Protein AF-0000000074742803 (afdb_homodimer)

Foldseek 3Di:
DADQFAKEFEQCLFFPFGDIQTGPVSVVVSCVVGCVPFVKADKDFDPPWDWDDDPQKIKTKIWIGTPFFTKIWMFIDHPNHTRFIYIYGQATVPQGFQDDVRPDPQDDPDDDPPDDHPVRVLVVLLVCELHVHFFQEEEEAQALLVLLLQLLLLRSVGRYAYFEQAAAQLVLQVLAEDFDKALAFQLLFAGPPDGDDPPAGGIHHSVRSSVVRRVSCVVSSGNYQYNKDWQAKDADPVVQWMWTWMCRNNDTGIHIHNFYEYAQAQQHAFDDDDAAAPVQAQFAEAASSNDHFQQVAQPFEEEEEADAASSLSRLVRNLVRNYQYAYEHADAAAEAESVLCCVLPPVCAGDPVVVVVPHHSQNSLNVVVRDFLVCLLVVQQVSLVVRCVVCVVLVVLLVVLVHRYDCFPVNSRDPNCCQAAVTRYYHDPPSSVCSSVCSHHYDYFAWRHAHHAFTAGPVGDTDGGNYYYYHPTHDGSLVVVCSHYNQVVSQQQAGFGHQCPCTVNRHDDGRRHTRQALGDGSDRSYGYIYDHSNRSRNSSSSSSNSSSCVVVVHDSNRPCHDDHDHGD/DADQFAKEFEQCLFFPFGDIQTGPVSVVVSCVVGCVPFVKDDKDFDPPWDWDDDPQKIKTKIWIGTPFFTKIWMFIDHPNHTRFIYIYGQATVPQGFQDDVRPDPQDDPDDDPPDDHPVRVLVVLLVCELHVHFFQEEEEAQALLVLLLQLLLLRSVGRYAYFEQAAAQLVLQVLAEDFDWALAFQLLFAGPPDGDDPPAGGIHHSVRSSVVRRVSCVVSSGNYQYNKDWQAKDADPVVQWMWTWMCRNNDTGIHIHNFYEYAQAQQHAFDDDDAAAPVQAQFAEAASSNDHFQQVAAPFEEEEEADAASSLSRLVRNLVRNYQYEYEHADAAAEAESVLCCVLPVVCAGHPVVVVVPHHSQNSLNVVVRDFLVCLLVVQQVSLVVRCVVCVVLVVLLVVLVHRYDCFPSNSRDPQCCQAAVTRYYHDPPSSVCSSVCSHHYDYFAFRHAHHAFTAGPVGDTDGGNYYYYHPTHDGSLVVVCSHYNQVVSQQQAGFGHQCPCTVNRHDDGRRHTRQALGDGSDRSYGYIYDHSNRSRNSSSSSSNSSSCVVVVHDSNRPCHDDHDHGD

Nearest PDB structures (foldseek):
  8acs-assembly2_D  TM=9.929E-01  e=8.036E-101  Janthinobacterium svalbardensis
  8acs-assembly1_C  TM=9.811E-01  e=7.970E-100  Janthinobacterium svalbardensis
  8acs-assembly2_B  TM=9.827E-01  e=9.429E-99  Janthinobacterium svalbardensis
  8odw-assembly1_A  TM=7.491E-01  e=5.273E-22  Gynuella sunshinyii
  5nmw-assembly1_A-2  TM=7.220E-01  e=1.560E-17  Zonocerus variegatus

Organism: NCBI:txid2562239

pLDDT: mean 95.58, std 4.93, range [58.88, 98.94]

Sequence (1136 aa):
MFQDDCYWRDLVAFTWNIKTVEGKDQIRDMLTRQLATIAPGNWTIAEGEVPTEEGGVVTAWIQFETKQARCFGLIRLKDNKIWTLLTTMVEIKGHEEPKGFQRPLGAKHGAGKNRSTWKEERERENAELGYTEQPYCVIIGGGQGGIALGARLRQLGVPTIIVEKNERPGDSWRNRYKSLCLHDPVWYDHLPYIKFPENWPVFSPKDKIGDWLEMYTRVMELNYWTRSIAKSASYDEATGEWTIVVDRDGEEVTLRPKQLVMATGMSGKANVPAFPGMEKFRGDQHHSSKHPGPDAYRGKKAVVVGSNNSAHDICAALWENDVDVTMVQRSSTHIVRSDTLMDVGLGALYSEEAVRSGMTTEKADLIFASLPYRILHEFQIPAYAEMKKRDADFYDGLEKAGFWLDWGDDESGLFMKYLRRGSGYYIDIGASQLIIDGEIKLKRGQVTEIVEDGVILDDGTRLEADVIVYATGYGSMNGWVADLMDQDTADKVGKVWGLGSDTTKDPGPWEGEQRNMWKPTQQDALWFHGGNLHQSRHYSQFLSLQLKARMEGLETPVYGLQDVHHLSMFQDDCYWRDLVAFTWNIKTVEGKDQIRDMLTRQLATIAPGNWTIAEGEVPTEEGGVVTAWIQFETKQARCFGLIRLKDNKIWTLLTTMVEIKGHEEPKGFQRPLGAKHGAGKNRSTWKEERERENAELGYTEQPYCVIIGGGQGGIALGARLRQLGVPTIIVEKNERPGDSWRNRYKSLCLHDPVWYDHLPYIKFPENWPVFSPKDKIGDWLEMYTRVMELNYWTRSIAKSASYDEATGEWTIVVDRDGEEVTLRPKQLVMATGMSGKANVPAFPGMEKFRGDQHHSSKHPGPDAYRGKKAVVVGSNNSAHDICAALWENDVDVTMVQRSSTHIVRSDTLMDVGLGALYSEEAVRSGMTTEKADLIFASLPYRILHEFQIPAYAEMKKRDADFYDGLEKAGFWLDWGDDESGLFMKYLRRGSGYYIDIGASQLIIDGEIKLKRGQVTEIVEDGVILDDGTRLEADVIVYATGYGSMNGWVADLMDQDTADKVGKVWGLGSDTTKDPGPWEGEQRNMWKPTQQDALWFHGGNLHQSRHYSQFLSLQLKARMEGLETPVYGLQDVHHLS

Radius of gyration: 32.79 Å; Cα contacts (8 Å, |Δi|>4): 2611; chains: 2; bounding box: 72×95×86 Å

Structure (mmCIF, N/CA/C/O backbone):
data_AF-0000000074742803-model_v1
#
loop_
_entity.id
_entity.type
_entity.pdbx_description
1 polymer 'Flavin-containing monooxygenase'
#
loop_
_atom_site.group_PDB
_atom_site.id
_atom_site.type_symbol
_atom_site.label_atom_id
_atom_site.label_alt_id
_atom_site.label_comp_id
_atom_site.label_asym_id
_atom_site.label_entity_id
_atom_site.label_seq_id
_atom_site.pdbx_PDB_ins_code
_atom_site.Cartn_x
_atom_site.Cartn_y
_atom_site.Cartn_z
_atom_site.occupancy
_atom_site.B_iso_or_equiv
_atom_site.auth_seq_id
_atom_site.auth_comp_id
_atom_site.auth_asym_id
_atom_site.auth_atom_id
_atom_site.pdbx_PDB_model_num
ATOM 1 N N . MET A 1 1 ? 24.281 -35.375 13.609 1 91.94 1 MET A N 1
ATOM 2 C CA . MET A 1 1 ? 23.203 -34.562 14.195 1 91.94 1 MET A CA 1
ATOM 3 C C . MET A 1 1 ? 21.906 -34.75 13.422 1 91.94 1 MET A C 1
ATOM 5 O O . MET A 1 1 ? 20.859 -34.281 13.844 1 91.94 1 MET A O 1
ATOM 9 N N . PHE A 1 2 ? 21.922 -35.562 12.328 1 97.5 2 PHE A N 1
ATOM 10 C CA . PHE A 1 2 ? 20.781 -35.688 11.422 1 97.5 2 PHE A CA 1
ATOM 11 C C . PHE A 1 2 ? 20.172 -37.062 11.523 1 97.5 2 PHE A C 1
ATOM 13 O O . PHE A 1 2 ? 20.875 -38.031 11.82 1 97.5 2 PHE A O 1
ATOM 20 N N . GLN A 1 3 ? 18.938 -37.156 11.273 1 97.12 3 GLN A N 1
ATOM 21 C CA . GLN A 1 3 ? 18.266 -38.438 11.086 1 97.12 3 GLN A CA 1
ATOM 22 C C . GLN A 1 3 ? 18.781 -39.125 9.836 1 97.12 3 GLN A C 1
ATOM 24 O O . GLN A 1 3 ? 19.422 -38.531 8.984 1 97.12 3 GLN A O 1
ATOM 29 N N . ASP A 1 4 ? 18.5 -40.469 9.789 1 95.38 4 ASP A N 1
ATOM 30 C CA . ASP A 1 4 ? 18.828 -41.188 8.562 1 95.38 4 ASP A CA 1
ATOM 31 C C . ASP A 1 4 ? 17.984 -40.688 7.391 1 95.38 4 ASP A C 1
ATOM 33 O O . ASP A 1 4 ? 18.516 -40.438 6.297 1 95.38 4 ASP A O 1
ATOM 37 N N . ASP A 1 5 ? 16.734 -40.531 7.629 1 95.25 5 ASP A N 1
ATOM 38 C CA . ASP A 1 5 ? 15.836 -39.906 6.664 1 95.25 5 ASP A CA 1
ATOM 39 C C . ASP A 1 5 ? 15.695 -38.406 6.93 1 95.25 5 ASP A C 1
ATOM 41 O O . ASP A 1 5 ? 14.742 -38 7.586 1 95.25 5 ASP A O 1
ATOM 45 N N . CYS A 1 6 ? 16.672 -37.656 6.512 1 98.19 6 CYS A N 1
ATOM 46 C CA . CYS A 1 6 ? 16.734 -36.219 6.801 1 98.19 6 CYS A CA 1
ATOM 47 C C . CYS A 1 6 ? 16.797 -35.406 5.512 1 98.19 6 CYS A C 1
ATOM 49 O O . CYS A 1 6 ? 17.125 -35.938 4.453 1 98.19 6 CYS A O 1
ATOM 51 N N . TYR A 1 7 ? 16.375 -34.125 5.598 1 98.69 7 TYR A N 1
ATOM 52 C CA . TYR A 1 7 ? 16.328 -33.219 4.465 1 98.69 7 TYR A CA 1
ATOM 53 C C . TYR A 1 7 ? 16.828 -31.828 4.863 1 98.69 7 TYR A C 1
ATOM 55 O O . TYR A 1 7 ? 16.422 -31.281 5.891 1 98.69 7 TYR A O 1
ATOM 63 N N . TRP A 1 8 ? 17.75 -31.328 4.121 1 98.75 8 TRP A N 1
ATOM 64 C CA . TRP A 1 8 ? 18.203 -29.953 4.262 1 98.75 8 TRP A CA 1
ATOM 65 C C . TRP A 1 8 ? 17.891 -29.141 3.006 1 98.75 8 TRP A C 1
ATOM 67 O O . TRP A 1 8 ? 18.531 -29.328 1.967 1 98.75 8 TRP A O 1
ATOM 77 N N . ARG A 1 9 ? 16.844 -28.297 3.08 1 98.69 9 ARG A N 1
ATOM 78 C CA . ARG A 1 9 ? 16.484 -27.391 2.002 1 98.69 9 ARG A CA 1
ATOM 79 C C . ARG A 1 9 ? 17.141 -26.031 2.193 1 98.69 9 ARG A C 1
ATOM 81 O O . ARG A 1 9 ? 16.969 -25.375 3.229 1 98.69 9 ARG A O 1
ATOM 88 N N . ASP A 1 10 ? 17.906 -25.656 1.201 1 98.75 10 ASP A N 1
ATOM 89 C CA . ASP A 1 10 ? 18.641 -24.406 1.286 1 98.75 10 ASP A CA 1
ATOM 90 C C . ASP A 1 10 ? 18.188 -23.422 0.21 1 98.75 10 ASP A C 1
ATOM 92 O O . ASP A 1 10 ? 18.172 -23.766 -0.976 1 98.75 10 ASP A O 1
ATOM 96 N N . LEU A 1 11 ? 17.797 -22.297 0.669 1 98.69 11 LEU A N 1
ATOM 97 C CA . LEU A 1 11 ? 17.469 -21.203 -0.241 1 98.69 11 LEU A CA 1
ATOM 98 C C . LEU A 1 11 ? 18.578 -20.172 -0.27 1 98.69 11 LEU A C 1
ATOM 100 O O . LEU A 1 11 ? 18.469 -19.109 0.352 1 98.69 11 LEU A O 1
ATOM 104 N N . VAL A 1 12 ? 19.641 -20.484 -0.925 1 98.56 12 VAL A N 1
ATOM 105 C CA . VAL A 1 12 ? 20.734 -19.641 -1.41 1 98.56 12 VAL A CA 1
ATOM 106 C C . VAL A 1 12 ? 21.75 -19.422 -0.297 1 98.56 12 VAL A C 1
ATOM 108 O O . VAL A 1 12 ? 22.844 -18.906 -0.544 1 98.56 12 VAL A O 1
ATOM 111 N N . ALA A 1 13 ? 21.531 -19.828 0.942 1 98.62 13 ALA A N 1
ATOM 112 C CA . ALA A 1 13 ? 22.406 -19.484 2.07 1 98.62 13 ALA A CA 1
ATOM 113 C C . ALA A 1 13 ? 23.734 -20.234 1.989 1 98.62 13 ALA A C 1
ATOM 115 O O . ALA A 1 13 ? 24.797 -19.625 2.18 1 98.62 13 ALA A O 1
ATOM 116 N N . PHE A 1 14 ? 23.656 -21.531 1.709 1 98.56 14 PHE A N 1
ATOM 117 C CA . PHE A 1 14 ? 24.859 -22.359 1.662 1 98.56 14 PHE A CA 1
ATOM 118 C C . PHE A 1 14 ? 25.234 -22.672 0.221 1 98.56 14 PHE A C 1
ATOM 120 O O . PHE A 1 14 ? 26.422 -22.766 -0.105 1 98.56 14 PHE A O 1
ATOM 127 N N . THR A 1 15 ? 24.219 -22.797 -0.594 1 98.62 15 THR A N 1
ATOM 128 C CA . THR A 1 15 ? 24.453 -23.484 -1.86 1 98.62 15 THR A CA 1
ATOM 129 C C . THR A 1 15 ? 24.547 -22.484 -3.01 1 98.62 15 THR A C 1
ATOM 131 O O . THR A 1 15 ? 24.969 -22.844 -4.117 1 98.62 15 THR A O 1
ATOM 134 N N . TRP A 1 16 ? 24.062 -21.078 -2.758 1 98.5 16 TRP A N 1
ATOM 135 C CA . TRP A 1 16 ? 23.938 -20.109 -3.836 1 98.5 16 TRP A CA 1
ATOM 136 C C . TRP A 1 16 ? 23.125 -20.688 -4.992 1 98.5 16 TRP A C 1
ATOM 138 O O . TRP A 1 16 ? 23.422 -20.438 -6.16 1 98.5 16 TRP A O 1
ATOM 148 N N . ASN A 1 17 ? 22.234 -21.547 -4.695 1 98.31 17 ASN A N 1
ATOM 149 C CA . ASN A 1 17 ? 21.219 -22.281 -5.465 1 98.31 17 ASN A CA 1
ATOM 150 C C . ASN A 1 17 ? 19.938 -22.453 -4.676 1 98.31 17 ASN A C 1
ATOM 152 O O . ASN A 1 17 ? 19.781 -21.891 -3.588 1 98.31 17 ASN A O 1
ATOM 156 N N . ILE A 1 18 ? 18.922 -22.969 -5.207 1 98.56 18 ILE A N 1
ATOM 157 C CA . ILE A 1 18 ? 17.781 -23.531 -4.492 1 98.56 18 ILE A CA 1
ATOM 158 C C . ILE A 1 18 ? 17.828 -25.062 -4.578 1 98.56 18 ILE A C 1
ATOM 160 O O . ILE A 1 18 ? 17.516 -25.641 -5.613 1 98.56 18 ILE A O 1
ATOM 164 N N . LYS A 1 19 ? 18.266 -25.594 -3.428 1 98.12 19 LYS A N 1
ATOM 165 C CA . LYS A 1 19 ? 18.641 -27.016 -3.447 1 98.12 19 LYS A CA 1
ATOM 166 C C . LYS A 1 19 ? 18.203 -27.703 -2.158 1 98.12 19 LYS A C 1
ATOM 168 O O . LYS A 1 19 ? 18.328 -27.141 -1.07 1 98.12 19 LYS A O 1
ATOM 173 N N . THR A 1 20 ? 17.641 -28.844 -2.297 1 98.44 20 THR A N 1
ATOM 174 C CA . THR A 1 20 ? 17.391 -29.719 -1.164 1 98.44 20 THR A CA 1
ATOM 175 C C . THR A 1 20 ? 18.312 -30.938 -1.207 1 98.44 20 THR A C 1
ATOM 177 O O . THR A 1 20 ? 18.328 -31.688 -2.184 1 98.44 20 THR A O 1
ATOM 180 N N . VAL A 1 21 ? 19.141 -31.078 -0.232 1 98.25 21 VAL A N 1
ATOM 181 C CA . VAL A 1 21 ? 19.969 -32.281 -0.109 1 98.25 21 VAL A CA 1
ATOM 182 C C . VAL A 1 21 ? 19.281 -33.281 0.799 1 98.25 21 VAL A C 1
ATOM 184 O O . VAL A 1 21 ? 18.734 -32.906 1.842 1 98.25 21 VAL A O 1
ATOM 187 N N . GLU A 1 22 ? 19.25 -34.531 0.353 1 98.12 22 GLU A N 1
ATOM 188 C CA . GLU A 1 22 ? 18.484 -35.594 1.015 1 98.12 22 GLU A CA 1
ATOM 189 C C . GLU A 1 22 ? 19.406 -36.688 1.55 1 98.12 22 GLU A C 1
ATOM 191 O O . GLU A 1 22 ? 20.188 -37.25 0.798 1 98.12 22 GLU A O 1
ATOM 196 N N . GLY A 1 23 ? 19.312 -36.906 2.814 1 97.88 23 GLY A N 1
ATOM 197 C CA . GLY A 1 23 ? 20.109 -37.938 3.451 1 97.88 23 GLY A CA 1
ATOM 198 C C . GLY A 1 23 ? 21.484 -37.469 3.869 1 97.88 23 GLY A C 1
ATOM 199 O O . GLY A 1 23 ? 21.953 -36.406 3.414 1 97.88 23 GLY A O 1
ATOM 200 N N . LYS A 1 24 ? 22.109 -38.219 4.695 1 98.12 24 LYS A N 1
ATOM 201 C CA . LYS A 1 24 ? 23.375 -37.844 5.316 1 98.12 24 LYS A CA 1
ATOM 202 C C . LYS A 1 24 ? 24.484 -37.75 4.273 1 98.12 24 LYS A C 1
ATOM 204 O O . LYS A 1 24 ? 25.375 -36.906 4.383 1 98.12 24 LYS A O 1
ATOM 209 N N . ASP A 1 25 ? 24.438 -38.594 3.273 1 97.81 25 ASP A N 1
ATOM 210 C CA . ASP A 1 25 ? 25.484 -38.594 2.264 1 97.81 25 ASP A CA 1
ATOM 211 C C . ASP A 1 25 ? 25.484 -37.312 1.45 1 97.81 25 ASP A C 1
ATOM 213 O O . ASP A 1 25 ? 26.531 -36.719 1.225 1 97.81 25 ASP A O 1
ATOM 217 N N . GLN A 1 26 ? 24.312 -36.938 0.989 1 97.81 26 GLN A N 1
ATOM 218 C CA . GLN A 1 26 ? 24.219 -35.688 0.222 1 97.81 26 GLN A CA 1
ATOM 219 C C . GLN A 1 26 ? 24.562 -34.5 1.09 1 97.81 26 GLN A C 1
ATOM 221 O O . GLN A 1 26 ? 25.156 -33.531 0.616 1 97.81 26 GLN A O 1
ATOM 226 N N . ILE A 1 27 ? 24.141 -34.531 2.342 1 98.31 27 ILE A N 1
ATOM 227 C CA . ILE A 1 27 ? 24.469 -33.438 3.271 1 98.31 27 ILE A CA 1
ATOM 228 C C . ILE A 1 27 ? 25.984 -33.344 3.436 1 98.31 27 ILE A C 1
ATOM 230 O O . ILE A 1 27 ? 26.547 -32.25 3.371 1 98.31 27 ILE A O 1
ATOM 234 N N . ARG A 1 28 ? 26.578 -34.469 3.654 1 98 28 ARG A N 1
ATOM 235 C CA . ARG A 1 28 ? 28.031 -34.5 3.785 1 98 28 ARG A CA 1
ATOM 236 C C . ARG A 1 28 ? 28.703 -33.938 2.537 1 98 28 ARG A C 1
ATOM 238 O O . ARG A 1 28 ? 29.656 -33.188 2.635 1 98 28 ARG A O 1
ATOM 245 N N . ASP A 1 29 ? 28.234 -34.344 1.425 1 98.31 29 ASP A N 1
ATOM 246 C CA . ASP A 1 29 ? 28.812 -33.844 0.17 1 98.31 29 ASP A CA 1
ATOM 247 C C . ASP A 1 29 ? 28.703 -32.344 0.066 1 98.31 29 ASP A C 1
ATOM 249 O O . ASP A 1 29 ? 29.688 -31.672 -0.25 1 98.31 29 ASP A O 1
ATOM 253 N N . MET A 1 30 ? 27.531 -31.781 0.289 1 98.56 30 MET A N 1
ATOM 254 C CA . MET A 1 30 ? 27.312 -30.344 0.235 1 98.56 30 MET A CA 1
ATOM 255 C C . MET A 1 30 ? 28.219 -29.625 1.227 1 98.56 30 MET A C 1
ATOM 257 O O . MET A 1 30 ? 28.859 -28.625 0.878 1 98.56 30 MET A O 1
ATOM 261 N N . LEU A 1 31 ? 28.328 -30.125 2.457 1 98 31 LEU A N 1
ATOM 262 C CA . LEU A 1 31 ? 29.125 -29.484 3.498 1 98 31 LEU A CA 1
ATOM 263 C C . LEU A 1 31 ? 30.609 -29.547 3.156 1 98 31 LEU A C 1
ATOM 265 O O . LEU A 1 31 ? 31.344 -28.594 3.4 1 98 31 LEU A O 1
ATOM 269 N N . THR A 1 32 ? 30.984 -30.656 2.66 1 98.12 32 THR A N 1
ATOM 270 C CA . THR A 1 32 ? 32.406 -30.812 2.277 1 98.12 32 THR A CA 1
ATOM 271 C C . THR A 1 32 ? 32.781 -29.781 1.214 1 98.12 32 THR A C 1
ATOM 273 O O . THR A 1 32 ? 33.875 -29.219 1.252 1 98.12 32 THR A O 1
ATOM 276 N N . ARG A 1 33 ? 31.906 -29.516 0.356 1 98 33 ARG A N 1
ATOM 277 C CA . ARG A 1 33 ? 32.219 -28.641 -0.779 1 98 33 ARG A CA 1
ATOM 278 C C . ARG A 1 33 ? 32.031 -27.172 -0.41 1 98 33 ARG A C 1
ATOM 280 O O . ARG A 1 33 ? 32.688 -26.297 -0.953 1 98 33 ARG A O 1
ATOM 287 N N . GLN A 1 34 ? 31.125 -26.891 0.489 1 97.88 34 GLN A N 1
ATOM 288 C CA . GLN A 1 34 ? 30.656 -25.516 0.642 1 97.88 34 GLN A CA 1
ATOM 289 C C . GLN A 1 34 ? 31.188 -24.906 1.93 1 97.88 34 GLN A C 1
ATOM 291 O O . GLN A 1 34 ? 31.297 -23.672 2.039 1 97.88 34 GLN A O 1
ATOM 296 N N . LEU A 1 35 ? 31.531 -25.609 2.979 1 97.5 35 LEU A N 1
ATOM 297 C CA . LEU A 1 35 ? 31.703 -25.109 4.336 1 97.5 35 LEU A CA 1
ATOM 298 C C . LEU A 1 35 ? 32.875 -24.125 4.402 1 97.5 35 LEU A C 1
ATOM 300 O O . LEU A 1 35 ? 32.781 -23.109 5.09 1 97.5 35 LEU A O 1
ATOM 304 N N . ALA A 1 36 ? 33.906 -24.484 3.725 1 96.69 36 ALA A N 1
ATOM 305 C CA . ALA A 1 36 ? 35.125 -23.641 3.799 1 96.69 36 ALA A CA 1
ATOM 306 C C . ALA A 1 36 ? 34.844 -22.25 3.258 1 96.69 36 ALA A C 1
ATOM 308 O O . ALA A 1 36 ? 35.312 -21.25 3.797 1 96.69 36 ALA A O 1
ATOM 309 N N . THR A 1 37 ? 34.062 -22.172 2.256 1 96.5 37 THR A N 1
ATOM 310 C CA . THR A 1 37 ? 33.781 -20.906 1.602 1 96.5 37 THR A CA 1
ATOM 311 C C . THR A 1 37 ? 32.656 -20.156 2.303 1 96.5 37 THR A C 1
ATOM 313 O O . THR A 1 37 ? 32.719 -18.938 2.473 1 96.5 37 THR A O 1
ATOM 316 N N . ILE A 1 38 ? 31.641 -20.844 2.695 1 97.88 38 ILE A N 1
ATOM 317 C CA . ILE A 1 38 ? 30.438 -20.25 3.273 1 97.88 38 ILE A CA 1
ATOM 318 C C . ILE A 1 38 ? 30.719 -19.812 4.707 1 97.88 38 ILE A C 1
ATOM 320 O O . ILE A 1 38 ? 30.203 -18.781 5.16 1 97.88 38 ILE A O 1
ATOM 324 N N . ALA A 1 39 ? 31.438 -20.516 5.473 1 98.19 39 ALA A N 1
ATOM 325 C CA . ALA A 1 39 ? 31.891 -20.219 6.828 1 98.19 39 ALA A CA 1
ATOM 326 C C . ALA A 1 39 ? 30.719 -19.812 7.723 1 98.19 39 ALA A C 1
ATOM 328 O O . ALA A 1 39 ? 30.719 -18.719 8.281 1 98.19 39 ALA A O 1
ATOM 329 N N . PRO A 1 40 ? 29.766 -20.688 7.898 1 98.12 40 PRO A N 1
ATOM 330 C CA . PRO A 1 40 ? 28.609 -20.359 8.734 1 98.12 40 PRO A CA 1
ATOM 331 C C . PRO A 1 40 ? 28.969 -20.25 10.219 1 98.12 40 PRO A C 1
ATOM 333 O O . PRO A 1 40 ? 29.906 -20.906 10.68 1 98.12 40 PRO A O 1
ATOM 336 N N . GLY A 1 41 ? 28.297 -19.391 10.945 1 98.06 41 GLY A N 1
ATOM 337 C CA . GLY A 1 41 ? 28.5 -19.203 12.367 1 98.06 41 GLY A CA 1
ATOM 338 C C . GLY A 1 41 ? 27.391 -18.406 13.031 1 98.06 41 GLY A C 1
ATOM 339 O O . GLY A 1 41 ? 26.359 -18.141 12.414 1 98.06 41 GLY A O 1
ATOM 340 N N . ASN A 1 42 ? 27.469 -18.281 14.422 1 97.94 42 ASN A N 1
ATOM 341 C CA . ASN A 1 42 ? 26.562 -17.469 15.227 1 97.94 42 ASN A CA 1
ATOM 342 C C . ASN A 1 42 ? 25.141 -18.016 15.188 1 97.94 42 ASN A C 1
ATOM 344 O O . ASN A 1 42 ? 24.188 -17.266 14.984 1 97.94 42 ASN A O 1
ATOM 348 N N . TRP A 1 43 ? 25.078 -19.328 15.219 1 97.88 43 TRP A N 1
ATOM 349 C CA . TRP A 1 43 ? 23.781 -19.984 15.242 1 97.88 43 TRP A CA 1
ATOM 350 C C . TRP A 1 43 ? 23.062 -19.719 16.562 1 97.88 43 TRP A C 1
ATOM 352 O O . TRP A 1 43 ? 23.641 -19.891 17.641 1 97.88 43 TRP A O 1
ATOM 362 N N . THR A 1 44 ? 21.844 -19.25 16.531 1 98.19 44 THR A N 1
ATOM 363 C CA . THR A 1 44 ? 21.016 -19.016 17.719 1 98.19 44 THR A CA 1
ATOM 364 C C . THR A 1 44 ? 19.547 -19.281 17.391 1 98.19 44 THR A C 1
ATOM 366 O O . THR A 1 44 ? 19.156 -19.328 16.234 1 98.19 44 THR A O 1
ATOM 369 N N . ILE A 1 45 ? 18.812 -19.594 18.438 1 98 45 ILE A N 1
ATOM 370 C CA . ILE A 1 45 ? 17.359 -19.516 18.281 1 98 45 ILE A CA 1
ATOM 371 C C . ILE A 1 45 ? 16.953 -18.094 17.891 1 98 45 ILE A C 1
ATOM 373 O O . ILE A 1 45 ? 17.469 -17.125 18.453 1 98 45 ILE A O 1
ATOM 377 N N . ALA A 1 46 ? 16.109 -17.984 16.875 1 97.06 46 ALA A N 1
ATOM 378 C CA . ALA A 1 46 ? 15.742 -16.656 16.375 1 97.06 46 ALA A CA 1
ATOM 379 C C . ALA A 1 46 ? 15.164 -15.805 17.5 1 97.06 46 ALA A C 1
ATOM 381 O O . ALA A 1 46 ? 14.406 -16.297 18.344 1 97.06 46 ALA A O 1
ATOM 382 N N . GLU A 1 47 ? 15.492 -14.516 17.547 1 92.25 47 GLU A N 1
ATOM 383 C CA . GLU A 1 47 ? 15.047 -13.578 18.562 1 92.25 47 GLU A CA 1
ATOM 384 C C . GLU A 1 47 ? 13.523 -13.5 18.609 1 92.25 47 GLU A C 1
ATOM 386 O O . GLU A 1 47 ? 12.867 -13.375 17.578 1 92.25 47 GLU A O 1
ATOM 391 N N . GLY A 1 48 ? 12.992 -13.602 19.812 1 89.62 48 GLY A N 1
ATOM 392 C CA . GLY A 1 48 ? 11.562 -13.461 20 1 89.62 48 GLY A CA 1
ATOM 393 C C . GLY A 1 48 ? 10.789 -14.734 19.719 1 89.62 48 GLY A C 1
ATOM 394 O O . GLY A 1 48 ? 9.57 -14.773 19.859 1 89.62 48 GLY A O 1
ATOM 395 N N . GLU A 1 49 ? 11.508 -15.82 19.281 1 94.12 49 GLU A N 1
ATOM 396 C CA . GLU A 1 49 ? 10.852 -17.078 18.953 1 94.12 49 GLU A CA 1
ATOM 397 C C . GLU A 1 49 ? 11.078 -18.125 20.031 1 94.12 49 GLU A C 1
ATOM 399 O O . GLU A 1 49 ? 12.133 -18.156 20.656 1 94.12 49 GLU A O 1
ATOM 404 N N . VAL A 1 50 ? 10.062 -18.938 20.297 1 95 50 VAL A N 1
ATOM 405 C CA . VAL A 1 50 ? 10.125 -20.016 21.281 1 95 50 VAL A CA 1
ATOM 406 C C . VAL A 1 50 ? 9.883 -21.359 20.594 1 95 50 VAL A C 1
ATOM 408 O O . VAL A 1 50 ? 8.883 -21.531 19.891 1 95 50 VAL A O 1
ATOM 411 N N . PRO A 1 51 ? 10.844 -22.266 20.797 1 96.69 51 PRO A N 1
ATOM 412 C CA . PRO A 1 51 ? 10.617 -23.594 20.219 1 96.69 51 PRO A CA 1
ATOM 413 C C . PRO A 1 51 ? 9.312 -24.234 20.688 1 96.69 51 PRO A C 1
ATOM 415 O O . PRO A 1 51 ? 8.898 -24.016 21.828 1 96.69 51 PRO A O 1
ATOM 418 N N . THR A 1 52 ? 8.781 -24.938 19.812 1 96.12 52 THR A N 1
ATOM 419 C CA . THR A 1 52 ? 7.547 -25.641 20.141 1 96.12 52 THR A CA 1
ATOM 420 C C . THR A 1 52 ? 7.715 -27.141 19.938 1 96.12 52 THR A C 1
ATOM 422 O O . THR A 1 52 ? 8.617 -27.578 19.219 1 96.12 52 THR A O 1
ATOM 425 N N . GLU A 1 53 ? 6.887 -27.938 20.641 1 96.19 53 GLU A N 1
ATOM 426 C CA . GLU A 1 53 ? 6.883 -29.391 20.469 1 96.19 53 GLU A CA 1
ATOM 427 C C . GLU A 1 53 ? 5.473 -29.906 20.203 1 96.19 53 GLU A C 1
ATOM 429 O O . GLU A 1 53 ? 4.543 -29.609 20.953 1 96.19 53 GLU A O 1
ATOM 434 N N . GLU A 1 54 ? 5.383 -30.562 19.172 1 92.5 54 GLU A N 1
ATOM 435 C CA . GLU A 1 54 ? 4.117 -31.203 18.797 1 92.5 54 GLU A CA 1
ATOM 436 C C . GLU A 1 54 ? 4.348 -32.594 18.203 1 92.5 54 GLU A C 1
ATOM 438 O O . GLU A 1 54 ? 5.086 -32.719 17.219 1 92.5 54 GLU A O 1
ATOM 443 N N . GLY A 1 55 ? 3.752 -33.656 18.688 1 93.12 55 GLY A N 1
ATOM 444 C CA . GLY A 1 55 ? 3.828 -35 18.141 1 93.12 55 GLY A CA 1
ATOM 445 C C . GLY A 1 55 ? 5.238 -35.562 18.125 1 93.12 55 GLY A C 1
ATOM 446 O O . GLY A 1 55 ? 5.645 -36.219 17.172 1 93.12 55 GLY A O 1
ATOM 447 N N . GLY A 1 56 ? 5.996 -35.156 19.031 1 94.56 56 GLY A N 1
ATOM 448 C CA . GLY A 1 56 ? 7.355 -35.688 19.109 1 94.56 56 GLY A CA 1
ATOM 449 C C . GLY A 1 56 ? 8.328 -34.906 18.234 1 94.56 56 GLY A C 1
ATOM 450 O O . GLY A 1 56 ? 9.508 -35.281 18.141 1 94.56 56 GLY A O 1
ATOM 451 N N . VAL A 1 57 ? 7.859 -33.938 17.547 1 96.75 57 VAL A N 1
ATOM 452 C CA . VAL A 1 57 ? 8.711 -33.125 16.703 1 96.75 57 VAL A CA 1
ATOM 453 C C . VAL A 1 57 ? 8.93 -31.75 17.344 1 96.75 57 VAL A C 1
ATOM 455 O O . VAL A 1 57 ? 7.969 -31.047 17.672 1 96.75 57 VAL A O 1
ATOM 458 N N . VAL A 1 58 ? 10.133 -31.422 17.562 1 98 58 VAL A N 1
ATOM 459 C CA . VAL A 1 58 ? 10.477 -30.094 18.062 1 98 58 VAL A CA 1
ATOM 460 C C . VAL A 1 58 ? 10.789 -29.156 16.906 1 98 58 VAL A C 1
ATOM 462 O O . VAL A 1 58 ? 11.602 -29.484 16.031 1 98 58 VAL A O 1
ATOM 465 N N . THR A 1 59 ? 10.125 -28.047 16.828 1 98.12 59 THR A N 1
ATOM 466 C CA . THR A 1 59 ? 10.312 -27.062 15.773 1 98.12 59 THR A CA 1
ATOM 467 C C . THR A 1 59 ? 10.883 -25.766 16.344 1 98.12 59 THR A C 1
ATOM 469 O O . THR A 1 59 ? 10.398 -25.266 17.359 1 98.12 59 THR A O 1
ATOM 472 N N . ALA A 1 60 ? 11.906 -25.219 15.766 1 98.31 60 ALA A N 1
ATOM 473 C CA . ALA A 1 60 ? 12.508 -23.969 16.234 1 98.31 60 ALA A CA 1
ATOM 474 C C . ALA A 1 60 ? 12.945 -23.094 15.07 1 98.31 60 ALA A C 1
ATOM 476 O O . ALA A 1 60 ? 13.477 -23.594 14.078 1 98.31 60 ALA A O 1
ATOM 477 N N . TRP A 1 61 ? 12.633 -21.844 15.203 1 98.44 61 TRP A N 1
ATOM 478 C CA . TRP A 1 61 ? 13.195 -20.844 14.297 1 98.44 61 TRP A CA 1
ATOM 479 C C . TRP A 1 61 ? 14.641 -20.531 14.664 1 98.44 61 TRP A C 1
ATOM 481 O O . TRP A 1 61 ? 14.984 -20.438 15.852 1 98.44 61 TRP A O 1
ATOM 491 N N . ILE A 1 62 ? 15.492 -20.375 13.656 1 98.5 62 ILE A N 1
ATOM 492 C CA . ILE A 1 62 ? 16.906 -20.172 13.945 1 98.5 62 ILE A CA 1
ATOM 493 C C . ILE A 1 62 ? 17.422 -18.984 13.133 1 98.5 62 ILE A C 1
ATOM 495 O O . ILE A 1 62 ? 16.844 -18.641 12.102 1 98.5 62 ILE A O 1
ATOM 499 N N . GLN A 1 63 ? 18.375 -18.328 13.578 1 98.56 63 GLN A N 1
ATOM 500 C CA . GLN A 1 63 ? 19.156 -17.297 12.898 1 98.56 63 GLN A CA 1
ATOM 501 C C . GLN A 1 63 ? 20.641 -17.656 12.898 1 98.56 63 GLN A C 1
ATOM 503 O O . GLN A 1 63 ? 21.125 -18.312 13.82 1 98.56 63 GLN A O 1
ATOM 508 N N . PHE A 1 64 ? 21.344 -17.312 11.859 1 98.56 64 PHE A N 1
ATOM 509 C CA . PHE A 1 64 ? 22.781 -17.531 11.742 1 98.56 64 PHE A CA 1
ATOM 510 C C . PHE A 1 64 ? 23.391 -16.594 10.703 1 98.56 64 PHE A C 1
ATOM 512 O O . PHE A 1 64 ? 22.688 -15.758 10.133 1 98.56 64 PHE A O 1
ATOM 519 N N . GLU A 1 65 ? 24.672 -16.625 10.578 1 98.62 65 GLU A N 1
ATOM 520 C CA . GLU A 1 65 ? 25.375 -15.82 9.586 1 98.62 65 GLU A CA 1
ATOM 521 C C . GLU A 1 65 ? 26.312 -16.688 8.75 1 98.62 65 GLU A C 1
ATOM 523 O O . GLU A 1 65 ? 26.703 -17.781 9.156 1 98.62 65 GLU A O 1
ATOM 528 N N . THR A 1 66 ? 26.484 -16.312 7.609 1 98.44 66 THR A N 1
ATOM 529 C CA . THR A 1 66 ? 27.609 -16.797 6.801 1 98.44 66 THR A CA 1
ATOM 530 C C . THR A 1 66 ? 28.656 -15.695 6.629 1 98.44 66 THR A C 1
ATOM 532 O O . THR A 1 66 ? 28.516 -14.602 7.184 1 98.44 66 THR A O 1
ATOM 535 N N . LYS A 1 67 ? 29.641 -16.047 5.902 1 97.81 67 LYS A N 1
ATOM 536 C CA . LYS A 1 67 ? 30.672 -15.039 5.617 1 97.81 67 LYS A CA 1
ATOM 537 C C . LYS A 1 67 ? 30.062 -13.805 4.957 1 97.81 67 LYS A C 1
ATOM 539 O O . LYS A 1 67 ? 30.438 -12.68 5.273 1 97.81 67 LYS A O 1
ATOM 544 N N . GLN A 1 68 ? 29.062 -14.031 4.172 1 97.81 68 GLN A N 1
ATOM 545 C CA . GLN A 1 68 ? 28.609 -12.945 3.307 1 97.81 68 GLN A CA 1
ATOM 546 C C . GLN A 1 68 ? 27.203 -12.5 3.67 1 97.81 68 GLN A C 1
ATOM 548 O O . GLN A 1 68 ? 26.734 -11.461 3.207 1 97.81 68 GLN A O 1
ATOM 553 N N . ALA A 1 69 ? 26.531 -13.25 4.555 1 98.5 69 ALA A N 1
ATOM 554 C CA . ALA A 1 69 ? 25.094 -12.984 4.633 1 98.5 69 ALA A CA 1
ATOM 555 C C . ALA A 1 69 ? 24.578 -13.188 6.055 1 98.5 69 ALA A C 1
ATOM 557 O O . ALA A 1 69 ? 25.234 -13.828 6.879 1 98.5 69 ALA A O 1
ATOM 558 N N . ARG A 1 70 ? 23.484 -12.523 6.402 1 98.5 70 ARG A N 1
ATOM 559 C CA . ARG A 1 70 ? 22.625 -12.875 7.527 1 98.5 70 ARG A CA 1
ATOM 560 C C . ARG A 1 70 ? 21.5 -13.812 7.094 1 98.5 70 ARG A C 1
ATOM 562 O O . ARG A 1 70 ? 20.969 -13.672 5.996 1 98.5 70 ARG A O 1
ATOM 569 N N . CYS A 1 71 ? 21.234 -14.758 7.938 1 98.75 71 CYS A N 1
ATOM 570 C CA . CYS A 1 71 ? 20.375 -15.852 7.484 1 98.75 71 CYS A CA 1
ATOM 571 C C . CYS A 1 71 ? 19.344 -16.203 8.539 1 98.75 71 CYS A C 1
ATOM 573 O O . CYS A 1 71 ? 19.438 -15.758 9.688 1 98.75 71 CYS A O 1
ATOM 575 N N . PHE A 1 72 ? 18.328 -16.812 8.094 1 98.44 72 PHE A N 1
ATOM 576 C CA . PHE A 1 72 ? 17.203 -17.281 8.891 1 98.44 72 PHE A CA 1
ATOM 577 C C . PHE A 1 72 ? 16.812 -18.703 8.492 1 98.44 72 PHE A C 1
ATOM 579 O O . PHE A 1 72 ? 17.297 -19.219 7.488 1 98.44 72 PHE A O 1
ATOM 586 N N . GLY A 1 73 ? 16.094 -19.391 9.383 1 98.25 73 GLY A N 1
ATOM 587 C CA . GLY A 1 73 ? 15.734 -20.75 9.031 1 98.25 73 GLY A CA 1
ATOM 588 C C . GLY A 1 73 ? 14.789 -21.391 10.031 1 98.25 73 GLY A C 1
ATOM 589 O O . GLY A 1 73 ? 14.273 -20.719 10.922 1 98.25 73 GLY A O 1
ATOM 590 N N . LEU A 1 74 ? 14.461 -22.594 9.75 1 98.69 74 LEU A N 1
ATOM 591 C CA . LEU A 1 74 ? 13.57 -23.422 10.555 1 98.69 74 LEU A CA 1
ATOM 592 C C . LEU A 1 74 ? 14.117 -24.828 10.68 1 98.69 74 LEU A C 1
ATOM 594 O O . LEU A 1 74 ? 14.531 -25.438 9.688 1 98.69 74 LEU A O 1
ATOM 598 N N . ILE A 1 75 ? 14.195 -25.359 11.914 1 98.38 75 ILE A N 1
ATOM 599 C CA . ILE A 1 75 ? 14.734 -26.688 12.164 1 98.38 75 ILE A CA 1
ATOM 600 C C . ILE A 1 75 ? 13.672 -27.547 12.852 1 98.38 75 ILE A C 1
ATOM 602 O O . ILE A 1 75 ? 12.938 -27.062 13.711 1 98.38 75 ILE A O 1
ATOM 606 N N . ARG A 1 76 ? 13.469 -28.734 12.367 1 98.38 76 ARG A N 1
ATOM 607 C CA . ARG A 1 76 ? 12.617 -29.719 13.023 1 98.38 76 ARG A CA 1
ATOM 608 C C . ARG A 1 76 ? 13.438 -30.922 13.492 1 98.38 76 ARG A C 1
ATOM 610 O O . ARG A 1 76 ? 14.188 -31.516 12.711 1 98.38 76 ARG A O 1
ATOM 617 N N . LEU A 1 77 ? 13.266 -31.297 14.734 1 98.19 77 LEU A N 1
ATOM 618 C CA . LEU A 1 77 ? 13.992 -32.406 15.352 1 98.19 77 LEU A CA 1
ATOM 619 C C . LEU A 1 77 ? 13.055 -33.531 15.695 1 98.19 77 LEU A C 1
ATOM 621 O O . LEU A 1 77 ? 11.945 -33.312 16.188 1 98.19 77 LEU A O 1
ATOM 625 N N . LYS A 1 78 ? 13.438 -34.656 15.312 1 97.19 78 LYS A N 1
ATOM 626 C CA . LYS A 1 78 ? 12.844 -35.906 15.789 1 97.19 78 LYS A CA 1
ATOM 627 C C . LYS A 1 78 ? 13.867 -36.75 16.562 1 97.19 78 LYS A C 1
ATOM 629 O O . LYS A 1 78 ? 14.953 -37.031 16.062 1 97.19 78 LYS A O 1
ATOM 634 N N . ASP A 1 79 ? 13.555 -37.156 17.844 1 96 79 ASP A N 1
ATOM 635 C CA . ASP A 1 79 ? 14.453 -37.906 18.703 1 96 79 ASP A CA 1
ATOM 636 C C . ASP A 1 79 ? 15.797 -37.219 18.859 1 96 79 ASP A C 1
ATOM 638 O O . ASP A 1 79 ? 16.844 -37.844 18.75 1 96 79 ASP A O 1
ATOM 642 N N . ASN A 1 80 ? 15.719 -35.938 18.891 1 95.19 80 ASN A N 1
ATOM 643 C CA . ASN A 1 80 ? 16.844 -35.062 19.156 1 95.19 80 ASN A CA 1
ATOM 644 C C . ASN A 1 80 ? 17.828 -35 17.984 1 95.19 80 ASN A C 1
ATOM 646 O O . ASN A 1 80 ? 18.984 -34.656 18.156 1 95.19 80 ASN A O 1
ATOM 650 N N . LYS A 1 81 ? 17.359 -35.438 16.844 1 98.12 81 LYS A N 1
ATOM 651 C CA . LYS A 1 81 ? 18.125 -35.344 15.602 1 98.12 81 LYS A CA 1
ATOM 652 C C . LYS A 1 81 ? 17.375 -34.531 14.547 1 98.12 81 LYS A C 1
ATOM 654 O O . LYS A 1 81 ? 16.141 -34.562 14.516 1 98.12 81 LYS A O 1
ATOM 659 N N . ILE A 1 82 ? 18.141 -33.875 13.688 1 98.56 82 ILE A N 1
ATOM 660 C CA . ILE A 1 82 ? 17.531 -33 12.688 1 98.56 82 ILE A CA 1
ATOM 661 C C . ILE A 1 82 ? 16.828 -33.844 11.633 1 98.56 82 ILE A C 1
ATOM 663 O O . ILE A 1 82 ? 17.453 -34.688 10.961 1 98.56 82 ILE A O 1
ATOM 667 N N . TRP A 1 83 ? 15.547 -33.625 11.523 1 98.5 83 TRP A N 1
ATOM 668 C CA . TRP A 1 83 ? 14.742 -34.25 10.477 1 98.5 83 TRP A CA 1
ATOM 669 C C . TRP A 1 83 ? 14.688 -33.375 9.234 1 98.5 83 TRP A C 1
ATOM 671 O O . TRP A 1 83 ? 15.078 -33.781 8.141 1 98.5 83 TRP A O 1
ATOM 681 N N . THR A 1 84 ? 14.25 -32.156 9.375 1 98.56 84 THR A N 1
ATOM 682 C CA . THR A 1 84 ? 14.289 -31.172 8.289 1 98.56 84 THR A CA 1
ATOM 683 C C . THR A 1 84 ? 14.977 -29.891 8.742 1 98.56 84 THR A C 1
ATOM 685 O O . THR A 1 84 ? 14.859 -29.484 9.898 1 98.56 84 THR A O 1
ATOM 688 N N . LEU A 1 85 ? 15.719 -29.297 7.879 1 98.75 85 LEU A N 1
ATOM 689 C CA . LEU A 1 85 ? 16.406 -28.016 8.086 1 98.75 85 LEU A CA 1
ATOM 690 C C . LEU A 1 85 ? 16.203 -27.094 6.891 1 98.75 85 LEU A C 1
ATOM 692 O O . LEU A 1 85 ? 16.469 -27.484 5.75 1 98.75 85 LEU A O 1
ATOM 696 N N . LEU A 1 86 ? 15.641 -25.953 7.141 1 98.81 86 LEU A N 1
ATOM 697 C CA . LEU A 1 86 ? 15.547 -24.906 6.141 1 98.81 86 LEU A CA 1
ATOM 698 C C . LEU A 1 86 ? 16.531 -23.781 6.441 1 98.81 86 LEU A C 1
ATOM 700 O O . LEU A 1 86 ? 16.531 -23.219 7.543 1 98.81 86 LEU A O 1
ATOM 704 N N . THR A 1 87 ? 17.422 -23.469 5.578 1 98.81 87 THR A N 1
ATOM 705 C CA . THR A 1 87 ? 18.281 -22.297 5.664 1 98.81 87 THR A CA 1
ATOM 706 C C . THR A 1 87 ? 17.984 -21.312 4.539 1 98.81 87 THR A C 1
ATOM 708 O O . THR A 1 87 ? 17.828 -21.719 3.383 1 98.81 87 THR A O 1
ATOM 711 N N . THR A 1 88 ? 17.812 -20.125 4.855 1 98.81 88 THR A N 1
ATOM 712 C CA . THR A 1 88 ? 17.516 -19.094 3.861 1 98.81 88 THR A CA 1
ATOM 713 C C . THR A 1 88 ? 18.391 -17.859 4.07 1 98.81 88 THR A C 1
ATOM 715 O O . THR A 1 88 ? 18.703 -17.5 5.207 1 98.81 88 THR A O 1
ATOM 718 N N . MET A 1 89 ? 18.844 -17.281 2.994 1 98.75 89 MET A N 1
ATOM 719 C CA . MET A 1 89 ? 19.531 -16 3.049 1 98.75 89 MET A CA 1
ATOM 720 C C . MET A 1 89 ? 18.547 -14.852 3.189 1 98.75 89 MET A C 1
ATOM 722 O O . MET A 1 89 ? 17.516 -14.828 2.5 1 98.75 89 MET A O 1
ATOM 726 N N . VAL A 1 90 ? 18.812 -13.969 4.094 1 98.06 90 VAL A N 1
ATOM 727 C CA . VAL A 1 90 ? 17.922 -12.844 4.324 1 98.06 90 VAL A CA 1
ATOM 728 C C . VAL A 1 90 ? 18.484 -11.578 3.686 1 98.06 90 VAL A C 1
ATOM 730 O O . VAL A 1 90 ? 17.766 -10.812 3.045 1 98.06 90 VAL A O 1
ATOM 733 N N . GLU A 1 91 ? 19.734 -11.312 3.836 1 97.88 91 GLU A N 1
ATOM 734 C CA . GLU A 1 91 ? 20.391 -10.133 3.266 1 97.88 91 GLU A CA 1
ATOM 735 C C . GLU A 1 91 ? 21.891 -10.344 3.129 1 97.88 91 GLU A C 1
ATOM 737 O O . GLU A 1 91 ? 22.469 -11.188 3.814 1 97.88 91 GLU A O 1
ATOM 742 N N . ILE A 1 92 ? 22.5 -9.641 2.277 1 98.56 92 ILE A N 1
ATOM 743 C CA . ILE A 1 92 ? 23.938 -9.648 2.061 1 98.56 92 ILE A CA 1
ATOM 744 C C . ILE A 1 92 ? 24.594 -8.555 2.9 1 98.56 92 ILE A C 1
ATOM 746 O O . ILE A 1 92 ? 24.219 -7.383 2.811 1 98.56 92 ILE A O 1
ATOM 750 N N . LYS A 1 93 ? 25.594 -9.016 3.742 1 98 93 LYS A N 1
ATOM 751 C CA . LYS A 1 93 ? 26.266 -8.07 4.621 1 98 93 LYS A CA 1
ATOM 752 C C . LYS A 1 93 ? 26.922 -6.945 3.82 1 98 93 LYS A C 1
ATOM 754 O O . LYS A 1 93 ? 27.656 -7.199 2.861 1 98 93 LYS A O 1
ATOM 759 N N . GLY A 1 94 ? 26.609 -5.699 4.156 1 97.56 94 GLY A N 1
ATOM 760 C CA . GLY A 1 94 ? 27.188 -4.547 3.482 1 97.56 94 GLY A CA 1
ATOM 761 C C . GLY A 1 94 ? 26.375 -4.086 2.287 1 97.56 94 GLY A C 1
ATOM 762 O O . GLY A 1 94 ? 26.641 -3.031 1.713 1 97.56 94 GLY A O 1
ATOM 763 N N . HIS A 1 95 ? 25.375 -4.848 1.878 1 98 95 HIS A N 1
ATOM 764 C CA . HIS A 1 95 ? 24.516 -4.531 0.751 1 98 95 HIS A CA 1
ATOM 765 C C . HIS A 1 95 ? 23.047 -4.707 1.121 1 98 95 HIS A C 1
ATOM 767 O O . HIS A 1 95 ? 22.281 -5.297 0.359 1 98 95 HIS A O 1
ATOM 773 N N . GLU A 1 96 ? 22.734 -4.305 2.346 1 96.81 96 GLU A N 1
ATOM 774 C CA . GLU A 1 96 ? 21.359 -4.43 2.852 1 96.81 96 GLU A CA 1
ATOM 775 C C . GLU A 1 96 ? 20.422 -3.488 2.113 1 96.81 96 GLU A C 1
ATOM 777 O O . GLU A 1 96 ? 20.828 -2.416 1.661 1 96.81 96 GLU A O 1
ATOM 782 N N . GLU A 1 97 ? 19.141 -3.941 1.935 1 96.25 97 GLU A N 1
ATOM 783 C CA . GLU A 1 97 ? 18.141 -3.004 1.447 1 96.25 97 GLU A CA 1
ATOM 784 C C . GLU A 1 97 ? 18 -1.804 2.381 1 96.25 97 GLU A C 1
ATOM 786 O O . GLU A 1 97 ? 18.109 -1.943 3.6 1 96.25 97 GLU A O 1
ATOM 791 N N . PRO A 1 98 ? 17.812 -0.596 1.809 1 95.38 98 PRO A N 1
ATOM 792 C CA . PRO A 1 98 ? 17.578 0.573 2.656 1 95.38 98 PRO A CA 1
ATOM 793 C C . PRO A 1 98 ? 16.156 0.605 3.227 1 95.38 98 PRO A C 1
ATOM 795 O O . PRO A 1 98 ? 15.242 1.138 2.59 1 95.38 98 PRO A O 1
ATOM 798 N N . LYS A 1 99 ? 15.93 0.05 4.328 1 94.19 99 LYS A N 1
ATOM 799 C CA . LYS A 1 99 ? 14.617 0 4.957 1 94.19 99 LYS A CA 1
ATOM 800 C C . LYS A 1 99 ? 14.727 0.086 6.477 1 94.19 99 LYS A C 1
ATOM 802 O O . LYS A 1 99 ? 15.812 -0.079 7.031 1 94.19 99 LYS A O 1
ATOM 807 N N . GLY A 1 100 ? 13.617 0.356 7.164 1 93.25 100 GLY A N 1
ATOM 808 C CA . GLY A 1 100 ? 13.633 0.489 8.609 1 93.25 100 GLY A CA 1
ATOM 809 C C . GLY A 1 100 ? 14.562 1.585 9.102 1 93.25 100 GLY A C 1
ATOM 810 O O . GLY A 1 100 ? 14.453 2.736 8.672 1 93.25 100 GLY A O 1
ATOM 811 N N . PHE A 1 101 ? 15.625 1.203 9.82 1 92.88 101 PHE A N 1
ATOM 812 C CA . PHE A 1 101 ? 16.578 2.174 10.359 1 92.88 101 PHE A CA 1
ATOM 813 C C . PHE A 1 101 ? 17.438 2.754 9.25 1 92.88 101 PHE A C 1
ATOM 815 O O . PHE A 1 101 ? 18.047 3.814 9.422 1 92.88 101 PHE A O 1
ATOM 822 N N . GLN A 1 102 ? 17.453 2.023 8.117 1 92.19 102 GLN A N 1
ATOM 823 C CA . GLN A 1 102 ? 18.344 2.432 7.035 1 92.19 102 GLN A CA 1
ATOM 824 C C . GLN A 1 102 ? 17.562 3.105 5.906 1 92.19 102 GLN A C 1
ATOM 826 O O . GLN A 1 102 ? 18.094 3.295 4.809 1 92.19 102 GLN A O 1
ATOM 831 N N . ARG A 1 103 ? 16.359 3.438 6.16 1 93.06 103 ARG A N 1
ATOM 832 C CA . ARG A 1 103 ? 15.562 4.113 5.141 1 93.06 103 ARG A CA 1
ATOM 833 C C . ARG A 1 103 ? 16.281 5.352 4.617 1 93.06 103 ARG A C 1
ATOM 835 O O . ARG A 1 103 ? 17.016 6.012 5.355 1 93.06 103 ARG A O 1
ATOM 842 N N . PRO A 1 104 ? 15.93 5.672 3.346 1 91.75 104 PRO A N 1
ATOM 843 C CA . PRO A 1 104 ? 16.438 6.965 2.875 1 91.75 104 PRO A CA 1
ATOM 844 C C . PRO A 1 104 ? 15.82 8.148 3.623 1 91.75 104 PRO A C 1
ATOM 846 O O . PRO A 1 104 ? 14.664 8.078 4.051 1 91.75 104 PRO A O 1
ATOM 849 N N . LEU A 1 105 ? 16.516 9.156 3.762 1 89.38 105 LEU A N 1
ATOM 850 C CA . LEU A 1 105 ? 16.016 10.328 4.473 1 89.38 105 LEU A CA 1
ATOM 851 C C . LEU A 1 105 ? 14.969 11.062 3.641 1 89.38 105 LEU A C 1
ATOM 853 O O . LEU A 1 105 ? 13.969 11.539 4.176 1 89.38 105 LEU A O 1
ATOM 857 N N . GLY A 1 106 ? 15.18 11.07 2.244 1 86.44 106 GLY A N 1
ATOM 858 C CA . GLY A 1 106 ? 14.312 11.812 1.351 1 86.44 106 GLY A CA 1
ATOM 859 C C . GLY A 1 106 ? 14.727 13.258 1.178 1 86.44 106 GLY A C 1
ATOM 860 O O . GLY A 1 106 ? 15.086 13.68 0.077 1 86.44 106 GLY A O 1
ATOM 861 N N . ALA A 1 107 ? 14.68 14.016 2.314 1 75.12 107 ALA A N 1
ATOM 862 C CA . ALA A 1 107 ? 15.203 15.375 2.301 1 75.12 107 ALA A CA 1
ATOM 863 C C . ALA A 1 107 ? 16.719 15.391 2.518 1 75.12 107 ALA A C 1
ATOM 865 O O . ALA A 1 107 ? 17.25 14.586 3.285 1 75.12 107 ALA A O 1
ATOM 866 N N . LYS A 1 108 ? 17.484 16.172 1.69 1 72.5 108 LYS A N 1
ATOM 867 C CA . LYS A 1 108 ? 18.922 16.328 1.899 1 72.5 108 LYS A CA 1
ATOM 868 C C . LYS A 1 108 ? 19.203 17.438 2.906 1 72.5 108 LYS A C 1
ATOM 870 O O . LYS A 1 108 ? 18.844 18.594 2.686 1 72.5 108 LYS A O 1
ATOM 875 N N . HIS A 1 109 ? 19.594 16.922 4.031 1 75 109 HIS A N 1
ATOM 876 C CA . HIS A 1 109 ? 19.938 17.906 5.051 1 75 109 HIS A CA 1
ATOM 877 C C . HIS A 1 109 ? 21.156 18.734 4.637 1 75 109 HIS A C 1
ATOM 879 O O . HIS A 1 109 ? 22.062 18.203 4 1 75 109 HIS A O 1
ATOM 885 N N . GLY A 1 110 ? 21.031 19.875 5.02 1 73.88 110 GLY A N 1
ATOM 886 C CA . GLY A 1 110 ? 22.094 20.781 4.617 1 73.88 110 GLY A CA 1
ATOM 887 C C . GLY A 1 110 ? 21.812 21.484 3.305 1 73.88 110 GLY A C 1
ATOM 888 O O . GLY A 1 110 ? 20.812 21.219 2.654 1 73.88 110 GLY A O 1
ATOM 889 N N . ALA A 1 111 ? 22.484 22.516 3.043 1 74.69 111 ALA A N 1
ATOM 890 C CA . ALA A 1 111 ? 22.359 23.25 1.784 1 74.69 111 ALA A CA 1
ATOM 891 C C . ALA A 1 111 ? 23.547 22.953 0.861 1 74.69 111 ALA A C 1
ATOM 893 O O . ALA A 1 111 ? 24.656 22.703 1.328 1 74.69 111 ALA A O 1
ATOM 894 N N . GLY A 1 112 ? 23.219 22.672 -0.304 1 78.56 112 GLY A N 1
ATOM 895 C CA . GLY A 1 112 ? 24.266 22.469 -1.303 1 78.56 112 GLY A CA 1
ATOM 896 C C . GLY A 1 112 ? 23.875 22.969 -2.684 1 78.56 112 GLY A C 1
ATOM 897 O O . GLY A 1 112 ? 22.688 23.031 -3.008 1 78.56 112 GLY A O 1
ATOM 898 N N . LYS A 1 113 ? 24.891 23.344 -3.32 1 83.38 113 LYS A N 1
ATOM 899 C CA . LYS A 1 113 ? 24.656 23.859 -4.664 1 83.38 113 LYS A CA 1
ATOM 900 C C . LYS A 1 113 ? 24.328 22.734 -5.637 1 83.38 113 LYS A C 1
ATOM 902 O O . LYS A 1 113 ? 24.828 21.625 -5.508 1 83.38 113 LYS A O 1
ATOM 907 N N . ASN A 1 114 ? 23.484 22.984 -6.52 1 77.06 114 ASN A N 1
ATOM 908 C CA . ASN A 1 114 ? 23.094 22.141 -7.645 1 77.06 114 ASN A CA 1
ATOM 909 C C . ASN A 1 114 ? 22.516 20.812 -7.172 1 77.06 114 ASN A C 1
ATOM 911 O O . ASN A 1 114 ? 22.844 19.766 -7.715 1 77.06 114 ASN A O 1
ATOM 915 N N . ARG A 1 115 ? 21.734 20.828 -6.254 1 83.12 115 ARG A N 1
ATOM 916 C CA . ARG A 1 115 ? 21.062 19.625 -5.758 1 83.12 115 ARG A CA 1
ATOM 917 C C . ARG A 1 115 ? 19.891 19.25 -6.641 1 83.12 115 ARG A C 1
ATOM 919 O O . ARG A 1 115 ? 19.141 20.109 -7.105 1 83.12 115 ARG A O 1
ATOM 926 N N . SER A 1 116 ? 19.844 17.906 -6.906 1 87 116 SER A N 1
ATOM 927 C CA . SER A 1 116 ? 18.719 17.422 -7.691 1 87 116 SER A CA 1
ATOM 928 C C . SER A 1 116 ? 17.578 16.953 -6.785 1 87 116 SER A C 1
ATOM 930 O O . SER A 1 116 ? 17.812 16.438 -5.691 1 87 116 SER A O 1
ATOM 932 N N . THR A 1 117 ? 16.359 17.25 -7.203 1 89.25 117 THR A N 1
ATOM 933 C CA . THR A 1 117 ? 15.188 16.703 -6.523 1 89.25 117 THR A CA 1
ATOM 934 C C . THR A 1 117 ? 14.984 15.234 -6.875 1 89.25 117 THR A C 1
ATOM 936 O O . THR A 1 117 ? 15.594 14.727 -7.816 1 89.25 117 THR A O 1
ATOM 939 N N . TRP A 1 118 ? 14.188 14.562 -6.094 1 92.5 118 TRP A N 1
ATOM 940 C CA . TRP A 1 118 ? 13.812 13.18 -6.375 1 92.5 118 TRP A CA 1
ATOM 941 C C . TRP A 1 118 ? 13.273 13.039 -7.797 1 92.5 118 TRP A C 1
ATOM 943 O O . TRP A 1 118 ? 13.648 12.117 -8.523 1 92.5 118 TRP A O 1
ATOM 953 N N . LYS A 1 119 ? 12.391 13.93 -8.227 1 93.88 119 LYS A N 1
ATOM 954 C CA . LYS A 1 119 ? 11.789 13.891 -9.555 1 93.88 119 LYS A CA 1
ATOM 955 C C . LYS A 1 119 ? 12.859 14 -10.641 1 93.88 119 LYS A C 1
ATOM 957 O O . LYS A 1 119 ? 12.828 13.258 -11.625 1 93.88 119 LYS A O 1
ATOM 962 N N . GLU A 1 120 ? 13.758 14.953 -10.438 1 93.12 120 GLU A N 1
ATOM 963 C CA . GLU A 1 120 ? 14.828 15.156 -11.414 1 93.12 120 GLU A CA 1
ATOM 964 C C . GLU A 1 120 ? 15.719 13.922 -11.523 1 93.12 120 GLU A C 1
ATOM 966 O O . GLU A 1 120 ? 16.141 13.547 -12.617 1 93.12 120 GLU A O 1
ATOM 971 N N . GLU A 1 121 ? 16 13.328 -10.398 1 94.5 121 GLU A N 1
ATOM 972 C CA . GLU A 1 121 ? 16.812 12.109 -10.398 1 94.5 121 GLU A CA 1
ATOM 973 C C . GLU A 1 121 ? 16.078 10.977 -11.117 1 94.5 121 GLU A C 1
ATOM 975 O O . GLU A 1 121 ? 16.703 10.219 -11.883 1 94.5 121 GLU A O 1
ATOM 980 N N . ARG A 1 122 ? 14.797 10.797 -10.898 1 95.75 122 ARG A N 1
ATOM 981 C CA . ARG A 1 122 ? 13.984 9.781 -11.555 1 95.75 122 ARG A CA 1
ATOM 982 C C . ARG A 1 122 ? 13.945 10.008 -13.062 1 95.75 122 ARG A C 1
ATOM 984 O O . ARG A 1 122 ? 14.062 9.062 -13.844 1 95.75 122 ARG A O 1
ATOM 991 N N . GLU A 1 123 ? 13.742 11.273 -13.438 1 96.5 123 GLU A N 1
ATOM 992 C CA . GLU A 1 123 ? 13.68 11.609 -14.852 1 96.5 123 GLU A CA 1
ATOM 993 C C . GLU A 1 123 ? 15.016 11.344 -15.547 1 96.5 123 GLU A C 1
ATOM 995 O O . GLU A 1 123 ? 15.039 10.836 -16.672 1 96.5 123 GLU A O 1
ATOM 1000 N N . ARG A 1 124 ? 16.078 11.656 -14.883 1 97.12 124 ARG A N 1
ATOM 1001 C CA . ARG A 1 124 ? 17.406 11.383 -15.422 1 97.12 124 ARG A CA 1
ATOM 1002 C C . ARG A 1 124 ? 17.609 9.883 -15.602 1 97.12 124 ARG A C 1
ATOM 1004 O O . ARG A 1 124 ? 18.094 9.438 -16.641 1 97.12 124 ARG A O 1
ATOM 1011 N N . GLU A 1 125 ? 17.281 9.109 -14.594 1 97.69 125 GLU A N 1
ATOM 1012 C CA . GLU A 1 125 ? 17.422 7.656 -14.672 1 97.69 125 GLU A CA 1
ATOM 1013 C C . GLU A 1 125 ? 16.625 7.09 -15.836 1 97.69 125 GLU A C 1
ATOM 1015 O O . GLU A 1 125 ? 17.109 6.25 -16.594 1 97.69 125 GLU A O 1
ATOM 1020 N N . ASN A 1 126 ? 15.398 7.527 -15.992 1 96.62 126 ASN A N 1
ATOM 1021 C CA . ASN A 1 126 ? 14.523 7.059 -17.062 1 96.62 126 ASN A CA 1
ATOM 1022 C C . ASN A 1 126 ? 15.094 7.398 -18.438 1 96.62 126 ASN A C 1
ATOM 1024 O O . ASN A 1 126 ? 14.922 6.641 -19.391 1 96.62 126 ASN A O 1
ATOM 1028 N N . ALA A 1 127 ? 15.758 8.531 -18.5 1 97.19 127 ALA A N 1
ATOM 1029 C CA . ALA A 1 127 ? 16.297 8.992 -19.766 1 97.19 127 ALA A CA 1
ATOM 1030 C C . ALA A 1 127 ? 17.609 8.281 -20.109 1 97.19 127 ALA A C 1
ATOM 1032 O O . ALA A 1 127 ? 17.906 8.047 -21.281 1 97.19 127 ALA A O 1
ATOM 1033 N N . GLU A 1 128 ? 18.344 7.91 -19.062 1 98.5 128 GLU A N 1
ATOM 1034 C CA . GLU A 1 128 ? 19.703 7.438 -19.297 1 98.5 128 GLU A CA 1
ATOM 1035 C C . GLU A 1 128 ? 19.766 5.914 -19.297 1 98.5 128 GLU A C 1
ATOM 1037 O O . GLU A 1 128 ? 20.5 5.324 -20.094 1 98.5 128 GLU A O 1
ATOM 1042 N N . LEU A 1 129 ? 19.062 5.219 -18.438 1 98.69 129 LEU A N 1
ATOM 1043 C CA . LEU A 1 129 ? 19.172 3.77 -18.312 1 98.69 129 LEU A CA 1
ATOM 1044 C C . LEU A 1 129 ? 18.625 3.074 -19.562 1 98.69 129 LEU A C 1
ATOM 1046 O O . LEU A 1 129 ? 17.469 3.279 -19.938 1 98.69 129 LEU A O 1
ATOM 1050 N N . GLY A 1 130 ? 19.328 2.209 -20.172 1 98.38 130 GLY A N 1
ATOM 1051 C CA . GLY A 1 130 ? 18.984 1.537 -21.422 1 98.38 130 GLY A CA 1
ATOM 1052 C C . GLY A 1 130 ? 19.516 2.25 -22.641 1 98.38 130 GLY A C 1
ATOM 1053 O O . GLY A 1 130 ? 19.469 1.71 -23.75 1 98.38 130 GLY A O 1
ATOM 1054 N N . TYR A 1 131 ? 20.078 3.453 -22.469 1 97.88 131 TYR A N 1
ATOM 1055 C CA . TYR A 1 131 ? 20.641 4.262 -23.547 1 97.88 131 TYR A CA 1
ATOM 1056 C C . TYR A 1 131 ? 22.094 4.629 -23.266 1 97.88 131 TYR A C 1
ATOM 1058 O O . TYR A 1 131 ? 22.984 3.811 -23.453 1 97.88 131 TYR A O 1
ATOM 1066 N N . THR A 1 132 ? 22.297 5.785 -22.484 1 98.31 132 THR A N 1
ATOM 1067 C CA . THR A 1 132 ? 23.672 6.184 -22.188 1 98.31 132 THR A CA 1
ATOM 1068 C C . THR A 1 132 ? 24.25 5.32 -21.078 1 98.31 132 THR A C 1
ATOM 1070 O O . THR A 1 132 ? 25.469 5.219 -20.938 1 98.31 132 THR A O 1
ATOM 1073 N N . GLU A 1 133 ? 23.391 4.715 -20.281 1 98.31 133 GLU A N 1
ATOM 1074 C CA . GLU A 1 133 ? 23.781 3.762 -19.25 1 98.31 133 GLU A CA 1
ATOM 1075 C C . GLU A 1 133 ? 23.109 2.408 -19.469 1 98.31 133 GLU A C 1
ATOM 1077 O O . GLU A 1 133 ? 21.938 2.342 -19.828 1 98.31 133 GLU A O 1
ATOM 1082 N N . GLN A 1 134 ? 23.875 1.396 -19.266 1 98.44 134 GLN A N 1
ATOM 1083 C CA . GLN A 1 134 ? 23.312 0.062 -19.469 1 98.44 134 GLN A CA 1
ATOM 1084 C C . GLN A 1 134 ? 22.828 -0.54 -18.156 1 98.44 134 GLN A C 1
ATOM 1086 O O . GLN A 1 134 ? 23.438 -0.318 -17.094 1 98.44 134 GLN A O 1
ATOM 1091 N N . PRO A 1 135 ? 21.766 -1.252 -18.234 1 98.81 135 PRO A N 1
ATOM 1092 C CA . PRO A 1 135 ? 21.328 -1.973 -17.031 1 98.81 135 PRO A CA 1
ATOM 1093 C C . PRO A 1 135 ? 22.234 -3.164 -16.719 1 98.81 135 PRO A C 1
ATOM 1095 O O . PRO A 1 135 ? 22.891 -3.703 -17.609 1 98.81 135 PRO A O 1
ATOM 1098 N N . TYR A 1 136 ? 22.234 -3.473 -15.445 1 98.88 136 TYR A N 1
ATOM 1099 C CA . TYR A 1 136 ? 22.906 -4.703 -15.055 1 98.88 136 TYR A CA 1
ATOM 1100 C C . TYR A 1 136 ? 22.047 -5.922 -15.352 1 98.88 136 TYR A C 1
ATOM 1102 O O . TYR A 1 136 ? 22.562 -6.988 -15.703 1 98.88 136 TYR A O 1
ATOM 1110 N N . CYS A 1 137 ? 20.734 -5.801 -15.211 1 98.94 137 CYS A N 1
ATOM 1111 C CA . CYS A 1 137 ? 19.766 -6.879 -15.383 1 98.94 137 CYS A CA 1
ATOM 1112 C C . CYS A 1 137 ? 18.609 -6.441 -16.266 1 98.94 137 CYS A C 1
ATOM 1114 O O . CYS A 1 137 ? 18.156 -5.297 -16.188 1 98.94 137 CYS A O 1
ATOM 1116 N N . VAL A 1 138 ? 18.141 -7.301 -17.109 1 98.94 138 VAL A N 1
ATOM 1117 C CA . VAL A 1 138 ? 16.906 -7.113 -17.875 1 98.94 138 VAL A CA 1
ATOM 1118 C C . VAL A 1 138 ? 15.93 -8.242 -17.562 1 98.94 138 VAL A C 1
ATOM 1120 O O . VAL A 1 138 ? 16.328 -9.414 -17.484 1 98.94 138 VAL A O 1
ATOM 1123 N N . ILE A 1 139 ? 14.727 -7.91 -17.281 1 98.88 139 ILE A N 1
ATOM 1124 C CA . ILE A 1 139 ? 13.633 -8.852 -17.078 1 98.88 139 ILE A CA 1
ATOM 1125 C C . ILE A 1 139 ? 12.688 -8.805 -18.281 1 98.88 139 ILE A C 1
ATOM 1127 O O . ILE A 1 139 ? 12.164 -7.742 -18.625 1 98.88 139 ILE A O 1
ATOM 1131 N N . ILE A 1 140 ? 12.508 -9.898 -18.938 1 97.81 140 ILE A N 1
ATOM 1132 C CA . ILE A 1 140 ? 11.523 -9.984 -20.016 1 97.81 140 ILE A CA 1
ATOM 1133 C C . ILE A 1 140 ? 10.203 -10.523 -19.469 1 97.81 140 ILE A C 1
ATOM 1135 O O . ILE A 1 140 ? 10.125 -11.68 -19.062 1 97.81 140 ILE A O 1
ATOM 1139 N N . GLY A 1 141 ? 9.18 -9.719 -19.516 1 96.69 141 GLY A N 1
ATOM 1140 C CA . GLY A 1 141 ? 7.895 -10 -18.891 1 96.69 141 GLY A CA 1
ATOM 1141 C C . GLY A 1 141 ? 7.586 -9.094 -17.719 1 96.69 141 GLY A C 1
ATOM 1142 O O . GLY A 1 141 ? 8.305 -9.102 -16.703 1 96.69 141 GLY A O 1
ATOM 1143 N N . GLY A 1 142 ? 6.551 -8.312 -17.875 1 97.25 142 GLY A N 1
ATOM 1144 C CA . GLY A 1 142 ? 6.199 -7.352 -16.844 1 97.25 142 GLY A CA 1
ATOM 1145 C C . GLY A 1 142 ? 4.922 -7.703 -16.109 1 97.25 142 GLY A C 1
ATOM 1146 O O . GLY A 1 142 ? 4.18 -6.816 -15.68 1 97.25 142 GLY A O 1
ATOM 1147 N N . GLY A 1 143 ? 4.57 -9.047 -16.016 1 96.38 143 GLY A N 1
ATOM 1148 C CA . GLY A 1 143 ? 3.498 -9.477 -15.125 1 96.38 143 GLY A CA 1
ATOM 1149 C C . GLY A 1 143 ? 3.887 -9.461 -13.664 1 96.38 143 GLY A C 1
ATOM 1150 O O . GLY A 1 143 ? 4.848 -8.789 -13.281 1 96.38 143 GLY A O 1
ATOM 1151 N N . GLN A 1 144 ? 3.154 -10.188 -12.797 1 96.69 144 GLN A N 1
ATOM 1152 C CA . GLN A 1 144 ? 3.381 -10.156 -11.352 1 96.69 144 GLN A CA 1
ATOM 1153 C C . GLN A 1 144 ? 4.797 -10.609 -11.008 1 96.69 144 GLN A C 1
ATOM 1155 O O . GLN A 1 144 ? 5.41 -10.086 -10.078 1 96.69 144 GLN A O 1
ATOM 1160 N N . GLY A 1 145 ? 5.309 -11.617 -11.773 1 97.25 145 GLY A N 1
ATOM 1161 C CA . GLY A 1 145 ? 6.656 -12.094 -11.5 1 97.25 145 GLY A CA 1
ATOM 1162 C C . GLY A 1 145 ? 7.719 -11.031 -11.742 1 97.25 145 GLY A C 1
ATOM 1163 O O . GLY A 1 145 ? 8.531 -10.758 -10.859 1 97.25 145 GLY A O 1
ATOM 1164 N N . GLY A 1 146 ? 7.688 -10.445 -12.961 1 98.38 146 GLY A N 1
ATOM 1165 C CA . GLY A 1 146 ? 8.648 -9.398 -13.289 1 98.38 146 GLY A CA 1
ATOM 1166 C C . GLY A 1 146 ? 8.562 -8.203 -12.359 1 98.38 146 GLY A C 1
ATOM 1167 O O . GLY A 1 146 ? 9.586 -7.656 -11.945 1 98.38 146 GLY A O 1
ATOM 1168 N N . ILE A 1 147 ? 7.391 -7.82 -12.031 1 98.56 147 ILE A N 1
ATOM 1169 C CA . ILE A 1 147 ? 7.152 -6.656 -11.188 1 98.56 147 ILE A CA 1
ATOM 1170 C C . ILE A 1 147 ? 7.695 -6.914 -9.781 1 98.56 147 ILE A C 1
ATOM 1172 O O . ILE A 1 147 ? 8.383 -6.062 -9.211 1 98.56 147 ILE A O 1
ATOM 1176 N N . ALA A 1 148 ? 7.422 -8.102 -9.219 1 98.56 148 ALA A N 1
ATOM 1177 C CA . ALA A 1 148 ? 7.895 -8.438 -7.879 1 98.56 148 ALA A CA 1
ATOM 1178 C C . ALA A 1 148 ? 9.422 -8.469 -7.824 1 98.56 148 ALA A C 1
ATOM 1180 O O . ALA A 1 148 ? 10.023 -7.895 -6.914 1 98.56 148 ALA A O 1
ATOM 1181 N N . LEU A 1 149 ? 10.008 -9.117 -8.805 1 98.81 149 LEU A N 1
ATOM 1182 C CA . LEU A 1 149 ? 11.469 -9.172 -8.844 1 98.81 149 LEU A CA 1
ATOM 1183 C C . LEU A 1 149 ? 12.062 -7.789 -9.07 1 98.81 149 LEU A C 1
ATOM 1185 O O . LEU A 1 149 ? 13.062 -7.43 -8.453 1 98.81 149 LEU A O 1
ATOM 1189 N N . GLY A 1 150 ? 11.438 -7.055 -9.992 1 98.81 150 GLY A N 1
ATOM 1190 C CA . GLY A 1 150 ? 11.883 -5.691 -10.227 1 98.81 150 GLY A CA 1
ATOM 1191 C C . GLY A 1 150 ? 11.898 -4.844 -8.969 1 98.81 150 GLY A C 1
ATOM 1192 O O . GLY A 1 150 ? 12.828 -4.066 -8.75 1 98.81 150 GLY A O 1
ATOM 1193 N N . ALA A 1 151 ? 10.906 -4.977 -8.172 1 98.62 151 ALA A N 1
ATOM 1194 C CA . ALA A 1 151 ? 10.82 -4.219 -6.926 1 98.62 151 ALA A CA 1
ATOM 1195 C C . ALA A 1 151 ? 11.969 -4.566 -5.984 1 98.62 151 ALA A C 1
ATOM 1197 O O . ALA A 1 151 ? 12.562 -3.678 -5.371 1 98.62 151 ALA A O 1
ATOM 1198 N N . ARG A 1 152 ? 12.266 -5.859 -5.887 1 98.56 152 ARG A N 1
ATOM 1199 C CA . ARG A 1 152 ? 13.375 -6.297 -5.043 1 98.56 152 ARG A CA 1
ATOM 1200 C C . ARG A 1 152 ? 14.703 -5.75 -5.551 1 98.56 152 ARG A C 1
ATOM 1202 O O . ARG A 1 152 ? 15.508 -5.227 -4.777 1 98.56 152 ARG A O 1
ATOM 1209 N N . LEU A 1 153 ? 14.898 -5.871 -6.812 1 98.88 153 LEU A N 1
ATOM 1210 C CA . LEU A 1 153 ? 16.156 -5.426 -7.406 1 98.88 153 LEU A CA 1
ATOM 1211 C C . LEU A 1 153 ? 16.312 -3.912 -7.273 1 98.88 153 LEU A C 1
ATOM 1213 O O . LEU A 1 153 ? 17.422 -3.416 -7.051 1 98.88 153 LEU A O 1
ATOM 1217 N N . ARG A 1 154 ? 15.211 -3.178 -7.41 1 98.19 154 ARG A N 1
ATOM 1218 C CA . ARG A 1 154 ? 15.227 -1.732 -7.211 1 98.19 154 ARG A CA 1
ATOM 1219 C C . ARG A 1 154 ? 15.719 -1.378 -5.812 1 98.19 154 ARG A C 1
ATOM 1221 O O . ARG A 1 154 ? 16.594 -0.518 -5.656 1 98.19 154 ARG A O 1
ATOM 1228 N N . GLN A 1 155 ? 15.25 -2.023 -4.797 1 97.19 155 GLN A N 1
ATOM 1229 C CA . GLN A 1 155 ? 15.617 -1.724 -3.416 1 97.19 155 GLN A CA 1
ATOM 1230 C C . GLN A 1 155 ? 17.062 -2.107 -3.139 1 97.19 155 GLN A C 1
ATOM 1232 O O . GLN A 1 155 ? 17.734 -1.483 -2.311 1 97.19 155 GLN A O 1
ATOM 1237 N N . LEU A 1 156 ? 17.547 -3.09 -3.863 1 98.25 156 LEU A N 1
ATOM 1238 C CA . LEU A 1 156 ? 18.922 -3.553 -3.676 1 98.25 156 LEU A CA 1
ATOM 1239 C C . LEU A 1 156 ? 19.891 -2.717 -4.5 1 98.25 156 LEU A C 1
ATOM 1241 O O . LEU A 1 156 ? 21.109 -2.955 -4.469 1 98.25 156 LEU A O 1
ATOM 1245 N N . GLY A 1 157 ? 19.375 -1.758 -5.312 1 97.81 157 GLY A N 1
ATOM 1246 C CA . GLY A 1 157 ? 20.234 -0.873 -6.094 1 97.81 157 GLY A CA 1
ATOM 1247 C C . GLY A 1 157 ? 20.797 -1.532 -7.34 1 97.81 157 GLY A C 1
ATOM 1248 O O . GLY A 1 157 ? 21.875 -1.172 -7.801 1 97.81 157 GLY A O 1
ATOM 1249 N N . VAL A 1 158 ? 20.094 -2.527 -7.852 1 98.81 158 VAL A N 1
ATOM 1250 C CA . VAL A 1 158 ? 20.5 -3.186 -9.086 1 98.81 158 VAL A CA 1
ATOM 1251 C C . VAL A 1 158 ? 19.844 -2.508 -10.281 1 98.81 158 VAL A C 1
ATOM 1253 O O . VAL A 1 158 ? 18.625 -2.586 -10.445 1 98.81 158 VAL A O 1
ATOM 1256 N N . PRO A 1 159 ? 20.578 -1.812 -11.117 1 98.81 159 PRO A N 1
ATOM 1257 C CA . PRO A 1 159 ? 19.969 -1.206 -12.297 1 98.81 159 PRO A CA 1
ATOM 1258 C C . PRO A 1 159 ? 19.281 -2.234 -13.195 1 98.81 159 PRO A C 1
ATOM 1260 O O . PRO A 1 159 ? 19.938 -3.113 -13.75 1 98.81 159 PRO A O 1
ATOM 1263 N N . THR A 1 160 ? 17.938 -2.131 -13.266 1 98.94 160 THR A N 1
ATOM 1264 C CA . THR A 1 160 ? 17.141 -3.158 -13.938 1 98.94 160 THR A CA 1
ATOM 1265 C C . THR A 1 160 ? 16.078 -2.525 -14.836 1 98.94 160 THR A C 1
ATOM 1267 O O . THR A 1 160 ? 15.469 -1.523 -14.469 1 98.94 160 THR A O 1
ATOM 1270 N N . ILE A 1 161 ? 15.883 -3.059 -16.031 1 98.94 161 ILE A N 1
ATOM 1271 C CA . ILE A 1 161 ? 14.789 -2.686 -16.922 1 98.94 161 ILE A CA 1
ATOM 1272 C C . ILE A 1 161 ? 13.844 -3.869 -17.094 1 98.94 161 ILE A C 1
ATOM 1274 O O . ILE A 1 161 ? 14.281 -4.996 -17.328 1 98.94 161 ILE A O 1
ATOM 1278 N N . ILE A 1 162 ? 12.57 -3.684 -16.891 1 98.88 162 ILE A N 1
ATOM 1279 C CA . ILE A 1 162 ? 11.531 -4.656 -17.203 1 98.88 162 ILE A CA 1
ATOM 1280 C C . ILE A 1 162 ? 10.93 -4.355 -18.578 1 98.88 162 ILE A C 1
ATOM 1282 O O . ILE A 1 162 ? 10.445 -3.246 -18.812 1 98.88 162 ILE A O 1
ATOM 1286 N N . VAL A 1 163 ? 10.938 -5.32 -19.438 1 98.69 163 VAL A N 1
ATOM 1287 C CA . VAL A 1 163 ? 10.391 -5.188 -20.781 1 98.69 163 VAL A CA 1
ATOM 1288 C C . VAL A 1 163 ? 9.031 -5.875 -20.859 1 98.69 163 VAL A C 1
ATOM 1290 O O . VAL A 1 163 ? 8.922 -7.078 -20.609 1 98.69 163 VAL A O 1
ATOM 1293 N N . GLU A 1 164 ? 8.023 -5.141 -21.203 1 97.88 164 GLU A N 1
ATOM 1294 C CA . GLU A 1 164 ? 6.66 -5.652 -21.234 1 97.88 164 GLU A CA 1
ATOM 1295 C C . GLU A 1 164 ? 5.941 -5.234 -22.516 1 97.88 164 GLU A C 1
ATOM 1297 O O . GLU A 1 164 ? 5.988 -4.066 -22.906 1 97.88 164 GLU A O 1
ATOM 1302 N N . LYS A 1 165 ? 5.277 -6.156 -23.109 1 95.94 165 LYS A N 1
ATOM 1303 C CA . LYS A 1 165 ? 4.656 -5.918 -24.406 1 95.94 165 LYS A CA 1
ATOM 1304 C C . LYS A 1 165 ? 3.346 -5.148 -24.266 1 95.94 165 LYS A C 1
ATOM 1306 O O . LYS A 1 165 ? 2.938 -4.426 -25.172 1 95.94 165 LYS A O 1
ATOM 1311 N N . ASN A 1 166 ? 2.652 -5.285 -23.172 1 96.44 166 ASN A N 1
ATOM 1312 C CA . ASN A 1 166 ? 1.327 -4.707 -22.984 1 96.44 166 ASN A CA 1
ATOM 1313 C C . ASN A 1 166 ? 1.39 -3.188 -22.875 1 96.44 166 ASN A C 1
ATOM 1315 O O . ASN A 1 166 ? 2.463 -2.619 -22.672 1 96.44 166 ASN A O 1
ATOM 1319 N N . GLU A 1 167 ? 0.213 -2.559 -22.953 1 97.88 167 GLU A N 1
ATOM 1320 C CA . GLU A 1 167 ? 0.082 -1.105 -22.938 1 97.88 167 GLU A CA 1
ATOM 1321 C C . GLU A 1 167 ? 0.367 -0.541 -21.547 1 97.88 167 GLU A C 1
ATOM 1323 O O . GLU A 1 167 ? 0.94 0.543 -21.422 1 97.88 167 GLU A O 1
ATOM 1328 N N . ARG A 1 168 ? -0.091 -1.154 -20.531 1 97.31 168 ARG A N 1
ATOM 1329 C CA . ARG A 1 168 ? 0.05 -0.703 -19.141 1 97.31 168 ARG A CA 1
ATOM 1330 C C . ARG A 1 168 ? 0.458 -1.854 -18.234 1 97.31 168 ARG A C 1
ATOM 1332 O O . ARG A 1 168 ? 0.093 -3.006 -18.484 1 97.31 168 ARG A O 1
ATOM 1339 N N . PRO A 1 169 ? 1.283 -1.499 -17.109 1 98.06 169 PRO A N 1
ATOM 1340 C CA . PRO A 1 169 ? 1.445 -2.529 -16.078 1 98.06 169 PRO A CA 1
ATOM 1341 C C . PRO A 1 169 ? 0.11 -3.064 -15.57 1 98.06 169 PRO A C 1
ATOM 1343 O O . PRO A 1 169 ? -0.834 -2.295 -15.375 1 98.06 169 PRO A O 1
ATOM 1346 N N . GLY A 1 170 ? -0.021 -4.348 -15.359 1 97.06 170 GLY A N 1
ATOM 1347 C CA . GLY A 1 170 ? -1.257 -4.945 -14.883 1 97.06 170 GLY A CA 1
ATOM 1348 C C . GLY A 1 170 ? -2.133 -5.484 -15.992 1 97.06 170 GLY A C 1
ATOM 1349 O O . GLY A 1 170 ? -3.055 -6.266 -15.742 1 97.06 170 GLY A O 1
ATOM 1350 N N . ASP A 1 171 ? -1.855 -5.156 -17.25 1 96.31 171 ASP A N 1
ATOM 1351 C CA . ASP A 1 171 ? -2.693 -5.574 -18.359 1 96.31 171 ASP A CA 1
ATOM 1352 C C . ASP A 1 171 ? -2.619 -7.086 -18.578 1 96.31 171 ASP A C 1
ATOM 1354 O O . ASP A 1 171 ? -3.512 -7.676 -19.188 1 96.31 171 ASP A O 1
ATOM 1358 N N . SER A 1 172 ? -1.556 -7.711 -18.078 1 92.56 172 SER A N 1
ATOM 1359 C CA . SER A 1 172 ? -1.507 -9.172 -18.125 1 92.56 172 SER A CA 1
ATOM 1360 C C . SER A 1 172 ? -2.678 -9.789 -17.359 1 92.56 172 SER A C 1
ATOM 1362 O O . SER A 1 172 ? -3.057 -10.93 -17.625 1 92.56 172 SER A O 1
ATOM 1364 N N . TRP A 1 173 ? -3.293 -9.055 -16.453 1 94.31 173 TRP A N 1
ATOM 1365 C CA . TRP A 1 173 ? -4.48 -9.477 -15.711 1 94.31 173 TRP A CA 1
ATOM 1366 C C . TRP A 1 173 ? -5.746 -8.938 -16.375 1 94.31 173 TRP A C 1
ATOM 1368 O O . TRP A 1 173 ? -6.66 -9.711 -16.688 1 94.31 173 TRP A O 1
ATOM 1378 N N . ARG A 1 174 ? -5.77 -7.707 -16.703 1 94.06 174 ARG A N 1
ATOM 1379 C CA . ARG A 1 174 ? -6.969 -7.07 -17.234 1 94.06 174 ARG A CA 1
ATOM 1380 C C . ARG A 1 174 ? -7.395 -7.715 -18.547 1 94.06 174 ARG A C 1
ATOM 1382 O O . ARG A 1 174 ? -8.586 -7.766 -18.859 1 94.06 174 ARG A O 1
ATOM 1389 N N . ASN A 1 175 ? -6.398 -8.25 -19.297 1 90.62 175 ASN A N 1
ATOM 1390 C CA . ASN A 1 175 ? -6.676 -8.781 -20.625 1 90.62 175 ASN A CA 1
ATOM 1391 C C . ASN A 1 175 ? -7.164 -10.227 -20.562 1 90.62 175 ASN A C 1
ATOM 1393 O O . ASN A 1 175 ? -7.508 -10.812 -21.594 1 90.62 175 ASN A O 1
ATOM 1397 N N . ARG A 1 176 ? -7.258 -10.781 -19.375 1 89.12 176 ARG A N 1
ATOM 1398 C CA . ARG A 1 176 ? -7.781 -12.133 -19.203 1 89.12 176 ARG A CA 1
ATOM 1399 C C . ARG A 1 176 ? -9.305 -12.148 -19.344 1 89.12 176 ARG A C 1
ATOM 1401 O O . ARG A 1 176 ? -9.922 -11.109 -19.578 1 89.12 176 ARG A O 1
ATOM 1408 N N . TYR A 1 177 ? -9.875 -13.383 -19.359 1 86.06 177 TYR A N 1
ATOM 1409 C CA . TYR A 1 177 ? -11.312 -13.516 -19.594 1 86.06 177 TYR A CA 1
ATOM 1410 C C . TYR A 1 177 ? -12.102 -12.766 -18.531 1 86.06 177 TYR A C 1
ATOM 1412 O O . TYR A 1 177 ? -11.641 -12.609 -17.391 1 86.06 177 TYR A O 1
ATOM 1420 N N . LYS A 1 178 ? -13.227 -12.297 -18.766 1 83.75 178 LYS A N 1
ATOM 1421 C CA . LYS A 1 178 ? -14.031 -11.273 -18.109 1 83.75 178 LYS A CA 1
ATOM 1422 C C . LYS A 1 178 ? -14.258 -11.609 -16.641 1 83.75 178 LYS A C 1
ATOM 1424 O O . LYS A 1 178 ? -14.109 -10.75 -15.766 1 83.75 178 LYS A O 1
ATOM 1429 N N . SER A 1 179 ? -14.539 -12.852 -16.234 1 83.31 179 SER A N 1
ATOM 1430 C CA . SER A 1 179 ? -15.016 -13.211 -14.898 1 83.31 179 SER A CA 1
ATOM 1431 C C . SER A 1 179 ? -13.859 -13.68 -14.016 1 83.31 179 SER A C 1
ATOM 1433 O O . SER A 1 179 ? -14.086 -14.195 -12.914 1 83.31 179 SER A O 1
ATOM 1435 N N . LEU A 1 180 ? -12.672 -13.469 -14.516 1 88.5 180 LEU A N 1
ATOM 1436 C CA . LEU A 1 180 ? -11.539 -14.023 -13.773 1 88.5 180 LEU A CA 1
ATOM 1437 C C . LEU A 1 180 ? -11.406 -13.367 -12.406 1 88.5 180 LEU A C 1
ATOM 1439 O O . LEU A 1 180 ? -11.445 -12.133 -12.297 1 88.5 180 LEU A O 1
ATOM 1443 N N . CYS A 1 181 ? -11.344 -14.141 -11.328 1 91 181 CYS A N 1
ATOM 1444 C CA . CYS A 1 181 ? -10.984 -13.812 -9.961 1 91 181 CYS A CA 1
ATOM 1445 C C . CYS A 1 181 ? -9.953 -14.789 -9.414 1 91 181 CYS A C 1
ATOM 1447 O O . CYS A 1 181 ? -9.984 -15.977 -9.734 1 91 181 CYS A O 1
ATOM 1449 N N . LEU A 1 182 ? -9.109 -14.305 -8.617 1 92.19 182 LEU A N 1
ATOM 1450 C CA . LEU A 1 182 ? -8.148 -15.203 -7.98 1 92.19 182 LEU A CA 1
ATOM 1451 C C . LEU A 1 182 ? -8.859 -16.234 -7.105 1 92.19 182 LEU A C 1
ATOM 1453 O O . LEU A 1 182 ? -9.844 -15.906 -6.434 1 92.19 182 LEU A O 1
ATOM 1457 N N . HIS A 1 183 ? -8.297 -17.422 -7.191 1 90.81 183 HIS A N 1
ATOM 1458 C CA . HIS A 1 183 ? -8.805 -18.469 -6.305 1 90.81 183 HIS A CA 1
ATOM 1459 C C . HIS A 1 183 ? -7.992 -18.531 -5.012 1 90.81 183 HIS A C 1
ATOM 1461 O O . HIS A 1 183 ? -8.445 -19.094 -4.02 1 90.81 183 HIS A O 1
ATOM 1467 N N . ASP A 1 184 ? -6.734 -18.016 -5.051 1 92.88 184 ASP A N 1
ATOM 1468 C CA . ASP A 1 184 ? -5.922 -17.906 -3.842 1 92.88 184 ASP A CA 1
ATOM 1469 C C . ASP A 1 184 ? -6.387 -16.734 -2.979 1 92.88 184 ASP A C 1
ATOM 1471 O O . ASP A 1 184 ? -6.707 -15.656 -3.494 1 92.88 184 ASP A O 1
ATOM 1475 N N . PRO A 1 185 ? -6.441 -16.984 -1.671 1 95.56 185 PRO A N 1
ATOM 1476 C CA . PRO A 1 185 ? -6.93 -15.914 -0.797 1 95.56 185 PRO A CA 1
ATOM 1477 C C . PRO A 1 185 ? -5.922 -14.781 -0.63 1 95.56 185 PRO A C 1
ATOM 1479 O O . PRO A 1 185 ? -4.719 -14.984 -0.815 1 95.56 185 PRO A O 1
ATOM 1482 N N . VAL A 1 186 ? -6.363 -13.641 -0.2 1 96.94 186 VAL A N 1
ATOM 1483 C CA . VAL A 1 186 ? -5.609 -12.391 -0.155 1 96.94 186 VAL A CA 1
ATOM 1484 C C . VAL A 1 186 ? -4.363 -12.57 0.706 1 96.94 186 VAL A C 1
ATOM 1486 O O . VAL A 1 186 ? -3.307 -12.008 0.404 1 96.94 186 VAL A O 1
ATOM 1489 N N . TRP A 1 187 ? -4.359 -13.344 1.774 1 97.5 187 TRP A N 1
ATOM 1490 C CA . TRP A 1 187 ? -3.254 -13.516 2.709 1 97.5 187 TRP A CA 1
ATOM 1491 C C . TRP A 1 187 ? -2.086 -14.234 2.041 1 97.5 187 TRP A C 1
ATOM 1493 O O . TRP A 1 187 ? -0.944 -14.141 2.496 1 97.5 187 TRP A O 1
ATOM 1503 N N . TYR A 1 188 ? -2.424 -14.93 0.962 1 97 188 TYR A N 1
ATOM 1504 C CA . TYR A 1 188 ? -1.483 -15.703 0.156 1 97 188 TYR A CA 1
ATOM 1505 C C . TYR A 1 188 ? -0.9 -14.852 -0.966 1 97 188 TYR A C 1
ATOM 1507 O O . TYR A 1 188 ? 0.137 -15.188 -1.538 1 97 188 TYR A O 1
ATOM 1515 N N . ASP A 1 189 ? -1.506 -13.664 -1.226 1 97.38 189 ASP A N 1
ATOM 1516 C CA . ASP A 1 189 ? -1.305 -13.008 -2.514 1 97.38 189 ASP A CA 1
ATOM 1517 C C . ASP A 1 189 ? -0.581 -11.68 -2.342 1 97.38 189 ASP A C 1
ATOM 1519 O O . ASP A 1 189 ? -0.385 -10.938 -3.312 1 97.38 189 ASP A O 1
ATOM 1523 N N . HIS A 1 190 ? -0.137 -11.32 -1.169 1 97.75 190 HIS A N 1
ATOM 1524 C CA . HIS A 1 190 ? 0.516 -10.031 -0.978 1 97.75 190 HIS A CA 1
ATOM 1525 C C . HIS A 1 190 ? 1.736 -9.891 -1.882 1 97.75 190 HIS A C 1
ATOM 1527 O O . HIS A 1 190 ? 2.307 -10.891 -2.32 1 97.75 190 HIS A O 1
ATOM 1533 N N . LEU A 1 191 ? 2.174 -8.672 -2.197 1 97.62 191 LEU A N 1
ATOM 1534 C CA . LEU A 1 191 ? 3.402 -8.375 -2.928 1 97.62 191 LEU A CA 1
ATOM 1535 C C . LEU A 1 191 ? 4.516 -7.965 -1.972 1 97.62 191 LEU A C 1
ATOM 1537 O O . LEU A 1 191 ? 4.266 -7.699 -0.793 1 97.62 191 LEU A O 1
ATOM 1541 N N . PRO A 1 192 ? 5.734 -7.906 -2.523 1 97.62 192 PRO A N 1
ATOM 1542 C CA . PRO A 1 192 ? 6.809 -7.391 -1.676 1 97.62 192 PRO A CA 1
ATOM 1543 C C . PRO A 1 192 ? 6.578 -5.945 -1.241 1 97.62 192 PRO A C 1
ATOM 1545 O O . PRO A 1 192 ? 6.07 -5.137 -2.021 1 97.62 192 PRO A O 1
ATOM 1548 N N . TYR A 1 193 ? 6.859 -5.598 0.024 1 96.88 193 TYR A N 1
ATOM 1549 C CA . TYR A 1 193 ? 6.992 -4.262 0.592 1 96.88 193 TYR A CA 1
ATOM 1550 C C . TYR A 1 193 ? 5.625 -3.643 0.86 1 96.88 193 TYR A C 1
ATOM 1552 O O . TYR A 1 193 ? 5.469 -2.844 1.787 1 96.88 193 TYR A O 1
ATOM 1560 N N . ILE A 1 194 ? 4.629 -3.898 0.026 1 96.75 194 ILE A N 1
ATOM 1561 C CA . ILE A 1 194 ? 3.305 -3.318 0.212 1 96.75 194 ILE A CA 1
ATOM 1562 C C . ILE A 1 194 ? 2.25 -4.422 0.186 1 96.75 194 ILE A C 1
ATOM 1564 O O . ILE A 1 194 ? 2.006 -5.031 -0.858 1 96.75 194 ILE A O 1
ATOM 1568 N N . LYS A 1 195 ? 1.605 -4.609 1.264 1 96.62 195 LYS A N 1
ATOM 1569 C CA . LYS A 1 195 ? 0.537 -5.598 1.358 1 96.62 195 LYS A CA 1
ATOM 1570 C C . LYS A 1 195 ? -0.796 -5.016 0.903 1 96.62 195 LYS A C 1
ATOM 1572 O O . LYS A 1 195 ? -1.001 -3.801 0.962 1 96.62 195 LYS A O 1
ATOM 1577 N N . PHE A 1 196 ? -1.68 -5.891 0.437 1 97.06 196 PHE A N 1
ATOM 1578 C CA . PHE A 1 196 ? -3.059 -5.461 0.232 1 97.06 196 PHE A CA 1
ATOM 1579 C C . PHE A 1 196 ? -3.68 -4.988 1.542 1 97.06 196 PHE A C 1
ATOM 1581 O O . PHE A 1 196 ? -3.381 -5.531 2.607 1 97.06 196 PHE A O 1
ATOM 1588 N N . PRO A 1 197 ? -4.512 -3.99 1.479 1 95.81 197 PRO A N 1
ATOM 1589 C CA . PRO A 1 197 ? -5.113 -3.482 2.715 1 95.81 197 PRO A CA 1
ATOM 1590 C C . PRO A 1 197 ? -6.133 -4.449 3.314 1 95.81 197 PRO A C 1
ATOM 1592 O O . PRO A 1 197 ? -6.535 -5.418 2.658 1 95.81 197 PRO A O 1
ATOM 1595 N N . GLU A 1 198 ? -6.531 -4.188 4.527 1 94.62 198 GLU A N 1
ATOM 1596 C CA . GLU A 1 198 ? -7.383 -5.09 5.301 1 94.62 198 GLU A CA 1
ATOM 1597 C C . GLU A 1 198 ? -8.781 -5.176 4.699 1 94.62 198 GLU A C 1
ATOM 1599 O O . GLU A 1 198 ? -9.547 -6.086 5.027 1 94.62 198 GLU A O 1
ATOM 1604 N N . ASN A 1 199 ? -9.117 -4.227 3.887 1 95.56 199 ASN A N 1
ATOM 1605 C CA . ASN A 1 199 ? -10.438 -4.207 3.264 1 95.56 199 ASN A CA 1
ATOM 1606 C C . ASN A 1 199 ? -10.414 -4.832 1.873 1 95.56 199 ASN A C 1
ATOM 1608 O O . ASN A 1 199 ? -11.43 -4.867 1.184 1 95.56 199 ASN A O 1
ATOM 1612 N N . TRP A 1 200 ? -9.258 -5.289 1.409 1 96.56 200 TRP A N 1
ATOM 1613 C CA . TRP A 1 200 ? -9.125 -5.926 0.103 1 96.56 200 TRP A CA 1
ATOM 1614 C C . TRP A 1 200 ? -9.891 -7.246 0.062 1 96.56 200 TRP A C 1
ATOM 1616 O O . TRP A 1 200 ? -9.93 -7.977 1.055 1 96.56 200 TRP A O 1
ATOM 1626 N N . PRO A 1 201 ? -10.477 -7.617 -1.062 1 96.31 201 PRO A N 1
ATOM 1627 C CA . PRO A 1 201 ? -11.266 -8.852 -1.122 1 96.31 201 PRO A C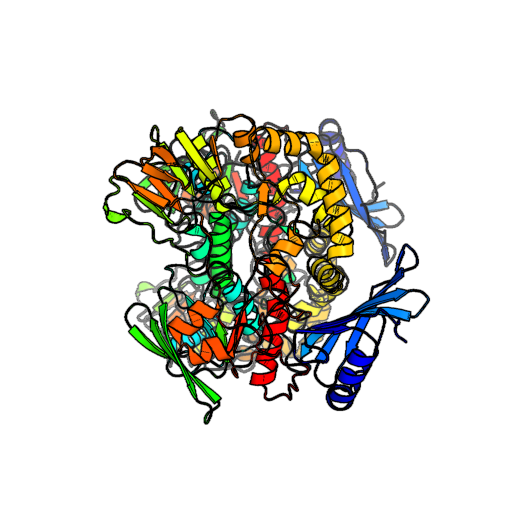A 1
ATOM 1628 C C . PRO A 1 201 ? -10.422 -10.102 -0.904 1 96.31 201 PRO A C 1
ATOM 1630 O O . PRO A 1 201 ? -9.227 -10.109 -1.211 1 96.31 201 PRO A O 1
ATOM 1633 N N . VAL A 1 202 ? -11.062 -11.125 -0.399 1 95.44 202 VAL A N 1
ATOM 1634 C CA . VAL A 1 202 ? -10.391 -12.398 -0.176 1 95.44 202 VAL A CA 1
ATOM 1635 C C . VAL A 1 202 ? -9.875 -12.953 -1.504 1 95.44 202 VAL A C 1
ATOM 1637 O O . VAL A 1 202 ? -8.711 -13.344 -1.613 1 95.44 202 VAL A O 1
ATOM 1640 N N . PHE A 1 203 ? -10.758 -12.953 -2.51 1 95.06 203 PHE A N 1
ATOM 1641 C CA . PHE A 1 203 ? -10.406 -13.359 -3.865 1 95.06 203 PHE A CA 1
ATOM 1642 C C . PHE A 1 203 ? -10.469 -12.172 -4.82 1 95.06 203 PHE A C 1
ATOM 1644 O O . PHE A 1 203 ? -11.555 -11.703 -5.164 1 95.06 203 PHE A O 1
ATOM 1651 N N . SER A 1 204 ? -9.406 -11.734 -5.289 1 95.69 204 SER A N 1
ATOM 1652 C CA . SER A 1 204 ? -9.297 -10.461 -5.992 1 95.69 204 SER A CA 1
ATOM 1653 C C . SER A 1 204 ? -9.727 -10.594 -7.449 1 95.69 204 SER A C 1
ATOM 1655 O O . SER A 1 204 ? -9.234 -11.461 -8.172 1 95.69 204 SER A O 1
ATOM 1657 N N . PRO A 1 205 ? -10.578 -9.734 -7.953 1 95.25 205 PRO A N 1
ATOM 1658 C CA . PRO A 1 205 ? -10.883 -9.695 -9.391 1 95.25 205 PRO A CA 1
ATOM 1659 C C . PRO A 1 205 ? -9.688 -9.281 -10.234 1 95.25 205 PRO A C 1
ATOM 1661 O O . PRO A 1 205 ? -8.867 -8.469 -9.797 1 95.25 205 PRO A O 1
ATOM 1664 N N . LYS A 1 206 ? -9.727 -9.734 -11.438 1 94.69 206 LYS A N 1
ATOM 1665 C CA . LYS A 1 206 ? -8.586 -9.516 -12.328 1 94.69 206 LYS A CA 1
ATOM 1666 C C . LYS A 1 206 ? -8.305 -8.023 -12.508 1 94.69 206 LYS A C 1
ATOM 1668 O O . LYS A 1 206 ? -7.148 -7.605 -12.531 1 94.69 206 LYS A O 1
ATOM 1673 N N . ASP A 1 207 ? -9.391 -7.227 -12.695 1 96.5 207 ASP A N 1
ATOM 1674 C CA . ASP A 1 207 ? -9.203 -5.805 -12.977 1 96.5 207 ASP A CA 1
ATOM 1675 C C . ASP A 1 207 ? -8.664 -5.07 -11.75 1 96.5 207 ASP A C 1
ATOM 1677 O O . ASP A 1 207 ? -7.883 -4.125 -11.883 1 96.5 207 ASP A O 1
ATOM 1681 N N . LYS A 1 208 ? -9.07 -5.43 -10.586 1 96.12 208 LYS A N 1
ATOM 1682 C CA . LYS A 1 208 ? -8.555 -4.844 -9.352 1 96.12 208 LYS A CA 1
ATOM 1683 C C . LYS A 1 208 ? -7.066 -5.145 -9.18 1 96.12 208 LYS A C 1
ATOM 1685 O O . LYS A 1 208 ? -6.297 -4.277 -8.766 1 96.12 208 LYS A O 1
ATOM 1690 N N . ILE A 1 209 ? -6.676 -6.371 -9.508 1 97.19 209 ILE A N 1
ATOM 1691 C CA . ILE A 1 209 ? -5.266 -6.742 -9.477 1 97.19 209 ILE A CA 1
ATOM 1692 C C . ILE A 1 209 ? -4.488 -5.895 -10.484 1 97.19 209 ILE A C 1
ATOM 1694 O O . ILE A 1 209 ? -3.387 -5.426 -10.195 1 97.19 209 ILE A O 1
ATOM 1698 N N . GLY A 1 210 ? -5.086 -5.801 -11.656 1 97.38 210 GLY A N 1
ATOM 1699 C CA . GLY A 1 210 ? -4.445 -4.961 -12.664 1 97.38 210 GLY A CA 1
ATOM 1700 C C . GLY A 1 210 ? -4.184 -3.547 -12.18 1 97.38 210 GLY A C 1
ATOM 1701 O O . GLY A 1 210 ? -3.084 -3.021 -12.352 1 97.38 210 GLY A O 1
ATOM 1702 N N . ASP A 1 211 ? -5.191 -2.939 -11.578 1 96.94 211 ASP A N 1
ATOM 1703 C CA . ASP A 1 211 ? -5.051 -1.592 -11.031 1 96.94 211 ASP A CA 1
ATOM 1704 C C . ASP A 1 211 ? -3.957 -1.541 -9.969 1 96.94 211 ASP A C 1
ATOM 1706 O O . ASP A 1 211 ? -3.164 -0.598 -9.93 1 96.94 211 ASP A O 1
ATOM 1710 N N . TRP A 1 212 ? -3.945 -2.51 -9.094 1 97.62 212 TRP A N 1
ATOM 1711 C CA . TRP A 1 212 ? -2.947 -2.568 -8.031 1 97.62 212 TRP A CA 1
ATOM 1712 C C . TRP A 1 212 ? -1.538 -2.627 -8.609 1 97.62 212 TRP A C 1
ATOM 1714 O O . TRP A 1 212 ? -0.65 -1.89 -8.18 1 97.62 212 TRP A O 1
ATOM 1724 N N . LEU A 1 213 ? -1.333 -3.49 -9.602 1 98.38 213 LEU A N 1
ATOM 1725 C CA . LEU A 1 213 ? -0.007 -3.68 -10.172 1 98.38 213 LEU A CA 1
ATOM 1726 C C . LEU A 1 213 ? 0.456 -2.418 -10.898 1 98.38 213 LEU A C 1
ATOM 1728 O O . LEU A 1 213 ? 1.644 -2.086 -10.875 1 98.38 213 LEU A O 1
ATOM 1732 N N . GLU A 1 214 ? -0.429 -1.786 -11.57 1 97.56 214 GLU A N 1
ATOM 1733 C CA . GLU A 1 214 ? -0.094 -0.523 -12.227 1 97.56 214 GLU A CA 1
ATOM 1734 C C . GLU A 1 214 ? 0.398 0.507 -11.211 1 97.56 214 GLU A C 1
ATOM 1736 O O . GLU A 1 214 ? 1.429 1.149 -11.422 1 97.56 214 GLU A O 1
ATOM 1741 N N . MET A 1 215 ? -0.296 0.61 -10.188 1 95.56 215 MET A N 1
ATOM 1742 C CA . MET A 1 215 ? 0.085 1.523 -9.117 1 95.56 215 MET A CA 1
ATOM 1743 C C . MET A 1 215 ? 1.404 1.097 -8.484 1 95.56 215 MET A C 1
ATOM 1745 O O . MET A 1 215 ? 2.287 1.927 -8.258 1 95.56 215 MET A O 1
ATOM 1749 N N . TYR A 1 216 ? 1.485 -0.143 -8.141 1 97.5 216 TYR A N 1
ATOM 1750 C CA . TYR A 1 216 ? 2.658 -0.721 -7.496 1 97.5 216 TYR A CA 1
ATOM 1751 C C . TYR A 1 216 ? 3.924 -0.408 -8.281 1 97.5 216 TYR A C 1
ATOM 1753 O O . TYR A 1 216 ? 4.941 -0.015 -7.703 1 97.5 216 TYR A O 1
ATOM 1761 N N . THR A 1 217 ? 3.889 -0.529 -9.633 1 98.12 217 THR A N 1
ATOM 1762 C CA . THR A 1 217 ? 5.035 -0.273 -10.492 1 98.12 217 THR A CA 1
ATOM 1763 C C . THR A 1 217 ? 5.496 1.177 -10.367 1 98.12 217 THR A C 1
ATOM 1765 O O . THR A 1 217 ? 6.695 1.456 -10.375 1 98.12 217 THR A O 1
ATOM 1768 N N . ARG A 1 218 ? 4.562 2.031 -10.234 1 95.44 218 ARG A N 1
ATOM 1769 C CA . ARG A 1 218 ? 4.867 3.455 -10.133 1 95.44 218 ARG A CA 1
ATOM 1770 C C . ARG A 1 218 ? 5.465 3.789 -8.766 1 95.44 218 ARG A C 1
ATOM 1772 O O . ARG A 1 218 ? 6.516 4.43 -8.688 1 95.44 218 ARG A O 1
ATOM 1779 N N . VAL A 1 219 ? 4.887 3.332 -7.719 1 95.44 219 VAL A N 1
ATOM 1780 C CA . VAL A 1 219 ? 5.277 3.75 -6.375 1 95.44 219 VAL A CA 1
ATOM 1781 C C . VAL A 1 219 ? 6.586 3.066 -5.984 1 95.44 219 VAL A C 1
ATOM 1783 O O . VAL A 1 219 ? 7.371 3.617 -5.211 1 95.44 219 VAL A O 1
ATOM 1786 N N . MET A 1 220 ? 6.836 1.886 -6.539 1 97.25 220 MET A N 1
ATOM 1787 C CA . MET A 1 220 ? 8.102 1.2 -6.281 1 97.25 220 MET A CA 1
ATOM 1788 C C . MET A 1 220 ? 9.188 1.681 -7.238 1 97.25 220 MET A C 1
ATOM 1790 O O . MET A 1 220 ? 10.328 1.218 -7.172 1 97.25 220 MET A O 1
ATOM 1794 N N . GLU A 1 221 ? 8.844 2.596 -8.148 1 97.31 221 GLU A N 1
ATOM 1795 C CA . GLU A 1 221 ? 9.773 3.309 -9.016 1 97.31 221 GLU A CA 1
ATOM 1796 C C . GLU A 1 221 ? 10.508 2.346 -9.945 1 97.31 221 GLU A C 1
ATOM 1798 O O . GLU A 1 221 ? 11.734 2.422 -10.078 1 97.31 221 GLU A O 1
ATOM 1803 N N . LEU A 1 222 ? 9.766 1.438 -10.555 1 98.56 222 LEU A N 1
ATOM 1804 C CA . LEU A 1 222 ? 10.375 0.438 -11.422 1 98.56 222 LEU A CA 1
ATOM 1805 C C . LEU A 1 222 ? 10.656 1.02 -12.805 1 98.56 222 LEU A C 1
ATOM 1807 O O . LEU A 1 222 ? 9.852 1.798 -13.328 1 98.56 222 LEU A O 1
ATOM 1811 N N . ASN A 1 223 ? 11.82 0.749 -13.359 1 98.75 223 ASN A N 1
ATOM 1812 C CA . ASN A 1 223 ? 12.07 1.021 -14.773 1 98.75 223 ASN A CA 1
ATOM 1813 C C . ASN A 1 223 ? 11.352 0.022 -15.672 1 98.75 223 ASN A C 1
ATOM 1815 O O . ASN A 1 223 ? 11.914 -1.011 -16.031 1 98.75 223 ASN A O 1
ATOM 1819 N N . TYR A 1 224 ? 10.141 0.366 -16.016 1 98.69 224 TYR A N 1
ATOM 1820 C CA . TYR A 1 224 ? 9.18 -0.495 -16.688 1 98.69 224 TYR A CA 1
ATOM 1821 C C . TYR A 1 224 ? 8.859 0.031 -18.078 1 98.69 224 TYR A C 1
ATOM 1823 O O . TYR A 1 224 ? 8.227 1.078 -18.234 1 98.69 224 TYR A O 1
ATOM 1831 N N . TRP A 1 225 ? 9.375 -0.669 -19.125 1 98.69 225 TRP A N 1
ATOM 1832 C CA . TRP A 1 225 ? 9.125 -0.287 -20.516 1 98.69 225 TRP A CA 1
ATOM 1833 C C . TRP A 1 225 ? 7.859 -0.964 -21.031 1 98.69 225 TRP A C 1
ATOM 1835 O O . TRP A 1 225 ? 7.848 -2.178 -21.266 1 98.69 225 TRP A O 1
ATOM 1845 N N . THR A 1 226 ? 6.758 -0.225 -21.203 1 98.25 226 THR A N 1
ATOM 1846 C CA . THR A 1 226 ? 5.531 -0.737 -21.797 1 98.25 226 THR A CA 1
ATOM 1847 C C . THR A 1 226 ? 5.621 -0.722 -23.328 1 98.25 226 THR A C 1
ATOM 1849 O O . THR A 1 226 ? 6.551 -0.144 -23.891 1 98.25 226 THR A O 1
ATOM 1852 N N . ARG A 1 227 ? 4.672 -1.441 -23.969 1 98.25 227 ARG A N 1
ATOM 1853 C CA . ARG A 1 227 ? 4.637 -1.502 -25.438 1 98.25 227 ARG A CA 1
ATOM 1854 C C . ARG A 1 227 ? 6.016 -1.83 -26 1 98.25 227 ARG A C 1
ATOM 1856 O O . ARG A 1 227 ? 6.473 -1.19 -26.953 1 98.25 227 ARG A O 1
ATOM 1863 N N . SER A 1 228 ? 6.691 -2.709 -25.328 1 98.56 228 SER A N 1
ATOM 1864 C CA . SER A 1 228 ? 8.055 -3.094 -25.688 1 98.56 228 SER A CA 1
ATOM 1865 C C . SER A 1 228 ? 8.18 -4.609 -25.812 1 98.56 228 SER A C 1
ATOM 1867 O O . SER A 1 228 ? 7.719 -5.355 -24.953 1 98.56 228 SER A O 1
ATOM 1869 N N . ILE A 1 229 ? 8.805 -5.027 -26.891 1 97.5 229 ILE A N 1
ATOM 1870 C CA . ILE A 1 229 ? 8.922 -6.453 -27.172 1 97.5 229 ILE A CA 1
ATOM 1871 C C . ILE A 1 229 ? 10.391 -6.812 -27.422 1 97.5 229 ILE A C 1
ATOM 1873 O O . ILE A 1 229 ? 11.055 -6.195 -28.25 1 97.5 229 ILE A O 1
ATOM 1877 N N . ALA A 1 230 ? 10.906 -7.734 -26.641 1 97.88 230 ALA A N 1
ATOM 1878 C CA . ALA A 1 230 ? 12.227 -8.289 -26.969 1 97.88 230 ALA A CA 1
ATOM 1879 C C . ALA A 1 230 ? 12.18 -9.117 -28.234 1 97.88 230 ALA A C 1
ATOM 1881 O O . ALA A 1 230 ? 11.43 -10.094 -28.328 1 97.88 230 ALA A O 1
ATOM 1882 N N . LYS A 1 231 ? 13.008 -8.766 -29.156 1 97.88 231 LYS A N 1
ATOM 1883 C CA . LYS A 1 231 ? 12.977 -9.406 -30.469 1 97.88 231 LYS A CA 1
ATOM 1884 C C . LYS A 1 231 ? 14.008 -10.531 -30.562 1 97.88 231 LYS A C 1
ATOM 1886 O O . LYS A 1 231 ? 13.789 -11.523 -31.25 1 97.88 231 LYS A O 1
ATOM 1891 N N . SER A 1 232 ? 15.094 -10.305 -29.906 1 98.19 232 SER A N 1
ATOM 1892 C CA . SER A 1 232 ? 16.156 -11.305 -29.891 1 98.19 232 SER A CA 1
ATOM 1893 C C . SER A 1 232 ? 17.094 -11.102 -28.719 1 98.19 232 SER A C 1
ATOM 1895 O O . SER A 1 232 ? 17.156 -10.008 -28.141 1 98.19 232 SER A O 1
ATOM 1897 N N . ALA A 1 233 ? 17.719 -12.133 -28.344 1 98.5 233 ALA A N 1
ATOM 1898 C CA . ALA A 1 233 ? 18.719 -12.109 -27.297 1 98.5 233 ALA A CA 1
ATOM 1899 C C . ALA A 1 233 ? 19.844 -13.109 -27.578 1 98.5 233 ALA A C 1
ATOM 1901 O O . ALA A 1 233 ? 19.594 -14.219 -28.047 1 98.5 233 ALA A O 1
ATOM 1902 N N . SER A 1 234 ? 21.047 -12.703 -27.328 1 98.44 234 SER A N 1
ATOM 1903 C CA . SER A 1 234 ? 22.203 -13.578 -27.484 1 98.44 234 SER A CA 1
ATOM 1904 C C . SER A 1 234 ? 23.234 -13.32 -26.391 1 98.44 234 SER A C 1
ATOM 1906 O O . SER A 1 234 ? 23.422 -12.172 -25.969 1 98.44 234 SER A O 1
ATOM 1908 N N . TYR A 1 235 ? 23.875 -14.375 -26 1 98.31 235 TYR A N 1
ATOM 1909 C CA . TYR A 1 235 ? 24.875 -14.281 -24.938 1 98.31 235 TYR A CA 1
ATOM 1910 C C . TYR A 1 235 ? 26.281 -14.383 -25.516 1 98.31 235 TYR A C 1
ATOM 1912 O O . TYR A 1 235 ? 26.562 -15.258 -26.344 1 98.31 235 TYR A O 1
ATOM 1920 N N . ASP A 1 236 ? 27.141 -13.461 -25.109 1 97.5 236 ASP A N 1
ATOM 1921 C CA . ASP A 1 236 ? 28.547 -13.5 -25.469 1 97.5 236 ASP A CA 1
ATOM 1922 C C . ASP A 1 236 ? 29.391 -14.062 -24.328 1 97.5 236 ASP A C 1
ATOM 1924 O O . ASP A 1 236 ? 29.656 -13.375 -23.344 1 97.5 236 ASP A O 1
ATOM 1928 N N . GLU A 1 237 ? 29.922 -15.242 -24.5 1 95.5 237 GLU A N 1
ATOM 1929 C CA . GLU A 1 237 ? 30.688 -15.922 -23.469 1 95.5 237 GLU A CA 1
ATOM 1930 C C . GLU A 1 237 ? 31.984 -15.172 -23.156 1 95.5 237 GLU A C 1
ATOM 1932 O O . GLU A 1 237 ? 32.438 -15.172 -22.016 1 95.5 237 GLU A O 1
ATOM 1937 N N . ALA A 1 238 ? 32.531 -14.562 -24.125 1 96.25 238 ALA A N 1
ATOM 1938 C CA . ALA A 1 238 ? 33.781 -13.859 -23.953 1 96.25 238 ALA A CA 1
ATOM 1939 C C . ALA A 1 238 ? 33.625 -12.641 -23.062 1 96.25 238 ALA A C 1
ATOM 1941 O O . ALA A 1 238 ? 34.469 -12.383 -22.188 1 96.25 238 ALA A O 1
ATOM 1942 N N . THR A 1 239 ? 32.562 -11.93 -23.234 1 95.62 239 THR A N 1
ATOM 1943 C CA . THR A 1 239 ? 32.344 -10.703 -22.469 1 95.62 239 THR A CA 1
ATOM 1944 C C . THR A 1 239 ? 31.438 -10.961 -21.266 1 95.62 239 THR A C 1
ATOM 1946 O O . THR A 1 239 ? 31.391 -10.148 -20.344 1 95.62 239 THR A O 1
ATOM 1949 N N . GLY A 1 240 ? 30.781 -12.094 -21.266 1 96.69 240 GLY A N 1
ATOM 1950 C CA . GLY A 1 240 ? 29.844 -12.383 -20.188 1 96.69 240 GLY A CA 1
ATOM 1951 C C . GLY A 1 240 ? 28.656 -11.445 -20.172 1 96.69 240 GLY A C 1
ATOM 1952 O O . GLY A 1 240 ? 28.188 -11.039 -19.094 1 96.69 240 GLY A O 1
ATOM 1953 N N . GLU A 1 241 ? 28.219 -11.031 -21.391 1 97.62 241 GLU A N 1
ATOM 1954 C CA . GLU A 1 241 ? 27.109 -10.086 -21.5 1 97.62 241 GLU A CA 1
ATOM 1955 C C . GLU A 1 241 ? 26.078 -10.562 -22.5 1 97.62 241 GLU A C 1
ATOM 1957 O O . GLU A 1 241 ? 26.406 -11.289 -23.453 1 97.62 241 GLU A O 1
ATOM 1962 N N . TRP A 1 242 ? 24.859 -10.141 -22.266 1 98.75 242 TRP A N 1
ATOM 1963 C CA . TRP A 1 242 ? 23.781 -10.375 -23.234 1 98.75 242 TRP A CA 1
ATOM 1964 C C . TRP A 1 242 ? 23.672 -9.203 -24.203 1 98.75 242 TRP A C 1
ATOM 1966 O O . TRP A 1 242 ? 24.047 -8.078 -23.875 1 98.75 242 TRP A O 1
ATOM 1976 N N . THR A 1 243 ? 23.266 -9.516 -25.391 1 98.75 243 THR A N 1
ATOM 1977 C CA . THR A 1 243 ? 22.75 -8.523 -26.328 1 98.75 243 THR A CA 1
ATOM 1978 C C . THR A 1 243 ? 21.266 -8.758 -26.594 1 98.75 243 THR A C 1
ATOM 1980 O O . THR A 1 243 ? 20.875 -9.812 -27.109 1 98.75 243 THR A O 1
ATOM 1983 N N . ILE A 1 244 ? 20.453 -7.812 -26.219 1 98.81 244 ILE A N 1
ATOM 1984 C CA . ILE A 1 244 ? 19 -7.934 -26.375 1 98.81 244 ILE A CA 1
ATOM 1985 C C . ILE A 1 244 ? 18.484 -6.809 -27.266 1 98.81 244 ILE A C 1
ATOM 1987 O O . ILE A 1 244 ? 18.656 -5.629 -26.953 1 98.81 244 ILE A O 1
ATOM 1991 N N . VAL A 1 245 ? 17.891 -7.172 -28.359 1 98.81 245 VAL A N 1
ATOM 1992 C CA . VAL A 1 245 ? 17.25 -6.195 -29.234 1 98.81 245 VAL A CA 1
ATOM 1993 C C . VAL A 1 245 ? 15.781 -6.035 -28.859 1 98.81 245 VAL A C 1
ATOM 1995 O O . VAL A 1 245 ? 15.031 -7.012 -28.828 1 98.81 245 VAL A O 1
ATOM 1998 N N . VAL A 1 246 ? 15.383 -4.801 -28.5 1 98.75 246 VAL A N 1
ATOM 1999 C CA . VAL A 1 246 ? 14.023 -4.512 -28.047 1 98.75 246 VAL A CA 1
ATOM 2000 C C . VAL A 1 246 ? 13.359 -3.531 -29 1 98.75 246 VAL A C 1
ATOM 2002 O O . VAL A 1 246 ? 13.953 -2.521 -29.391 1 98.75 246 VAL A O 1
ATOM 2005 N N . ASP A 1 247 ? 12.164 -3.869 -29.484 1 98.75 247 ASP A N 1
ATOM 2006 C CA . ASP A 1 247 ? 11.281 -2.869 -30.094 1 98.75 247 ASP A CA 1
ATOM 2007 C C . ASP A 1 247 ? 10.523 -2.092 -29.016 1 98.75 247 ASP A C 1
ATOM 2009 O O . ASP A 1 247 ? 9.531 -2.58 -28.469 1 98.75 247 ASP A O 1
ATOM 2013 N N . ARG A 1 248 ? 10.992 -0.925 -28.656 1 98.25 248 ARG A N 1
ATOM 2014 C CA . ARG A 1 248 ? 10.367 -0.088 -27.641 1 98.25 248 ARG A CA 1
ATOM 2015 C C . ARG A 1 248 ? 9.422 0.925 -28.266 1 98.25 248 ARG A C 1
ATOM 2017 O O . ARG A 1 248 ? 9.805 2.068 -28.516 1 98.25 248 ARG A O 1
ATOM 2024 N N . ASP A 1 249 ? 8.219 0.472 -28.375 1 97.31 249 ASP A N 1
ATOM 2025 C CA . ASP A 1 249 ? 7.148 1.313 -28.906 1 97.31 249 ASP A CA 1
ATOM 2026 C C . ASP A 1 249 ? 7.535 1.895 -30.266 1 97.31 249 ASP A C 1
ATOM 2028 O O . ASP A 1 249 ? 7.457 3.107 -30.469 1 97.31 249 ASP A O 1
ATOM 2032 N N . GLY A 1 250 ? 8.094 1.092 -31.109 1 97.25 250 GLY A N 1
ATOM 2033 C CA . GLY A 1 250 ? 8.445 1.493 -32.469 1 97.25 250 GLY A CA 1
ATOM 2034 C C . GLY A 1 250 ? 9.914 1.83 -32.625 1 97.25 250 GLY A C 1
ATOM 2035 O O . GLY A 1 250 ? 10.43 1.89 -33.719 1 97.25 250 GLY A O 1
ATOM 2036 N N . GLU A 1 251 ? 10.617 2.051 -31.531 1 97.81 251 GLU A N 1
ATOM 2037 C CA . GLU A 1 251 ? 12.047 2.33 -31.547 1 97.81 251 GLU A CA 1
ATOM 2038 C C . GLU A 1 251 ? 12.859 1.083 -31.219 1 97.81 251 GLU A C 1
ATOM 2040 O O . GLU A 1 251 ? 12.586 0.415 -30.219 1 97.81 251 GLU A O 1
ATOM 2045 N N . GLU A 1 252 ? 13.852 0.755 -32.062 1 98.31 252 GLU A N 1
ATOM 2046 C CA . GLU A 1 252 ? 14.727 -0.371 -31.734 1 98.31 252 GLU A CA 1
ATOM 2047 C C . GLU A 1 252 ? 15.844 0.047 -30.797 1 98.31 252 GLU A C 1
ATOM 2049 O O . GLU A 1 252 ? 16.578 1.004 -31.062 1 98.31 252 GLU A O 1
ATOM 2054 N N . VAL A 1 253 ? 15.945 -0.544 -29.719 1 98.62 253 VAL A N 1
ATOM 2055 C CA . VAL A 1 253 ? 16.953 -0.282 -28.703 1 98.62 253 VAL A CA 1
ATOM 2056 C C . VAL A 1 253 ? 17.734 -1.563 -28.406 1 98.62 253 VAL A C 1
ATOM 2058 O O . VAL A 1 253 ? 17.141 -2.645 -28.297 1 98.62 253 VAL A O 1
ATOM 2061 N N . THR A 1 254 ? 19.047 -1.491 -28.328 1 98.75 254 THR A N 1
ATOM 2062 C CA . THR A 1 254 ? 19.875 -2.637 -27.953 1 98.75 254 THR A CA 1
ATOM 2063 C C . THR A 1 254 ? 20.359 -2.516 -26.516 1 98.75 254 THR A C 1
ATOM 2065 O O . THR A 1 254 ? 21 -1.526 -26.141 1 98.75 254 THR A O 1
ATOM 2068 N N . LEU A 1 255 ? 20.031 -3.443 -25.703 1 98.81 255 LEU A N 1
ATOM 2069 C CA . LEU A 1 255 ? 20.469 -3.51 -24.312 1 98.81 255 LEU A CA 1
ATOM 2070 C C . LEU A 1 255 ? 21.594 -4.535 -24.156 1 98.81 255 LEU A C 1
ATOM 2072 O O . LEU A 1 255 ? 21.609 -5.555 -24.844 1 98.81 255 LEU A O 1
ATOM 2076 N N . ARG A 1 256 ? 22.484 -4.309 -23.203 1 98.69 256 ARG A N 1
ATOM 2077 C CA . ARG A 1 256 ? 23.625 -5.199 -22.984 1 98.69 256 ARG A CA 1
ATOM 2078 C C . ARG A 1 256 ? 23.781 -5.504 -21.5 1 98.69 256 ARG A C 1
ATOM 2080 O O . ARG A 1 256 ? 24.828 -5.211 -20.906 1 98.69 256 ARG A O 1
ATOM 2087 N N . PRO A 1 257 ? 22.828 -6.137 -20.922 1 98.81 257 PRO A N 1
ATOM 2088 C CA . PRO A 1 257 ? 22.906 -6.461 -19.484 1 98.81 257 PRO A CA 1
ATOM 2089 C C . PRO A 1 257 ? 23.859 -7.621 -19.203 1 98.81 257 PRO A C 1
ATOM 2091 O O . PRO A 1 257 ? 24.172 -8.406 -20.109 1 98.81 257 PRO A O 1
ATOM 2094 N N . LYS A 1 258 ? 24.281 -7.727 -17.953 1 98.75 258 LYS A N 1
ATOM 2095 C CA . LYS A 1 258 ? 25.062 -8.859 -17.484 1 98.75 258 LYS A CA 1
ATOM 2096 C C . LYS A 1 258 ? 24.172 -10.047 -17.125 1 98.75 258 LYS A C 1
ATOM 2098 O O . LYS A 1 258 ? 24.625 -11.188 -17.094 1 98.75 258 LYS A O 1
ATOM 2103 N N . GLN A 1 259 ? 22.938 -9.805 -16.781 1 98.88 259 GLN A N 1
ATOM 2104 C CA . GLN A 1 259 ? 21.969 -10.82 -16.359 1 98.88 259 GLN A CA 1
ATOM 2105 C C . GLN A 1 259 ? 20.656 -10.672 -17.125 1 98.88 259 GLN A C 1
ATOM 2107 O O . GLN A 1 259 ? 20.188 -9.562 -17.359 1 98.88 259 GLN A O 1
ATOM 2112 N N . LEU A 1 260 ? 20.062 -11.789 -17.516 1 98.81 260 LEU A N 1
ATOM 2113 C CA . LEU A 1 260 ? 18.766 -11.82 -18.172 1 98.81 260 LEU A CA 1
ATOM 2114 C C . LEU A 1 260 ? 17.797 -12.734 -17.422 1 98.81 260 LEU A C 1
ATOM 2116 O O . LEU A 1 260 ? 18.141 -13.875 -17.109 1 98.81 260 LEU A O 1
ATOM 2120 N N . VAL A 1 261 ? 16.641 -12.25 -17.062 1 98.75 261 VAL A N 1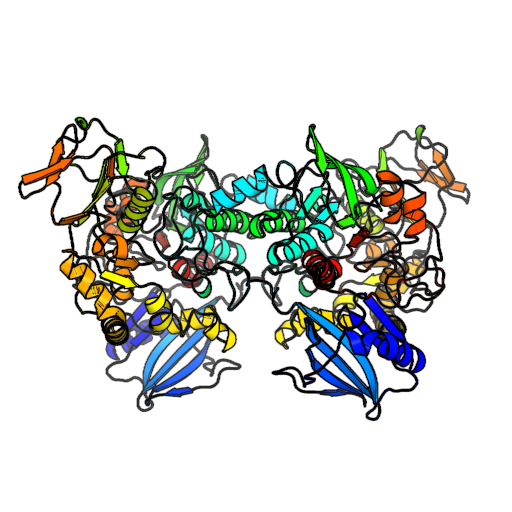
ATOM 2121 C CA . VAL A 1 261 ? 15.602 -13.023 -16.391 1 98.75 261 VAL A CA 1
ATOM 2122 C C . VAL A 1 261 ? 14.383 -13.172 -17.297 1 98.75 261 VAL A C 1
ATOM 2124 O O . VAL A 1 261 ? 13.828 -12.18 -17.766 1 98.75 261 VAL A O 1
ATOM 2127 N N . MET A 1 262 ? 14 -14.414 -17.547 1 97.19 262 MET A N 1
ATOM 2128 C CA . MET A 1 262 ? 12.742 -14.695 -18.219 1 97.19 262 MET A CA 1
ATOM 2129 C C . MET A 1 262 ? 11.586 -14.773 -17.234 1 97.19 262 MET A C 1
ATOM 2131 O O . MET A 1 262 ? 11.484 -15.727 -16.469 1 97.19 262 MET A O 1
ATOM 2135 N N . ALA A 1 263 ? 10.742 -13.797 -17.219 1 96.44 263 ALA A N 1
ATOM 2136 C CA . ALA A 1 263 ? 9.539 -13.766 -16.391 1 96.44 263 ALA A CA 1
ATOM 2137 C C . ALA A 1 263 ? 8.281 -13.773 -17.266 1 96.44 263 ALA A C 1
ATOM 2139 O O . ALA A 1 263 ? 7.387 -12.938 -17.078 1 96.44 263 ALA A O 1
ATOM 2140 N N . THR A 1 264 ? 8.141 -14.656 -18.141 1 90.94 264 THR A N 1
ATOM 2141 C CA . THR A 1 264 ? 7.113 -14.68 -19.172 1 90.94 264 THR A CA 1
ATOM 2142 C C . THR A 1 264 ? 5.938 -15.547 -18.75 1 90.94 264 THR A C 1
ATOM 2144 O O . THR A 1 264 ? 4.996 -15.75 -19.516 1 90.94 264 THR A O 1
ATOM 2147 N N . GLY A 1 265 ? 5.992 -15.93 -17.531 1 81.31 265 GLY A N 1
ATOM 2148 C CA . GLY A 1 265 ? 4.863 -16.641 -16.953 1 81.31 265 GLY A CA 1
ATOM 2149 C C . GLY A 1 265 ? 4.816 -18.109 -17.344 1 81.31 265 GLY A C 1
ATOM 2150 O O . GLY A 1 265 ? 5.234 -18.469 -18.438 1 81.31 265 GLY A O 1
ATOM 2151 N N . MET A 1 266 ? 4.309 -18.844 -16.469 1 65.25 266 MET A N 1
ATOM 2152 C CA . MET A 1 266 ? 4.105 -20.266 -16.734 1 65.25 266 MET A CA 1
ATOM 2153 C C . MET A 1 266 ? 2.947 -20.469 -17.703 1 65.25 266 MET A C 1
ATOM 2155 O O . MET A 1 266 ? 2.834 -21.516 -18.328 1 65.25 266 MET A O 1
ATOM 2159 N N . SER A 1 267 ? 2.109 -19.391 -17.797 1 59.09 267 SER A N 1
ATOM 2160 C CA . SER A 1 267 ? 1.017 -19.375 -18.766 1 59.09 267 SER A CA 1
ATOM 2161 C C . SER A 1 267 ? 1.302 -18.406 -19.906 1 59.09 267 SER A C 1
ATOM 2163 O O . SER A 1 267 ? 0.473 -17.562 -20.219 1 59.09 267 SER A O 1
ATOM 2165 N N . GLY A 1 268 ? 2.393 -18.562 -20.375 1 62.38 268 GLY A N 1
ATOM 2166 C CA . GLY A 1 268 ? 2.918 -17.672 -21.391 1 62.38 268 GLY A CA 1
ATOM 2167 C C . GLY A 1 268 ? 2.314 -17.891 -22.766 1 62.38 268 GLY A C 1
ATOM 2168 O O . GLY A 1 268 ? 1.158 -17.547 -23 1 62.38 268 GLY A O 1
ATOM 2169 N N . LYS A 1 269 ? 2.877 -18.828 -23.469 1 71.69 269 LYS A N 1
ATOM 2170 C CA . LYS A 1 269 ? 2.486 -19.031 -24.859 1 71.69 269 LYS A CA 1
ATOM 2171 C C . LYS A 1 269 ? 1.266 -19.938 -24.953 1 71.69 269 LYS A C 1
ATOM 2173 O O . LYS A 1 269 ? 1.317 -21.094 -24.562 1 71.69 269 LYS A O 1
ATOM 2178 N N . ALA A 1 270 ? 0.238 -19.391 -25.438 1 82.12 270 ALA A N 1
ATOM 2179 C CA . ALA A 1 270 ? -1.01 -20.141 -25.578 1 82.12 270 ALA A CA 1
ATOM 2180 C C . ALA A 1 270 ? -0.809 -21.406 -26.406 1 82.12 270 ALA A C 1
ATOM 2182 O O . ALA A 1 270 ? -0.14 -21.375 -27.438 1 82.12 270 ALA A O 1
ATOM 2183 N N . ASN A 1 271 ? -1.296 -22.5 -25.875 1 86.94 271 ASN A N 1
ATOM 2184 C CA . ASN A 1 271 ? -1.334 -23.734 -26.641 1 86.94 271 ASN A CA 1
ATOM 2185 C C . ASN A 1 271 ? -2.59 -23.812 -27.5 1 86.94 271 ASN A C 1
ATOM 2187 O O . ASN A 1 271 ? -3.639 -24.266 -27.047 1 86.94 271 ASN A O 1
ATOM 2191 N N . VAL A 1 272 ? -2.48 -23.438 -28.719 1 89.69 272 VAL A N 1
ATOM 2192 C CA . VAL A 1 272 ? -3.605 -23.5 -29.641 1 89.69 272 VAL A CA 1
ATOM 2193 C C . VAL A 1 272 ? -3.521 -24.781 -30.469 1 89.69 272 VAL A C 1
ATOM 2195 O O . VAL A 1 272 ? -2.58 -24.969 -31.234 1 89.69 272 VAL A O 1
ATOM 2198 N N . PRO A 1 273 ? -4.5 -25.609 -30.281 1 92.19 273 PRO A N 1
ATOM 2199 C CA . PRO A 1 273 ? -4.465 -26.844 -31.078 1 92.19 273 PRO A CA 1
ATOM 2200 C C . PRO A 1 273 ? -4.652 -26.594 -32.562 1 92.19 273 PRO A C 1
ATOM 2202 O O . PRO A 1 273 ? -5.141 -25.531 -32.969 1 92.19 273 PRO A O 1
ATOM 2205 N N . ALA A 1 274 ? -4.137 -27.531 -33.344 1 93.62 274 ALA A N 1
ATOM 2206 C CA . ALA A 1 274 ? -4.34 -27.531 -34.781 1 93.62 274 ALA A CA 1
ATOM 2207 C C . ALA A 1 274 ? -5.211 -28.688 -35.219 1 93.62 274 ALA A C 1
ATOM 2209 O O . ALA A 1 274 ? -4.707 -29.797 -35.469 1 93.62 274 ALA A O 1
ATOM 2210 N N . PHE A 1 275 ? -6.434 -28.406 -35.375 1 95.62 275 PHE A N 1
ATOM 2211 C CA . PHE A 1 275 ? -7.363 -29.438 -35.812 1 95.62 275 PHE A CA 1
ATOM 2212 C C . PHE A 1 275 ? -7.695 -29.281 -37.281 1 95.62 275 PHE A C 1
ATOM 2214 O O . PHE A 1 275 ? -7.832 -28.172 -37.781 1 95.62 275 PHE A O 1
ATOM 2221 N N . PRO A 1 276 ? -7.895 -30.375 -37.969 1 96.44 276 PRO A N 1
ATOM 2222 C CA . PRO A 1 276 ? -8.398 -30.266 -39.344 1 96.44 276 PRO A CA 1
ATOM 2223 C C . PRO A 1 276 ? -9.742 -29.562 -39.438 1 96.44 276 PRO A C 1
ATOM 2225 O O . PRO A 1 276 ? -10.617 -29.766 -38.594 1 96.44 276 PRO A O 1
ATOM 2228 N N . GLY A 1 277 ? -9.875 -28.656 -40.406 1 96.56 277 GLY A N 1
ATOM 2229 C CA . GLY A 1 277 ? -11.156 -28.031 -40.688 1 96.56 277 GLY A CA 1
ATOM 2230 C C . GLY A 1 277 ? -11.375 -26.734 -39.938 1 96.56 277 GLY A C 1
ATOM 2231 O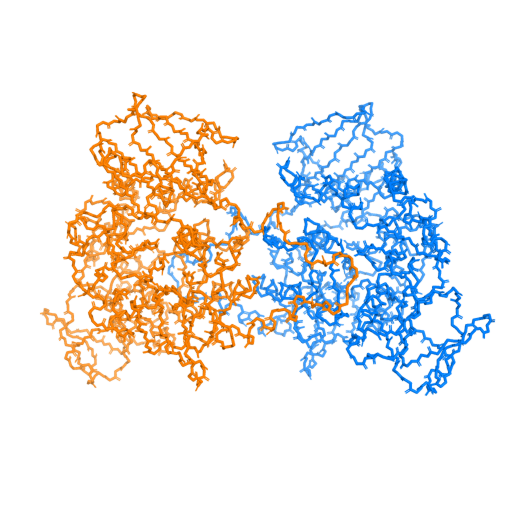 O . GLY A 1 277 ? -12.414 -26.094 -40.094 1 96.56 277 GLY A O 1
ATOM 2232 N N . MET A 1 278 ? -10.438 -26.312 -39.156 1 96.38 278 MET A N 1
ATOM 2233 C CA . MET A 1 278 ? -10.547 -25.094 -38.375 1 96.38 278 MET A CA 1
ATOM 2234 C C . MET A 1 278 ? -10.906 -23.906 -39.25 1 96.38 278 MET A C 1
ATOM 2236 O O . MET A 1 278 ? -11.68 -23.031 -38.844 1 96.38 278 MET A O 1
ATOM 2240 N N . GLU A 1 279 ? -10.398 -23.844 -40.469 1 95.31 279 GLU A N 1
ATOM 2241 C CA . GLU A 1 279 ? -10.594 -22.734 -41.375 1 95.31 279 GLU A CA 1
ATOM 2242 C C . GLU A 1 279 ? -12.023 -22.719 -41.938 1 95.31 279 GLU A C 1
ATOM 2244 O O . GLU A 1 279 ? -12.477 -21.703 -42.469 1 95.31 279 GLU A O 1
ATOM 2249 N N . LYS A 1 280 ? -12.734 -23.812 -41.812 1 96.12 280 LYS A N 1
ATOM 2250 C CA . LYS A 1 280 ? -14.078 -23.953 -42.344 1 96.12 280 LYS A CA 1
ATOM 2251 C C . LYS A 1 280 ? -15.133 -23.469 -41.344 1 96.12 280 LYS A C 1
ATOM 2253 O O . LYS A 1 280 ? -16.281 -23.234 -41.719 1 96.12 280 LYS A O 1
ATOM 2258 N N . PHE A 1 281 ? -14.719 -23.359 -40.156 1 97.56 281 PHE A N 1
ATOM 2259 C CA . PHE A 1 281 ? -15.68 -23.031 -39.125 1 97.56 281 PHE A CA 1
ATOM 2260 C C . PHE A 1 281 ? -16.297 -21.656 -39.375 1 97.56 281 PHE A C 1
ATOM 2262 O O . PHE A 1 281 ? -15.594 -20.688 -39.625 1 97.56 281 PHE A O 1
ATOM 2269 N N . ARG A 1 282 ? -17.625 -21.562 -39.281 1 97.19 282 ARG A N 1
ATOM 2270 C CA . ARG A 1 282 ? -18.328 -20.328 -39.594 1 97.19 282 ARG A CA 1
ATOM 2271 C C . ARG A 1 282 ? -18.406 -19.406 -38.375 1 97.19 282 ARG A C 1
ATOM 2273 O O . ARG A 1 282 ? -18.562 -18.188 -38.531 1 97.19 282 ARG A O 1
ATOM 2280 N N . GLY A 1 283 ? -18.297 -19.984 -37.188 1 97.19 283 GLY A N 1
ATOM 2281 C CA . GLY A 1 283 ? -18.391 -19.203 -35.969 1 97.19 283 GLY A CA 1
ATOM 2282 C C . GLY A 1 283 ? -17.047 -18.656 -35.5 1 97.19 283 GLY A C 1
ATOM 2283 O O . GLY A 1 283 ? -16.125 -18.5 -36.312 1 97.19 283 GLY A O 1
ATOM 2284 N N . ASP A 1 284 ? -16.984 -18.266 -34.25 1 97.25 284 ASP A N 1
ATOM 2285 C CA . ASP A 1 284 ? -15.758 -17.719 -33.656 1 97.25 284 ASP A CA 1
ATOM 2286 C C . ASP A 1 284 ? -14.922 -18.797 -33 1 97.25 284 ASP A C 1
ATOM 2288 O O . ASP A 1 284 ? -15.469 -19.766 -32.438 1 97.25 284 ASP A O 1
ATOM 2292 N N . GLN A 1 285 ? -13.656 -18.688 -33.125 1 96.31 285 GLN A N 1
ATOM 2293 C CA . GLN A 1 285 ? -12.688 -19.547 -32.438 1 96.31 285 GLN A CA 1
ATOM 2294 C C . GLN A 1 285 ? -11.672 -18.703 -31.656 1 96.31 285 GLN A C 1
ATOM 2296 O O . GLN A 1 285 ? -11.078 -17.766 -32.188 1 96.31 285 GLN A O 1
ATOM 2301 N N . HIS A 1 286 ? -11.625 -19.094 -30.344 1 93.69 286 HIS A N 1
ATOM 2302 C CA . HIS A 1 286 ? -10.688 -18.375 -29.484 1 93.69 286 HIS A CA 1
ATOM 2303 C C . HIS A 1 286 ? -9.922 -19.312 -28.578 1 93.69 286 HIS A C 1
ATOM 2305 O O . HIS A 1 286 ? -10.5 -20.266 -28.047 1 93.69 286 HIS A O 1
ATOM 2311 N N . HIS A 1 287 ? -8.586 -19.031 -28.453 1 94.12 287 HIS A N 1
ATOM 2312 C CA . HIS A 1 287 ? -7.98 -19.516 -27.219 1 94.12 287 HIS A CA 1
ATOM 2313 C C . HIS A 1 287 ? -8.523 -18.766 -26 1 94.12 287 HIS A C 1
ATOM 2315 O O . HIS A 1 287 ? -8.922 -17.609 -26.109 1 94.12 287 HIS A O 1
ATOM 2321 N N . SER A 1 288 ? -8.516 -19.422 -24.844 1 92.62 288 SER A N 1
ATOM 2322 C CA . SER A 1 288 ? -9.055 -18.812 -23.641 1 92.62 288 SER A CA 1
ATOM 2323 C C . SER A 1 288 ? -8.398 -17.469 -23.359 1 92.62 288 SER A C 1
ATOM 2325 O O . SER A 1 288 ? -9.047 -16.547 -22.844 1 92.62 288 SER A O 1
ATOM 2327 N N . SER A 1 289 ? -7.148 -17.281 -23.719 1 87.75 289 SER A N 1
ATOM 2328 C CA . SER A 1 289 ? -6.398 -16.047 -23.453 1 87.75 289 SER A CA 1
ATOM 2329 C C . SER A 1 289 ? -6.934 -14.891 -24.297 1 87.75 289 SER A C 1
ATOM 2331 O O . SER A 1 289 ? -6.672 -13.727 -24 1 87.75 289 SER A O 1
ATOM 2333 N N . LYS A 1 290 ? -7.738 -15.18 -25.328 1 89.12 290 LYS A N 1
ATOM 2334 C CA . LYS A 1 290 ? -8.242 -14.148 -26.234 1 89.12 290 LYS A CA 1
ATOM 2335 C C . LYS A 1 290 ? -9.766 -14.133 -26.266 1 89.12 290 LYS A C 1
ATOM 2337 O O . LYS A 1 290 ? -10.367 -13.461 -27.109 1 89.12 290 LYS A O 1
ATOM 2342 N N . HIS A 1 291 ? -10.336 -14.945 -25.438 1 92.81 291 HIS A N 1
ATOM 2343 C CA . HIS A 1 291 ? -11.797 -14.977 -25.375 1 92.81 291 HIS A CA 1
ATOM 2344 C C . HIS A 1 291 ? -12.359 -13.664 -24.859 1 92.81 291 HIS A C 1
ATOM 2346 O O . HIS A 1 291 ? -12.039 -13.25 -23.734 1 92.81 291 HIS A O 1
ATOM 2352 N N . PRO A 1 292 ? -13.117 -13.016 -25.562 1 89.38 292 PRO A N 1
ATOM 2353 C CA . PRO A 1 292 ? -13.562 -11.664 -25.188 1 89.38 292 PRO A CA 1
ATOM 2354 C C . PRO A 1 292 ? -14.633 -11.664 -24.109 1 89.38 292 PRO A C 1
ATOM 2356 O O . PRO A 1 292 ? -14.969 -10.609 -23.562 1 89.38 292 PRO A O 1
ATOM 2359 N N . GLY A 1 293 ? -15.172 -12.828 -23.797 1 89.69 293 GLY A N 1
ATOM 2360 C CA . GLY A 1 293 ? -16.266 -12.914 -22.844 1 89.69 293 GLY A CA 1
ATOM 2361 C C . GLY A 1 293 ? -17.547 -13.43 -23.438 1 89.69 293 GLY A C 1
ATOM 2362 O O . GLY A 1 293 ? -17.609 -13.734 -24.625 1 89.69 293 GLY A O 1
ATOM 2363 N N . PRO A 1 294 ? -18.578 -13.469 -22.672 1 92.81 294 PRO A N 1
ATOM 2364 C CA . PRO A 1 294 ? -19.812 -14.148 -23.078 1 92.81 294 PRO A CA 1
ATOM 2365 C C . PRO A 1 294 ? -20.797 -13.211 -23.781 1 92.81 294 PRO A C 1
ATOM 2367 O O . PRO A 1 294 ? -21.766 -13.664 -24.375 1 92.81 294 PRO A O 1
ATOM 2370 N N . ASP A 1 295 ? -20.578 -11.992 -23.734 1 90.38 295 ASP A N 1
ATOM 2371 C CA . ASP A 1 295 ? -21.594 -10.984 -24.016 1 90.38 295 ASP A CA 1
ATOM 2372 C C . ASP A 1 295 ? -22.125 -11.125 -25.453 1 90.38 295 ASP A C 1
ATOM 2374 O O . ASP A 1 295 ? -23.312 -10.938 -25.703 1 90.38 295 ASP A O 1
ATOM 2378 N N . ALA A 1 296 ? -21.344 -11.492 -26.375 1 93.44 296 ALA A N 1
ATOM 2379 C CA . ALA A 1 296 ? -21.703 -11.523 -27.781 1 93.44 296 ALA A CA 1
ATOM 2380 C C . ALA A 1 296 ? -22.391 -12.828 -28.156 1 93.44 296 ALA A C 1
ATOM 2382 O O . ALA A 1 296 ? -22.859 -13 -29.281 1 93.44 296 ALA A O 1
ATOM 2383 N N . TYR A 1 297 ? -22.625 -13.703 -27.219 1 96.25 297 TYR A N 1
ATOM 2384 C CA . TYR A 1 297 ? -23 -15.055 -27.609 1 96.25 297 TYR A CA 1
ATOM 2385 C C . TYR A 1 297 ? -24.328 -15.461 -26.969 1 96.25 297 TYR A C 1
ATOM 2387 O O . TYR A 1 297 ? -24.656 -16.641 -26.875 1 96.25 297 TYR A O 1
ATOM 2395 N N . ARG A 1 298 ? -25.047 -14.508 -26.469 1 95.31 298 ARG A N 1
ATOM 2396 C CA . ARG A 1 298 ? -26.344 -14.797 -25.859 1 95.31 298 ARG A CA 1
ATOM 2397 C C . ARG A 1 298 ? -27.219 -15.578 -26.828 1 95.31 298 ARG A C 1
ATOM 2399 O O . ARG A 1 298 ? -27.359 -15.203 -28 1 95.31 298 ARG A O 1
ATOM 2406 N N . GLY A 1 299 ? -27.766 -16.641 -26.375 1 96.38 299 GLY A N 1
ATOM 2407 C CA . GLY A 1 299 ? -28.688 -17.453 -27.156 1 96.38 299 GLY A CA 1
ATOM 2408 C C . GLY A 1 299 ? -27.984 -18.375 -28.125 1 96.38 299 GLY A C 1
ATOM 2409 O O . GLY A 1 299 ? -28.625 -19.109 -28.875 1 96.38 299 GLY A O 1
ATOM 2410 N N . LYS A 1 300 ? -26.703 -18.406 -28.109 1 98 300 LYS A N 1
ATOM 2411 C CA . LYS A 1 300 ? -25.922 -19.203 -29.047 1 98 300 LYS A CA 1
ATOM 2412 C C . LYS A 1 300 ? -25.406 -20.484 -28.375 1 98 300 LYS A C 1
ATOM 2414 O O . LYS A 1 300 ? -25.75 -20.766 -27.219 1 98 300 LYS A O 1
ATOM 2419 N N . LYS A 1 301 ? -24.703 -21.297 -29.172 1 98.56 301 LYS A N 1
ATOM 2420 C CA . LYS A 1 301 ? -24.078 -22.531 -28.688 1 98.56 301 LYS A CA 1
ATOM 2421 C C . LYS A 1 301 ? -22.562 -22.391 -28.609 1 98.56 301 LYS A C 1
ATOM 2423 O O . LYS A 1 301 ? -21.938 -21.844 -29.531 1 98.56 301 LYS A O 1
ATOM 2428 N N . ALA A 1 302 ? -22.047 -22.859 -27.484 1 98.56 302 ALA A N 1
ATOM 2429 C CA . ALA A 1 302 ? -20.594 -22.781 -27.297 1 98.56 302 ALA A CA 1
ATOM 2430 C C . ALA A 1 302 ? -20.016 -24.141 -26.938 1 98.56 302 ALA A C 1
ATOM 2432 O O . ALA A 1 302 ? -20.625 -24.906 -26.172 1 98.56 302 ALA A O 1
ATOM 2433 N N . VAL A 1 303 ? -18.875 -24.469 -27.453 1 98.62 303 VAL A N 1
ATOM 2434 C CA . VAL A 1 303 ? -18.062 -25.625 -27.031 1 98.62 303 VAL A CA 1
ATOM 2435 C C . VAL A 1 303 ? -16.75 -25.125 -26.422 1 98.62 303 VAL A C 1
ATOM 2437 O O . VAL A 1 303 ? -16.031 -24.344 -27.031 1 98.62 303 VAL A O 1
ATOM 2440 N N . VAL A 1 304 ? -16.5 -25.516 -25.234 1 98.38 304 VAL A N 1
ATOM 2441 C CA . VAL A 1 304 ? -15.258 -25.203 -24.547 1 98.38 304 VAL A CA 1
ATOM 2442 C C . VAL A 1 304 ? -14.398 -26.453 -24.422 1 98.38 304 VAL A C 1
ATOM 2444 O O . VAL A 1 304 ? -14.789 -27.422 -23.766 1 98.38 304 VAL A O 1
ATOM 2447 N N . VAL A 1 305 ? -13.242 -26.438 -25.062 1 98.06 305 VAL A N 1
ATOM 2448 C CA . VAL A 1 305 ? -12.344 -27.594 -25.062 1 98.06 305 VAL A CA 1
ATOM 2449 C C . VAL A 1 305 ? -11.375 -27.5 -23.891 1 98.06 305 VAL A C 1
ATOM 2451 O O . VAL A 1 305 ? -10.445 -26.688 -23.906 1 98.06 305 VAL A O 1
ATOM 2454 N N . GLY A 1 306 ? -11.5 -28.344 -22.938 1 96.94 306 GLY A N 1
ATOM 2455 C CA . GLY A 1 306 ? -10.75 -28.344 -21.688 1 96.94 306 GLY A CA 1
ATOM 2456 C C . GLY A 1 306 ? -11.641 -28.422 -20.453 1 96.94 306 GLY A C 1
ATOM 2457 O O . GLY A 1 306 ? -12.852 -28.266 -20.547 1 96.94 306 GLY A O 1
ATOM 2458 N N . SER A 1 307 ? -11.023 -28.672 -19.312 1 97.31 307 SER A N 1
ATOM 2459 C CA . SER A 1 307 ? -11.883 -28.875 -18.156 1 97.31 307 SER A CA 1
ATOM 2460 C C . SER A 1 307 ? -11.219 -28.406 -16.875 1 97.31 307 SER A C 1
ATOM 2462 O O . SER A 1 307 ? -11.547 -28.891 -15.781 1 97.31 307 SER A O 1
ATOM 2464 N N . ASN A 1 308 ? -10.18 -27.578 -16.906 1 95.38 308 ASN A N 1
ATOM 2465 C CA . ASN A 1 308 ? -9.523 -27.047 -15.719 1 95.38 308 ASN A CA 1
ATOM 2466 C C . ASN A 1 308 ? -10.062 -25.672 -15.352 1 95.38 308 ASN A C 1
ATOM 2468 O O . ASN A 1 308 ? -11.258 -25.406 -15.477 1 95.38 308 ASN A O 1
ATOM 2472 N N . ASN A 1 309 ? -9.25 -24.734 -14.875 1 92.31 309 ASN A N 1
ATOM 2473 C CA . ASN A 1 309 ? -9.703 -23.469 -14.328 1 92.31 309 ASN A CA 1
ATOM 2474 C C . ASN A 1 309 ? -10.375 -22.594 -15.391 1 92.31 309 ASN A C 1
ATOM 2476 O O . ASN A 1 309 ? -11.531 -22.203 -15.234 1 92.31 309 ASN A O 1
ATOM 2480 N N . SER A 1 310 ? -9.672 -22.328 -16.469 1 92.94 310 SER A N 1
ATOM 2481 C CA . SER A 1 310 ? -10.211 -21.453 -17.5 1 92.94 310 SER A CA 1
ATOM 2482 C C . SER A 1 310 ? -11.5 -22.016 -18.078 1 92.94 310 SER A C 1
ATOM 2484 O O . SER A 1 310 ? -12.453 -21.281 -18.344 1 92.94 310 SER A O 1
ATOM 2486 N N . ALA A 1 311 ? -11.516 -23.297 -18.312 1 95.94 311 ALA A N 1
ATOM 2487 C CA . ALA A 1 311 ? -12.688 -23.938 -18.906 1 95.94 311 ALA A CA 1
ATOM 2488 C C . ALA A 1 311 ? -13.914 -23.766 -18.016 1 95.94 311 ALA A C 1
ATOM 2490 O O . ALA A 1 311 ? -14.984 -23.375 -18.5 1 95.94 311 ALA A O 1
ATOM 2491 N N . HIS A 1 312 ? -13.75 -24.047 -16.75 1 95.75 312 HIS A N 1
ATOM 2492 C CA . HIS A 1 312 ? -14.859 -23.922 -15.82 1 95.75 312 HIS A CA 1
ATOM 2493 C C . HIS A 1 312 ? -15.367 -22.484 -15.758 1 95.75 312 HIS A C 1
ATOM 2495 O O . HIS A 1 312 ? -16.578 -22.234 -15.836 1 95.75 312 HIS A O 1
ATOM 2501 N N . ASP A 1 313 ? -14.477 -21.578 -15.625 1 93 313 ASP A N 1
ATOM 2502 C CA . ASP A 1 313 ? -14.852 -20.188 -15.477 1 93 313 ASP A CA 1
ATOM 2503 C C . ASP A 1 313 ? -15.547 -19.672 -16.734 1 93 313 ASP A C 1
ATOM 2505 O O . ASP A 1 313 ? -16.547 -18.953 -16.641 1 93 313 ASP A O 1
ATOM 2509 N N . ILE A 1 314 ? -14.992 -20 -17.859 1 95.06 314 ILE A N 1
ATOM 2510 C CA . ILE A 1 314 ? -15.547 -19.547 -19.141 1 95.06 314 ILE A CA 1
ATOM 2511 C C . ILE A 1 314 ? -16.906 -20.188 -19.359 1 95.06 314 ILE A C 1
ATOM 2513 O O . ILE A 1 314 ? -17.859 -19.516 -19.781 1 95.06 314 ILE A O 1
ATOM 2517 N N . CYS A 1 315 ? -17.031 -21.469 -19.062 1 96.75 315 CYS A N 1
ATOM 2518 C CA . CYS A 1 315 ? -18.328 -22.141 -19.188 1 96.75 315 CYS A CA 1
ATOM 2519 C C . CYS A 1 315 ? -19.375 -21.469 -18.312 1 96.75 315 CYS A C 1
ATOM 2521 O O . CYS A 1 315 ? -20.5 -21.219 -18.75 1 96.75 315 CYS A O 1
ATOM 2523 N N . ALA A 1 316 ? -19.016 -21.188 -17.094 1 94.56 316 ALA A N 1
ATOM 2524 C CA . ALA A 1 316 ? -19.953 -20.562 -16.172 1 94.56 316 ALA A CA 1
ATOM 2525 C C . ALA A 1 316 ? -20.391 -19.188 -16.688 1 94.56 316 ALA A C 1
ATOM 2527 O O . ALA A 1 316 ? -21.562 -18.844 -16.641 1 94.56 316 ALA A O 1
ATOM 2528 N N . ALA A 1 317 ? -19.438 -18.438 -17.109 1 92.56 317 ALA A N 1
ATOM 2529 C CA . ALA A 1 317 ? -19.734 -17.109 -17.609 1 92.56 317 ALA A CA 1
ATOM 2530 C C . ALA A 1 317 ? -20.656 -17.172 -18.812 1 92.56 317 ALA A C 1
ATOM 2532 O O . ALA A 1 317 ? -21.578 -16.359 -18.953 1 92.56 317 ALA A O 1
ATOM 2533 N N . LEU A 1 318 ? -20.359 -18.078 -19.734 1 95.62 318 LEU A N 1
ATOM 2534 C CA . LEU A 1 318 ? -21.203 -18.266 -20.906 1 95.62 318 LEU A CA 1
ATOM 2535 C C . LEU A 1 318 ? -22.609 -18.688 -20.5 1 95.62 318 LEU A C 1
ATOM 2537 O O . LEU A 1 318 ? -23.594 -18.125 -20.969 1 95.62 318 LEU A O 1
ATOM 2541 N N . TRP A 1 319 ? -22.688 -19.594 -19.594 1 96.06 319 TRP A N 1
ATOM 2542 C CA . TRP A 1 319 ? -23.984 -20.031 -19.094 1 96.06 319 TRP A CA 1
ATOM 2543 C C . TRP A 1 319 ? -24.75 -18.875 -18.469 1 96.06 319 TRP A C 1
ATOM 2545 O O . TRP A 1 319 ? -25.953 -18.734 -18.688 1 96.06 319 TRP A O 1
ATOM 2555 N N . GLU A 1 320 ? -24.109 -18.141 -17.656 1 93.19 320 GLU A N 1
ATOM 2556 C CA . GLU A 1 320 ? -24.719 -17 -16.984 1 93.19 320 GLU A CA 1
ATOM 2557 C C . GLU A 1 320 ? -25.328 -16.016 -18 1 93.19 320 GLU A C 1
ATOM 2559 O O . GLU A 1 320 ? -26.25 -15.266 -17.672 1 93.19 320 GLU A O 1
ATOM 2564 N N . ASN A 1 321 ? -24.797 -16.062 -19.188 1 93.25 321 ASN A N 1
ATOM 2565 C CA . ASN A 1 321 ? -25.266 -15.18 -20.25 1 93.25 321 ASN A CA 1
ATOM 2566 C C . ASN A 1 321 ? -26.172 -15.922 -21.234 1 93.25 321 ASN A C 1
ATOM 2568 O O . ASN A 1 321 ? -26.266 -15.555 -22.406 1 93.25 321 ASN A O 1
ATOM 2572 N N . ASP A 1 322 ? -26.75 -17 -20.812 1 95.44 322 ASP A N 1
ATOM 2573 C CA . ASP A 1 322 ? -27.781 -17.734 -21.531 1 95.44 322 ASP A CA 1
ATOM 2574 C C . ASP A 1 322 ? -27.219 -18.391 -22.781 1 95.44 322 ASP A C 1
ATOM 2576 O O . ASP A 1 322 ? -27.891 -18.453 -23.812 1 95.44 322 ASP A O 1
ATOM 2580 N N . VAL A 1 323 ? -25.984 -18.75 -22.781 1 96.94 323 VAL A N 1
ATOM 2581 C CA . VAL A 1 323 ? -25.375 -19.531 -23.844 1 96.94 323 VAL A CA 1
ATOM 2582 C C . VAL A 1 323 ? -25.531 -21.016 -23.562 1 96.94 323 VAL A C 1
ATOM 2584 O O . VAL A 1 323 ? -25.422 -21.453 -22.406 1 96.94 323 VAL A O 1
ATOM 2587 N N . ASP A 1 324 ? -25.906 -21.781 -24.578 1 98.19 324 ASP A N 1
ATOM 2588 C CA . ASP A 1 324 ? -25.922 -23.234 -24.453 1 98.19 324 ASP A CA 1
ATOM 2589 C C . ASP A 1 324 ? -24.5 -23.812 -24.562 1 98.19 324 ASP A C 1
ATOM 2591 O O . ASP A 1 324 ? -23.969 -23.953 -25.656 1 98.19 324 ASP A O 1
ATOM 2595 N N . VAL A 1 325 ? -23.938 -24.266 -23.438 1 98 325 VAL A N 1
ATOM 2596 C CA . VAL A 1 325 ? -22.5 -24.516 -23.375 1 98 325 VAL A CA 1
ATOM 2597 C C . VAL A 1 325 ? -22.25 -26.016 -23.172 1 98 325 VAL A C 1
ATOM 2599 O O . VAL A 1 325 ? -22.906 -26.656 -22.359 1 98 325 VAL A O 1
ATOM 2602 N N . THR A 1 326 ? -21.328 -26.562 -23.891 1 98.62 326 THR A N 1
ATOM 2603 C CA . THR A 1 326 ? -20.812 -27.922 -23.703 1 98.62 326 THR A CA 1
ATOM 2604 C C . THR A 1 326 ? -19.312 -27.906 -23.406 1 98.62 326 THR A C 1
ATOM 2606 O O . THR A 1 326 ? -18.531 -27.375 -24.203 1 98.62 326 THR A O 1
ATOM 2609 N N . MET A 1 327 ? -18.953 -28.438 -22.297 1 98.56 327 MET A N 1
ATOM 2610 C CA . MET A 1 327 ? -17.547 -28.641 -21.953 1 98.56 327 MET A CA 1
ATOM 2611 C C . MET A 1 327 ? -17.031 -29.969 -22.484 1 98.56 327 MET A C 1
ATOM 2613 O O . MET A 1 327 ? -17.672 -31 -22.297 1 98.56 327 MET A O 1
ATOM 2617 N N . VAL A 1 328 ? -15.93 -29.906 -23.156 1 98.44 328 VAL A N 1
ATOM 2618 C CA . VAL A 1 328 ? -15.297 -31.141 -23.625 1 98.44 328 VAL A CA 1
ATOM 2619 C C . VAL A 1 328 ? -14.102 -31.484 -22.75 1 98.44 328 VAL A C 1
ATOM 2621 O O . VAL A 1 328 ? -13.094 -30.766 -22.75 1 98.44 328 VAL A O 1
ATOM 2624 N N . GLN A 1 329 ? -14.195 -32.531 -22.016 1 98.12 329 GLN A N 1
ATOM 2625 C CA . GLN A 1 329 ? -13.125 -32.969 -21.125 1 98.12 329 GLN A CA 1
ATOM 2626 C C . GLN A 1 329 ? -12.242 -34 -21.828 1 98.12 329 GLN A C 1
ATOM 2628 O O . GLN A 1 329 ? -12.711 -35.094 -22.188 1 98.12 329 GLN A O 1
ATOM 2633 N N . ARG A 1 330 ? -10.992 -33.719 -21.922 1 94.62 330 ARG A N 1
ATOM 2634 C CA . ARG A 1 330 ? -10.062 -34.562 -22.656 1 94.62 330 ARG A CA 1
ATOM 2635 C C . ARG A 1 330 ? -9.273 -35.469 -21.719 1 94.62 330 ARG A C 1
ATOM 2637 O O . ARG A 1 330 ? -8.773 -36.531 -22.125 1 94.62 330 ARG A O 1
ATOM 2644 N N . SER A 1 331 ? -9.055 -35 -20.531 1 93.69 331 SER A N 1
ATOM 2645 C CA . SER A 1 331 ? -8.328 -35.719 -19.484 1 93.69 331 SER A CA 1
ATOM 2646 C C . SER A 1 331 ? -8.938 -35.438 -18.109 1 93.69 331 SER A C 1
ATOM 2648 O O . SER A 1 331 ? -9.812 -34.594 -17.953 1 93.69 331 SER A O 1
ATOM 2650 N N . SER A 1 332 ? -8.516 -36.281 -17.156 1 96.12 332 SER A N 1
ATOM 2651 C CA . SER A 1 332 ? -9.07 -36.094 -15.812 1 96.12 332 SER A CA 1
ATOM 2652 C C . SER A 1 332 ? -8.633 -34.781 -15.188 1 96.12 332 SER A C 1
ATOM 2654 O O . SER A 1 332 ? -7.598 -34.219 -15.555 1 96.12 332 SER A O 1
ATOM 2656 N N . THR A 1 333 ? -9.461 -34.25 -14.336 1 97.69 333 THR A N 1
ATOM 2657 C CA . THR A 1 333 ? -9.211 -33 -13.625 1 97.69 333 THR A CA 1
ATOM 2658 C C . THR A 1 333 ? -9.414 -33.188 -12.125 1 97.69 333 THR A C 1
ATOM 2660 O O . THR A 1 333 ? -10.352 -33.844 -11.695 1 97.69 333 THR A O 1
ATOM 2663 N N . HIS A 1 334 ? -8.453 -32.688 -11.367 1 98.06 334 HIS A N 1
ATOM 2664 C CA . HIS A 1 334 ? -8.664 -32.625 -9.93 1 98.06 334 HIS A CA 1
ATOM 2665 C C . HIS A 1 334 ? -9.438 -31.359 -9.539 1 98.06 334 HIS A C 1
ATOM 2667 O O . HIS A 1 334 ? -9.047 -30.25 -9.898 1 98.06 334 HIS A O 1
ATOM 2673 N N . ILE A 1 335 ? -10.594 -31.531 -8.844 1 98.25 335 ILE A N 1
ATOM 2674 C CA . ILE A 1 335 ? -11.406 -30.391 -8.438 1 98.25 335 ILE A CA 1
ATOM 2675 C C . ILE A 1 335 ? -11.453 -30.312 -6.918 1 98.25 335 ILE A C 1
ATOM 2677 O O . ILE A 1 335 ? -11.633 -31.328 -6.238 1 98.25 335 ILE A O 1
ATOM 2681 N N . VAL A 1 336 ? -11.188 -29.203 -6.371 1 97.62 336 VAL A N 1
ATOM 2682 C CA . VAL A 1 336 ? -11.367 -28.953 -4.945 1 97.62 336 VAL A CA 1
ATOM 2683 C C . VAL A 1 336 ? -12.297 -27.766 -4.742 1 97.62 336 VAL A C 1
ATOM 2685 O O . VAL A 1 336 ? -12.258 -26.797 -5.512 1 97.62 336 VAL A O 1
ATOM 2688 N N . ARG A 1 337 ? -13.133 -27.891 -3.758 1 96.44 337 ARG A N 1
ATOM 2689 C CA . ARG A 1 337 ? -14.008 -26.75 -3.443 1 96.44 337 ARG A CA 1
ATOM 2690 C C . ARG A 1 337 ? -13.242 -25.672 -2.693 1 96.44 337 ARG A C 1
ATOM 2692 O O . ARG A 1 337 ? -12.469 -25.969 -1.782 1 96.44 337 ARG A O 1
ATOM 2699 N N . SER A 1 338 ? -13.547 -24.438 -3.025 1 94.25 338 SER A N 1
ATOM 2700 C CA . SER A 1 338 ? -12.805 -23.281 -2.51 1 94.25 338 SER A CA 1
ATOM 2701 C C . SER A 1 338 ? -12.906 -23.203 -0.991 1 94.25 338 SER A C 1
ATOM 2703 O O . SER A 1 338 ? -11.898 -23.047 -0.305 1 94.25 338 SER A O 1
ATOM 2705 N N . ASP A 1 339 ? -14.094 -23.312 -0.417 1 93.5 339 ASP A N 1
ATOM 2706 C CA . ASP A 1 339 ? -14.305 -23.172 1.021 1 93.5 339 ASP A CA 1
ATOM 2707 C C . ASP A 1 339 ? -13.539 -24.25 1.79 1 93.5 339 ASP A C 1
ATOM 2709 O O . ASP A 1 339 ? -12.906 -23.953 2.811 1 93.5 339 ASP A O 1
ATOM 2713 N N . THR A 1 340 ? -13.633 -25.453 1.262 1 96.62 340 THR A N 1
ATOM 2714 C CA . THR A 1 340 ? -12.945 -26.578 1.894 1 96.62 340 THR A CA 1
ATOM 2715 C C . THR A 1 340 ? -11.438 -26.391 1.818 1 96.62 340 THR A C 1
ATOM 2717 O O . THR A 1 340 ? -10.727 -26.656 2.791 1 96.62 340 THR A O 1
ATOM 2720 N N . LEU A 1 341 ? -10.984 -25.984 0.671 1 96.31 341 LEU A N 1
ATOM 2721 C CA . LEU A 1 341 ? -9.555 -25.734 0.489 1 96.31 341 LEU A CA 1
ATOM 2722 C C . LEU A 1 341 ? -9.062 -24.672 1.45 1 96.31 341 LEU A C 1
ATOM 2724 O O . LEU A 1 341 ? -7.992 -24.797 2.045 1 96.31 341 LEU A O 1
ATOM 2728 N N . MET A 1 342 ? -9.805 -23.594 1.658 1 94.38 342 MET A N 1
ATOM 2729 C CA . MET A 1 342 ? -9.453 -22.484 2.549 1 94.38 342 MET A CA 1
ATOM 2730 C C . MET A 1 342 ? -9.344 -22.969 3.992 1 94.38 342 MET A C 1
ATOM 2732 O O . MET A 1 342 ? -8.438 -22.547 4.719 1 94.38 342 MET A O 1
ATOM 2736 N N . ASP A 1 343 ? -10.211 -23.812 4.301 1 95.06 343 ASP A N 1
ATOM 2737 C CA . ASP A 1 343 ? -10.273 -24.281 5.68 1 95.06 343 ASP A CA 1
ATOM 2738 C C . ASP A 1 343 ? -9.211 -25.344 5.949 1 95.06 343 ASP A C 1
ATOM 2740 O O . ASP A 1 343 ? -8.367 -25.172 6.832 1 95.06 343 ASP A O 1
ATOM 2744 N N . VAL A 1 344 ? -9.102 -26.328 5.062 1 95.75 344 VAL A N 1
ATOM 2745 C CA . VAL A 1 344 ? -8.289 -27.516 5.32 1 95.75 344 VAL A CA 1
ATOM 2746 C C . VAL A 1 344 ? -6.871 -27.297 4.789 1 95.75 344 VAL A C 1
ATOM 2748 O O . VAL A 1 344 ? -5.895 -27.719 5.402 1 95.75 344 VAL A O 1
ATOM 2751 N N . GLY A 1 345 ? -6.754 -26.641 3.725 1 93.88 345 GLY A N 1
ATOM 2752 C CA . GLY A 1 345 ? -5.473 -26.531 3.043 1 93.88 345 GLY A CA 1
ATOM 2753 C C . GLY A 1 345 ? -4.699 -25.281 3.406 1 93.88 345 GLY A C 1
ATOM 2754 O O . GLY A 1 345 ? -3.488 -25.328 3.621 1 93.88 345 GLY A O 1
ATOM 2755 N N . LEU A 1 346 ? -5.402 -24.141 3.561 1 93.88 346 LEU A N 1
ATOM 2756 C CA . LEU A 1 346 ? -4.707 -22.859 3.641 1 93.88 346 LEU A CA 1
ATOM 2757 C C . LEU A 1 346 ? -4.961 -22.188 4.984 1 93.88 346 LEU A C 1
ATOM 2759 O O . LEU A 1 346 ? -4.219 -21.281 5.383 1 93.88 346 LEU A O 1
ATOM 2763 N N . GLY A 1 347 ? -5.938 -22.594 5.754 1 94 347 GLY A N 1
ATOM 2764 C CA . GLY A 1 347 ? -6.473 -21.891 6.91 1 94 347 GLY A CA 1
ATOM 2765 C C . GLY A 1 347 ? -5.441 -21.656 7.992 1 94 347 GLY A C 1
ATOM 2766 O O . GLY A 1 347 ? -5.41 -20.578 8.602 1 94 347 GLY A O 1
ATOM 2767 N N . ALA A 1 348 ? -4.539 -22.594 8.148 1 92.94 348 ALA A N 1
ATOM 2768 C CA . ALA A 1 348 ? -3.594 -22.5 9.258 1 92.94 348 ALA A CA 1
ATOM 2769 C C . ALA A 1 348 ? -2.537 -21.438 9 1 92.94 348 ALA A C 1
ATOM 2771 O O . ALA A 1 348 ? -2.012 -20.828 9.938 1 92.94 348 ALA A O 1
ATOM 2772 N N . LEU A 1 349 ? -2.273 -21.172 7.758 1 95.56 349 LEU A N 1
ATOM 2773 C CA . LEU A 1 349 ? -1.164 -20.281 7.426 1 95.56 349 LEU A CA 1
ATOM 2774 C C . LEU A 1 349 ? -1.668 -19 6.773 1 95.56 349 LEU A C 1
ATOM 2776 O O . LEU A 1 349 ? -1.094 -17.922 6.973 1 95.56 349 LEU A O 1
ATOM 2780 N N . TYR A 1 350 ? -2.686 -19.125 5.988 1 97.5 350 TYR A N 1
ATOM 2781 C CA . TYR A 1 350 ? -3.137 -18 5.176 1 97.5 350 TYR A CA 1
ATOM 2782 C C . TYR A 1 350 ? -4.621 -17.734 5.391 1 97.5 350 TYR A C 1
ATOM 2784 O O . TYR A 1 350 ? -5.441 -18.031 4.516 1 97.5 350 TYR A O 1
ATOM 2792 N N . SER A 1 351 ? -5.008 -17.188 6.43 1 97 351 SER A N 1
ATOM 2793 C CA . SER A 1 351 ? -6.375 -16.812 6.793 1 97 351 SER A CA 1
ATOM 2794 C C . SER A 1 351 ? -6.387 -15.664 7.801 1 97 351 SER A C 1
ATOM 2796 O O . SER A 1 351 ? -5.344 -15.305 8.352 1 97 351 SER A O 1
ATOM 2798 N N . GLU A 1 352 ? -7.578 -15.086 7.941 1 96.56 352 GLU A N 1
ATOM 2799 C CA . GLU A 1 352 ? -7.715 -14.039 8.945 1 96.56 352 GLU A CA 1
ATOM 2800 C C . GLU A 1 352 ? -7.477 -14.578 10.352 1 96.56 352 GLU A C 1
ATOM 2802 O O . GLU A 1 352 ? -6.938 -13.883 11.211 1 96.56 352 GLU A O 1
ATOM 2807 N N . GLU A 1 353 ? -7.898 -15.812 10.586 1 96.44 353 GLU A N 1
ATOM 2808 C CA . GLU A 1 353 ? -7.656 -16.469 11.867 1 96.44 353 GLU A CA 1
ATOM 2809 C C . GLU A 1 353 ? -6.164 -16.609 12.141 1 96.44 353 GLU A C 1
ATOM 2811 O O . GLU A 1 353 ? -5.707 -16.391 13.266 1 96.44 353 GLU A O 1
ATOM 2816 N N . ALA A 1 354 ? -5.445 -17 11.109 1 96.81 354 ALA A N 1
ATOM 2817 C CA . ALA A 1 354 ? -3.994 -17.125 11.25 1 96.81 354 ALA A CA 1
ATOM 2818 C C . ALA A 1 354 ? -3.365 -15.773 11.602 1 96.81 354 ALA A C 1
ATOM 2820 O O . ALA A 1 354 ? -2.512 -15.695 12.492 1 96.81 354 ALA A O 1
ATOM 2821 N N . VAL A 1 355 ? -3.789 -14.734 10.922 1 95.69 355 VAL A N 1
ATOM 2822 C CA . VAL A 1 355 ? -3.268 -13.391 11.18 1 95.69 355 VAL A CA 1
ATOM 2823 C C . VAL A 1 355 ? -3.549 -13 12.625 1 95.69 355 VAL A C 1
ATOM 2825 O O . VAL A 1 355 ? -2.664 -12.492 13.32 1 95.69 355 VAL A O 1
ATOM 2828 N N . ARG A 1 356 ? -4.715 -13.227 13.086 1 93.5 356 ARG A N 1
ATOM 2829 C CA . ARG A 1 356 ? -5.113 -12.891 14.453 1 93.5 356 ARG A CA 1
ATOM 2830 C C . ARG A 1 356 ? -4.27 -13.648 15.469 1 93.5 356 ARG A C 1
ATOM 2832 O O . ARG A 1 356 ? -3.988 -13.133 16.562 1 93.5 356 ARG A O 1
ATOM 2839 N N . SER A 1 357 ? -3.867 -14.82 15.055 1 93.31 357 SER A N 1
ATOM 2840 C CA . SER A 1 357 ? -3.082 -15.656 15.953 1 93.31 357 SER A CA 1
ATOM 2841 C C . SER A 1 357 ? -1.601 -15.305 15.883 1 93.31 357 SER A C 1
ATOM 2843 O O . SER A 1 357 ? -0.769 -15.977 16.5 1 93.31 357 SER A O 1
ATOM 2845 N N . GLY A 1 358 ? -1.296 -14.344 15.062 1 92.19 358 GLY A N 1
ATOM 2846 C CA . GLY A 1 358 ? 0.071 -13.852 15.047 1 92.19 358 GLY A CA 1
ATOM 2847 C C . GLY A 1 358 ? 0.871 -14.336 13.859 1 92.19 358 GLY A C 1
ATOM 2848 O O . GLY A 1 358 ? 2.059 -14.031 13.734 1 92.19 358 GLY A O 1
ATOM 2849 N N . MET A 1 359 ? 0.244 -15.023 12.914 1 95.25 359 MET A N 1
ATOM 2850 C CA . MET A 1 359 ? 0.933 -15.508 11.719 1 95.25 359 MET A CA 1
ATOM 2851 C C . MET A 1 359 ? 1.165 -14.375 10.727 1 95.25 359 MET A C 1
ATOM 2853 O O . MET A 1 359 ? 0.23 -13.656 10.375 1 95.25 359 MET A O 1
ATOM 2857 N N . THR A 1 360 ? 2.395 -14.164 10.398 1 94.88 360 THR A N 1
ATOM 2858 C CA . THR A 1 360 ? 2.693 -13.203 9.344 1 94.88 360 THR A CA 1
ATOM 2859 C C . THR A 1 360 ? 2.824 -13.898 7.992 1 94.88 360 THR A C 1
ATOM 2861 O O . THR A 1 360 ? 3.027 -15.117 7.934 1 94.88 360 THR A O 1
ATOM 2864 N N . THR A 1 361 ? 2.678 -13.188 6.941 1 96.56 361 THR A N 1
ATOM 2865 C CA . THR A 1 361 ? 2.832 -13.719 5.594 1 96.56 361 THR A CA 1
ATOM 2866 C C . THR A 1 361 ? 4.215 -14.336 5.414 1 96.56 361 THR A C 1
ATOM 2868 O O . THR A 1 361 ? 4.352 -15.414 4.828 1 96.56 361 THR A O 1
ATOM 2871 N N . GLU A 1 362 ? 5.223 -13.695 5.941 1 95.56 362 GLU A N 1
ATOM 2872 C CA . GLU A 1 362 ? 6.605 -14.148 5.805 1 95.56 362 GLU A CA 1
ATOM 2873 C C . GLU A 1 362 ? 6.828 -15.469 6.543 1 95.56 362 GLU A C 1
ATOM 2875 O O . GLU A 1 362 ? 7.477 -16.375 6.02 1 95.56 362 GLU A O 1
ATOM 2880 N N . LYS A 1 363 ? 6.293 -15.578 7.727 1 95.75 363 LYS A N 1
ATOM 2881 C CA . LYS A 1 363 ? 6.426 -16.812 8.484 1 95.75 363 LYS A CA 1
ATOM 2882 C C . LYS A 1 363 ? 5.672 -17.969 7.809 1 95.75 363 LYS A C 1
ATOM 2884 O O . LYS A 1 363 ? 6.172 -19.094 7.746 1 95.75 363 LYS A O 1
ATOM 2889 N N . ALA A 1 364 ? 4.465 -17.625 7.344 1 97.69 364 ALA A N 1
ATOM 2890 C CA . ALA A 1 364 ? 3.676 -18.625 6.629 1 97.69 364 ALA A CA 1
ATOM 2891 C C . ALA A 1 364 ? 4.438 -19.156 5.422 1 97.69 364 ALA A C 1
ATOM 2893 O O . ALA A 1 364 ? 4.488 -20.375 5.203 1 97.69 364 ALA A O 1
ATOM 2894 N N . ASP A 1 365 ? 5.039 -18.25 4.676 1 97.88 365 ASP A N 1
ATOM 2895 C CA . ASP A 1 365 ? 5.805 -18.641 3.494 1 97.88 365 ASP A CA 1
ATOM 2896 C C . ASP A 1 365 ? 6.961 -19.562 3.863 1 97.88 365 ASP A C 1
ATOM 2898 O O . ASP A 1 365 ? 7.227 -20.547 3.16 1 97.88 365 ASP A O 1
ATOM 2902 N N . LEU A 1 366 ? 7.625 -19.266 4.949 1 97.94 366 LEU A N 1
ATOM 2903 C CA . LEU A 1 366 ? 8.797 -20.047 5.336 1 97.94 366 LEU A CA 1
ATOM 2904 C C . LEU A 1 366 ? 8.391 -21.391 5.91 1 97.94 366 LEU A C 1
ATOM 2906 O O . LEU A 1 366 ? 9.102 -22.391 5.73 1 97.94 366 LEU A O 1
ATOM 2910 N N . ILE A 1 367 ? 7.305 -21.391 6.633 1 97.25 367 ILE A N 1
ATOM 2911 C CA . ILE A 1 367 ? 6.793 -22.672 7.105 1 97.25 367 ILE A CA 1
ATOM 2912 C C . ILE A 1 367 ? 6.473 -23.578 5.918 1 97.25 367 ILE A C 1
ATOM 2914 O O . ILE A 1 367 ? 6.867 -24.734 5.891 1 97.25 367 ILE A O 1
ATOM 2918 N N . PHE A 1 368 ? 5.848 -22.953 4.969 1 96 368 PHE A N 1
ATOM 2919 C CA . PHE A 1 368 ? 5.535 -23.688 3.75 1 96 368 PHE A CA 1
ATOM 2920 C C . PHE A 1 368 ? 6.809 -24.125 3.039 1 96 368 PHE A C 1
ATOM 2922 O O . PHE A 1 368 ? 6.918 -25.266 2.605 1 96 368 PHE A O 1
ATOM 2929 N N . ALA A 1 369 ? 7.738 -23.312 2.947 1 97.06 369 ALA A N 1
ATOM 2930 C CA . ALA A 1 369 ? 9 -23.594 2.266 1 97.06 369 ALA A CA 1
ATOM 2931 C C . ALA A 1 369 ? 9.828 -24.609 3.037 1 97.06 369 ALA A C 1
ATOM 2933 O O . ALA A 1 369 ? 10.711 -25.266 2.467 1 97.06 369 ALA A O 1
ATOM 2934 N N . SER A 1 370 ? 9.586 -24.797 4.301 1 97.69 370 SER A N 1
ATOM 2935 C CA . SER A 1 370 ? 10.406 -25.656 5.156 1 97.69 370 SER A CA 1
ATOM 2936 C C . SER A 1 370 ? 10.086 -27.125 4.926 1 97.69 370 SER A C 1
ATOM 2938 O O . SER A 1 370 ? 10.836 -28 5.359 1 97.69 370 SER A O 1
ATOM 2940 N N . LEU A 1 371 ? 9.031 -27.391 4.262 1 96.5 371 LEU A N 1
ATOM 2941 C CA . LEU A 1 371 ? 8.695 -28.781 3.928 1 96.5 371 LEU A CA 1
ATOM 2942 C C . LEU A 1 371 ? 9.312 -29.172 2.59 1 96.5 371 LEU A C 1
ATOM 2944 O O . LEU A 1 371 ? 8.875 -28.703 1.537 1 96.5 371 LEU A O 1
ATOM 2948 N N . PRO A 1 372 ? 10.258 -30.109 2.637 1 97.62 372 PRO A N 1
ATOM 2949 C CA . PRO A 1 372 ? 10.867 -30.531 1.372 1 97.62 372 PRO A CA 1
ATOM 2950 C C . PRO A 1 372 ? 9.852 -31.156 0.414 1 97.62 372 PRO A C 1
ATOM 2952 O O . PRO A 1 372 ? 8.961 -31.906 0.844 1 97.62 372 PRO A O 1
ATOM 2955 N N . TYR A 1 373 ? 10.055 -30.953 -0.88 1 97.94 373 TYR A N 1
ATOM 2956 C CA . TYR A 1 373 ? 9.102 -31.422 -1.878 1 97.94 373 TYR A CA 1
ATOM 2957 C C . TYR A 1 373 ? 9.047 -32.938 -1.896 1 97.94 373 TYR A C 1
ATOM 2959 O O . TYR A 1 373 ? 8.008 -33.531 -2.217 1 97.94 373 TYR A O 1
ATOM 2967 N N . ARG A 1 374 ? 10.141 -33.594 -1.482 1 97.25 374 ARG A N 1
ATOM 2968 C CA . ARG A 1 374 ? 10.219 -35.062 -1.469 1 97.25 374 ARG A CA 1
ATOM 2969 C C . ARG A 1 374 ? 9.141 -35.656 -0.571 1 97.25 374 ARG A C 1
ATOM 2971 O O . ARG A 1 374 ? 8.625 -36.75 -0.854 1 97.25 374 ARG A O 1
ATOM 2978 N N . ILE A 1 375 ? 8.805 -34.969 0.462 1 97.12 375 ILE A N 1
ATOM 2979 C CA . ILE A 1 375 ? 7.898 -35.562 1.439 1 97.12 375 ILE A CA 1
ATOM 2980 C C . ILE A 1 375 ? 6.621 -34.75 1.538 1 97.12 375 ILE A C 1
ATOM 2982 O O . ILE A 1 375 ? 5.742 -35.031 2.352 1 97.12 375 ILE A O 1
ATOM 2986 N N . LEU A 1 376 ? 6.484 -33.719 0.758 1 97 376 LEU A N 1
ATOM 2987 C CA . LEU A 1 376 ? 5.332 -32.812 0.829 1 97 376 LEU A CA 1
ATOM 2988 C C . LEU A 1 376 ? 4.035 -33.594 0.598 1 97 376 LEU A C 1
ATOM 2990 O O . LEU A 1 376 ? 3.008 -33.281 1.209 1 97 376 LEU A O 1
ATOM 2994 N N . HIS A 1 377 ? 4.027 -34.562 -0.292 1 96.94 377 HIS A N 1
ATOM 2995 C CA . HIS A 1 377 ? 2.832 -35.344 -0.606 1 96.94 377 HIS A CA 1
ATOM 2996 C C . HIS A 1 377 ? 2.305 -36.062 0.626 1 96.94 377 HIS A C 1
ATOM 2998 O O . HIS A 1 377 ? 1.104 -36.312 0.736 1 96.94 377 HIS A O 1
ATOM 3004 N N . GLU A 1 378 ? 3.219 -36.375 1.588 1 96.25 378 GLU A N 1
ATOM 3005 C CA . GLU A 1 378 ? 2.812 -37.094 2.795 1 96.25 378 GLU A CA 1
ATOM 3006 C C . GLU A 1 378 ? 1.891 -36.219 3.658 1 96.25 378 GLU A C 1
ATOM 3008 O O . GLU A 1 378 ? 1.074 -36.75 4.418 1 96.25 378 GLU A O 1
ATOM 3013 N N . PHE A 1 379 ? 2.033 -35 3.555 1 95 379 PHE A N 1
ATOM 3014 C CA . PHE A 1 379 ? 1.188 -34.062 4.297 1 95 379 PHE A CA 1
ATOM 3015 C C . PHE A 1 379 ? -0.062 -33.719 3.498 1 95 379 PHE A C 1
ATOM 3017 O O . PHE A 1 379 ? -1.115 -33.438 4.074 1 95 379 PHE A O 1
ATOM 3024 N N . GLN A 1 380 ? 0.043 -33.75 2.232 1 97.19 380 GLN A N 1
ATOM 3025 C CA . GLN A 1 380 ? -1.066 -33.406 1.357 1 97.19 380 GLN A CA 1
ATOM 3026 C C . GLN A 1 380 ? -2.092 -34.531 1.273 1 97.19 380 GLN A C 1
ATOM 3028 O O . GLN A 1 380 ? -3.297 -34.281 1.209 1 97.19 380 GLN A O 1
ATOM 3033 N N . ILE A 1 381 ? -1.65 -35.75 1.249 1 98 381 ILE A N 1
ATOM 3034 C CA . ILE A 1 381 ? -2.531 -36.906 1.059 1 98 381 ILE A CA 1
ATOM 3035 C C . ILE A 1 381 ? -3.611 -36.906 2.139 1 98 381 ILE A C 1
ATOM 3037 O O . ILE A 1 381 ? -4.805 -36.969 1.831 1 98 381 ILE A O 1
ATOM 3041 N N . PRO A 1 382 ? -3.242 -36.75 3.461 1 97.56 382 PRO A N 1
ATOM 3042 C CA . PRO A 1 382 ? -4.305 -36.719 4.469 1 97.56 382 PRO A CA 1
ATOM 3043 C C . PRO A 1 382 ? -5.219 -35.531 4.332 1 97.56 382 PRO A C 1
ATOM 3045 O O . PRO A 1 382 ? -6.418 -35.594 4.602 1 97.56 382 PRO A O 1
ATOM 3048 N N . ALA A 1 383 ? -4.699 -34.406 4.012 1 97.12 383 ALA A N 1
ATOM 3049 C CA . ALA A 1 383 ? -5.508 -33.188 3.834 1 97.12 383 ALA A CA 1
ATOM 3050 C C . ALA A 1 383 ? -6.547 -33.375 2.732 1 97.12 383 ALA A C 1
ATOM 3052 O O . ALA A 1 383 ? -7.719 -33.031 2.906 1 97.12 383 ALA A O 1
ATOM 3053 N N . TYR A 1 384 ? -6.184 -33.938 1.64 1 97.94 384 TYR A N 1
ATOM 3054 C CA . TYR A 1 384 ? -7.098 -34.094 0.513 1 97.94 384 TYR A CA 1
ATOM 3055 C C . TYR A 1 384 ? -8.047 -35.25 0.742 1 97.94 384 TYR A C 1
ATOM 3057 O O . TYR A 1 384 ? -9.156 -35.281 0.213 1 97.94 384 TYR A O 1
ATOM 3065 N N . ALA A 1 385 ? -7.578 -36.25 1.5 1 98.25 385 ALA A N 1
ATOM 3066 C CA . ALA A 1 385 ? -8.516 -37.281 1.935 1 98.25 385 ALA A CA 1
ATOM 3067 C C . ALA A 1 385 ? -9.648 -36.688 2.76 1 98.25 385 ALA A C 1
ATOM 3069 O O . ALA A 1 385 ? -10.805 -37.094 2.609 1 98.25 385 ALA A O 1
ATOM 3070 N N . GLU A 1 386 ? -9.258 -35.812 3.643 1 98.19 386 GLU A N 1
ATOM 3071 C CA . GLU A 1 386 ? -10.266 -35.125 4.445 1 98.19 386 GLU A CA 1
ATOM 3072 C C . GLU A 1 386 ? -11.211 -34.312 3.568 1 98.19 386 GLU A C 1
ATOM 3074 O O . GLU A 1 386 ? -12.422 -34.281 3.799 1 98.19 386 GLU A O 1
ATOM 3079 N N . MET A 1 387 ? -10.719 -33.625 2.576 1 98.12 387 MET A N 1
ATOM 3080 C CA . MET A 1 387 ? -11.547 -32.844 1.667 1 98.12 387 MET A CA 1
ATOM 3081 C C . MET A 1 387 ? -12.508 -33.75 0.892 1 98.12 387 MET A C 1
ATOM 3083 O O . MET A 1 387 ? -13.672 -33.406 0.7 1 98.12 387 MET A O 1
ATOM 3087 N N . LYS A 1 388 ? -11.969 -34.875 0.422 1 98 388 LYS A N 1
ATOM 3088 C CA . LYS A 1 388 ? -12.773 -35.844 -0.296 1 98 388 LYS A CA 1
ATOM 3089 C C . LYS A 1 388 ? -13.953 -36.312 0.556 1 98 388 LYS A C 1
ATOM 3091 O O . LYS A 1 388 ? -15.07 -36.438 0.064 1 98 388 LYS A O 1
ATOM 3096 N N . LYS A 1 389 ? -13.664 -36.562 1.839 1 98.38 389 LYS A N 1
ATOM 3097 C CA . LYS A 1 389 ? -14.695 -37.031 2.77 1 98.38 389 LYS A CA 1
ATOM 3098 C C . LYS A 1 389 ? -15.719 -35.906 3.031 1 98.38 389 LYS A C 1
ATOM 3100 O O . LYS A 1 389 ? -16.922 -36.156 2.975 1 98.38 389 LYS A O 1
ATOM 3105 N N . ARG A 1 390 ? -15.273 -34.781 3.301 1 98.19 390 ARG A N 1
ATOM 3106 C CA . ARG A 1 390 ? -16.141 -33.656 3.633 1 98.19 390 ARG A CA 1
ATOM 3107 C C . ARG A 1 390 ? -17.078 -33.312 2.479 1 98.19 390 ARG A C 1
ATOM 3109 O O . ARG A 1 390 ? -18.234 -32.969 2.699 1 98.19 390 ARG A O 1
ATOM 3116 N N . ASP A 1 391 ? -16.594 -33.406 1.25 1 98.38 391 ASP A N 1
ATOM 3117 C CA . ASP A 1 391 ? -17.359 -33 0.086 1 98.38 391 ASP A CA 1
ATOM 3118 C C . ASP A 1 391 ? -17.797 -34.219 -0.74 1 98.38 391 ASP A C 1
ATOM 3120 O O . ASP A 1 391 ? -17.844 -34.125 -1.97 1 98.38 391 ASP A O 1
ATOM 3124 N N . ALA A 1 392 ? -18.031 -35.281 -0.175 1 98.44 392 ALA A N 1
ATOM 3125 C CA . ALA A 1 392 ? -18.344 -36.531 -0.832 1 98.44 392 ALA A CA 1
ATOM 3126 C C . ALA A 1 392 ? -19.531 -36.406 -1.764 1 98.44 392 ALA A C 1
ATOM 3128 O O . ALA A 1 392 ? -19.531 -36.938 -2.881 1 98.44 392 ALA A O 1
ATOM 3129 N N . ASP A 1 393 ? -20.594 -35.719 -1.299 1 98.38 393 ASP A N 1
ATOM 3130 C CA . ASP A 1 393 ? -21.797 -35.562 -2.109 1 98.38 393 ASP A CA 1
ATOM 3131 C C . ASP A 1 393 ? -21.5 -34.781 -3.393 1 98.38 393 ASP A C 1
ATOM 3133 O O . ASP A 1 393 ? -22.062 -35.062 -4.445 1 98.38 393 ASP A O 1
ATOM 3137 N N . PHE A 1 394 ? -20.75 -33.875 -3.271 1 97.69 394 PHE A N 1
ATOM 3138 C CA . PHE A 1 394 ? -20.312 -33.062 -4.402 1 97.69 394 PHE A CA 1
ATOM 3139 C C . PHE A 1 394 ? -19.594 -33.906 -5.441 1 97.69 394 PHE A C 1
ATOM 3141 O O . PHE A 1 394 ? -19.922 -33.844 -6.633 1 97.69 394 PHE A O 1
ATOM 3148 N N . TYR A 1 395 ? -18.625 -34.719 -5.031 1 98.5 395 TYR A N 1
ATOM 3149 C CA . TYR A 1 395 ? -17.844 -35.562 -5.938 1 98.5 395 TYR A CA 1
ATOM 3150 C C . TYR A 1 395 ? -18.719 -36.656 -6.547 1 98.5 395 TYR A C 1
ATOM 3152 O O . TYR A 1 395 ? -18.562 -37 -7.723 1 98.5 395 TYR A O 1
ATOM 3160 N N . ASP A 1 396 ? -19.594 -37.156 -5.754 1 98.38 396 ASP A N 1
ATOM 3161 C CA . ASP A 1 396 ? -20.562 -38.125 -6.281 1 98.38 396 ASP A CA 1
ATOM 3162 C C . ASP A 1 396 ? -21.391 -37.531 -7.402 1 98.38 396 ASP A C 1
ATOM 3164 O O . ASP A 1 396 ? -21.672 -38.188 -8.406 1 98.38 396 ASP A O 1
ATOM 3168 N N . GLY A 1 397 ? -21.766 -36.344 -7.117 1 98.44 397 GLY A N 1
ATOM 3169 C CA . GLY A 1 397 ? -22.531 -35.625 -8.133 1 98.44 397 GLY A CA 1
ATOM 3170 C C . GLY A 1 397 ? -21.766 -35.469 -9.438 1 98.44 397 GLY A C 1
ATOM 3171 O O . GLY A 1 397 ? -22.328 -35.656 -10.516 1 98.44 397 GLY A O 1
ATOM 3172 N N . LEU A 1 398 ? -20.547 -35.094 -9.367 1 98.44 398 LEU A N 1
ATOM 3173 C CA . LEU A 1 398 ? -19.719 -34.906 -10.547 1 98.44 398 LEU A CA 1
ATOM 3174 C C . LEU A 1 398 ? -19.547 -36.219 -11.297 1 98.44 398 LEU A C 1
ATOM 3176 O O . LEU A 1 398 ? -19.641 -36.25 -12.523 1 98.44 398 LEU A O 1
ATOM 3180 N N . GLU A 1 399 ? -19.281 -37.281 -10.57 1 97.81 399 GLU A N 1
ATOM 3181 C CA . GLU A 1 399 ? -19.125 -38.594 -11.18 1 97.81 399 GLU A CA 1
ATOM 3182 C C . GLU A 1 399 ? -20.406 -39.031 -11.875 1 97.81 399 GLU A C 1
ATOM 3184 O O . GLU A 1 399 ? -20.359 -39.594 -12.969 1 97.81 399 GLU A O 1
ATOM 3189 N N . LYS A 1 400 ? -21.484 -38.812 -11.234 1 98.06 400 LYS A N 1
ATOM 3190 C CA . LYS A 1 400 ? -22.766 -39.156 -11.828 1 98.06 400 LYS A CA 1
ATOM 3191 C C . LYS A 1 400 ? -23.016 -38.375 -13.117 1 98.06 400 LYS A C 1
ATOM 3193 O O . LYS A 1 400 ? -23.625 -38.906 -14.055 1 98.06 400 LYS A O 1
ATOM 3198 N N . ALA A 1 401 ? -22.531 -37.188 -13.125 1 97.94 401 ALA A N 1
ATOM 3199 C CA . ALA A 1 401 ? -22.688 -36.344 -14.305 1 97.94 401 ALA A CA 1
ATOM 3200 C C . ALA A 1 401 ? -21.719 -36.75 -15.406 1 97.94 401 ALA A C 1
ATOM 3202 O O . ALA A 1 401 ? -21.797 -36.25 -16.531 1 97.94 401 ALA A O 1
ATOM 3203 N N . GLY A 1 402 ? -20.812 -37.625 -15.102 1 97.5 402 GLY A N 1
ATOM 3204 C CA . GLY A 1 402 ? -19.891 -38.125 -16.094 1 97.5 402 GLY A CA 1
ATOM 3205 C C . GLY A 1 402 ? -18.531 -37.469 -16.078 1 97.5 402 GLY A C 1
ATOM 3206 O O . GLY A 1 402 ? -17.688 -37.719 -16.938 1 97.5 402 GLY A O 1
ATOM 3207 N N . PHE A 1 403 ? -18.297 -36.562 -15.141 1 98.19 403 PHE A N 1
ATOM 3208 C CA . PHE A 1 403 ? -17.031 -35.844 -15.07 1 98.19 403 PHE A CA 1
ATOM 3209 C C . PHE A 1 403 ? -15.891 -36.781 -14.672 1 98.19 403 PHE A C 1
ATOM 3211 O O . PHE A 1 403 ? -16.016 -37.562 -13.727 1 98.19 403 PHE A O 1
ATOM 3218 N N . TRP A 1 404 ? -14.773 -36.75 -15.391 1 97.88 404 TRP A N 1
ATOM 3219 C CA . TRP A 1 404 ? -13.586 -37.562 -15.094 1 97.88 404 TRP A CA 1
ATOM 3220 C C . TRP A 1 404 ? -12.727 -36.875 -14.031 1 97.88 404 TRP A C 1
ATOM 3222 O O . TRP A 1 404 ? -11.891 -36.031 -14.352 1 97.88 404 TRP A O 1
ATOM 3232 N N . LEU A 1 405 ? -12.891 -37.375 -12.828 1 97.5 405 LEU A N 1
ATOM 3233 C CA . LEU A 1 405 ? -12.219 -36.781 -11.672 1 97.5 405 LEU A CA 1
ATOM 3234 C C . LEU A 1 405 ? -10.961 -37.562 -11.32 1 97.5 405 LEU A C 1
ATOM 3236 O O . LEU A 1 405 ? -10.898 -38.781 -11.57 1 97.5 405 LEU A O 1
ATOM 3240 N N . ASP A 1 406 ? -9.977 -36.875 -10.852 1 97.19 406 ASP A N 1
ATOM 3241 C CA . ASP A 1 406 ? -8.836 -37.562 -10.258 1 97.19 406 ASP A CA 1
ATOM 3242 C C . ASP A 1 406 ? -8.359 -36.844 -9 1 97.19 406 ASP A C 1
ATOM 3244 O O . ASP A 1 406 ? -8.883 -35.781 -8.648 1 97.19 406 ASP A O 1
ATOM 3248 N N . TRP A 1 407 ? -7.492 -37.375 -8.297 1 97.62 407 TRP A N 1
ATOM 3249 C CA . TRP A 1 407 ? -6.941 -36.812 -7.062 1 97.62 407 TRP A CA 1
ATOM 3250 C C . TRP A 1 407 ? -5.418 -36.75 -7.125 1 97.62 407 TRP A C 1
ATOM 3252 O O . TRP A 1 407 ? -4.75 -36.781 -6.09 1 97.62 407 TRP A O 1
ATOM 3262 N N . GLY A 1 408 ? -4.91 -36.719 -8.367 1 95.81 408 GLY A N 1
ATOM 3263 C CA . GLY A 1 408 ? -3.477 -36.875 -8.578 1 95.81 408 GLY A CA 1
ATOM 3264 C C . GLY A 1 408 ? -3.018 -38.312 -8.656 1 95.81 408 GLY A C 1
ATOM 3265 O O . GLY A 1 408 ? -3.75 -39.219 -8.266 1 95.81 408 GLY A O 1
ATOM 3266 N N . ASP A 1 409 ? -1.839 -38.469 -9.125 1 95.75 409 ASP A N 1
ATOM 3267 C CA . ASP A 1 409 ? -1.322 -39.812 -9.32 1 95.75 409 ASP A CA 1
ATOM 3268 C C . ASP A 1 409 ? -1.152 -40.531 -7.992 1 95.75 409 ASP A C 1
ATOM 3270 O O . ASP A 1 409 ? -1.157 -41.781 -7.945 1 95.75 409 ASP A O 1
ATOM 3274 N N . ASP A 1 410 ? -1.019 -39.812 -6.953 1 96.62 410 ASP A N 1
ATOM 3275 C CA . ASP A 1 410 ? -0.78 -40.438 -5.648 1 96.62 410 ASP A CA 1
ATOM 3276 C C . ASP A 1 410 ? -1.737 -39.875 -4.598 1 96.62 410 ASP A C 1
ATOM 3278 O O . ASP A 1 410 ? -1.41 -39.844 -3.41 1 96.62 410 ASP A O 1
ATOM 3282 N N . GLU A 1 411 ? -2.816 -39.281 -5.059 1 97.44 411 GLU A N 1
ATOM 3283 C CA . GLU A 1 411 ? -3.889 -38.812 -4.191 1 97.44 411 GLU A CA 1
ATOM 3284 C C . GLU A 1 411 ? -3.457 -37.562 -3.4 1 97.44 411 GLU A C 1
ATOM 3286 O O . GLU A 1 411 ? -4.055 -37.25 -2.373 1 97.44 411 GLU A O 1
ATOM 3291 N N . SER A 1 412 ? -2.398 -36.875 -3.848 1 96.81 412 SER A N 1
ATOM 3292 C CA . SER A 1 412 ? -1.869 -35.75 -3.092 1 96.81 412 SER A CA 1
ATOM 3293 C C . SER A 1 412 ? -2.506 -34.438 -3.539 1 96.81 412 SER A C 1
ATOM 3295 O O . SER A 1 412 ? -2.211 -33.375 -2.986 1 96.81 412 SER A O 1
ATOM 3297 N N . GLY A 1 413 ? -3.289 -34.5 -4.535 1 96.75 413 GLY A N 1
ATOM 3298 C CA . GLY A 1 413 ? -4.223 -33.438 -4.84 1 96.75 413 GLY A CA 1
ATOM 3299 C C . GLY A 1 413 ? -3.566 -32.25 -5.531 1 96.75 413 GLY A C 1
ATOM 3300 O O . GLY A 1 413 ? -2.629 -32.406 -6.312 1 96.75 413 GLY A O 1
ATOM 3301 N N . LEU A 1 414 ? -4.176 -31.062 -5.375 1 96.62 414 LEU A N 1
ATOM 3302 C CA . LEU A 1 414 ? -3.982 -29.844 -6.164 1 96.62 414 LEU A CA 1
ATOM 3303 C C . LEU A 1 414 ? -2.547 -29.344 -6.047 1 96.62 414 LEU A C 1
ATOM 3305 O O . LEU A 1 414 ? -1.884 -29.109 -7.059 1 96.62 414 LEU A O 1
ATOM 3309 N N . PHE A 1 415 ? -1.989 -29.203 -4.91 1 94.75 415 PHE A N 1
ATOM 3310 C CA . PHE A 1 415 ? -0.712 -28.531 -4.699 1 94.75 415 PHE A CA 1
ATOM 3311 C C . PHE A 1 415 ? 0.421 -29.297 -5.367 1 94.75 415 PHE A C 1
ATOM 3313 O O . PHE A 1 415 ? 1.284 -28.703 -6.016 1 94.75 415 PHE A O 1
ATOM 3320 N N . MET A 1 416 ? 0.395 -30.578 -5.125 1 96.62 416 MET A N 1
ATOM 3321 C CA . MET A 1 416 ? 1.423 -31.391 -5.77 1 96.62 416 MET A CA 1
ATOM 3322 C C . MET A 1 416 ? 1.26 -31.359 -7.285 1 96.62 416 MET A C 1
ATOM 3324 O O . MET A 1 416 ? 2.248 -31.328 -8.023 1 96.62 416 MET A O 1
ATOM 3328 N N . LYS A 1 417 ? 0.032 -31.391 -7.723 1 95.94 417 LYS A N 1
ATOM 3329 C CA . LYS A 1 417 ? -0.21 -31.312 -9.164 1 95.94 417 LYS A CA 1
ATOM 3330 C C . LYS A 1 417 ? 0.332 -30 -9.734 1 95.94 417 LYS A C 1
ATOM 3332 O O . LYS A 1 417 ? 0.924 -29.984 -10.812 1 95.94 417 LYS A O 1
ATOM 3337 N N . TYR A 1 418 ? 0.115 -28.984 -9.055 1 94.56 418 TYR A N 1
ATOM 3338 C CA . TYR A 1 418 ? 0.621 -27.688 -9.484 1 94.56 418 TYR A CA 1
ATOM 3339 C C . TYR A 1 418 ? 2.141 -27.703 -9.602 1 94.56 418 TYR A C 1
ATOM 3341 O O . TYR A 1 418 ? 2.697 -27.281 -10.617 1 94.56 418 TYR A O 1
ATOM 3349 N N . LEU A 1 419 ? 2.822 -28.172 -8.586 1 95.88 419 LEU A N 1
ATOM 3350 C CA . LEU A 1 419 ? 4.281 -28.203 -8.562 1 95.88 419 LEU A CA 1
ATOM 3351 C C . LEU A 1 419 ? 4.82 -29.141 -9.641 1 95.88 419 LEU A C 1
ATOM 3353 O O . LEU A 1 419 ? 5.855 -28.844 -10.25 1 95.88 419 LEU A O 1
ATOM 3357 N N . ARG A 1 420 ? 4.109 -30.188 -9.898 1 95.38 420 ARG A N 1
ATOM 3358 C CA . ARG A 1 420 ? 4.617 -31.234 -10.773 1 95.38 420 ARG A CA 1
ATOM 3359 C C . ARG A 1 420 ? 4.312 -30.922 -12.234 1 95.38 420 ARG A C 1
ATOM 3361 O O . ARG A 1 420 ? 5.121 -31.219 -13.117 1 95.38 420 ARG A O 1
ATOM 3368 N N . ARG A 1 421 ? 3.221 -30.234 -12.492 1 91.31 421 ARG A N 1
ATOM 3369 C CA . ARG A 1 421 ? 2.861 -30.094 -13.906 1 91.31 421 ARG A CA 1
ATOM 3370 C C . ARG A 1 421 ? 2.307 -28.703 -14.195 1 91.31 421 ARG A C 1
ATOM 3372 O O . ARG A 1 421 ? 2.166 -28.312 -15.359 1 91.31 421 ARG A O 1
ATOM 3379 N N . GLY A 1 422 ? 1.965 -27.922 -13.18 1 89.19 422 GLY A N 1
ATOM 3380 C CA . GLY A 1 422 ? 1.519 -26.547 -13.352 1 89.19 422 GLY A CA 1
ATOM 3381 C C . GLY A 1 422 ? 0.072 -26.438 -13.797 1 89.19 422 GLY A C 1
ATOM 3382 O O . GLY A 1 422 ? -0.396 -25.359 -14.156 1 89.19 422 GLY A O 1
ATOM 3383 N N . SER A 1 423 ? -0.659 -27.578 -13.836 1 88.94 423 SER A N 1
ATOM 3384 C CA . SER A 1 423 ? -2.037 -27.594 -14.312 1 88.94 423 SER A CA 1
ATOM 3385 C C . SER A 1 423 ? -2.773 -28.844 -13.836 1 88.94 423 SER A C 1
ATOM 3387 O O . SER A 1 423 ? -2.301 -29.531 -12.93 1 88.94 423 SER A O 1
ATOM 3389 N N . GLY A 1 424 ? -3.992 -29 -14.312 1 93.31 424 GLY A N 1
ATOM 3390 C CA . GLY A 1 424 ? -4.723 -30.234 -14.086 1 93.31 424 GLY A CA 1
ATOM 3391 C C . GLY A 1 424 ? -5.652 -30.172 -12.891 1 93.31 424 GLY A C 1
ATOM 3392 O O . GLY A 1 424 ? -6.062 -31.203 -12.359 1 93.31 424 GLY A O 1
ATOM 3393 N N . TYR A 1 425 ? -5.941 -28.969 -12.484 1 96.12 425 TYR A N 1
ATOM 3394 C CA . TYR A 1 425 ? -6.809 -28.828 -11.32 1 96.12 425 TYR A CA 1
ATOM 3395 C C . TYR A 1 425 ? -7.773 -27.672 -11.492 1 96.12 425 TYR A C 1
ATOM 3397 O O . TYR A 1 425 ? -7.621 -26.859 -12.406 1 96.12 425 TYR A O 1
ATOM 3405 N N . TYR A 1 426 ? -8.766 -27.641 -10.727 1 96.25 426 TYR A N 1
ATOM 3406 C CA . TYR A 1 426 ? -9.742 -26.562 -10.664 1 96.25 426 TYR A CA 1
ATOM 3407 C C . TYR A 1 426 ? -10.203 -26.312 -9.234 1 96.25 426 TYR A C 1
ATOM 3409 O O . TYR A 1 426 ? -10.492 -27.266 -8.5 1 96.25 426 TYR A O 1
ATOM 3417 N N . ILE A 1 427 ? -10.18 -25.109 -8.828 1 95.12 427 ILE A N 1
ATOM 3418 C CA . ILE A 1 427 ? -10.766 -24.703 -7.559 1 95.12 427 ILE A CA 1
ATOM 3419 C C . ILE A 1 427 ? -12.188 -24.188 -7.789 1 95.12 427 ILE A C 1
ATOM 3421 O O . ILE A 1 427 ? -12.383 -23.109 -8.375 1 95.12 427 ILE A O 1
ATOM 3425 N N . ASP A 1 428 ? -13.125 -24.859 -7.266 1 95.5 428 ASP A N 1
ATOM 3426 C CA . ASP A 1 428 ? -14.523 -24.641 -7.605 1 95.5 428 ASP A CA 1
ATOM 3427 C C . ASP A 1 428 ? -15.133 -23.562 -6.719 1 95.5 428 ASP A C 1
ATOM 3429 O O . ASP A 1 428 ? -15.102 -23.656 -5.488 1 95.5 428 ASP A O 1
ATOM 3433 N N . ILE A 1 429 ? -15.711 -22.656 -7.395 1 89.5 429 ILE A N 1
ATOM 3434 C CA . ILE A 1 429 ? -16.469 -21.625 -6.68 1 89.5 429 ILE A CA 1
ATOM 3435 C C . ILE A 1 429 ? -17.922 -21.641 -7.133 1 89.5 429 ILE A C 1
ATOM 3437 O O . ILE A 1 429 ? -18.625 -20.625 -7.004 1 89.5 429 ILE A O 1
ATOM 3441 N N . GLY A 1 430 ? -18.312 -22.719 -7.805 1 89.94 430 GLY A N 1
ATOM 3442 C CA . GLY A 1 430 ? -19.719 -22.812 -8.164 1 89.94 430 GLY A CA 1
ATOM 3443 C C . GLY A 1 430 ? -19.953 -23.406 -9.539 1 89.94 430 GLY A C 1
ATOM 3444 O O . GLY A 1 430 ? -21.016 -23.969 -9.812 1 89.94 430 GLY A O 1
ATOM 3445 N N . ALA A 1 431 ? -19.016 -23.344 -10.461 1 92.75 431 ALA A N 1
ATOM 3446 C CA . ALA A 1 431 ? -19.156 -23.797 -11.844 1 92.75 431 ALA A CA 1
ATOM 3447 C C . ALA A 1 431 ? -19.422 -25.297 -11.898 1 92.75 431 ALA A C 1
ATOM 3449 O O . ALA A 1 431 ? -20.172 -25.781 -12.75 1 92.75 431 ALA A O 1
ATOM 3450 N N . SER A 1 432 ? -18.797 -26.047 -11.062 1 96.88 432 SER A N 1
ATOM 3451 C CA . SER A 1 432 ? -18.938 -27.5 -11.078 1 96.88 432 SER A CA 1
ATOM 3452 C C . SER A 1 432 ? -20.375 -27.922 -10.742 1 96.88 432 SER A C 1
ATOM 3454 O O . SER A 1 432 ? -20.844 -28.969 -11.211 1 96.88 432 SER A O 1
ATOM 3456 N N . GLN A 1 433 ? -21.031 -27.125 -9.898 1 95.88 433 GLN A N 1
ATOM 3457 C CA . GLN A 1 433 ? -22.422 -27.422 -9.57 1 95.88 433 GLN A CA 1
ATOM 3458 C C . GLN A 1 433 ? -23.312 -27.359 -10.812 1 95.88 433 GLN A C 1
ATOM 3460 O O . GLN A 1 433 ? -24.281 -28.109 -10.938 1 95.88 433 GLN A O 1
ATOM 3465 N N . LEU A 1 434 ? -22.984 -26.469 -11.727 1 96.88 434 LEU A N 1
ATOM 3466 C CA . LEU A 1 434 ? -23.719 -26.359 -12.977 1 96.88 434 LEU A CA 1
ATOM 3467 C C . LEU A 1 434 ? -23.578 -27.625 -13.812 1 96.88 434 LEU A C 1
ATOM 3469 O O . LEU A 1 434 ? -24.5 -28 -14.531 1 96.88 434 LEU A O 1
ATOM 3473 N N . ILE A 1 435 ? -22.438 -28.234 -13.789 1 98 435 ILE A N 1
ATOM 3474 C CA . ILE A 1 435 ? -22.203 -29.5 -14.477 1 98 435 ILE A CA 1
ATOM 3475 C C . ILE A 1 435 ? -23.047 -30.609 -13.828 1 98 435 ILE A C 1
ATOM 3477 O O . ILE A 1 435 ? -23.703 -31.375 -14.523 1 98 435 ILE A O 1
ATOM 3481 N N . ILE A 1 436 ? -23.062 -30.656 -12.508 1 97.81 436 ILE A N 1
ATOM 3482 C CA . ILE A 1 436 ? -23.828 -31.625 -11.742 1 97.81 436 ILE A CA 1
ATOM 3483 C C . ILE A 1 436 ? -25.312 -31.5 -12.07 1 97.81 436 ILE A C 1
ATOM 3485 O O . ILE A 1 436 ? -26 -32.5 -12.234 1 97.81 436 ILE A O 1
ATOM 3489 N N . ASP A 1 437 ? -25.719 -30.312 -12.219 1 97.06 437 ASP A N 1
ATOM 3490 C CA . ASP A 1 437 ? -27.141 -30.016 -12.438 1 97.06 437 ASP A CA 1
ATOM 3491 C C . ASP A 1 437 ? -27.516 -30.203 -13.906 1 97.06 437 ASP A C 1
ATOM 3493 O O . ASP A 1 437 ? -28.688 -30.109 -14.273 1 97.06 437 ASP A O 1
ATOM 3497 N N . GLY A 1 438 ? -26.578 -30.375 -14.734 1 97.25 438 GLY A N 1
ATOM 3498 C CA . GLY A 1 438 ? -26.828 -30.594 -16.141 1 97.25 438 GLY A CA 1
ATOM 3499 C C . GLY A 1 438 ? -27 -29.297 -16.922 1 97.25 438 GLY A C 1
ATOM 3500 O O . GLY A 1 438 ? -27.391 -29.328 -18.094 1 97.25 438 GLY A O 1
ATOM 3501 N N . GLU A 1 439 ? -26.719 -28.203 -16.25 1 96.94 439 GLU A N 1
ATOM 3502 C CA . GLU A 1 439 ? -26.844 -26.891 -16.891 1 96.94 439 GLU A CA 1
ATOM 3503 C C . GLU A 1 439 ? -25.688 -26.641 -17.875 1 96.94 439 GLU A C 1
ATOM 3505 O O . GLU A 1 439 ? -25.891 -26.031 -18.922 1 96.94 439 GLU A O 1
ATOM 3510 N N . ILE A 1 440 ? -24.5 -27.016 -17.531 1 97.56 440 ILE A N 1
ATOM 3511 C CA . ILE A 1 440 ? -23.359 -27.125 -18.438 1 97.56 440 ILE A CA 1
ATOM 3512 C C . ILE A 1 440 ? -23.234 -28.562 -18.906 1 97.56 440 ILE A C 1
ATOM 3514 O O . ILE A 1 440 ? -23.047 -29.484 -18.109 1 97.56 440 ILE A O 1
ATOM 3518 N N . LYS A 1 441 ? -23.375 -28.734 -20.141 1 98.12 441 LYS A N 1
ATOM 3519 C CA . LYS A 1 441 ? -23.234 -30.078 -20.688 1 98.12 441 LYS A CA 1
ATOM 3520 C C . LYS A 1 441 ? -21.781 -30.531 -20.672 1 98.12 441 LYS A C 1
ATOM 3522 O O . LYS A 1 441 ? -20.875 -29.703 -20.797 1 98.12 441 LYS A O 1
ATOM 3527 N N . LEU A 1 442 ? -21.609 -31.828 -20.484 1 98.25 442 LEU A N 1
ATOM 3528 C CA . LEU A 1 442 ? -20.281 -32.406 -20.406 1 98.25 442 LEU A CA 1
ATOM 3529 C C . LEU A 1 442 ? -20.141 -33.562 -21.391 1 98.25 442 LEU A C 1
ATOM 3531 O O . LEU A 1 442 ? -21.016 -34.438 -21.469 1 98.25 442 LEU A O 1
ATOM 3535 N N . LYS A 1 443 ? -19.125 -33.469 -22.156 1 97.75 443 LYS A N 1
ATOM 3536 C CA . LYS A 1 443 ? -18.781 -34.594 -23.016 1 97.75 443 LYS A CA 1
ATOM 3537 C C . LYS A 1 443 ? -17.297 -34.969 -22.859 1 97.75 443 LYS A C 1
ATOM 3539 O O . LYS A 1 443 ? -16.422 -34.094 -22.922 1 97.75 443 LYS A O 1
ATOM 3544 N N . ARG A 1 444 ? -17.047 -36.219 -22.625 1 96.12 444 ARG A N 1
ATOM 3545 C CA . ARG A 1 444 ? -15.672 -36.688 -22.594 1 96.12 444 ARG A CA 1
ATOM 3546 C C . ARG A 1 444 ? -15.219 -37.125 -23.984 1 96.12 444 ARG A C 1
ATOM 3548 O O . ARG A 1 444 ? -15.984 -37.75 -24.719 1 96.12 444 ARG A O 1
ATOM 3555 N N . GLY A 1 445 ? -14.031 -36.719 -24.312 1 95.31 445 GLY A N 1
ATOM 3556 C CA . GLY A 1 445 ? -13.492 -37.125 -25.594 1 95.31 445 GLY A CA 1
ATOM 3557 C C . GLY A 1 445 ? -12.422 -36.156 -26.125 1 95.31 445 GLY A C 1
ATOM 3558 O O . GLY A 1 445 ? -12.008 -35.25 -25.422 1 95.31 445 GLY A O 1
ATOM 3559 N N . GLN A 1 446 ? -11.938 -36.5 -27.375 1 96.81 446 GLN A N 1
ATOM 3560 C CA . GLN A 1 446 ? -10.945 -35.688 -28.078 1 96.81 446 GLN A CA 1
ATOM 3561 C C . GLN A 1 446 ? -11.523 -35.125 -29.359 1 96.81 446 GLN A C 1
ATOM 3563 O O . GLN A 1 446 ? -12.188 -35.812 -30.125 1 96.81 446 GLN A O 1
ATOM 3568 N N . VAL A 1 447 ? -11.32 -33.844 -29.5 1 96.94 447 VAL A N 1
ATOM 3569 C CA . VAL A 1 447 ? -11.719 -33.25 -30.766 1 96.94 447 VAL A CA 1
ATOM 3570 C C . VAL A 1 447 ? -10.836 -33.781 -31.891 1 96.94 447 VAL A C 1
ATOM 3572 O O . VAL A 1 447 ? -9.609 -33.781 -31.766 1 96.94 447 VAL A O 1
ATOM 3575 N N . THR A 1 448 ? -11.43 -34.125 -32.969 1 97.44 448 THR A N 1
ATOM 3576 C CA . THR A 1 448 ? -10.648 -34.656 -34.094 1 97.44 448 THR A CA 1
ATOM 3577 C C . THR A 1 448 ? -10.75 -33.75 -35.312 1 97.44 448 THR A C 1
ATOM 3579 O O . THR A 1 448 ? -9.859 -33.75 -36.156 1 97.44 448 THR A O 1
ATOM 3582 N N . GLU A 1 449 ? -11.852 -33.062 -35.344 1 97.56 449 GLU A N 1
ATOM 3583 C CA . GLU A 1 449 ? -12.102 -32.219 -36.531 1 97.56 449 GLU A CA 1
ATOM 3584 C C . GLU A 1 449 ? -13.055 -31.078 -36.188 1 97.56 449 GLU A C 1
ATOM 3586 O O . GLU A 1 449 ? -13.93 -31.219 -35.312 1 97.56 449 GLU A O 1
ATOM 3591 N N . ILE A 1 450 ? -12.773 -29.969 -36.812 1 97.94 450 ILE A N 1
ATOM 3592 C CA . ILE A 1 450 ? -13.703 -28.859 -36.75 1 97.94 450 ILE A CA 1
ATOM 3593 C C . ILE A 1 450 ? -14.492 -28.766 -38.062 1 97.94 450 ILE A C 1
ATOM 3595 O O . ILE A 1 450 ? -13.914 -28.828 -39.156 1 97.94 450 ILE A O 1
ATOM 3599 N N . VAL A 1 451 ? -15.789 -28.641 -37.969 1 97.75 451 VAL A N 1
ATOM 3600 C CA . VAL A 1 451 ? -16.641 -28.5 -39.156 1 97.75 451 VAL A CA 1
ATOM 3601 C C . VAL A 1 451 ? -17.281 -27.125 -39.188 1 97.75 451 VAL A C 1
ATOM 3603 O O . VAL A 1 451 ? -17 -26.281 -38.312 1 97.75 451 VAL A O 1
ATOM 3606 N N . GLU A 1 452 ? -18.125 -26.875 -40.188 1 97.62 452 GLU A N 1
ATOM 3607 C CA . GLU A 1 452 ? -18.641 -25.531 -40.469 1 97.62 452 GLU A CA 1
ATOM 3608 C C . GLU A 1 452 ? -19.453 -25 -39.312 1 97.62 452 GLU A C 1
ATOM 3610 O O . GLU A 1 452 ? -19.484 -23.797 -39.062 1 97.62 452 GLU A O 1
ATOM 3615 N N . ASP A 1 453 ? -20.062 -25.953 -38.531 1 97.44 453 ASP A N 1
ATOM 3616 C CA . ASP A 1 453 ? -21 -25.484 -37.531 1 97.44 453 ASP A CA 1
ATOM 3617 C C . ASP A 1 453 ? -20.75 -26.203 -36.188 1 97.44 453 ASP A C 1
ATOM 3619 O O . ASP A 1 453 ? -21.672 -26.344 -35.375 1 97.44 453 ASP A O 1
ATOM 3623 N N . GLY A 1 454 ? -19.516 -26.75 -36.031 1 97.75 454 GLY A N 1
ATOM 3624 C CA . GLY A 1 454 ? -19.266 -27.391 -34.781 1 97.75 454 GLY A CA 1
ATOM 3625 C C . GLY A 1 454 ? -17.969 -28.188 -34.75 1 97.75 454 GLY A C 1
ATOM 3626 O O . GLY A 1 454 ? -17.016 -27.844 -35.469 1 97.75 454 GLY A O 1
ATOM 3627 N N . VAL A 1 455 ? -17.922 -29.234 -33.812 1 97.94 455 VAL A N 1
ATOM 3628 C CA . VAL A 1 455 ? -16.734 -30.047 -33.656 1 97.94 455 VAL A CA 1
ATOM 3629 C C . VAL A 1 455 ? -17.109 -31.531 -33.688 1 97.94 455 VAL A C 1
ATOM 3631 O O . VAL A 1 455 ? -18.25 -31.891 -33.375 1 97.94 455 VAL A O 1
ATOM 3634 N N . ILE A 1 456 ? -16.219 -32.312 -34.125 1 98.31 456 ILE A N 1
ATOM 3635 C CA . ILE A 1 456 ? -16.375 -33.75 -34.125 1 98.31 456 ILE A CA 1
ATOM 3636 C C . ILE A 1 456 ? -15.398 -34.375 -33.125 1 98.31 456 ILE A C 1
ATOM 3638 O O . ILE A 1 456 ? -14.203 -34.062 -33.125 1 98.31 456 ILE A O 1
ATOM 3642 N N . LEU A 1 457 ? -15.898 -35.25 -32.344 1 97.75 457 LEU A N 1
ATOM 3643 C CA . LEU A 1 457 ? -15.086 -35.969 -31.359 1 97.75 457 LEU A CA 1
ATOM 3644 C C . LEU A 1 457 ? -14.586 -37.281 -31.906 1 97.75 457 LEU A C 1
ATOM 3646 O O . LEU A 1 457 ? -15.023 -37.719 -32.969 1 97.75 457 LEU A O 1
ATOM 3650 N N . ASP A 1 458 ? -13.688 -37.906 -31.234 1 96.94 458 ASP A N 1
ATOM 3651 C CA . ASP A 1 458 ? -13.039 -39.125 -31.656 1 96.94 458 ASP A CA 1
ATOM 3652 C C . ASP A 1 458 ? -14.031 -40.281 -31.719 1 96.94 458 ASP A C 1
ATOM 3654 O O . ASP A 1 458 ? -13.828 -41.25 -32.438 1 96.94 458 ASP A O 1
ATOM 3658 N N . ASP A 1 459 ? -15.156 -40.219 -31.016 1 96.44 459 ASP A N 1
ATOM 3659 C CA . ASP A 1 459 ? -16.172 -41.281 -31.047 1 96.44 459 ASP A CA 1
ATOM 3660 C C . ASP A 1 459 ? -17.219 -41 -32.125 1 96.44 459 ASP A C 1
ATOM 3662 O O . ASP A 1 459 ? -18.203 -41.719 -32.219 1 96.44 459 ASP A O 1
ATOM 3666 N N . GLY A 1 460 ? -17.047 -39.906 -32.75 1 95.94 460 GLY A N 1
ATOM 3667 C CA . GLY A 1 460 ? -17.953 -39.594 -33.844 1 95.94 460 GLY A CA 1
ATOM 3668 C C . GLY A 1 460 ? -19.031 -38.594 -33.438 1 95.94 460 GLY A C 1
ATOM 3669 O O . GLY A 1 460 ? -19.75 -38.094 -34.312 1 95.94 460 GLY A O 1
ATOM 3670 N N . THR A 1 461 ? -19.078 -38.281 -32.25 1 96.88 461 THR A N 1
ATOM 3671 C CA . THR A 1 461 ? -20.094 -37.344 -31.766 1 96.88 461 THR A CA 1
ATOM 3672 C C . THR A 1 461 ? -19.875 -35.969 -32.406 1 96.88 461 THR A C 1
ATOM 3674 O O . THR A 1 461 ? -18.75 -35.438 -32.406 1 96.88 461 THR A O 1
ATOM 3677 N N . ARG A 1 462 ? -20.938 -35.406 -32.844 1 97.56 462 ARG A N 1
ATOM 3678 C CA . ARG A 1 462 ? -20.922 -34.062 -33.375 1 97.56 462 ARG A CA 1
ATOM 3679 C C . ARG A 1 462 ? -21.531 -33.094 -32.344 1 97.56 462 ARG A C 1
ATOM 3681 O O . ARG A 1 462 ? -22.625 -33.312 -31.844 1 97.56 462 ARG A O 1
ATOM 3688 N N . LEU A 1 463 ? -20.844 -32.062 -32 1 98.19 463 LEU A N 1
ATOM 3689 C CA . LEU A 1 463 ? -21.344 -30.984 -31.156 1 98.19 463 LEU A CA 1
ATOM 3690 C C . LEU A 1 463 ? -21.484 -29.688 -31.938 1 98.19 463 LEU A C 1
ATOM 3692 O O . LEU A 1 463 ? -20.516 -29.156 -32.469 1 98.19 463 LEU A O 1
ATOM 3696 N N . GLU A 1 464 ? -22.672 -29.156 -31.969 1 98.06 464 GLU A N 1
ATOM 3697 C CA . GLU A 1 464 ? -22.906 -27.875 -32.625 1 98.06 464 GLU A CA 1
ATOM 3698 C C . GLU A 1 464 ? -22.344 -26.719 -31.812 1 98.06 464 GLU A C 1
ATOM 3700 O O . GLU A 1 464 ? -22.406 -26.734 -30.578 1 98.06 464 GLU A O 1
ATOM 3705 N N . ALA A 1 465 ? -21.781 -25.766 -32.531 1 98.25 465 ALA A N 1
ATOM 3706 C CA . ALA A 1 465 ? -21.188 -24.625 -31.828 1 98.25 465 ALA A CA 1
ATOM 3707 C C . ALA A 1 465 ? -21.188 -23.375 -32.719 1 98.25 465 ALA A C 1
ATOM 3709 O O . ALA A 1 465 ? -20.938 -23.469 -33.906 1 98.25 465 ALA A O 1
ATOM 3710 N N . ASP A 1 466 ? -21.516 -22.266 -32.125 1 98.19 466 ASP A N 1
ATOM 3711 C CA . ASP A 1 466 ? -21.328 -20.953 -32.75 1 98.19 466 ASP A CA 1
ATOM 3712 C C . ASP A 1 466 ? -20 -20.344 -32.344 1 98.19 466 ASP A C 1
ATOM 3714 O O . ASP A 1 466 ? -19.484 -19.438 -33 1 98.19 466 ASP A O 1
ATOM 3718 N N . VAL A 1 467 ? -19.484 -20.781 -31.266 1 98.19 467 VAL A N 1
ATOM 3719 C CA . VAL A 1 467 ? -18.172 -20.344 -30.766 1 98.19 467 VAL A CA 1
ATOM 3720 C C . VAL A 1 467 ? -17.453 -21.531 -30.125 1 98.19 467 VAL A C 1
ATOM 3722 O O . VAL A 1 467 ? -18.062 -22.344 -29.422 1 98.19 467 VAL A O 1
ATOM 3725 N N . ILE A 1 468 ? -16.188 -21.672 -30.438 1 98.38 468 ILE A N 1
ATOM 3726 C CA . ILE A 1 468 ? -15.305 -22.672 -29.828 1 98.38 468 ILE A CA 1
ATOM 3727 C C . ILE A 1 468 ? -14.211 -21.969 -29.016 1 98.38 468 ILE A C 1
ATOM 3729 O O . ILE A 1 468 ? -13.492 -21.109 -29.547 1 98.38 468 ILE A O 1
ATOM 3733 N N . VAL A 1 469 ? -14.172 -22.266 -27.719 1 97.56 469 VAL A N 1
ATOM 3734 C CA . VAL A 1 469 ? -13.117 -21.719 -26.875 1 97.56 469 VAL A CA 1
ATOM 3735 C C . VAL A 1 469 ? -12.125 -22.828 -26.5 1 97.56 469 VAL A C 1
ATOM 3737 O O . VAL A 1 469 ? -12.516 -23.844 -25.938 1 97.56 469 VAL A O 1
ATOM 3740 N N . TYR A 1 470 ? -10.891 -22.594 -26.844 1 96.81 470 TYR A N 1
ATOM 3741 C CA . TYR A 1 470 ? -9.828 -23.547 -26.531 1 96.81 470 TYR A CA 1
ATOM 3742 C C . TYR A 1 470 ? -9.188 -23.219 -25.188 1 96.81 470 TYR A C 1
ATOM 3744 O O . TYR A 1 470 ? -8.289 -22.391 -25.094 1 96.81 470 TYR A O 1
ATOM 3752 N N . ALA A 1 471 ? -9.641 -23.906 -24.172 1 95.12 471 ALA A N 1
ATOM 3753 C CA . ALA A 1 471 ? -9 -23.859 -22.859 1 95.12 471 ALA A CA 1
ATOM 3754 C C . ALA A 1 471 ? -7.969 -24.984 -22.719 1 95.12 471 ALA A C 1
ATOM 3756 O O . ALA A 1 471 ? -8.062 -25.812 -21.812 1 95.12 471 ALA A O 1
ATOM 3757 N N . THR A 1 472 ? -6.961 -24.891 -23.594 1 92.69 472 THR A N 1
ATOM 3758 C CA . THR A 1 472 ? -6.047 -26.016 -23.812 1 92.69 472 THR A CA 1
ATOM 3759 C C . THR A 1 472 ? -4.684 -25.734 -23.188 1 92.69 472 THR A C 1
ATOM 3761 O O . THR A 1 472 ? -3.699 -26.406 -23.5 1 92.69 472 THR A O 1
ATOM 3764 N N . GLY A 1 473 ? -4.672 -24.719 -22.344 1 87.94 473 GLY A N 1
ATOM 3765 C CA . GLY A 1 473 ? -3.498 -24.484 -21.516 1 87.94 473 GLY A CA 1
ATOM 3766 C C . GLY A 1 473 ? -2.406 -23.719 -22.234 1 87.94 473 GLY A C 1
ATOM 3767 O O . GLY A 1 473 ? -2.682 -22.969 -23.188 1 87.94 473 GLY A O 1
ATOM 3768 N N . TYR A 1 474 ? -1.209 -23.719 -21.594 1 83.62 474 TYR A N 1
ATOM 3769 C CA . TYR A 1 474 ? -0.056 -22.938 -22.047 1 83.62 474 TYR A CA 1
ATOM 3770 C C . TYR A 1 474 ? 1.192 -23.812 -22.109 1 83.62 474 TYR A C 1
ATOM 3772 O O . TYR A 1 474 ? 1.246 -24.875 -21.469 1 83.62 474 TYR A O 1
ATOM 3780 N N . GLY A 1 475 ? 2.082 -23.375 -22.969 1 77.56 475 GLY A N 1
ATOM 3781 C CA . GLY A 1 475 ? 3.354 -24.078 -23.047 1 77.56 475 GLY A CA 1
ATOM 3782 C C . GLY A 1 475 ? 4.355 -23.625 -22.016 1 77.56 475 GLY A C 1
ATOM 3783 O O . GLY A 1 475 ? 4.086 -22.703 -21.234 1 77.56 475 GLY A O 1
ATOM 3784 N N . SER A 1 476 ? 5.527 -24.359 -22 1 77.62 476 SER A N 1
ATOM 3785 C CA . SER A 1 476 ? 6.582 -24.094 -21.031 1 77.62 476 SER A CA 1
ATOM 3786 C C . SER A 1 476 ? 7.332 -22.812 -21.344 1 77.62 476 SER A C 1
ATOM 3788 O O . SER A 1 476 ? 7.328 -22.344 -22.5 1 77.62 476 SER A O 1
ATOM 3790 N N . MET A 1 477 ? 8.023 -22.203 -20.375 1 84.44 477 MET A N 1
ATOM 3791 C CA . MET A 1 477 ? 8.781 -20.969 -20.516 1 84.44 477 MET A CA 1
ATOM 3792 C C . MET A 1 477 ? 9.969 -21.156 -21.469 1 84.44 477 MET A C 1
ATOM 3794 O O . MET A 1 477 ? 10.445 -20.188 -22.078 1 84.44 477 MET A O 1
ATOM 3798 N N . ASN A 1 478 ? 10.5 -22.375 -21.578 1 85.25 478 ASN A N 1
ATOM 3799 C CA . ASN A 1 478 ? 11.641 -22.609 -22.438 1 85.25 478 ASN A CA 1
ATOM 3800 C C . ASN A 1 478 ? 11.281 -22.406 -23.906 1 85.25 478 ASN A C 1
ATOM 3802 O O . ASN A 1 478 ? 12.164 -22.125 -24.734 1 85.25 478 ASN A O 1
ATOM 3806 N N . GLY A 1 479 ? 9.992 -22.531 -24.219 1 85.12 479 GLY A N 1
ATOM 3807 C CA . GLY A 1 479 ? 9.562 -22.188 -25.562 1 85.12 479 GLY A CA 1
ATOM 3808 C C . GLY A 1 479 ? 9.875 -20.75 -25.938 1 85.12 479 GLY A C 1
ATOM 3809 O O . GLY A 1 479 ? 10.242 -20.469 -27.078 1 85.12 479 GLY A O 1
ATOM 3810 N N . TRP A 1 480 ? 9.766 -19.938 -24.969 1 88.69 480 TRP A N 1
ATOM 3811 C CA . TRP A 1 480 ? 10.086 -18.531 -25.203 1 88.69 480 TRP A CA 1
ATOM 3812 C C . TRP A 1 480 ? 11.578 -18.344 -25.438 1 88.69 480 TRP A C 1
ATOM 3814 O O . TRP A 1 480 ? 11.984 -17.469 -26.203 1 88.69 480 TRP A O 1
ATOM 3824 N N . VAL A 1 481 ? 12.391 -19.078 -24.75 1 93.06 481 VAL A N 1
ATOM 3825 C CA . VAL A 1 481 ? 13.836 -19.031 -24.938 1 93.06 481 VAL A CA 1
ATOM 3826 C C . VAL A 1 481 ? 14.188 -19.422 -26.375 1 93.06 481 VAL A C 1
ATOM 3828 O O . VAL A 1 481 ? 15 -18.766 -27.031 1 93.06 481 VAL A O 1
ATOM 3831 N N . ALA A 1 482 ? 13.539 -20.469 -26.828 1 92.69 482 ALA A N 1
ATOM 3832 C CA . ALA A 1 482 ? 13.781 -20.906 -28.203 1 92.69 482 ALA A CA 1
ATOM 3833 C C . ALA A 1 482 ? 13.391 -19.812 -29.188 1 92.69 482 ALA A C 1
ATOM 3835 O O . ALA A 1 482 ? 14.109 -19.578 -30.172 1 92.69 482 ALA A O 1
ATOM 3836 N N . ASP A 1 483 ? 12.273 -19.203 -28.969 1 91.38 483 ASP A N 1
ATOM 3837 C CA . ASP A 1 483 ? 11.766 -18.172 -29.859 1 91.38 483 ASP A CA 1
ATOM 3838 C C . ASP A 1 483 ? 12.664 -16.938 -29.844 1 91.38 483 ASP A C 1
ATOM 3840 O O . ASP A 1 483 ? 12.938 -16.344 -30.891 1 91.38 483 ASP A O 1
ATOM 3844 N N . LEU A 1 484 ? 13.156 -16.562 -28.672 1 94.38 484 LEU A N 1
ATOM 3845 C CA . LEU A 1 484 ? 13.852 -15.289 -28.484 1 94.38 484 LEU A CA 1
ATOM 3846 C C . LEU A 1 484 ? 15.344 -15.445 -28.734 1 94.38 484 LEU A C 1
ATOM 3848 O O . LEU A 1 484 ? 16 -14.508 -29.203 1 94.38 484 LEU A O 1
ATOM 3852 N N . MET A 1 485 ? 15.898 -16.531 -28.406 1 96.75 485 MET A N 1
ATOM 3853 C CA . MET A 1 485 ? 17.328 -16.766 -28.516 1 96.75 485 MET A CA 1
ATOM 3854 C C . MET A 1 485 ? 17.641 -17.812 -29.594 1 96.75 485 MET A C 1
ATOM 3856 O O . MET A 1 485 ? 17.859 -17.453 -30.75 1 96.75 485 MET A O 1
ATOM 3860 N N . ASP A 1 486 ? 17.547 -19.078 -29.297 1 96.44 486 ASP A N 1
ATOM 3861 C CA . ASP A 1 486 ? 17.719 -20.188 -30.234 1 96.44 486 ASP A CA 1
ATOM 3862 C C . ASP A 1 486 ? 17.453 -21.516 -29.547 1 96.44 486 ASP A C 1
ATOM 3864 O O . ASP A 1 486 ? 17.359 -21.594 -28.328 1 96.44 486 ASP A O 1
ATOM 3868 N N . GLN A 1 487 ? 17.219 -22.5 -30.328 1 95.31 487 GLN A N 1
ATOM 3869 C CA . GLN A 1 487 ? 16.875 -23.828 -29.828 1 95.31 487 GLN A CA 1
ATOM 3870 C C . GLN A 1 487 ? 18.016 -24.406 -29 1 95.31 487 GLN A C 1
ATOM 3872 O O . GLN A 1 487 ? 17.781 -25.125 -28.031 1 95.31 487 GLN A O 1
ATOM 3877 N N . ASP A 1 488 ? 19.219 -24.109 -29.375 1 95.81 488 ASP A N 1
ATOM 3878 C CA . ASP A 1 488 ? 20.375 -24.641 -28.641 1 95.81 488 ASP A CA 1
ATOM 3879 C C . ASP A 1 488 ? 20.375 -24.141 -27.203 1 95.81 488 ASP A C 1
ATOM 3881 O O . ASP A 1 488 ? 20.625 -24.922 -26.266 1 95.81 488 ASP A O 1
ATOM 3885 N N . THR A 1 489 ? 20.125 -22.891 -27.031 1 96 489 THR A N 1
ATOM 3886 C CA . THR A 1 489 ? 20.062 -22.328 -25.688 1 96 489 THR A CA 1
ATOM 3887 C C . THR A 1 489 ? 18.906 -22.938 -24.906 1 96 489 THR A C 1
ATOM 3889 O O . THR A 1 489 ? 19.047 -23.25 -23.719 1 96 489 THR A O 1
ATOM 3892 N N . ALA A 1 490 ? 17.719 -23.047 -25.516 1 95.19 490 ALA A N 1
ATOM 3893 C CA . ALA A 1 490 ? 16.562 -23.672 -24.859 1 95.19 490 ALA A CA 1
ATOM 3894 C C . ALA A 1 490 ? 16.891 -25.094 -24.406 1 95.19 490 ALA A C 1
ATOM 3896 O O . ALA A 1 490 ? 16.516 -25.484 -23.297 1 95.19 490 ALA A O 1
ATOM 3897 N N . ASP A 1 491 ? 17.562 -25.812 -25.25 1 95.31 491 ASP A N 1
ATOM 3898 C CA . ASP A 1 491 ? 17.938 -27.172 -24.938 1 95.31 491 ASP A CA 1
ATOM 3899 C C . ASP A 1 491 ? 18.984 -27.219 -23.828 1 95.31 491 ASP A C 1
ATOM 3901 O O . ASP A 1 491 ? 18.969 -28.125 -22.984 1 95.31 491 ASP A O 1
ATOM 3905 N N . LYS A 1 492 ? 19.859 -26.25 -23.891 1 95.75 492 LYS A N 1
ATOM 3906 C CA . LYS A 1 492 ? 20.875 -26.156 -22.844 1 95.75 492 LYS A CA 1
ATOM 3907 C C . LYS A 1 492 ? 20.234 -25.953 -21.469 1 95.75 492 LYS A C 1
ATOM 3909 O O . LYS A 1 492 ? 20.688 -26.516 -20.469 1 95.75 492 LYS A O 1
ATOM 3914 N N . VAL A 1 493 ? 19.219 -25.203 -21.391 1 95.25 493 VAL A N 1
ATOM 3915 C CA . VAL A 1 493 ? 18.516 -24.953 -20.141 1 95.25 493 VAL A CA 1
ATOM 3916 C C . VAL A 1 493 ? 17.672 -26.172 -19.766 1 95.25 493 VAL A C 1
ATOM 3918 O O . VAL A 1 493 ? 17.625 -26.594 -18.609 1 95.25 493 VAL A O 1
ATOM 3921 N N . GLY A 1 494 ? 16.969 -26.703 -20.766 1 93.75 494 GLY A N 1
ATOM 3922 C CA . GLY A 1 494 ? 16.094 -27.844 -20.547 1 93.75 494 GLY A CA 1
ATOM 3923 C C . GLY A 1 494 ? 14.711 -27.438 -20.047 1 93.75 494 GLY A C 1
ATOM 3924 O O . GLY A 1 494 ? 14.328 -26.266 -20.141 1 93.75 494 GLY A O 1
ATOM 3925 N N . LYS A 1 495 ? 13.961 -28.453 -19.609 1 91.44 495 LYS A N 1
ATOM 3926 C CA . LYS A 1 495 ? 12.586 -28.281 -19.156 1 91.44 495 LYS A CA 1
ATOM 3927 C C . LYS A 1 495 ? 12.508 -27.328 -17.969 1 91.44 495 LYS A C 1
ATOM 3929 O O . LYS A 1 495 ? 13.344 -27.375 -17.062 1 91.44 495 LYS A O 1
ATOM 3934 N N . VAL A 1 496 ? 11.547 -26.5 -18.078 1 92.69 496 VAL A N 1
ATOM 3935 C CA . VAL A 1 496 ? 11.281 -25.562 -16.984 1 92.69 496 VAL A CA 1
ATOM 3936 C C . VAL A 1 496 ? 9.984 -25.938 -16.281 1 92.69 496 VAL A C 1
ATOM 3938 O O . VAL A 1 496 ? 8.953 -26.141 -16.938 1 92.69 496 VAL A O 1
ATOM 3941 N N . TRP A 1 497 ? 10.031 -26.062 -14.93 1 92.81 497 TRP A N 1
ATOM 3942 C CA . TRP A 1 497 ? 8.906 -26.453 -14.078 1 92.81 497 TRP A CA 1
ATOM 3943 C C . TRP A 1 497 ? 8.805 -27.969 -13.961 1 92.81 497 TRP A C 1
ATOM 3945 O O . TRP A 1 497 ? 9.141 -28.688 -14.891 1 92.81 497 TRP A O 1
ATOM 3955 N N . GLY A 1 498 ? 8.289 -28.359 -12.828 1 94.44 498 GLY A N 1
ATOM 3956 C CA . GLY A 1 498 ? 8.219 -29.766 -12.492 1 94.44 498 GLY A CA 1
ATOM 3957 C C . GLY A 1 498 ? 9.25 -30.188 -11.453 1 94.44 498 GLY A C 1
ATOM 3958 O O . GLY A 1 498 ? 10.195 -29.453 -11.18 1 94.44 498 GLY A O 1
ATOM 3959 N N . LEU A 1 499 ? 9.117 -31.406 -10.898 1 96.56 499 LEU A N 1
ATOM 3960 C CA . LEU A 1 499 ? 9.984 -31.891 -9.836 1 96.56 499 LEU A CA 1
ATOM 3961 C C . LEU A 1 499 ? 10.734 -33.156 -10.273 1 96.56 499 LEU A C 1
ATOM 3963 O O . LEU A 1 499 ? 11.695 -33.562 -9.617 1 96.56 499 LEU A O 1
ATOM 3967 N N . GLY A 1 500 ? 10.312 -33.719 -11.422 1 96.25 500 GLY A N 1
ATOM 3968 C CA . GLY A 1 500 ? 10.859 -35 -11.828 1 96.25 500 GLY A CA 1
ATOM 3969 C C . GLY A 1 500 ? 10.336 -36.156 -11 1 96.25 500 GLY A C 1
ATOM 3970 O O . GLY A 1 500 ? 11.078 -37.094 -10.68 1 96.25 500 GLY A O 1
ATOM 3971 N N . SER A 1 501 ? 9.094 -36.188 -10.664 1 96 501 SER A N 1
ATOM 3972 C CA . SER A 1 501 ? 8.5 -37.094 -9.711 1 96 501 SER A CA 1
ATOM 3973 C C . SER A 1 501 ? 8.016 -38.375 -10.398 1 96 501 SER A C 1
ATOM 3975 O O . SER A 1 501 ? 7.43 -39.25 -9.758 1 96 501 SER A O 1
ATOM 3977 N N . ASP A 1 502 ? 8.18 -38.562 -11.672 1 95.25 502 ASP A N 1
ATOM 3978 C CA . ASP A 1 502 ? 7.723 -39.688 -12.445 1 95.25 502 ASP A CA 1
ATOM 3979 C C . ASP A 1 502 ? 6.211 -39.875 -12.32 1 95.25 502 ASP A C 1
ATOM 3981 O O . ASP A 1 502 ? 5.727 -41 -12.086 1 95.25 502 ASP A O 1
ATOM 3985 N N . THR A 1 503 ? 5.492 -38.812 -12.297 1 94.62 503 THR A N 1
ATOM 3986 C CA . THR A 1 503 ? 4.035 -38.781 -12.375 1 94.62 503 THR A CA 1
ATOM 3987 C C . THR A 1 503 ? 3.58 -38.156 -13.688 1 94.62 503 THR A C 1
ATOM 3989 O O . THR A 1 503 ? 4.406 -37.719 -14.492 1 94.62 503 THR A O 1
ATOM 3992 N N . THR A 1 504 ? 2.301 -38.219 -13.969 1 93.44 504 THR A N 1
ATOM 3993 C CA . THR A 1 504 ? 1.745 -37.719 -15.219 1 93.44 504 THR A CA 1
ATOM 3994 C C . THR A 1 504 ? 2.285 -36.312 -15.531 1 93.44 504 THR A C 1
ATOM 3996 O O . THR A 1 504 ? 2.148 -35.406 -14.719 1 93.44 504 THR A O 1
ATOM 3999 N N . LYS A 1 505 ? 2.971 -36.156 -16.672 1 90.25 505 LYS A N 1
ATOM 4000 C CA . LYS A 1 505 ? 3.494 -34.906 -17.234 1 90.25 505 LYS A CA 1
ATOM 4001 C C . LYS A 1 505 ? 4.664 -34.375 -16.422 1 90.25 505 LYS A C 1
ATOM 4003 O O . LYS A 1 505 ? 5.027 -33.219 -16.531 1 90.25 505 LYS A O 1
ATOM 4008 N N . ASP A 1 506 ? 5.227 -35.188 -15.555 1 94.81 506 ASP A N 1
ATOM 4009 C CA . ASP A 1 506 ? 6.41 -34.844 -14.773 1 94.81 506 ASP A CA 1
ATOM 4010 C C . ASP A 1 506 ? 7.414 -36 -14.758 1 94.81 506 ASP A C 1
ATOM 4012 O O . ASP A 1 506 ? 7.699 -36.562 -13.703 1 94.81 506 ASP A O 1
ATOM 4016 N N . PRO A 1 507 ? 7.98 -36.156 -15.914 1 94.88 507 PRO A N 1
ATOM 4017 C CA . PRO A 1 507 ? 8.891 -37.312 -16.031 1 94.88 507 PRO A CA 1
ATOM 4018 C C . PRO A 1 507 ? 10.133 -37.156 -15.156 1 94.88 507 PRO A C 1
ATOM 4020 O O . PRO A 1 507 ? 10.648 -36.062 -14.992 1 94.88 507 PRO A O 1
ATOM 4023 N N . GLY A 1 508 ? 10.562 -38.219 -14.555 1 95.56 508 GLY A N 1
ATOM 4024 C CA . GLY A 1 508 ? 11.805 -38.25 -13.797 1 95.56 508 GLY A CA 1
ATOM 4025 C C . GLY A 1 508 ? 13.016 -37.844 -14.617 1 95.56 508 GLY A C 1
ATOM 4026 O O . GLY A 1 508 ? 12.891 -37.562 -15.812 1 95.56 508 GLY A O 1
ATOM 4027 N N . PRO A 1 509 ? 14.188 -37.781 -14.047 1 96.38 509 PRO A N 1
ATOM 4028 C CA . PRO A 1 509 ? 14.445 -38.188 -12.656 1 96.38 509 PRO A CA 1
ATOM 4029 C C . PRO A 1 509 ? 14.055 -37.094 -11.656 1 96.38 509 PRO A C 1
ATOM 4031 O O . PRO A 1 509 ? 13.773 -35.969 -12.039 1 96.38 509 PRO A O 1
ATOM 4034 N N . TRP A 1 510 ? 13.977 -37.531 -10.398 1 96.19 510 TRP A N 1
ATOM 4035 C CA . TRP A 1 510 ? 13.719 -36.625 -9.289 1 96.19 510 TRP A CA 1
ATOM 4036 C C . TRP A 1 510 ? 14.812 -35.562 -9.195 1 96.19 510 TRP A C 1
ATOM 4038 O O . TRP A 1 510 ? 16 -35.875 -9.18 1 96.19 510 TRP A O 1
ATOM 4048 N N . GLU A 1 511 ? 14.359 -34.219 -9.086 1 93.25 511 GLU A N 1
ATOM 4049 C CA . GLU A 1 511 ? 15.32 -33.125 -9.086 1 93.25 511 GLU A CA 1
ATOM 4050 C C . GLU A 1 511 ? 15.406 -32.469 -7.707 1 93.25 511 GLU A C 1
ATOM 4052 O O . GLU A 1 511 ? 16.359 -31.734 -7.426 1 93.25 511 GLU A O 1
ATOM 4057 N N . GLY A 1 512 ? 14.438 -32.719 -6.883 1 93.56 512 GLY A N 1
ATOM 4058 C CA . GLY A 1 512 ? 14.461 -32.188 -5.531 1 93.56 512 GLY A CA 1
ATOM 4059 C C . GLY A 1 512 ? 13.805 -30.828 -5.418 1 93.56 512 GLY A C 1
ATOM 4060 O O . GLY A 1 512 ? 13.188 -30.516 -4.395 1 93.56 512 GLY A O 1
ATOM 4061 N N . GLU A 1 513 ? 13.977 -30.016 -6.387 1 97.06 513 GLU A N 1
ATOM 4062 C CA . GLU A 1 513 ? 13.422 -28.672 -6.43 1 97.06 513 GLU A CA 1
ATOM 4063 C C . GLU A 1 513 ? 12.797 -28.375 -7.789 1 97.06 513 GLU A C 1
ATOM 4065 O O . GLU A 1 513 ? 13 -29.125 -8.75 1 97.06 513 GLU A O 1
ATOM 4070 N N . GLN A 1 514 ? 11.984 -27.25 -7.82 1 96.06 514 GLN A N 1
ATOM 4071 C CA . GLN A 1 514 ? 11.344 -26.859 -9.07 1 96.06 514 GLN A CA 1
ATOM 4072 C C . GLN A 1 514 ? 12.383 -26.656 -10.172 1 96.06 514 GLN A C 1
ATOM 4074 O O . GLN A 1 514 ? 13.352 -25.906 -10 1 96.06 514 GLN A O 1
ATOM 4079 N N . ARG A 1 515 ? 12.141 -27.25 -11.312 1 95.19 515 ARG A N 1
ATOM 4080 C CA . ARG A 1 515 ? 13.094 -27.234 -12.414 1 95.19 515 ARG A CA 1
ATOM 4081 C C . ARG A 1 515 ? 13.344 -25.812 -12.914 1 95.19 515 ARG A C 1
ATOM 4083 O O . ARG A 1 515 ? 12.422 -25.156 -13.414 1 95.19 515 ARG A O 1
ATOM 4090 N N . ASN A 1 516 ? 14.578 -25.328 -12.734 1 95.25 516 ASN A N 1
ATOM 4091 C CA . ASN A 1 516 ? 15.172 -24.156 -13.359 1 95.25 516 ASN A CA 1
ATOM 4092 C C . ASN A 1 516 ? 14.492 -22.859 -12.898 1 95.25 516 ASN A C 1
ATOM 4094 O O . ASN A 1 516 ? 14.719 -21.797 -13.469 1 95.25 516 ASN A O 1
ATOM 4098 N N . MET A 1 517 ? 13.695 -22.906 -11.836 1 96.44 517 MET A N 1
ATOM 4099 C CA . MET A 1 517 ? 12.984 -21.719 -11.375 1 96.44 517 MET A CA 1
ATOM 4100 C C . MET A 1 517 ? 13.75 -21.031 -10.242 1 96.44 517 MET A C 1
ATOM 4102 O O . MET A 1 517 ? 14.055 -21.672 -9.227 1 96.44 517 MET A O 1
ATOM 4106 N N . TRP A 1 518 ? 14.086 -19.672 -10.398 1 98.19 518 TRP A N 1
ATOM 4107 C CA . TRP A 1 518 ? 14.617 -18.75 -9.398 1 98.19 518 TRP A CA 1
ATOM 4108 C C . TRP A 1 518 ? 16.047 -19.125 -9.016 1 98.19 518 TRP A C 1
ATOM 4110 O O . TRP A 1 518 ? 16.547 -18.719 -7.965 1 98.19 518 TRP A O 1
ATOM 4120 N N . LYS A 1 519 ? 16.719 -19.938 -9.742 1 98.31 519 LYS A N 1
ATOM 4121 C CA . LYS A 1 519 ? 18.031 -20.469 -9.453 1 98.31 519 LYS A CA 1
ATOM 4122 C C . LYS A 1 519 ? 18.906 -20.531 -10.711 1 98.31 519 LYS A C 1
ATOM 4124 O O . LYS A 1 519 ? 18.406 -20.297 -11.82 1 98.31 519 LYS A O 1
ATOM 4129 N N . PRO A 1 520 ? 20.188 -20.797 -10.555 1 98.25 520 PRO A N 1
ATOM 4130 C CA . PRO A 1 520 ? 21.062 -20.844 -11.734 1 98.25 520 PRO A CA 1
ATOM 4131 C C . PRO A 1 520 ? 20.672 -21.953 -12.703 1 98.25 520 PRO A C 1
ATOM 4133 O O . PRO A 1 520 ? 20.234 -23.031 -12.281 1 98.25 520 PRO A O 1
ATOM 4136 N N . THR A 1 521 ? 20.859 -21.688 -14.023 1 97.38 521 THR A N 1
ATOM 4137 C CA . THR A 1 521 ? 20.609 -22.672 -15.07 1 97.38 521 THR A CA 1
ATOM 4138 C C . THR A 1 521 ? 21.906 -23.047 -15.781 1 97.38 521 THR A C 1
ATOM 4140 O O . THR A 1 521 ? 22.984 -22.531 -15.445 1 97.38 521 THR A O 1
ATOM 4143 N N . GLN A 1 522 ? 21.797 -23.938 -16.719 1 97.12 522 GLN A N 1
ATOM 4144 C CA . GLN A 1 522 ? 22.969 -24.375 -17.469 1 97.12 522 GLN A CA 1
ATOM 4145 C C . GLN A 1 522 ? 23.422 -23.312 -18.469 1 97.12 522 GLN A C 1
ATOM 4147 O O . GLN A 1 522 ? 24.531 -23.391 -19 1 97.12 522 GLN A O 1
ATOM 4152 N N . GLN A 1 523 ? 22.625 -22.391 -18.719 1 97.12 523 GLN A N 1
ATOM 4153 C CA . GLN A 1 523 ? 23.047 -21.203 -19.484 1 97.12 523 GLN A CA 1
ATOM 4154 C C . GLN A 1 523 ? 23.453 -20.078 -18.547 1 97.12 523 GLN A C 1
ATOM 4156 O O . GLN A 1 523 ? 22.625 -19.531 -17.812 1 97.12 523 GLN A O 1
ATOM 4161 N N . ASP A 1 524 ? 24.703 -19.688 -18.594 1 96.94 524 ASP A N 1
ATOM 4162 C CA . ASP A 1 524 ? 25.219 -18.641 -17.734 1 96.94 524 ASP A CA 1
ATOM 4163 C C . ASP A 1 524 ? 24.406 -17.359 -17.875 1 96.94 524 ASP A C 1
ATOM 4165 O O . ASP A 1 524 ? 24.031 -16.969 -19 1 96.94 524 ASP A O 1
ATOM 4169 N N . ALA A 1 525 ? 24.062 -16.734 -16.75 1 98.31 525 ALA A N 1
ATOM 4170 C CA . ALA A 1 525 ? 23.453 -15.406 -16.672 1 98.31 525 ALA A CA 1
ATOM 4171 C C . ALA A 1 525 ? 22.031 -15.414 -17.219 1 98.31 525 ALA A C 1
ATOM 4173 O O . ALA A 1 525 ? 21.484 -14.375 -17.594 1 98.31 525 ALA A O 1
ATOM 4174 N N . LEU A 1 526 ? 21.422 -16.609 -17.344 1 98.38 526 LEU A N 1
ATOM 4175 C CA . LEU A 1 526 ? 20.016 -16.75 -17.703 1 98.38 526 LEU A CA 1
ATOM 4176 C C . LEU A 1 526 ? 19.203 -17.312 -16.547 1 98.38 526 LEU A C 1
ATOM 4178 O O . LEU A 1 526 ? 19.547 -18.344 -15.984 1 98.38 526 LEU A O 1
ATOM 4182 N N . TRP A 1 527 ? 18.172 -16.625 -16.203 1 98.38 527 TRP A N 1
ATOM 4183 C CA . TRP A 1 527 ? 17.328 -17 -15.062 1 98.38 527 TRP A CA 1
ATOM 4184 C C . TRP A 1 527 ? 15.867 -17.062 -15.461 1 98.38 527 TRP A C 1
ATOM 4186 O O . TRP A 1 527 ? 15.453 -16.453 -16.453 1 98.38 527 TRP A O 1
ATOM 4196 N N . PHE A 1 528 ? 15.109 -17.844 -14.695 1 97.19 528 PHE A N 1
ATOM 4197 C CA . PHE A 1 528 ? 13.664 -17.922 -14.875 1 97.19 528 PHE A CA 1
ATOM 4198 C C . PHE A 1 528 ? 12.945 -17.531 -13.586 1 97.19 528 PHE A C 1
ATOM 4200 O O . PHE A 1 528 ? 13.383 -17.875 -12.492 1 97.19 528 PHE A O 1
ATOM 4207 N N . HIS A 1 529 ? 11.906 -16.719 -13.719 1 97 529 HIS A N 1
ATOM 4208 C CA . HIS A 1 529 ? 11.125 -16.234 -12.594 1 97 529 HIS A CA 1
ATOM 4209 C C . HIS A 1 529 ? 9.633 -16.188 -12.93 1 97 529 HIS A C 1
ATOM 4211 O O . HIS A 1 529 ? 9.258 -15.828 -14.047 1 97 529 HIS A O 1
ATOM 4217 N N . GLY A 1 530 ? 8.852 -16.594 -11.906 1 93.12 530 GLY A N 1
ATOM 4218 C CA . GLY A 1 530 ? 7.406 -16.562 -12.086 1 93.12 530 GLY A CA 1
ATOM 4219 C C . GLY A 1 530 ? 6.664 -17.391 -11.055 1 93.12 530 GLY A C 1
ATOM 4220 O O . GLY A 1 530 ? 7.141 -17.578 -9.938 1 93.12 530 GLY A O 1
ATOM 4221 N N . GLY A 1 531 ? 5.465 -17.859 -11.5 1 92.75 531 GLY A N 1
ATOM 4222 C CA . GLY A 1 531 ? 4.57 -18.547 -10.578 1 92.75 531 GLY A CA 1
ATOM 4223 C C . GLY A 1 531 ? 3.447 -17.672 -10.07 1 92.75 531 GLY A C 1
ATOM 4224 O O . GLY A 1 531 ? 3.279 -16.531 -10.523 1 92.75 531 GLY A O 1
ATOM 4225 N N . ASN A 1 532 ? 2.621 -18.297 -9.172 1 94.31 532 ASN A N 1
ATOM 4226 C CA . ASN A 1 532 ? 1.52 -17.516 -8.609 1 94.31 532 ASN A CA 1
ATOM 4227 C C . ASN A 1 532 ? 2.027 -16.375 -7.75 1 94.31 532 ASN A C 1
ATOM 4229 O O . ASN A 1 532 ? 3.234 -16.141 -7.652 1 94.31 532 ASN A O 1
ATOM 4233 N N . LEU A 1 533 ? 1.177 -15.57 -7.191 1 96.56 533 LEU A N 1
ATOM 4234 C CA . LEU A 1 533 ? 1.567 -14.367 -6.473 1 96.56 533 LEU A CA 1
ATOM 4235 C C . LEU A 1 533 ? 2.445 -14.703 -5.273 1 96.56 533 LEU A C 1
ATOM 4237 O O . LEU A 1 533 ? 3.426 -14.008 -5 1 96.56 533 LEU A O 1
ATOM 4241 N N . HIS A 1 534 ? 2.109 -15.797 -4.57 1 96.94 534 HIS A N 1
ATOM 4242 C CA . HIS A 1 534 ? 2.93 -16.234 -3.445 1 96.94 534 HIS A CA 1
ATOM 4243 C C . HIS A 1 534 ? 4.352 -16.562 -3.895 1 96.94 534 HIS A C 1
ATOM 4245 O O . HIS A 1 534 ? 5.32 -16.078 -3.293 1 96.94 534 HIS A O 1
ATOM 4251 N N . GLN A 1 535 ? 4.473 -17.328 -4.914 1 96.81 535 GLN A N 1
ATOM 4252 C CA . GLN A 1 535 ? 5.789 -17.734 -5.391 1 96.81 535 GLN A CA 1
ATOM 4253 C C . GLN A 1 535 ? 6.578 -16.547 -5.918 1 96.81 535 GLN A C 1
ATOM 4255 O O . GLN A 1 535 ? 7.785 -16.438 -5.688 1 96.81 535 GLN A O 1
ATOM 4260 N N . SER A 1 536 ? 5.875 -15.664 -6.645 1 96.94 536 SER A N 1
ATOM 4261 C CA . SER A 1 536 ? 6.527 -14.461 -7.152 1 96.94 536 SER A CA 1
ATOM 4262 C C . SER A 1 536 ? 7.074 -13.609 -6.016 1 96.94 536 SER A C 1
ATOM 4264 O O . SER A 1 536 ? 8.18 -13.078 -6.109 1 96.94 536 SER A O 1
ATOM 4266 N N . ARG A 1 537 ? 6.297 -13.484 -4.977 1 97.81 537 ARG A N 1
ATOM 4267 C CA . ARG A 1 537 ? 6.734 -12.703 -3.822 1 97.81 537 ARG A CA 1
ATOM 4268 C C . ARG A 1 537 ? 7.871 -13.406 -3.088 1 97.81 537 ARG A C 1
ATOM 4270 O O . ARG A 1 537 ? 8.922 -12.812 -2.844 1 97.81 537 ARG A O 1
ATOM 4277 N N . HIS A 1 538 ? 7.738 -14.648 -2.76 1 98 538 HIS A N 1
ATOM 4278 C CA . HIS A 1 538 ? 8.641 -15.406 -1.9 1 98 538 HIS A CA 1
ATOM 4279 C C . HIS A 1 538 ? 9.992 -15.609 -2.566 1 98 538 HIS A C 1
ATOM 4281 O O . HIS A 1 538 ? 11.031 -15.312 -1.971 1 98 538 HIS A O 1
ATOM 4287 N N . TYR A 1 539 ? 9.977 -16 -3.787 1 98.38 539 TYR A N 1
ATOM 4288 C CA . TYR A 1 539 ? 11.234 -16.422 -4.402 1 98.38 539 TYR A CA 1
ATOM 4289 C C . TYR A 1 539 ? 11.945 -15.242 -5.051 1 98.38 539 TYR A C 1
ATOM 4291 O O . TYR A 1 539 ? 13.141 -15.32 -5.355 1 98.38 539 TYR A O 1
ATOM 4299 N N . SER A 1 540 ? 11.227 -14.109 -5.297 1 98.56 540 SER A N 1
ATOM 4300 C CA . SER A 1 540 ? 11.922 -12.914 -5.762 1 98.56 540 SER A CA 1
ATOM 4301 C C . SER A 1 540 ? 12.992 -12.484 -4.766 1 98.56 540 SER A C 1
ATOM 4303 O O . SER A 1 540 ? 14.016 -11.914 -5.156 1 98.56 540 SER A O 1
ATOM 4305 N N . GLN A 1 541 ? 12.781 -12.781 -3.51 1 98.31 541 GLN A N 1
ATOM 4306 C CA . GLN A 1 541 ? 13.789 -12.445 -2.504 1 98.31 541 GLN A CA 1
ATOM 4307 C C . GLN A 1 541 ? 15.109 -13.156 -2.789 1 98.31 541 GLN A C 1
ATOM 4309 O O . GLN A 1 541 ? 16.172 -12.531 -2.781 1 98.31 541 GLN A O 1
ATOM 4314 N N . PHE A 1 542 ? 15.039 -14.375 -3.07 1 98.75 542 PHE A N 1
ATOM 4315 C CA . PHE A 1 542 ? 16.25 -15.18 -3.195 1 98.75 542 PHE A CA 1
ATOM 4316 C C . PHE A 1 542 ? 16.922 -14.938 -4.539 1 98.75 542 PHE A C 1
ATOM 4318 O O . PHE A 1 542 ? 18.156 -14.898 -4.625 1 98.75 542 PHE A O 1
ATOM 4325 N N . LEU A 1 543 ? 16.047 -14.781 -5.562 1 98.88 543 LEU A N 1
ATOM 4326 C CA . LEU A 1 543 ? 16.641 -14.484 -6.859 1 98.88 543 LEU A CA 1
ATOM 4327 C C . LEU A 1 543 ? 17.312 -13.109 -6.852 1 98.88 543 LEU A C 1
ATOM 4329 O O . LEU A 1 543 ? 18.391 -12.938 -7.402 1 98.88 543 LEU A O 1
ATOM 4333 N N . SER A 1 544 ? 16.719 -12.125 -6.258 1 98.88 544 SER A N 1
ATOM 4334 C CA . SER A 1 544 ? 17.297 -10.789 -6.215 1 98.88 544 SER A CA 1
ATOM 4335 C C . SER A 1 544 ? 18.625 -10.781 -5.473 1 98.88 544 SER A C 1
ATOM 4337 O O . SER A 1 544 ? 19.562 -10.07 -5.859 1 98.88 544 SER A O 1
ATOM 4339 N N . LEU A 1 545 ? 18.75 -11.539 -4.418 1 98.88 545 LEU A N 1
ATOM 4340 C CA . LEU A 1 545 ? 19.984 -11.617 -3.662 1 98.88 545 LEU A CA 1
ATOM 4341 C C . LEU A 1 545 ? 21.094 -12.258 -4.496 1 98.88 545 LEU A C 1
ATOM 4343 O O . LEU A 1 545 ? 22.25 -11.82 -4.445 1 98.88 545 LEU A O 1
ATOM 4347 N N . GLN A 1 546 ? 20.703 -13.266 -5.266 1 98.81 546 GLN A N 1
ATOM 4348 C CA . GLN A 1 546 ? 21.672 -13.906 -6.156 1 98.81 546 GLN A CA 1
ATOM 4349 C C . GLN A 1 546 ? 22.188 -12.922 -7.203 1 98.81 546 GLN A C 1
ATOM 4351 O O . GLN A 1 546 ? 23.391 -12.883 -7.48 1 98.81 546 GLN A O 1
ATOM 4356 N N . LEU A 1 547 ? 21.312 -12.141 -7.738 1 98.88 547 LEU A N 1
ATOM 4357 C CA . LEU A 1 547 ? 21.688 -11.172 -8.766 1 98.88 547 LEU A CA 1
ATOM 4358 C C . LEU A 1 547 ? 22.5 -10.031 -8.164 1 98.88 547 LEU A C 1
ATOM 4360 O O . LEU A 1 547 ? 23.5 -9.602 -8.75 1 98.88 547 LEU A O 1
ATOM 4364 N N . LYS A 1 548 ? 22.141 -9.547 -7 1 98.88 548 LYS A N 1
ATOM 4365 C CA . LYS A 1 548 ? 22.875 -8.484 -6.32 1 98.88 548 LYS A CA 1
ATOM 4366 C C . LYS A 1 548 ? 24.312 -8.922 -5.992 1 98.88 548 LYS A C 1
ATOM 4368 O O . LYS A 1 548 ? 25.25 -8.156 -6.195 1 98.88 548 LYS A O 1
ATOM 4373 N N . ALA A 1 549 ? 24.422 -10.125 -5.449 1 98.75 549 ALA A N 1
ATOM 4374 C CA . ALA A 1 549 ? 25.75 -10.633 -5.109 1 98.75 549 ALA A CA 1
ATOM 4375 C C . ALA A 1 549 ? 26.672 -10.641 -6.328 1 98.75 549 ALA A C 1
ATOM 4377 O O . ALA A 1 549 ? 27.828 -10.234 -6.238 1 98.75 549 ALA A O 1
ATOM 4378 N N . ARG A 1 550 ? 26.203 -11.055 -7.438 1 98.56 550 ARG A N 1
ATOM 4379 C CA . ARG A 1 550 ? 26.984 -11.117 -8.672 1 98.56 550 ARG A CA 1
ATOM 4380 C C . ARG A 1 550 ? 27.344 -9.711 -9.156 1 98.56 550 ARG A C 1
ATOM 4382 O O . ARG A 1 550 ? 28.453 -9.477 -9.625 1 98.56 550 ARG A O 1
ATOM 4389 N N . MET A 1 551 ? 26.391 -8.805 -9.016 1 98.75 551 MET A N 1
ATOM 4390 C CA . MET A 1 551 ? 26.672 -7.426 -9.398 1 98.75 551 MET A CA 1
ATOM 4391 C C . MET A 1 551 ? 27.828 -6.859 -8.57 1 98.75 551 MET A C 1
ATOM 4393 O O . MET A 1 551 ? 28.656 -6.113 -9.086 1 98.75 551 MET A O 1
ATOM 4397 N N . GLU A 1 552 ? 27.891 -7.262 -7.293 1 98.44 552 GLU A N 1
ATOM 4398 C CA . GLU A 1 552 ? 28.891 -6.727 -6.379 1 98.44 552 GLU A CA 1
ATOM 4399 C C . GLU A 1 552 ? 30.203 -7.492 -6.492 1 98.44 552 GLU A C 1
ATOM 4401 O O . GLU A 1 552 ? 31.188 -7.168 -5.809 1 98.44 552 GLU A O 1
ATOM 4406 N N . GLY A 1 553 ? 30.266 -8.539 -7.277 1 97.69 553 GLY A N 1
ATOM 4407 C CA . GLY A 1 553 ? 31.469 -9.312 -7.488 1 97.69 553 GLY A CA 1
ATOM 4408 C C . GLY A 1 553 ? 31.766 -10.281 -6.355 1 97.69 553 GLY A C 1
ATOM 4409 O O . GLY A 1 553 ? 32.906 -10.672 -6.152 1 97.69 553 GLY A O 1
ATOM 4410 N N . LEU A 1 554 ? 30.734 -10.625 -5.605 1 97.56 554 LEU A N 1
ATOM 4411 C CA . LEU A 1 554 ? 30.906 -11.594 -4.523 1 97.56 554 LEU A CA 1
ATOM 4412 C C . LEU A 1 554 ? 31.062 -13.008 -5.078 1 97.56 554 LEU A C 1
ATOM 4414 O O . LEU A 1 554 ? 30.562 -13.305 -6.168 1 97.56 554 LEU A O 1
ATOM 4418 N N . GLU A 1 555 ? 31.766 -13.844 -4.305 1 96.19 555 GLU A N 1
ATOM 4419 C CA . GLU A 1 555 ? 31.875 -15.25 -4.68 1 96.19 555 GLU A CA 1
ATOM 4420 C C . GLU A 1 555 ? 30.547 -15.977 -4.496 1 96.19 555 GLU A C 1
ATOM 4422 O O . GLU A 1 555 ? 29.953 -15.938 -3.414 1 96.19 555 GLU A O 1
ATOM 4427 N N . THR A 1 556 ? 30.062 -16.516 -5.559 1 97.31 556 THR A N 1
ATOM 4428 C CA . THR A 1 556 ? 28.797 -17.25 -5.512 1 97.31 556 THR A CA 1
ATOM 4429 C C . THR A 1 556 ? 28.984 -18.688 -5.961 1 97.31 556 THR A C 1
ATOM 4431 O O . THR A 1 556 ? 28.453 -19.109 -6.988 1 97.31 556 THR A O 1
ATOM 4434 N N . PRO A 1 557 ? 29.734 -19.5 -5.191 1 97.25 557 PRO A N 1
ATOM 4435 C CA . PRO A 1 557 ? 29.969 -20.891 -5.582 1 97.25 557 PRO A CA 1
ATOM 4436 C C . PRO A 1 557 ? 28.688 -21.719 -5.578 1 97.25 557 PRO A C 1
ATOM 4438 O O . PRO A 1 557 ? 28.219 -22.141 -4.516 1 97.25 557 PRO A O 1
ATOM 4441 N N . VAL A 1 558 ? 28.203 -22.031 -6.766 1 98.31 558 VAL A N 1
ATOM 4442 C CA . VAL A 1 558 ? 26.938 -22.75 -6.914 1 98.31 558 VAL A CA 1
ATOM 4443 C C . VAL A 1 558 ? 27.156 -24.234 -6.637 1 98.31 558 VAL A C 1
ATOM 4445 O O . VAL A 1 558 ? 28.016 -24.859 -7.246 1 98.31 558 VAL A O 1
ATOM 4448 N N . TYR A 1 559 ? 26.422 -24.75 -5.703 1 98.19 559 TYR A N 1
ATOM 4449 C CA . TYR A 1 559 ? 26.422 -26.188 -5.426 1 98.19 559 TYR A CA 1
ATOM 4450 C C . TYR A 1 559 ? 25.25 -26.875 -6.113 1 98.19 559 TYR A C 1
ATOM 4452 O O . TYR A 1 559 ? 24.109 -26.406 -6.027 1 98.19 559 TYR A O 1
ATOM 4460 N N . GLY A 1 560 ? 25.547 -27.922 -6.758 1 96.5 560 GLY A N 1
ATOM 4461 C CA . GLY A 1 560 ? 24.516 -28.812 -7.281 1 96.5 560 GLY A CA 1
ATOM 4462 C C . GLY A 1 560 ? 23.766 -28.219 -8.445 1 96.5 560 GLY A C 1
ATOM 4463 O O . GLY A 1 560 ? 22.531 -28.234 -8.469 1 96.5 560 GLY A O 1
ATOM 4464 N N . LEU A 1 561 ? 24.453 -27.562 -9.398 1 96.31 561 LEU A N 1
ATOM 4465 C CA . LEU A 1 561 ? 23.797 -27.125 -10.633 1 96.31 561 LEU A CA 1
ATOM 4466 C C . LEU A 1 561 ? 23.094 -28.281 -11.32 1 96.31 561 LEU A C 1
ATOM 4468 O O . LEU A 1 561 ? 23.672 -29.344 -11.508 1 96.31 561 LEU A O 1
ATOM 4472 N N . GLN A 1 562 ? 21.859 -28.141 -11.656 1 93.06 562 GLN A N 1
ATOM 4473 C CA . GLN A 1 562 ? 21.031 -29.25 -12.125 1 93.06 562 GLN A CA 1
ATOM 4474 C C . GLN A 1 562 ? 21.5 -29.734 -13.492 1 93.06 562 GLN A C 1
ATOM 4476 O O . GLN A 1 562 ? 21.938 -28.938 -14.328 1 93.06 562 GLN A O 1
ATOM 4481 N N . ASP A 1 563 ? 21.312 -30.984 -13.719 1 94.06 563 ASP A N 1
ATOM 4482 C CA . ASP A 1 563 ? 21.547 -31.578 -15.031 1 94.06 563 ASP A CA 1
ATOM 4483 C C . ASP A 1 563 ? 20.312 -31.453 -15.922 1 94.06 563 ASP A C 1
ATOM 4485 O O . ASP A 1 563 ? 19.188 -31.359 -15.422 1 94.06 563 ASP A O 1
ATOM 4489 N N . VAL A 1 564 ? 20.562 -31.469 -17.188 1 95 564 VAL A N 1
ATOM 4490 C CA . VAL A 1 564 ? 19.453 -31.406 -18.141 1 95 564 VAL A CA 1
ATOM 4491 C C . VAL A 1 564 ? 19.078 -32.812 -18.578 1 95 564 VAL A C 1
ATOM 4493 O O . VAL A 1 564 ? 19.875 -33.5 -19.219 1 95 564 VAL A O 1
ATOM 4496 N N . HIS A 1 565 ? 17.875 -33.188 -18.25 1 93.81 565 HIS A N 1
ATOM 4497 C CA . HIS A 1 565 ? 17.438 -34.531 -18.562 1 93.81 565 HIS A CA 1
ATOM 4498 C C . HIS A 1 565 ? 16.375 -34.531 -19.656 1 93.81 565 HIS A C 1
ATOM 4500 O O . HIS A 1 565 ? 16.094 -35.562 -20.25 1 93.81 565 HIS A O 1
ATOM 4506 N N . HIS A 1 566 ? 15.695 -33.438 -19.781 1 89.88 566 HIS A N 1
ATOM 4507 C CA . HIS A 1 566 ? 14.617 -33.312 -20.766 1 89.88 566 HIS A CA 1
ATOM 4508 C C . HIS A 1 566 ? 14.773 -32.062 -21.594 1 89.88 566 HIS A C 1
ATOM 4510 O O . HIS A 1 566 ? 15.07 -30.984 -21.062 1 89.88 566 HIS A O 1
ATOM 4516 N N . LEU A 1 567 ? 14.68 -32.344 -22.844 1 82.81 567 LEU A N 1
ATOM 4517 C CA . LEU A 1 567 ? 14.758 -31.203 -23.75 1 82.81 567 LEU A CA 1
ATOM 4518 C C . LEU A 1 567 ? 13.422 -30.469 -23.812 1 82.81 567 LEU A C 1
ATOM 4520 O O . LEU A 1 567 ? 12.422 -30.938 -23.266 1 82.81 567 LEU A O 1
ATOM 4524 N N . SER A 1 568 ? 13.32 -29.328 -24.516 1 66.12 568 SER A N 1
ATOM 4525 C CA . SER A 1 568 ? 12.141 -28.469 -24.609 1 66.12 568 SER A CA 1
ATOM 4526 C C . SER A 1 568 ? 11.023 -29.156 -25.391 1 66.12 568 SER A C 1
ATOM 4528 O O . SER A 1 568 ? 11.281 -30.031 -26.219 1 66.12 568 SER A O 1
ATOM 4530 N N . MET B 1 1 ? -14.883 9.93 41.062 1 91.94 1 MET B N 1
ATOM 4531 C CA . MET B 1 1 ? -13.781 9.109 40.562 1 91.94 1 MET B CA 1
ATOM 4532 C C . MET B 1 1 ? -12.727 9.977 39.875 1 91.94 1 MET B C 1
ATOM 4534 O O . MET B 1 1 ? -11.664 9.477 39.5 1 91.94 1 MET B O 1
ATOM 4538 N N . PHE B 1 2 ? -12.938 11.297 39.781 1 97.5 2 PHE B N 1
ATOM 4539 C CA . PHE B 1 2 ? -12.078 12.195 39.031 1 97.5 2 PHE B CA 1
ATOM 4540 C C . PHE B 1 2 ? -11.297 13.109 39.969 1 97.5 2 PHE B C 1
ATOM 4542 O O . PHE B 1 2 ? -11.773 13.438 41.062 1 97.5 2 PHE B O 1
ATOM 4549 N N . GLN B 1 3 ? -10.18 13.508 39.562 1 97.19 3 GLN B N 1
ATOM 4550 C CA . GLN B 1 3 ? -9.43 14.57 40.219 1 97.19 3 GLN B CA 1
ATOM 4551 C C . GLN B 1 3 ? -10.164 15.898 40.094 1 97.19 3 GLN B C 1
ATOM 4553 O O . GLN B 1 3 ? -11.086 16.047 39.312 1 97.19 3 GLN B O 1
ATOM 4558 N N . ASP B 1 4 ? -9.75 16.844 41 1 95.38 4 ASP B N 1
ATOM 4559 C CA . ASP B 1 4 ? -10.305 18.188 40.875 1 95.38 4 ASP B CA 1
ATOM 4560 C C . ASP B 1 4 ? -9.875 18.828 39.562 1 95.38 4 ASP B C 1
ATOM 4562 O O . ASP B 1 4 ? -10.695 19.422 38.844 1 95.38 4 ASP B O 1
ATOM 4566 N N . ASP B 1 5 ? -8.633 18.719 39.25 1 95.31 5 ASP B N 1
ATOM 4567 C CA . ASP B 1 5 ? -8.109 19.141 37.969 1 95.31 5 ASP B CA 1
ATOM 4568 C C . ASP B 1 5 ? -8.086 17.969 36.969 1 95.31 5 ASP B C 1
ATOM 4570 O O . ASP B 1 5 ? -7.055 17.312 36.812 1 95.31 5 ASP B O 1
ATOM 4574 N N . CYS B 1 6 ? -9.227 17.672 36.406 1 98.19 6 CYS B N 1
ATOM 4575 C CA . CYS B 1 6 ? -9.367 16.5 35.531 1 98.19 6 CYS B CA 1
ATOM 4576 C C . CYS B 1 6 ? -9.883 16.922 34.156 1 98.19 6 CYS B C 1
ATOM 4578 O O . CYS B 1 6 ? -10.422 18.016 34 1 98.19 6 CYS B O 1
ATOM 4580 N N . TYR B 1 7 ? -9.625 16.078 33.156 1 98.69 7 TYR B N 1
ATOM 4581 C CA . TYR B 1 7 ? -10 16.328 31.766 1 98.69 7 TYR B CA 1
ATOM 4582 C C . TYR B 1 7 ? -10.547 15.055 31.109 1 98.69 7 TYR B C 1
ATOM 4584 O O . TYR B 1 7 ? -9.945 13.984 31.219 1 98.69 7 TYR B O 1
ATOM 4592 N N . TRP B 1 8 ? -11.68 15.164 30.516 1 98.75 8 TRP B N 1
ATOM 4593 C CA . TRP B 1 8 ? -12.258 14.102 29.703 1 98.75 8 TRP B CA 1
ATOM 4594 C C . TRP B 1 8 ? -12.391 14.547 28.25 1 98.75 8 TRP B C 1
ATOM 4596 O O . TRP B 1 8 ? -13.258 15.359 27.922 1 98.75 8 TRP B O 1
ATOM 4606 N N . ARG B 1 9 ? -11.469 14.07 27.391 1 98.69 9 ARG B N 1
ATOM 4607 C CA . ARG B 1 9 ? -11.523 14.32 25.953 1 98.69 9 ARG B CA 1
ATOM 4608 C C . ARG B 1 9 ? -12.281 13.203 25.234 1 98.69 9 ARG B C 1
ATOM 4610 O O . ARG B 1 9 ? -11.914 12.031 25.344 1 98.69 9 ARG B O 1
ATOM 4617 N N . ASP B 1 10 ? -13.297 13.617 24.547 1 98.75 10 ASP B N 1
ATOM 4618 C CA . ASP B 1 10 ? -14.148 12.641 23.875 1 98.75 10 ASP B CA 1
ATOM 4619 C C . ASP B 1 10 ? -14.125 12.852 22.359 1 98.75 10 ASP B C 1
ATOM 4621 O O . ASP B 1 10 ? -14.383 13.961 21.875 1 98.75 10 ASP B O 1
ATOM 4625 N N . LEU B 1 11 ? -13.758 11.82 21.688 1 98.69 11 LEU B N 1
ATOM 4626 C CA . LEU B 1 11 ? -13.82 11.828 20.234 1 98.69 11 LEU B CA 1
ATOM 4627 C C . LEU B 1 11 ? -15.023 11.031 19.734 1 98.69 11 LEU B C 1
ATOM 4629 O O . LEU B 1 11 ? -14.875 9.891 19.297 1 98.69 11 LEU B O 1
ATOM 4633 N N . VAL B 1 12 ? -16.172 11.594 19.875 1 98.56 12 VAL B N 1
ATOM 4634 C CA . VAL B 1 12 ? -17.453 11.266 19.234 1 98.56 12 VAL B CA 1
ATOM 4635 C C . VAL B 1 12 ? -18.156 10.156 20.016 1 98.56 12 VAL B C 1
ATOM 4637 O O . VAL B 1 12 ? -19.328 9.859 19.766 1 98.56 12 VAL B O 1
ATOM 4640 N N . ALA B 1 13 ? -17.578 9.531 21.016 1 98.62 13 ALA B N 1
ATOM 4641 C CA . ALA B 1 13 ? -18.141 8.359 21.688 1 98.62 13 ALA B CA 1
ATOM 4642 C C . ALA B 1 13 ? -19.344 8.742 22.531 1 98.62 13 ALA B C 1
ATOM 4644 O O . ALA B 1 13 ? -20.375 8.078 22.484 1 98.62 13 ALA B O 1
ATOM 4645 N N . PHE B 1 14 ? -19.188 9.82 23.328 1 98.56 14 PHE B N 1
ATOM 4646 C CA . PHE B 1 14 ? -20.25 10.25 24.234 1 98.56 14 PHE B CA 1
ATOM 4647 C C . PHE B 1 14 ? -20.953 11.484 23.688 1 98.56 14 PHE B C 1
ATOM 4649 O O . PHE B 1 14 ? -22.156 11.641 23.875 1 98.56 14 PHE B O 1
ATOM 4656 N N . THR B 1 15 ? -20.188 12.297 23.016 1 98.62 15 THR B N 1
ATOM 4657 C CA . THR B 1 15 ? -20.656 13.664 22.812 1 98.62 15 THR B CA 1
ATOM 4658 C C . THR B 1 15 ? -21.172 13.859 21.391 1 98.62 15 THR B C 1
ATOM 4660 O O . THR B 1 15 ? -21.812 14.875 21.094 1 98.62 15 THR B O 1
ATOM 4663 N N . TRP B 1 16 ? -20.812 12.812 20.375 1 98.5 16 TRP B N 1
ATOM 4664 C CA . TRP B 1 16 ? -21.094 13 18.953 1 98.5 16 TRP B CA 1
ATOM 4665 C C . TRP B 1 16 ? -20.547 14.336 18.453 1 98.5 16 TRP B C 1
ATOM 4667 O O . TRP B 1 16 ? -21.188 15.008 17.641 1 98.5 16 TRP B O 1
ATOM 4677 N N . ASN B 1 17 ? -19.516 14.789 19.062 1 98.31 17 ASN B N 1
ATOM 4678 C CA . ASN B 1 17 ? -18.672 15.961 18.859 1 98.31 17 ASN B CA 1
ATOM 4679 C C . ASN B 1 17 ? -17.203 15.648 19.125 1 98.31 17 ASN B C 1
ATOM 4681 O O . ASN B 1 17 ? -16.844 14.492 19.344 1 98.31 17 ASN B O 1
ATOM 4685 N N . ILE B 1 18 ? -16.328 16.5 18.891 1 98.56 18 ILE B N 1
ATOM 4686 C CA . ILE B 1 18 ? -14.977 16.484 19.453 1 98.56 18 ILE B CA 1
ATOM 4687 C C . ILE B 1 18 ? -14.859 17.531 20.547 1 98.56 18 ILE B C 1
ATOM 4689 O O . ILE B 1 18 ? -14.75 18.719 20.266 1 98.56 18 ILE B O 1
ATOM 4693 N N . LYS B 1 19 ? -14.883 16.969 21.781 1 98.19 19 LYS B N 1
ATOM 4694 C CA . LYS B 1 19 ? -15.07 17.875 22.922 1 98.19 19 LYS B CA 1
ATOM 4695 C C . LYS B 1 19 ? -14.234 17.422 24.109 1 98.19 19 LYS B C 1
ATOM 4697 O O . LYS B 1 19 ? -14.133 16.219 24.391 1 98.19 19 LYS B O 1
ATOM 4702 N N . THR B 1 20 ? -13.602 18.344 24.719 1 98.5 20 THR B N 1
ATOM 4703 C CA . THR B 1 20 ? -12.945 18.094 26 1 98.5 20 THR B CA 1
ATOM 4704 C C . THR B 1 20 ? -13.695 18.812 27.125 1 98.5 20 THR B C 1
ATOM 4706 O O . THR B 1 20 ? -13.859 20.031 27.094 1 98.5 20 THR B O 1
ATOM 4709 N N . VAL B 1 21 ? -14.203 18.078 28.047 1 98.31 21 VAL B N 1
ATOM 4710 C CA . VAL B 1 21 ? -14.805 18.672 29.234 1 98.31 21 VAL B CA 1
ATOM 4711 C C . VAL B 1 21 ? -13.766 18.75 30.359 1 98.31 21 VAL B C 1
ATOM 4713 O O . VAL B 1 21 ? -13 17.797 30.562 1 98.31 21 VAL B O 1
ATOM 4716 N N . GLU B 1 22 ? -13.719 19.891 31.016 1 98.12 22 GLU B N 1
ATOM 4717 C CA . GLU B 1 22 ? -12.68 20.188 32 1 98.12 22 GLU B CA 1
ATOM 4718 C C . GLU B 1 22 ? -13.273 20.391 33.375 1 98.12 22 GLU B C 1
ATOM 4720 O O . GLU B 1 22 ? -14.164 21.219 33.562 1 98.12 22 GLU B O 1
ATOM 4725 N N . GLY B 1 23 ? -12.812 19.609 34.281 1 97.88 23 GLY B N 1
ATOM 4726 C CA . GLY B 1 23 ? -13.266 19.719 35.656 1 97.88 23 GLY B CA 1
ATOM 4727 C C . GLY B 1 23 ? -14.531 18.922 35.938 1 97.88 23 GLY B C 1
ATOM 4728 O O . GLY B 1 23 ? -15.234 18.516 35 1 97.88 23 GLY B O 1
ATOM 4729 N N . LYS B 1 24 ? -14.805 18.719 37.188 1 98.12 24 LYS B N 1
ATOM 4730 C CA . LYS B 1 24 ? -15.898 17.859 37.625 1 98.12 24 LYS B CA 1
ATOM 4731 C C . LYS B 1 24 ? -17.25 18.438 37.219 1 98.12 24 LYS B C 1
ATOM 4733 O O . LYS B 1 24 ? -18.172 17.688 36.875 1 98.12 24 LYS B O 1
ATOM 4738 N N . ASP B 1 25 ? -17.375 19.734 37.219 1 97.81 25 ASP B N 1
ATOM 4739 C CA . ASP B 1 25 ? -18.641 20.359 36.875 1 97.81 25 ASP B CA 1
ATOM 4740 C C . ASP B 1 25 ? -19.016 20.125 35.438 1 97.81 25 ASP B C 1
ATOM 4742 O O . ASP B 1 25 ? -20.156 19.766 35.125 1 97.81 25 ASP B O 1
ATOM 4746 N N . GLN B 1 26 ? -18.078 20.359 34.562 1 97.88 26 GLN B N 1
ATOM 4747 C CA . GLN B 1 26 ? -18.359 20.141 33.125 1 97.88 26 GLN B CA 1
ATOM 4748 C C . GLN B 1 26 ? -18.594 18.656 32.844 1 97.88 26 GLN B C 1
ATOM 4750 O O . GLN B 1 26 ? -19.422 18.297 32 1 97.88 26 GLN B O 1
ATOM 4755 N N . ILE B 1 27 ? -17.859 17.797 33.531 1 98.31 27 ILE B N 1
ATOM 4756 C CA . ILE B 1 27 ? -18.047 16.359 33.375 1 98.31 27 ILE B CA 1
ATOM 4757 C C . ILE B 1 27 ? -19.469 15.984 33.812 1 98.31 27 ILE B C 1
ATOM 4759 O O . ILE B 1 27 ? -20.156 15.242 33.125 1 98.31 27 ILE B O 1
ATOM 4763 N N . ARG B 1 28 ? -19.828 16.484 34.938 1 98 28 ARG B N 1
ATOM 4764 C CA . ARG B 1 28 ? -21.172 16.234 35.438 1 98 28 ARG B CA 1
ATOM 4765 C C . ARG B 1 28 ? -22.234 16.719 34.438 1 98 28 ARG B C 1
ATOM 4767 O O . ARG B 1 28 ? -23.219 16.031 34.188 1 98 28 ARG B O 1
ATOM 4774 N N . ASP B 1 29 ? -22.031 17.859 33.938 1 98.31 29 ASP B N 1
ATOM 4775 C CA . ASP B 1 29 ? -22.969 18.406 32.969 1 98.31 29 ASP B CA 1
ATOM 4776 C C . ASP B 1 29 ? -23.094 17.5 31.734 1 98.31 29 ASP B C 1
ATOM 4778 O O . ASP B 1 29 ? -24.203 17.172 31.312 1 98.31 29 ASP B O 1
ATOM 4782 N N . MET B 1 30 ? -21.984 17.109 31.156 1 98.56 30 MET B N 1
ATOM 4783 C CA . MET B 1 30 ? -21.969 16.234 29.984 1 98.56 30 MET B CA 1
ATOM 4784 C C . MET B 1 30 ? -22.656 14.906 30.297 1 98.56 30 MET B C 1
ATOM 4786 O O . MET B 1 30 ? -23.484 14.438 29.516 1 98.56 30 MET B O 1
ATOM 4790 N N . LEU B 1 31 ? -22.375 14.312 31.438 1 98 31 LEU B N 1
ATOM 4791 C CA . LEU B 1 31 ? -22.938 13.016 31.812 1 98 31 LEU B CA 1
ATOM 4792 C C . LEU B 1 31 ? -24.438 13.125 32.062 1 98 31 LEU B C 1
ATOM 4794 O O . LEU B 1 31 ? -25.188 12.227 31.672 1 98 31 LEU B O 1
ATOM 4798 N N . THR B 1 32 ? -24.797 14.172 32.688 1 98.12 32 THR B N 1
ATOM 4799 C CA . THR B 1 32 ? -26.219 14.383 32.938 1 98.12 32 THR B CA 1
ATOM 4800 C C . THR B 1 32 ? -27 14.461 31.625 1 98.12 32 THR B C 1
ATOM 4802 O O . THR B 1 32 ? -28.109 13.938 31.531 1 98.12 32 THR B O 1
ATOM 4805 N N . ARG B 1 33 ? -26.438 15.031 30.656 1 98 33 ARG B N 1
ATOM 4806 C CA . ARG B 1 33 ? -27.141 15.273 29.406 1 98 33 ARG B CA 1
ATOM 4807 C C . ARG B 1 33 ? -27.031 14.062 28.484 1 98 33 ARG B C 1
ATOM 4809 O O . ARG B 1 33 ? -27.938 13.812 27.672 1 98 33 ARG B O 1
ATOM 4816 N N . GLN B 1 34 ? -25.984 13.32 28.578 1 97.88 34 GLN B N 1
ATOM 4817 C CA . GLN B 1 34 ? -25.672 12.359 27.531 1 97.88 34 GLN B CA 1
ATOM 4818 C C . GLN B 1 34 ? -25.906 10.93 28 1 97.88 34 GLN B C 1
ATOM 4820 O O . GLN B 1 34 ? -26.141 10.039 27.172 1 97.88 34 GLN B O 1
ATOM 4825 N N . LEU B 1 35 ? -25.859 10.57 29.266 1 97.5 35 LEU B N 1
ATOM 4826 C CA . LEU B 1 35 ? -25.734 9.203 29.766 1 97.5 35 LEU B CA 1
ATOM 4827 C C . LEU B 1 35 ? -26.953 8.367 29.375 1 97.5 35 LEU B C 1
ATOM 4829 O O . LEU B 1 35 ? -26.812 7.195 29.016 1 97.5 35 LEU B O 1
ATOM 4833 N N . ALA B 1 36 ? -28.078 8.977 29.531 1 96.75 36 ALA B N 1
ATOM 4834 C CA . ALA B 1 36 ? -29.312 8.219 29.266 1 96.75 36 ALA B CA 1
ATOM 4835 C C . ALA B 1 36 ? -29.359 7.746 27.812 1 96.75 36 ALA B C 1
ATOM 4837 O O . ALA B 1 36 ? -29.812 6.633 27.547 1 96.75 36 ALA B O 1
ATOM 4838 N N . THR B 1 37 ? -28.906 8.539 26.938 1 96.5 37 THR B N 1
ATOM 4839 C CA . THR B 1 37 ? -28.984 8.227 25.516 1 96.5 37 THR B CA 1
ATOM 4840 C C . THR B 1 37 ? -27.797 7.363 25.094 1 96.5 37 THR B C 1
ATOM 4842 O O . THR B 1 37 ? -27.953 6.43 24.297 1 96.5 37 THR B O 1
ATOM 4845 N N . ILE B 1 38 ? -26.641 7.648 25.562 1 97.81 38 ILE B N 1
ATOM 4846 C CA . ILE B 1 38 ? -25.406 6.977 25.156 1 97.81 38 ILE B CA 1
ATOM 4847 C C . ILE B 1 38 ? -25.344 5.582 25.766 1 97.81 38 ILE B C 1
ATOM 4849 O O . ILE B 1 38 ? -24.875 4.637 25.141 1 97.81 38 ILE B O 1
ATOM 4853 N N . ALA B 1 39 ? -25.734 5.395 26.953 1 98.12 39 ALA B N 1
ATOM 4854 C CA . ALA B 1 39 ? -25.844 4.129 27.688 1 98.12 39 ALA B CA 1
ATOM 4855 C C . ALA B 1 39 ? -24.547 3.342 27.609 1 98.12 39 ALA B C 1
ATOM 4857 O O . ALA B 1 39 ? -24.516 2.207 27.125 1 98.12 39 ALA B O 1
ATOM 4858 N N . PRO B 1 40 ? -23.484 3.893 28.125 1 98.12 40 PRO B N 1
ATOM 4859 C CA . PRO B 1 40 ? -22.203 3.193 28.062 1 98.12 40 PRO B CA 1
ATOM 4860 C C . PRO B 1 40 ? -22.156 1.97 28.984 1 98.12 40 PRO B C 1
ATOM 4862 O O . PRO B 1 40 ? -22.828 1.935 30 1 98.12 40 PRO B O 1
ATOM 4865 N N . GLY B 1 41 ? -21.406 0.958 28.609 1 98.06 41 GLY B N 1
ATOM 4866 C CA . GLY B 1 41 ? -21.25 -0.26 29.391 1 98.06 41 GLY B CA 1
ATOM 4867 C C . GLY B 1 41 ? -20.109 -1.134 28.906 1 98.06 41 GLY B C 1
ATOM 4868 O O . GLY B 1 41 ? -19.328 -0.717 28.062 1 98.06 41 GLY B O 1
ATOM 4869 N N . ASN B 1 42 ? -19.828 -2.262 29.672 1 97.94 42 ASN B N 1
ATOM 4870 C CA . ASN B 1 42 ? -18.844 -3.281 29.328 1 97.94 42 ASN B CA 1
ATOM 4871 C C . ASN B 1 42 ? -17.422 -2.717 29.328 1 97.94 42 ASN B C 1
ATOM 4873 O O . ASN B 1 42 ? -16.672 -2.947 28.391 1 97.94 42 ASN B O 1
ATOM 4877 N N . TRP B 1 43 ? -17.219 -1.858 30.312 1 97.88 43 TRP B N 1
ATOM 4878 C CA . TRP B 1 43 ? -15.875 -1.291 30.453 1 97.88 43 TRP B CA 1
ATOM 4879 C C . TRP B 1 43 ? -14.867 -2.363 30.859 1 97.88 43 TRP B C 1
ATOM 4881 O O . TRP B 1 43 ? -15.109 -3.123 31.797 1 97.88 43 TRP B O 1
ATOM 4891 N N . THR B 1 44 ? -13.781 -2.512 30.188 1 98.19 44 THR B N 1
ATOM 4892 C CA . THR B 1 44 ? -12.703 -3.441 30.5 1 98.19 44 THR B CA 1
ATOM 4893 C C . THR B 1 44 ? -11.352 -2.848 30.109 1 98.19 44 THR B C 1
ATOM 4895 O O . THR B 1 44 ? -11.281 -1.903 29.328 1 98.19 44 THR B O 1
ATOM 4898 N N . ILE B 1 45 ? -10.32 -3.34 30.766 1 98 45 ILE B N 1
ATOM 4899 C CA . ILE B 1 45 ? -8.984 -3.092 30.234 1 98 45 ILE B CA 1
ATOM 4900 C C . ILE B 1 45 ? -8.875 -3.688 28.828 1 98 45 ILE B C 1
ATOM 4902 O O . ILE B 1 45 ? -9.336 -4.801 28.594 1 98 45 ILE B O 1
ATOM 4906 N N . ALA B 1 46 ? -8.359 -2.887 27.906 1 97.06 46 ALA B N 1
ATOM 4907 C CA . ALA B 1 46 ? -8.297 -3.338 26.516 1 97.06 46 ALA B CA 1
ATOM 4908 C C . ALA B 1 46 ? -7.551 -4.668 26.406 1 97.06 46 ALA B C 1
ATOM 4910 O O . ALA B 1 46 ? -6.547 -4.883 27.094 1 97.06 46 ALA B O 1
ATOM 4911 N N . GLU B 1 47 ? -8.008 -5.574 25.562 1 92.12 47 GLU B N 1
ATOM 4912 C CA . GLU B 1 47 ? -7.426 -6.898 25.375 1 92.12 47 GLU B CA 1
ATOM 4913 C C . GLU B 1 47 ? -5.965 -6.797 24.938 1 92.12 47 GLU B C 1
ATOM 4915 O O . GLU B 1 47 ? -5.633 -6.027 24.031 1 92.12 47 GLU B O 1
ATOM 4920 N N . GLY B 1 48 ? -5.137 -7.555 25.594 1 89.5 48 GLY B N 1
ATOM 4921 C CA . GLY B 1 48 ? -3.729 -7.613 25.234 1 89.5 48 GLY B CA 1
ATOM 4922 C C . GLY B 1 48 ? -2.914 -6.469 25.797 1 89.5 48 GLY B C 1
ATOM 4923 O O . GLY B 1 48 ? -1.701 -6.398 25.594 1 89.5 48 GLY B O 1
ATOM 4924 N N . GLU B 1 49 ? -3.58 -5.523 26.547 1 94.06 49 GLU B N 1
ATOM 4925 C CA . GLU B 1 49 ? -2.893 -4.367 27.109 1 94.06 49 GLU B CA 1
ATOM 4926 C C . GLU B 1 49 ? -2.686 -4.523 28.609 1 94.06 49 GLU B C 1
ATOM 4928 O O . GLU B 1 49 ? -3.529 -5.098 29.297 1 94.06 49 GLU B O 1
ATOM 4933 N N . VAL B 1 50 ? -1.543 -4.062 29.109 1 94.94 50 VAL B N 1
ATOM 4934 C CA . VAL B 1 50 ? -1.213 -4.094 30.531 1 94.94 50 VAL B CA 1
ATOM 4935 C C . VAL B 1 50 ? -0.997 -2.672 31.047 1 94.94 50 VAL B C 1
ATOM 4937 O O . VAL B 1 50 ? -0.206 -1.914 30.469 1 94.94 50 VAL B O 1
ATOM 4940 N N . PRO B 1 51 ? -1.75 -2.352 32.094 1 96.62 51 PRO B N 1
ATOM 4941 C CA . PRO B 1 51 ? -1.528 -1.021 32.688 1 96.62 51 PRO B CA 1
ATOM 4942 C C . PRO B 1 51 ? -0.076 -0.791 33.094 1 96.62 51 PRO B C 1
ATOM 4944 O O . PRO B 1 51 ? 0.602 -1.727 33.531 1 96.62 51 PRO B O 1
ATOM 4947 N N . THR B 1 52 ? 0.296 0.385 32.938 1 96.06 52 THR B N 1
ATOM 4948 C CA . THR B 1 52 ? 1.65 0.759 33.312 1 96.06 52 THR B CA 1
ATOM 4949 C C . THR B 1 52 ? 1.623 1.872 34.375 1 96.06 52 THR B C 1
ATOM 4951 O O . THR B 1 52 ? 0.624 2.58 34.5 1 96.06 52 THR B O 1
ATOM 4954 N N . GLU B 1 53 ? 2.693 1.972 35.156 1 96.12 53 GLU B N 1
ATOM 4955 C CA . GLU B 1 53 ? 2.836 3.043 36.156 1 96.12 53 GLU B CA 1
ATOM 4956 C C . GLU B 1 53 ? 4.176 3.754 36 1 96.12 53 GLU B C 1
ATOM 4958 O O . GLU B 1 53 ? 5.23 3.111 35.969 1 96.12 53 GLU B O 1
ATOM 4963 N N . GLU B 1 54 ? 4.066 4.965 35.844 1 92.38 54 GLU B N 1
ATOM 4964 C CA . GLU B 1 54 ? 5.254 5.812 35.75 1 92.38 54 GLU B CA 1
ATOM 4965 C C . GLU B 1 54 ? 5.047 7.137 36.469 1 92.38 54 GLU B C 1
ATOM 4967 O O . GLU B 1 54 ? 4.102 7.871 36.188 1 92.38 54 GLU B O 1
ATOM 4972 N N . GLY B 1 55 ? 5.887 7.555 37.406 1 93.12 55 GLY B N 1
ATOM 4973 C CA . GLY B 1 55 ? 5.836 8.836 38.094 1 93.12 55 GLY B CA 1
ATOM 4974 C C . GLY B 1 55 ? 4.551 9.039 38.875 1 93.12 55 GLY B C 1
ATOM 4975 O O . GLY B 1 55 ? 3.994 10.133 38.875 1 93.12 55 GLY B O 1
ATOM 4976 N N . GLY B 1 56 ? 4.02 8.016 39.344 1 94.44 56 GLY B N 1
ATOM 4977 C CA . GLY B 1 56 ? 2.805 8.125 40.125 1 94.44 56 GLY B CA 1
ATOM 4978 C C . GLY B 1 56 ? 1.545 8.156 39.281 1 94.44 56 GLY B C 1
ATOM 4979 O O . GLY B 1 56 ? 0.443 8.32 39.812 1 94.44 56 GLY B O 1
ATOM 4980 N N . VAL B 1 57 ? 1.696 8.086 38.031 1 96.75 57 VAL B N 1
ATOM 4981 C CA . VAL B 1 57 ? 0.552 8.07 37.125 1 96.75 57 VAL B CA 1
ATOM 4982 C C . VAL B 1 57 ? 0.348 6.668 36.562 1 96.75 57 VAL B C 1
ATOM 4984 O O . VAL B 1 57 ? 1.271 6.078 35.969 1 96.75 57 VAL B O 1
ATOM 4987 N N . VAL B 1 58 ? -0.781 6.152 36.75 1 97.94 58 VAL B N 1
ATOM 4988 C CA . VAL B 1 58 ? -1.141 4.863 36.188 1 97.94 58 VAL B CA 1
ATOM 4989 C C . VAL B 1 58 ? -1.865 5.078 34.844 1 97.94 58 VAL B C 1
ATOM 4991 O O . VAL B 1 58 ? -2.838 5.836 34.781 1 97.94 58 VAL B O 1
ATOM 4994 N N . THR B 1 59 ? -1.397 4.48 33.812 1 98.12 59 THR B N 1
ATOM 4995 C CA . THR B 1 59 ? -1.981 4.594 32.469 1 98.12 59 THR B CA 1
ATOM 4996 C C . THR B 1 59 ? -2.535 3.25 32 1 98.12 59 THR B C 1
ATOM 4998 O O . THR B 1 59 ? -1.863 2.223 32.125 1 98.12 59 THR B O 1
ATOM 5001 N N . ALA B 1 60 ? -3.736 3.205 31.516 1 98.31 60 ALA B N 1
ATOM 5002 C CA . ALA B 1 60 ? -4.336 1.962 31.031 1 98.31 60 ALA B CA 1
ATOM 5003 C C . ALA B 1 60 ? -5.172 2.201 29.781 1 98.31 60 ALA B C 1
ATOM 5005 O O . ALA B 1 60 ? -5.887 3.203 29.688 1 98.31 60 ALA B O 1
ATOM 5006 N N . TRP B 1 61 ? -4.996 1.312 28.844 1 98.38 61 TRP B N 1
ATOM 5007 C CA . TRP B 1 61 ? -5.898 1.263 27.688 1 98.38 61 TRP B CA 1
ATOM 5008 C C . TRP B 1 61 ? -7.223 0.606 28.062 1 98.38 61 TRP B C 1
ATOM 5010 O O . TRP B 1 61 ? -7.246 -0.379 28.812 1 98.38 61 TRP B O 1
ATOM 5020 N N . ILE B 1 62 ? -8.312 1.161 27.578 1 98.5 62 ILE B N 1
ATOM 5021 C CA . ILE B 1 62 ? -9.617 0.627 27.969 1 98.5 62 ILE B CA 1
ATOM 5022 C C . ILE B 1 62 ? -10.484 0.403 26.734 1 98.5 62 ILE B C 1
ATOM 5024 O O . ILE B 1 62 ? -10.258 1.021 25.688 1 98.5 62 ILE B O 1
ATOM 5028 N N . GLN B 1 63 ? -11.352 -0.477 26.766 1 98.56 63 GLN B N 1
ATOM 5029 C CA . GLN B 1 63 ? -12.414 -0.742 25.797 1 98.56 63 GLN B CA 1
ATOM 5030 C C . GLN B 1 63 ? -13.789 -0.692 26.453 1 98.56 63 GLN B C 1
ATOM 5032 O O . GLN B 1 63 ? -13.93 -1.001 27.641 1 98.56 63 GLN B O 1
ATOM 5037 N N . PHE B 1 64 ? -14.773 -0.227 25.766 1 98.56 64 PHE B N 1
ATOM 5038 C CA . PHE B 1 64 ? -16.156 -0.165 26.234 1 98.56 64 PHE B CA 1
ATOM 5039 C C . PHE B 1 64 ? -17.125 -0.08 25.078 1 98.56 64 PHE B C 1
ATOM 5041 O O . PHE B 1 64 ? -16.719 -0.108 23.906 1 98.56 64 PHE B O 1
ATOM 5048 N N . GLU B 1 65 ? -18.391 -0.124 25.359 1 98.62 65 GLU B N 1
ATOM 5049 C CA . GLU B 1 65 ? -19.422 0.001 24.344 1 98.62 65 GLU B CA 1
ATOM 5050 C C . GLU B 1 65 ? -20.438 1.075 24.719 1 98.62 65 GLU B C 1
ATOM 5052 O O . GLU B 1 65 ? -20.562 1.438 25.891 1 98.62 65 GLU B O 1
ATOM 5057 N N . THR B 1 66 ? -20.953 1.665 23.797 1 98.44 66 THR B N 1
ATOM 5058 C CA . THR B 1 66 ? -22.188 2.439 23.953 1 98.44 66 THR B CA 1
ATOM 5059 C C . THR B 1 66 ? -23.359 1.722 23.312 1 98.44 66 THR B C 1
ATOM 5061 O O . THR B 1 66 ? -23.219 0.611 22.797 1 98.44 66 THR B O 1
ATOM 5064 N N . LYS B 1 67 ? -24.469 2.367 23.406 1 97.81 67 LYS B N 1
ATOM 5065 C CA . LYS B 1 67 ? -25.641 1.797 22.75 1 97.81 67 LYS B CA 1
ATOM 5066 C C . LYS B 1 67 ? -25.391 1.56 21.266 1 97.81 67 LYS B C 1
ATOM 5068 O O . LYS B 1 67 ? -25.812 0.538 20.719 1 97.81 67 LYS B O 1
ATOM 5073 N N . GLN B 1 68 ? -24.625 2.416 20.688 1 97.81 68 GLN B N 1
ATOM 5074 C CA . GLN B 1 68 ? -24.562 2.41 19.234 1 97.81 68 GLN B CA 1
ATOM 5075 C C . GLN B 1 68 ? -23.172 2.021 18.75 1 97.81 68 GLN B C 1
ATOM 5077 O O . GLN B 1 68 ? -22.969 1.741 17.562 1 97.81 68 GLN B O 1
ATOM 5082 N N . ALA B 1 69 ? -22.188 1.933 19.656 1 98.5 69 ALA B N 1
ATOM 5083 C CA . ALA B 1 69 ? -20.844 1.877 19.125 1 98.5 69 ALA B CA 1
ATOM 5084 C C . ALA B 1 69 ? -19.938 1.014 20 1 98.5 69 ALA B C 1
ATOM 5086 O O . ALA B 1 69 ? -20.266 0.741 21.156 1 98.5 69 ALA B O 1
ATOM 5087 N N . ARG B 1 70 ? -18.891 0.452 19.422 1 98.5 70 ARG B N 1
ATOM 5088 C CA . ARG B 1 70 ? -17.719 -0.054 20.141 1 98.5 70 ARG B CA 1
ATOM 5089 C C . ARG B 1 70 ? -16.641 1.021 20.281 1 98.5 70 ARG B C 1
ATOM 5091 O O . ARG B 1 70 ? -16.438 1.814 19.359 1 98.5 70 ARG B O 1
ATOM 5098 N N . CYS B 1 71 ? -16.047 1.035 21.422 1 98.75 71 CYS B N 1
ATOM 5099 C CA . CYS B 1 71 ? -15.219 2.193 21.734 1 98.75 71 CYS B CA 1
ATOM 5100 C C . CYS B 1 71 ? -13.898 1.768 22.375 1 98.75 71 CYS B C 1
ATOM 5102 O O . CYS B 1 71 ? -13.742 0.609 22.75 1 98.75 71 CYS B O 1
ATOM 5104 N N . PHE B 1 72 ? -12.969 2.623 22.281 1 98.44 72 PHE B N 1
ATOM 5105 C CA . PHE B 1 72 ? -11.625 2.475 22.812 1 98.44 72 PHE B CA 1
ATOM 5106 C C . PHE B 1 72 ? -11.18 3.75 23.516 1 98.44 72 PHE B C 1
ATOM 5108 O O . PHE B 1 72 ? -11.836 4.785 23.406 1 98.44 72 PHE B O 1
ATOM 5115 N N . GLY B 1 73 ? -10.18 3.619 24.391 1 98.25 73 GLY B N 1
ATOM 5116 C CA . GLY B 1 73 ? -9.75 4.816 25.094 1 98.25 73 GLY B CA 1
ATOM 5117 C C . GLY B 1 73 ? -8.5 4.609 25.922 1 98.25 73 GLY B C 1
ATOM 5118 O O . GLY B 1 73 ? -7.859 3.561 25.844 1 98.25 73 GLY B O 1
ATOM 5119 N N . LEU B 1 74 ? -8.117 5.648 26.562 1 98.69 74 LEU B N 1
ATOM 5120 C CA . LEU B 1 74 ? -6.945 5.695 27.438 1 98.69 74 LEU B CA 1
ATOM 5121 C C . LEU B 1 74 ? -7.254 6.465 28.719 1 98.69 74 LEU B C 1
ATOM 5123 O O . LEU B 1 74 ? -7.84 7.551 28.672 1 98.69 74 LEU B O 1
ATOM 5127 N N . ILE B 1 75 ? -6.934 5.887 29.875 1 98.38 75 ILE B N 1
ATOM 5128 C CA . ILE B 1 75 ? -7.207 6.504 31.172 1 98.38 75 ILE B CA 1
ATOM 5129 C C . ILE B 1 75 ? -5.906 6.684 31.938 1 98.38 75 ILE B C 1
ATOM 5131 O O . ILE B 1 75 ? -5.031 5.816 31.906 1 98.38 75 ILE B O 1
ATOM 5135 N N . ARG B 1 76 ? -5.695 7.84 32.469 1 98.38 76 ARG B N 1
ATOM 5136 C CA . ARG B 1 76 ? -4.586 8.102 33.375 1 98.38 76 ARG B CA 1
ATOM 5137 C C . ARG B 1 76 ? -5.09 8.438 34.781 1 98.38 76 ARG B C 1
ATOM 5139 O O . ARG B 1 76 ? -5.945 9.312 34.938 1 98.38 76 ARG B O 1
ATOM 5146 N N . LEU B 1 77 ? -4.555 7.781 35.781 1 98.19 77 LEU B N 1
ATOM 5147 C CA . LEU B 1 77 ? -4.945 7.953 37.156 1 98.19 77 LEU B CA 1
ATOM 5148 C C . LEU B 1 77 ? -3.811 8.562 37.969 1 98.19 77 LEU B C 1
ATOM 5150 O O . LEU B 1 77 ? -2.646 8.195 37.812 1 98.19 77 LEU B O 1
ATOM 5154 N N . LYS B 1 78 ? -4.148 9.539 38.688 1 97.12 78 LYS B N 1
ATOM 5155 C CA . LYS B 1 78 ? -3.297 10.078 39.75 1 97.12 78 LYS B CA 1
ATOM 5156 C C . LYS B 1 78 ? -3.953 9.914 41.094 1 97.12 78 LYS B C 1
ATOM 5158 O O . LYS B 1 78 ? -5.094 10.344 41.312 1 97.12 78 LYS B O 1
ATOM 5163 N N . ASP B 1 79 ? -3.258 9.273 42.094 1 95.94 79 ASP B N 1
ATOM 5164 C CA . ASP B 1 79 ? -3.789 9.023 43.438 1 95.94 79 ASP B CA 1
ATOM 5165 C C . ASP B 1 79 ? -5.117 8.273 43.375 1 95.94 79 ASP B C 1
ATOM 5167 O O . ASP B 1 79 ? -6.078 8.641 44.062 1 95.94 79 ASP B O 1
ATOM 5171 N N . ASN B 1 80 ? -5.203 7.43 42.438 1 95.19 80 ASN B N 1
ATOM 5172 C CA . ASN B 1 80 ? -6.32 6.508 42.219 1 95.19 80 ASN B CA 1
ATOM 5173 C C . ASN B 1 80 ? -7.57 7.238 41.75 1 95.19 80 ASN B C 1
ATOM 5175 O O . ASN B 1 80 ? -8.688 6.727 41.906 1 95.19 80 ASN B O 1
ATOM 5179 N N . LYS B 1 81 ? -7.383 8.438 41.25 1 98.12 81 LYS B N 1
ATOM 5180 C CA . LYS B 1 81 ? -8.461 9.195 40.625 1 98.12 81 LYS B CA 1
ATOM 5181 C C . LYS B 1 81 ? -8.125 9.547 39.188 1 98.12 81 LYS B C 1
ATOM 5183 O O . LYS B 1 81 ? -6.957 9.727 38.844 1 98.12 81 LYS B O 1
ATOM 5188 N N . ILE B 1 82 ? -9.156 9.656 38.375 1 98.56 82 ILE B N 1
ATOM 5189 C CA . ILE B 1 82 ? -8.961 9.906 36.938 1 98.56 82 ILE B CA 1
ATOM 5190 C C . ILE B 1 82 ? -8.461 11.328 36.75 1 98.56 82 ILE B C 1
ATOM 5192 O O . ILE B 1 82 ? -9.141 12.289 37.125 1 98.56 82 ILE B O 1
ATOM 5196 N N . TRP B 1 83 ? -7.297 11.43 36.188 1 98.5 83 TRP B N 1
ATOM 5197 C CA . TRP B 1 83 ? -6.734 12.719 35.781 1 98.5 83 TRP B CA 1
ATOM 5198 C C . TRP B 1 83 ? -7.125 13.07 34.344 1 98.5 83 TRP B C 1
ATOM 5200 O O . TRP B 1 83 ? -7.742 14.109 34.125 1 98.5 83 TRP B O 1
ATOM 5210 N N . THR B 1 84 ? -6.82 12.211 33.406 1 98.56 84 THR B N 1
ATOM 5211 C CA . THR B 1 84 ? -7.266 12.375 32.031 1 98.56 84 THR B CA 1
ATOM 5212 C C . THR B 1 84 ? -7.965 11.109 31.516 1 98.56 84 THR B C 1
ATOM 5214 O O . THR B 1 84 ? -7.59 10 31.891 1 98.56 84 THR B O 1
ATOM 5217 N N . LEU B 1 85 ? -8.977 11.273 30.75 1 98.75 85 LEU B N 1
ATOM 5218 C CA . LEU B 1 85 ? -9.734 10.203 30.109 1 98.75 85 LEU B CA 1
ATOM 5219 C C . LEU B 1 85 ? -9.984 10.508 28.641 1 98.75 85 LEU B C 1
ATOM 5221 O O . LEU B 1 85 ? -10.484 11.586 28.312 1 98.75 85 LEU B O 1
ATOM 5225 N N . LEU B 1 86 ? -9.516 9.656 27.797 1 98.81 86 LEU B N 1
ATOM 5226 C CA . LEU B 1 86 ? -9.828 9.727 26.375 1 98.81 86 LEU B CA 1
ATOM 5227 C C . LEU B 1 86 ? -10.82 8.641 25.984 1 98.81 86 LEU B C 1
ATOM 5229 O O . LEU B 1 86 ? -10.594 7.457 26.234 1 98.81 86 LEU B O 1
ATOM 5233 N N . THR B 1 87 ? -11.938 8.977 25.453 1 98.81 87 THR B N 1
ATOM 5234 C CA . THR B 1 87 ? -12.883 8.039 24.875 1 98.81 87 THR B CA 1
ATOM 5235 C C . THR B 1 87 ? -13.023 8.273 23.375 1 98.81 87 THR B C 1
ATOM 5237 O O . THR B 1 87 ? -13.125 9.414 22.922 1 98.81 87 THR B O 1
ATOM 5240 N N . THR B 1 88 ? -12.922 7.27 22.625 1 98.81 88 THR B N 1
ATOM 5241 C CA . THR B 1 88 ? -13.031 7.375 21.172 1 98.81 88 THR B CA 1
ATOM 5242 C C . THR B 1 88 ? -13.969 6.309 20.625 1 98.81 88 THR B C 1
ATOM 5244 O O . THR B 1 88 ? -14.016 5.188 21.125 1 98.81 88 THR B O 1
ATOM 5247 N N . MET B 1 89 ? -14.75 6.672 19.656 1 98.69 89 MET B N 1
ATOM 5248 C CA . MET B 1 89 ? -15.562 5.703 18.922 1 98.69 89 MET B CA 1
ATOM 5249 C C . MET B 1 89 ? -14.719 4.973 17.875 1 98.69 89 MET B C 1
ATOM 5251 O O . MET B 1 89 ? -13.93 5.594 17.156 1 98.69 89 MET B O 1
ATOM 5255 N N . VAL B 1 90 ? -14.852 3.68 17.844 1 98 90 VAL B N 1
ATOM 5256 C CA . VAL B 1 90 ? -14.07 2.881 16.906 1 98 90 VAL B CA 1
ATOM 5257 C C . VAL B 1 90 ? -14.945 2.457 15.727 1 98 90 VAL B C 1
ATOM 5259 O O . VAL B 1 90 ? -14.516 2.52 14.57 1 98 90 VAL B O 1
ATOM 5262 N N . GLU B 1 91 ? -16.125 2.021 15.953 1 97.88 91 GLU B N 1
ATOM 5263 C CA . GLU B 1 91 ? -17.047 1.597 14.898 1 97.88 91 GLU B CA 1
ATOM 5264 C C . GLU B 1 91 ? -18.5 1.653 15.375 1 97.88 91 GLU B C 1
ATOM 5266 O O . GLU B 1 91 ? -18.766 1.623 16.578 1 97.88 91 GLU B O 1
ATOM 5271 N N . ILE B 1 92 ? -19.391 1.755 14.492 1 98.56 92 ILE B N 1
ATOM 5272 C CA . ILE B 1 92 ? -20.828 1.745 14.75 1 98.56 92 ILE B CA 1
ATOM 5273 C C . ILE B 1 92 ? -21.359 0.322 14.625 1 98.56 92 ILE B C 1
ATOM 5275 O O . ILE B 1 92 ? -21.172 -0.331 13.594 1 98.56 92 ILE B O 1
ATOM 5279 N N . LYS B 1 93 ? -22.031 -0.127 15.742 1 98 93 LYS B N 1
ATOM 5280 C CA . LYS B 1 93 ? -22.562 -1.485 15.758 1 98 93 LYS B CA 1
ATOM 5281 C C . LYS B 1 93 ? -23.547 -1.705 14.609 1 98 93 LYS B C 1
ATOM 5283 O O . LYS B 1 93 ? -24.469 -0.913 14.406 1 98 93 LYS B O 1
ATOM 5288 N N . GLY B 1 94 ? -23.312 -2.729 13.805 1 97.56 94 GL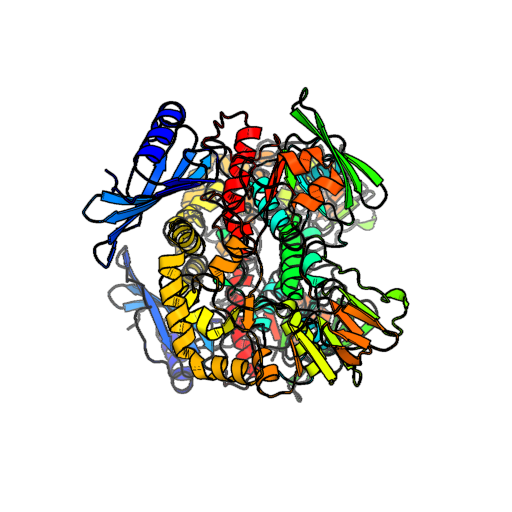Y B N 1
ATOM 5289 C CA . GLY B 1 94 ? -24.172 -3.055 12.688 1 97.56 94 GLY B CA 1
ATOM 5290 C C . GLY B 1 94 ? -23.781 -2.367 11.398 1 97.56 94 GLY B C 1
ATOM 5291 O O . GLY B 1 94 ? -24.328 -2.666 10.328 1 97.56 94 GLY B O 1
ATOM 5292 N N . HIS B 1 95 ? -22.859 -1.442 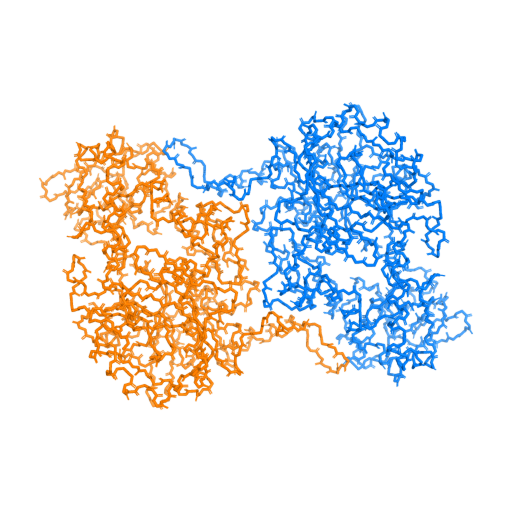11.445 1 98 95 HIS B N 1
ATOM 5293 C CA . HIS B 1 95 ? -22.359 -0.704 10.289 1 98 95 HIS B CA 1
ATOM 5294 C C . HIS B 1 95 ? -20.844 -0.683 10.25 1 98 95 HIS B C 1
ATOM 5296 O O . HIS B 1 95 ? -20.234 0.365 10.016 1 98 95 HIS B O 1
ATOM 5302 N N . GLU B 1 96 ? -20.266 -1.819 10.609 1 96.81 96 GLU B N 1
ATOM 5303 C CA . GLU B 1 96 ? -18.812 -1.944 10.648 1 96.81 96 GLU B CA 1
ATOM 5304 C C . GLU B 1 96 ? -18.219 -1.893 9.242 1 96.81 96 GLU B C 1
ATOM 5306 O O . GLU B 1 96 ? -18.859 -2.307 8.273 1 96.81 96 GLU B O 1
ATOM 5311 N N . GLU B 1 97 ? -16.984 -1.31 9.133 1 96.19 97 GLU B N 1
ATOM 5312 C CA . GLU B 1 97 ? -16.266 -1.439 7.871 1 96.19 97 GLU B CA 1
ATOM 5313 C C . GLU B 1 97 ? -16.031 -2.904 7.512 1 96.19 97 GLU B C 1
ATOM 5315 O O . GLU B 1 97 ? -15.789 -3.732 8.391 1 96.19 97 GLU B O 1
ATOM 5320 N N . PRO B 1 98 ? -16.156 -3.248 6.215 1 95.25 98 PRO B N 1
ATOM 5321 C CA . PRO B 1 98 ? -15.852 -4.621 5.805 1 95.25 98 PRO B CA 1
ATOM 5322 C C . PRO B 1 98 ? -14.352 -4.891 5.742 1 95.25 98 PRO B C 1
ATOM 5324 O O . PRO B 1 98 ? -13.719 -4.66 4.707 1 95.25 98 PRO B O 1
ATOM 5327 N N . LYS B 1 99 ? -13.773 -5.324 6.746 1 94.06 99 LYS B N 1
ATOM 5328 C CA . LYS B 1 99 ? -12.336 -5.602 6.809 1 94.06 99 LYS B CA 1
ATOM 5329 C C . LYS B 1 99 ? -12.047 -6.809 7.699 1 94.06 99 LYS B C 1
ATOM 5331 O O . LYS B 1 99 ? -12.922 -7.258 8.445 1 94.06 99 LYS B O 1
ATOM 5336 N N . GLY B 1 100 ? -10.836 -7.355 7.625 1 93.19 100 GLY B N 1
ATOM 5337 C CA . GLY B 1 100 ? -10.484 -8.531 8.414 1 93.19 100 GLY B CA 1
ATOM 5338 C C . GLY B 1 100 ? -11.383 -9.719 8.141 1 93.19 100 GLY B C 1
ATOM 5339 O O . GLY B 1 100 ? -11.531 -10.141 6.992 1 93.19 100 GLY B O 1
ATOM 5340 N N . PHE B 1 101 ? -12.156 -10.133 9.148 1 92.81 101 PHE B N 1
ATOM 5341 C CA . PHE B 1 101 ? -13.031 -11.289 9.016 1 92.81 101 PHE B CA 1
ATOM 5342 C C . PHE B 1 101 ? -14.234 -10.953 8.133 1 92.81 101 PHE B C 1
ATOM 5344 O O . PHE B 1 101 ? -14.891 -11.852 7.605 1 92.81 101 PHE B O 1
ATOM 5351 N N . GLN B 1 102 ? -14.461 -9.633 7.992 1 92.06 102 GLN B N 1
ATOM 5352 C CA . GLN B 1 102 ? -15.656 -9.211 7.273 1 92.06 102 GLN B CA 1
ATOM 5353 C C . GLN B 1 102 ? -15.305 -8.711 5.875 1 92.06 102 GLN B C 1
ATOM 5355 O O . GLN B 1 102 ? -16.141 -8.102 5.203 1 92.06 102 GLN B O 1
ATOM 5360 N N . ARG B 1 103 ? -14.125 -8.938 5.457 1 92.94 103 ARG B N 1
ATOM 5361 C CA . ARG B 1 103 ? -13.734 -8.5 4.121 1 92.94 103 ARG B CA 1
ATOM 5362 C C . ARG B 1 103 ? -14.688 -9.039 3.064 1 92.94 103 ARG B C 1
ATOM 5364 O O . ARG B 1 103 ? -15.25 -10.125 3.229 1 92.94 103 ARG B O 1
ATOM 5371 N N . PRO B 1 104 ? -14.734 -8.281 1.939 1 91.5 104 PRO B N 1
ATOM 5372 C CA . PRO B 1 104 ? -15.5 -8.852 0.829 1 91.5 104 PRO B CA 1
ATOM 5373 C C . PRO B 1 104 ? -14.852 -10.109 0.251 1 91.5 104 PRO B C 1
ATOM 5375 O O . PRO B 1 104 ? -13.625 -10.234 0.262 1 91.5 104 PRO B O 1
ATOM 5378 N N . LEU B 1 105 ? -15.594 -10.969 -0.232 1 89.19 105 LEU B N 1
ATOM 5379 C CA . LEU B 1 105 ? -15.062 -12.203 -0.8 1 89.19 105 LEU B CA 1
ATOM 5380 C C . LEU B 1 105 ? -14.383 -11.938 -2.139 1 89.19 105 LEU B C 1
ATOM 5382 O O . LEU B 1 105 ? -13.336 -12.516 -2.436 1 89.19 105 LEU B O 1
ATOM 5386 N N . GLY B 1 106 ? -14.961 -10.914 -2.938 1 86.31 106 GLY B N 1
ATOM 5387 C CA . GLY B 1 106 ? -14.469 -10.633 -4.277 1 86.31 106 GLY B CA 1
ATOM 5388 C C . GLY B 1 106 ? -15.094 -11.508 -5.344 1 86.31 106 GLY B C 1
ATOM 5389 O O . GLY B 1 106 ? -15.844 -11.016 -6.191 1 86.31 106 GLY B O 1
ATOM 5390 N N . ALA B 1 107 ? -14.805 -12.844 -5.246 1 74.56 107 ALA B N 1
ATOM 5391 C CA . ALA B 1 107 ? -15.484 -13.797 -6.117 1 74.56 107 ALA B CA 1
ATOM 5392 C C . ALA B 1 107 ? -16.859 -14.164 -5.562 1 74.56 107 ALA B C 1
ATOM 5394 O O . ALA B 1 107 ? -17.031 -14.305 -4.352 1 74.56 107 ALA B O 1
ATOM 5395 N N . LYS B 1 108 ? -17.938 -14.133 -6.414 1 72.38 108 LYS B N 1
ATOM 5396 C CA . LYS B 1 108 ? -19.266 -14.57 -5.996 1 72.38 108 LYS B CA 1
ATOM 5397 C C . LYS B 1 108 ? -19.422 -16.078 -6.141 1 72.38 108 LYS B C 1
ATOM 5399 O O . LYS B 1 108 ? -19.266 -16.625 -7.234 1 72.38 108 LYS B O 1
ATOM 5404 N N . HIS B 1 109 ? -19.422 -16.641 -4.965 1 74.62 109 HIS B N 1
ATOM 5405 C CA . HIS B 1 109 ? -19.609 -18.078 -4.992 1 74.62 109 HIS B CA 1
ATOM 5406 C C . HIS B 1 109 ? -20.984 -18.438 -5.547 1 74.62 109 HIS B C 1
ATOM 5408 O O . HIS B 1 109 ? -21.953 -17.734 -5.316 1 74.62 109 HIS B O 1
ATOM 5414 N N . GLY B 1 110 ? -20.922 -19.469 -6.191 1 73.38 110 GLY B N 1
ATOM 5415 C CA . GLY B 1 110 ? -22.156 -19.891 -6.828 1 73.38 110 GLY B CA 1
ATOM 5416 C C . GLY B 1 110 ? -22.328 -19.328 -8.234 1 73.38 110 GLY B C 1
ATOM 5417 O O . GLY B 1 110 ? -21.5 -18.531 -8.695 1 73.38 110 GLY B O 1
ATOM 5418 N N . ALA B 1 111 ? -23.156 -19.906 -9.008 1 73.75 111 ALA B N 1
ATOM 5419 C CA . ALA B 1 111 ? -23.469 -19.438 -10.352 1 73.75 111 ALA B CA 1
ATOM 5420 C C . ALA B 1 111 ? -24.797 -18.688 -10.375 1 73.75 111 ALA B C 1
ATOM 5422 O O . ALA B 1 111 ? -25.703 -19 -9.602 1 73.75 111 ALA B O 1
ATOM 5423 N N . GLY B 1 112 ? -24.766 -17.594 -10.945 1 77.81 112 GLY B N 1
ATOM 5424 C CA . GLY B 1 112 ? -25.984 -16.828 -11.117 1 77.81 112 GLY B CA 1
ATOM 5425 C C . GLY B 1 112 ? -26.047 -16.078 -12.43 1 77.81 112 GLY B C 1
ATOM 5426 O O . GLY B 1 112 ? -25.016 -15.719 -13 1 77.81 112 GLY B O 1
ATOM 5427 N N . LYS B 1 113 ? -27.25 -15.984 -12.82 1 82.5 113 LYS B N 1
ATOM 5428 C CA . LYS B 1 113 ? -27.453 -15.297 -14.094 1 82.5 113 LYS B CA 1
ATOM 5429 C C . LYS B 1 113 ? -27.25 -13.789 -13.945 1 82.5 113 LYS B C 1
ATOM 5431 O O . LYS B 1 113 ? -27.562 -13.219 -12.898 1 82.5 113 LYS B O 1
ATOM 5436 N N . ASN B 1 114 ? -26.719 -13.188 -14.883 1 76.31 114 ASN B N 1
ATOM 5437 C CA . ASN B 1 114 ? -26.531 -11.75 -15.047 1 76.31 114 ASN B CA 1
ATOM 5438 C C . ASN B 1 114 ? -25.688 -11.164 -13.93 1 76.31 114 ASN B C 1
ATOM 5440 O O . ASN B 1 114 ? -26 -10.102 -13.391 1 76.31 114 ASN B O 1
ATOM 5444 N N . ARG B 1 115 ? -24.703 -11.781 -13.578 1 83 115 ARG B N 1
ATOM 5445 C CA . ARG B 1 115 ? -23.781 -11.281 -12.562 1 83 115 ARG B CA 1
ATOM 5446 C C . ARG B 1 115 ? -22.844 -10.227 -13.141 1 83 115 ARG B C 1
ATOM 5448 O O . ARG B 1 115 ? -22.375 -10.367 -14.273 1 83 115 ARG B O 1
ATOM 5455 N N . SER B 1 116 ? -22.703 -9.148 -12.328 1 86.81 116 SER B N 1
ATOM 5456 C CA . SER B 1 116 ? -21.781 -8.102 -12.75 1 86.81 116 SER B CA 1
ATOM 5457 C C . SER B 1 116 ? -20.391 -8.336 -12.164 1 86.81 116 SER B C 1
ATOM 5459 O O . SER B 1 116 ? -20.25 -8.836 -11.047 1 86.81 116 SER B O 1
ATOM 5461 N N . THR B 1 117 ? -19.375 -8.062 -12.977 1 89.12 117 THR B N 1
ATOM 5462 C CA . THR B 1 117 ? -18 -8.07 -12.484 1 89.12 117 THR B CA 1
ATOM 5463 C C . THR B 1 117 ? -17.719 -6.824 -11.648 1 89.12 117 THR B C 1
ATOM 5465 O O . THR B 1 117 ? -18.5 -5.863 -11.68 1 89.12 117 THR B O 1
ATOM 5468 N N . TRP B 1 118 ? -16.672 -6.867 -10.883 1 92.5 118 TRP B N 1
ATOM 5469 C CA . TRP B 1 118 ? -16.219 -5.707 -10.125 1 92.5 118 TRP B CA 1
ATOM 5470 C C . TRP B 1 118 ? -16.062 -4.492 -11.031 1 92.5 118 TRP B C 1
ATOM 5472 O O . TRP B 1 118 ? -16.5 -3.391 -10.68 1 92.5 118 TRP B O 1
ATOM 5482 N N . LYS B 1 119 ? -15.453 -4.645 -12.203 1 93.75 119 LYS B N 1
ATOM 5483 C CA . LYS B 1 119 ? -15.234 -3.551 -13.141 1 93.75 119 LYS B CA 1
ATOM 5484 C C . LYS B 1 119 ? -16.547 -2.945 -13.602 1 93.75 119 LYS B C 1
ATOM 5486 O O . LYS B 1 119 ? -16.703 -1.723 -13.664 1 93.75 119 LYS B O 1
ATOM 5491 N N . GLU B 1 120 ? -17.484 -3.826 -13.938 1 93 120 GLU B N 1
ATOM 5492 C CA . GLU B 1 120 ? -18.781 -3.359 -14.398 1 93 120 GLU B CA 1
ATOM 5493 C C . GLU B 1 120 ? -19.516 -2.582 -13.305 1 93 120 GLU B C 1
ATOM 5495 O O . GLU B 1 120 ? -20.156 -1.572 -13.586 1 93 120 GLU B O 1
ATOM 5500 N N . GLU B 1 121 ? -19.406 -3.074 -12.102 1 94.44 121 GLU B N 1
ATOM 5501 C CA . GLU B 1 121 ? -20.031 -2.371 -10.977 1 94.44 121 GLU B CA 1
ATOM 5502 C C . GLU B 1 121 ? -19.391 -1.001 -10.766 1 94.44 121 GLU B C 1
ATOM 5504 O O . GLU B 1 121 ? -20.078 -0.019 -10.508 1 94.44 121 GLU B O 1
ATOM 5509 N N . ARG B 1 122 ? -18.078 -0.893 -10.844 1 95.62 122 ARG B N 1
ATOM 5510 C CA . ARG B 1 122 ? -17.359 0.367 -10.711 1 95.62 122 ARG B CA 1
ATOM 5511 C C . ARG B 1 122 ? -17.75 1.345 -11.82 1 95.62 122 ARG B C 1
ATOM 5513 O O . ARG B 1 122 ? -17.953 2.531 -11.555 1 95.62 122 ARG B O 1
ATOM 5520 N N . GLU B 1 123 ? -17.812 0.817 -13.031 1 96.44 123 GLU B N 1
ATOM 5521 C CA . GLU B 1 123 ? -18.172 1.656 -14.172 1 96.44 123 GLU B CA 1
ATOM 5522 C C . GLU B 1 123 ? -19.609 2.186 -14.031 1 96.44 123 GLU B C 1
ATOM 5524 O O . GLU B 1 123 ? -19.875 3.35 -14.344 1 96.44 123 GLU B O 1
ATOM 5529 N N . ARG B 1 124 ? -20.484 1.356 -13.578 1 97.06 124 ARG B N 1
ATOM 5530 C CA . ARG B 1 124 ? -21.859 1.78 -13.344 1 97.06 124 ARG B CA 1
ATOM 5531 C C . ARG B 1 124 ? -21.922 2.869 -12.281 1 97.06 124 ARG B C 1
ATOM 5533 O O . ARG B 1 124 ? -22.609 3.879 -12.461 1 97.06 124 ARG B O 1
ATOM 5540 N N . GLU B 1 125 ? -21.234 2.666 -11.172 1 97.62 125 GLU B N 1
ATOM 5541 C CA . GLU B 1 125 ? -21.203 3.66 -10.109 1 97.62 125 GLU B CA 1
ATOM 5542 C C . GLU B 1 125 ? -20.672 5 -10.609 1 97.62 125 GLU B C 1
ATOM 5544 O O . GLU B 1 125 ? -21.25 6.051 -10.32 1 97.62 125 GLU B O 1
ATOM 5549 N N . ASN B 1 126 ? -19.609 4.977 -11.367 1 96.62 126 ASN B N 1
ATOM 5550 C CA . ASN B 1 126 ? -19 6.191 -11.906 1 96.62 126 ASN B CA 1
ATOM 5551 C C . ASN B 1 126 ? -19.953 6.922 -12.852 1 96.62 126 ASN B C 1
ATOM 5553 O O . ASN B 1 126 ? -19.953 8.148 -12.914 1 96.62 126 ASN B O 1
ATOM 5557 N N . ALA B 1 127 ? -20.75 6.141 -13.547 1 97.19 127 ALA B N 1
ATOM 5558 C CA . ALA B 1 127 ? -21.656 6.715 -14.523 1 97.19 127 ALA B CA 1
ATOM 5559 C C . ALA B 1 127 ? -22.906 7.273 -13.844 1 97.19 127 ALA B C 1
ATOM 5561 O O . ALA B 1 127 ? -23.484 8.266 -14.305 1 97.19 127 ALA B O 1
ATOM 5562 N N . GLU B 1 128 ? -23.281 6.656 -12.742 1 98.5 128 GLU B N 1
ATOM 5563 C CA . GLU B 1 128 ? -24.594 6.969 -12.164 1 98.5 128 GLU B CA 1
ATOM 5564 C C . GLU B 1 128 ? -24.469 7.969 -11.016 1 98.5 128 GLU B C 1
ATOM 5566 O O . GLU B 1 128 ? -25.312 8.852 -10.867 1 98.5 128 GLU B O 1
ATOM 5571 N N . LEU B 1 129 ? -23.484 7.867 -10.156 1 98.69 129 LEU B N 1
ATOM 5572 C CA . LEU B 1 129 ? -23.375 8.711 -8.969 1 98.69 129 LEU B CA 1
ATOM 5573 C C . LEU B 1 129 ? -23.094 10.164 -9.359 1 98.69 129 LEU B C 1
ATOM 5575 O O . LEU B 1 129 ? -22.125 10.453 -10.055 1 98.69 129 LEU B O 1
ATOM 5579 N N . GLY B 1 130 ? -23.828 11.109 -8.898 1 98.38 130 GLY B N 1
ATOM 5580 C CA . GLY B 1 130 ? -23.75 12.516 -9.25 1 98.38 130 GLY B CA 1
ATOM 5581 C C . GLY B 1 130 ? -24.672 12.898 -10.391 1 98.38 130 GLY B C 1
ATOM 5582 O O . GLY B 1 130 ? -24.859 14.086 -10.672 1 98.38 130 GLY B O 1
ATOM 5583 N N . TYR B 1 131 ? -25.297 11.906 -11.031 1 97.81 131 TYR B N 1
ATOM 5584 C CA . TYR B 1 131 ? -26.219 12.109 -12.141 1 97.81 131 TYR B CA 1
ATOM 5585 C C . TYR B 1 131 ? -27.578 11.484 -11.852 1 97.81 131 TYR B C 1
ATOM 5587 O O . TYR B 1 131 ? -28.391 12.047 -11.109 1 97.81 131 TYR B O 1
ATOM 5595 N N . THR B 1 132 ? -27.719 10.109 -12.18 1 98.31 132 THR B N 1
ATOM 5596 C CA . THR B 1 132 ? -29 9.461 -11.93 1 98.31 132 THR B CA 1
ATOM 5597 C C . THR B 1 132 ? -29.156 9.125 -10.453 1 98.31 132 THR B C 1
ATOM 5599 O O . THR B 1 132 ? -30.266 8.938 -9.961 1 98.31 132 THR B O 1
ATOM 5602 N N . GLU B 1 133 ? -28.047 9.039 -9.742 1 98.31 133 GLU B N 1
ATOM 5603 C CA . GLU B 1 133 ? -28.031 8.844 -8.297 1 98.31 133 GLU B CA 1
ATOM 5604 C C . GLU B 1 133 ? -27.281 9.969 -7.598 1 98.31 133 GLU B C 1
ATOM 5606 O O . GLU B 1 133 ? -26.25 10.43 -8.078 1 98.31 133 GLU B O 1
ATOM 5611 N N . GLN B 1 134 ? -27.828 10.398 -6.52 1 98.44 134 GLN B N 1
ATOM 5612 C CA . GLN B 1 134 ? -27.188 11.492 -5.801 1 98.44 134 GLN B CA 1
ATOM 5613 C C . GLN B 1 134 ? -26.297 10.961 -4.676 1 98.44 134 GLN B C 1
ATOM 5615 O O . GLN B 1 134 ? -26.625 9.961 -4.039 1 98.44 134 GLN B O 1
ATOM 5620 N N . PRO B 1 135 ? -25.203 11.625 -4.484 1 98.81 135 PRO B N 1
ATOM 5621 C CA . PRO B 1 135 ? -24.391 11.258 -3.326 1 98.81 135 PRO B CA 1
ATOM 5622 C C . PRO B 1 135 ? -25.016 11.688 -2.002 1 98.81 135 PRO B C 1
ATOM 5624 O O . PRO B 1 135 ? -25.812 12.625 -1.969 1 98.81 135 PRO B O 1
ATOM 5627 N N . TYR B 1 136 ? -24.641 10.945 -0.993 1 98.88 136 TYR B N 1
ATOM 5628 C CA . TYR B 1 136 ? -25.031 11.383 0.343 1 98.88 136 TYR B CA 1
ATOM 5629 C C . TYR B 1 136 ? -24.125 12.508 0.835 1 98.88 136 TYR B C 1
ATOM 5631 O O . TYR B 1 136 ? -24.578 13.398 1.554 1 98.88 136 TYR B O 1
ATOM 5639 N N . CYS B 1 137 ? -22.859 12.477 0.483 1 98.94 137 CYS B N 1
ATOM 5640 C CA . CYS B 1 137 ? -21.844 13.43 0.926 1 98.94 137 CYS B CA 1
ATOM 5641 C C . CYS B 1 137 ? -21.016 13.945 -0.251 1 98.94 137 CYS B C 1
ATOM 5643 O O . CYS B 1 137 ? -20.719 13.188 -1.179 1 98.94 137 CYS B O 1
ATOM 5645 N N . VAL B 1 138 ? -20.703 15.195 -0.265 1 98.94 138 VAL B N 1
ATOM 5646 C CA . VAL B 1 138 ? -19.75 15.789 -1.197 1 98.94 138 VAL B CA 1
ATOM 5647 C C . VAL B 1 138 ? -18.594 16.422 -0.423 1 98.94 138 VAL B C 1
ATOM 5649 O O . VAL B 1 138 ? -18.797 17.078 0.6 1 98.94 138 VAL B O 1
ATOM 5652 N N . ILE B 1 139 ? -17.406 16.141 -0.823 1 98.88 139 ILE B N 1
ATOM 5653 C CA . ILE B 1 139 ? -16.188 16.75 -0.292 1 98.88 139 ILE B CA 1
ATOM 5654 C C . ILE B 1 139 ? -15.609 17.719 -1.316 1 98.88 139 ILE B C 1
ATOM 5656 O O . ILE B 1 139 ? -15.336 17.344 -2.455 1 98.88 139 ILE B O 1
ATOM 5660 N N . ILE B 1 140 ? -15.477 18.953 -0.949 1 97.81 140 ILE B N 1
ATOM 5661 C CA . ILE B 1 140 ? -14.812 19.922 -1.807 1 97.81 140 ILE B CA 1
ATOM 5662 C C . ILE B 1 140 ? -13.336 20.031 -1.423 1 97.81 140 ILE B C 1
ATOM 5664 O O . ILE B 1 140 ? -13.008 20.5 -0.33 1 97.81 140 ILE B O 1
ATOM 5668 N N . GLY B 1 141 ? -12.469 19.672 -2.324 1 96.69 141 GLY B N 1
ATOM 5669 C CA . GLY B 1 141 ? -11.039 19.547 -2.08 1 96.69 141 GLY B CA 1
ATOM 5670 C C . GLY B 1 141 ? -10.547 18.109 -2.119 1 96.69 141 GLY B C 1
ATOM 5671 O O . GLY B 1 141 ? -10.961 17.281 -1.308 1 96.69 141 GLY B O 1
ATOM 5672 N N . GLY B 1 142 ? -9.695 17.859 -3.072 1 97.25 142 GLY B N 1
ATOM 5673 C CA . GLY B 1 142 ? -9.203 16.5 -3.256 1 97.25 142 GLY B CA 1
ATOM 5674 C C . GLY B 1 142 ? -7.742 16.344 -2.875 1 97.25 142 GLY B C 1
ATOM 5675 O O . GLY B 1 142 ? -7.023 15.531 -3.473 1 97.25 142 GLY B O 1
ATOM 5676 N N . GLY B 1 143 ? -7.211 17.188 -1.913 1 96.38 143 GLY B N 1
ATOM 5677 C CA . GLY B 1 143 ? -5.898 16.938 -1.336 1 96.38 143 GLY B CA 1
ATOM 5678 C C . GLY B 1 143 ? -5.883 15.797 -0.347 1 96.38 143 GLY B C 1
ATOM 5679 O O . GLY B 1 143 ? -6.781 14.945 -0.357 1 96.38 143 GLY B O 1
ATOM 5680 N N . GLN B 1 144 ? -4.863 15.711 0.536 1 96.69 144 GLN B N 1
ATOM 5681 C CA . GLN B 1 144 ? -4.703 14.594 1.456 1 96.69 144 GLN B CA 1
ATOM 5682 C C . GLN B 1 144 ? -5.91 14.461 2.381 1 96.69 144 GLN B C 1
ATOM 5684 O O . GLN B 1 144 ? -6.312 13.352 2.732 1 96.69 144 GLN B O 1
ATOM 5689 N N . GLY B 1 145 ? -6.477 15.625 2.799 1 97.25 145 GLY B N 1
ATOM 5690 C CA . GLY B 1 145 ? -7.637 15.578 3.674 1 97.25 145 GLY B CA 1
ATOM 5691 C C . GLY B 1 145 ? -8.844 14.93 3.027 1 97.25 145 GLY B C 1
ATOM 5692 O O . GLY B 1 145 ? -9.422 13.984 3.576 1 97.25 145 GLY B O 1
ATOM 5693 N N . GLY B 1 146 ? -9.211 15.461 1.829 1 98.38 146 GLY B N 1
ATOM 5694 C CA . GLY B 1 146 ? -10.344 14.898 1.108 1 98.38 146 GLY B CA 1
ATOM 5695 C C . GLY B 1 146 ? -10.156 13.438 0.76 1 98.38 146 GLY B C 1
ATOM 5696 O O . GLY B 1 146 ? -11.094 12.641 0.878 1 98.38 146 GLY B O 1
ATOM 5697 N N . ILE B 1 147 ? -9 13.078 0.365 1 98.56 147 ILE B N 1
ATOM 5698 C CA . ILE B 1 147 ? -8.695 11.719 -0.051 1 98.56 147 ILE B CA 1
ATOM 5699 C C . ILE B 1 147 ? -8.812 10.773 1.146 1 98.56 147 ILE B C 1
ATOM 5701 O O . ILE B 1 147 ? -9.422 9.703 1.046 1 98.56 147 ILE B O 1
ATOM 5705 N N . ALA B 1 148 ? -8.25 11.164 2.305 1 98.56 148 ALA B N 1
ATOM 5706 C CA . ALA B 1 148 ? -8.305 10.32 3.498 1 98.56 148 ALA B CA 1
ATOM 5707 C C . ALA B 1 148 ? -9.742 10.109 3.959 1 98.56 148 ALA B C 1
ATOM 5709 O O . ALA B 1 148 ? -10.148 8.984 4.25 1 98.56 148 ALA B O 1
ATOM 5710 N N . LEU B 1 149 ? -10.484 11.195 4.008 1 98.81 149 LEU B N 1
ATOM 5711 C CA . LEU B 1 149 ? -11.875 11.086 4.418 1 98.81 149 LEU B CA 1
ATOM 5712 C C . LEU B 1 149 ? -12.68 10.273 3.404 1 98.81 149 LEU B C 1
ATOM 5714 O O . LEU B 1 149 ? -13.523 9.453 3.783 1 98.81 149 LEU B O 1
ATOM 5718 N N . GLY B 1 150 ? -12.422 10.562 2.121 1 98.81 150 GLY B N 1
ATOM 5719 C CA . GLY B 1 150 ? -13.078 9.789 1.081 1 98.81 150 GLY B CA 1
ATOM 5720 C C . GLY B 1 150 ? -12.859 8.289 1.221 1 98.81 150 GLY B C 1
ATOM 5721 O O . GLY B 1 150 ? -13.789 7.504 1.023 1 98.81 150 GLY B O 1
ATOM 5722 N N . ALA B 1 151 ? -11.688 7.906 1.548 1 98.56 151 ALA B N 1
ATOM 5723 C CA . ALA B 1 151 ? -11.367 6.492 1.716 1 98.56 151 ALA B CA 1
ATOM 5724 C C . ALA B 1 151 ? -12.172 5.879 2.857 1 98.56 151 ALA B C 1
ATOM 5726 O O . ALA B 1 151 ? -12.688 4.766 2.732 1 98.56 151 ALA B O 1
ATOM 5727 N N . ARG B 1 152 ? -12.273 6.621 3.965 1 98.56 152 ARG B N 1
ATOM 5728 C CA . ARG B 1 152 ? -13.047 6.141 5.102 1 98.56 152 ARG B CA 1
ATOM 5729 C C . ARG B 1 152 ? -14.523 5.996 4.73 1 98.56 152 ARG B C 1
ATOM 5731 O O . ARG B 1 152 ? -15.148 4.977 5.031 1 98.56 152 ARG B O 1
ATOM 5738 N N . LEU B 1 153 ? -15.039 6.988 4.109 1 98.88 153 LEU B N 1
ATOM 5739 C CA . LEU B 1 153 ? -16.453 6.984 3.746 1 98.88 153 LEU B CA 1
ATOM 5740 C C . LEU B 1 153 ? -16.75 5.875 2.744 1 98.88 153 LEU B C 1
ATOM 5742 O O . LEU B 1 153 ? -17.812 5.242 2.807 1 98.88 153 LEU B O 1
ATOM 5746 N N . ARG B 1 154 ? -15.82 5.633 1.814 1 98.12 154 ARG B N 1
ATOM 5747 C CA . ARG B 1 154 ? -15.961 4.535 0.863 1 98.12 154 ARG B CA 1
ATOM 5748 C C . ARG B 1 154 ? -16.109 3.199 1.586 1 98.12 154 ARG B C 1
ATOM 5750 O O . ARG B 1 154 ? -17 2.41 1.271 1 98.12 154 ARG B O 1
ATOM 5757 N N . GLN B 1 155 ? -15.305 2.924 2.564 1 97.12 155 GLN B N 1
ATOM 5758 C CA . GLN B 1 155 ? -15.328 1.653 3.281 1 97.12 155 GLN B CA 1
ATOM 5759 C C . GLN B 1 155 ? -16.594 1.519 4.125 1 97.12 155 GLN B C 1
ATOM 5761 O O . GLN B 1 155 ? -17.078 0.409 4.348 1 97.12 155 GLN B O 1
ATOM 5766 N N . LEU B 1 156 ? -17.125 2.643 4.547 1 98.25 156 LEU B N 1
ATOM 5767 C CA . LEU B 1 156 ? -18.328 2.637 5.375 1 98.25 156 LEU B CA 1
ATOM 5768 C C . LEU B 1 156 ? -19.578 2.584 4.508 1 98.25 156 LEU B C 1
ATOM 5770 O O . LEU B 1 156 ? -20.703 2.564 5.027 1 98.25 156 LEU B O 1
ATOM 5774 N N . GLY B 1 157 ? -19.422 2.623 3.158 1 97.75 157 GLY B N 1
ATOM 5775 C CA . GLY B 1 157 ? -20.562 2.521 2.246 1 97.75 157 GLY B CA 1
ATOM 5776 C C . GLY B 1 157 ? -21.344 3.811 2.127 1 97.75 157 GLY B C 1
ATOM 5777 O O . GLY B 1 157 ? -22.547 3.787 1.861 1 97.75 157 GLY B O 1
ATOM 5778 N N . VAL B 1 158 ? -20.688 4.934 2.373 1 98.81 158 VAL B N 1
ATOM 5779 C CA . VAL B 1 158 ? -21.328 6.234 2.219 1 98.81 158 VAL B CA 1
ATOM 5780 C C . VAL B 1 158 ? -21.094 6.762 0.806 1 98.81 158 VAL B C 1
ATOM 5782 O O . VAL B 1 158 ? -19.969 7.09 0.438 1 98.81 158 VAL B O 1
ATOM 5785 N N . PRO B 1 159 ? -22.109 6.836 -0.024 1 98.81 159 PRO B N 1
ATOM 5786 C CA . PRO B 1 159 ? -21.906 7.395 -1.362 1 98.81 159 PRO B CA 1
ATOM 5787 C C . PRO B 1 159 ? -21.359 8.82 -1.329 1 98.81 159 PRO B C 1
ATOM 5789 O O . PRO B 1 159 ? -22.031 9.727 -0.833 1 98.81 159 PRO B O 1
ATOM 5792 N N . THR B 1 160 ? -20.109 8.977 -1.816 1 98.94 160 THR B N 1
ATOM 5793 C CA . THR B 1 160 ? -19.406 10.242 -1.674 1 98.94 160 THR B CA 1
ATOM 5794 C C . THR B 1 160 ? -18.719 10.625 -2.979 1 98.94 160 THR B C 1
ATOM 5796 O O . THR B 1 160 ? -18.156 9.773 -3.664 1 98.94 160 THR B O 1
ATOM 5799 N N . ILE B 1 161 ? -18.766 11.883 -3.365 1 98.94 161 ILE B N 1
ATOM 5800 C CA . ILE B 1 161 ? -18 12.438 -4.477 1 98.94 161 ILE B CA 1
ATOM 5801 C C . ILE B 1 161 ? -17 13.461 -3.957 1 98.94 161 ILE B C 1
ATOM 5803 O O . ILE B 1 161 ? -17.344 14.32 -3.15 1 98.94 161 ILE B O 1
ATOM 5807 N N . ILE B 1 162 ? -15.758 13.352 -4.312 1 98.88 162 ILE B N 1
ATOM 5808 C CA . ILE B 1 162 ? -14.727 14.344 -4.055 1 98.88 162 ILE B CA 1
ATOM 5809 C C . ILE B 1 162 ? -14.555 15.242 -5.277 1 98.88 162 ILE B C 1
ATOM 5811 O O . ILE B 1 162 ? -14.305 14.758 -6.383 1 98.88 162 ILE B O 1
ATOM 5815 N N . VAL B 1 163 ? -14.672 16.5 -5.078 1 98.69 163 VAL B N 1
ATOM 5816 C CA . VAL B 1 163 ? -14.531 17.484 -6.148 1 98.69 163 VAL B CA 1
ATOM 5817 C C . VAL B 1 163 ? -13.164 18.172 -6.047 1 98.69 163 VAL B C 1
ATOM 5819 O O . VAL B 1 163 ? -12.844 18.781 -5.027 1 98.69 163 VAL B O 1
ATOM 5822 N N . GLU B 1 164 ? -12.391 18.078 -7.074 1 97.88 164 GLU B N 1
ATOM 5823 C CA . GLU B 1 164 ? -11.031 18.594 -7.078 1 97.88 164 GLU B CA 1
ATOM 5824 C C . GLU B 1 164 ? -10.734 19.359 -8.367 1 97.88 164 GLU B C 1
ATOM 5826 O O . GLU B 1 164 ? -11.031 18.891 -9.461 1 97.88 164 GLU B O 1
ATOM 5831 N N . LYS B 1 165 ? -10.141 20.5 -8.219 1 95.88 165 LYS B N 1
ATOM 5832 C CA . LYS B 1 165 ? -9.93 21.391 -9.352 1 95.88 165 LYS B CA 1
ATOM 5833 C C . LYS B 1 165 ? -8.734 20.938 -10.188 1 95.88 165 LYS B C 1
ATOM 5835 O O . LYS B 1 165 ? -8.68 21.203 -11.391 1 95.88 165 LYS B O 1
ATOM 5840 N N . ASN B 1 166 ? -7.762 20.297 -9.617 1 96.44 166 ASN B N 1
ATOM 5841 C CA . ASN B 1 166 ? -6.52 19.938 -10.289 1 96.44 166 ASN B CA 1
ATOM 5842 C C . ASN B 1 166 ? -6.742 18.844 -11.328 1 96.44 166 ASN B C 1
ATOM 5844 O O . ASN B 1 166 ? -7.785 18.188 -11.336 1 96.44 166 ASN B O 1
ATOM 5848 N N . GLU B 1 167 ? -5.723 18.625 -12.156 1 97.88 167 GLU B N 1
ATOM 5849 C CA . GLU B 1 167 ? -5.773 17.672 -13.266 1 97.88 167 GLU B CA 1
ATOM 5850 C C . GLU B 1 167 ? -5.738 16.234 -12.758 1 97.88 167 GLU B C 1
ATOM 5852 O O . GLU B 1 167 ? -6.383 15.359 -13.328 1 97.88 167 GLU B O 1
ATOM 5857 N N . ARG B 1 168 ? -4.953 15.93 -11.797 1 97.31 168 ARG B N 1
ATOM 5858 C CA . ARG B 1 168 ? -4.766 14.586 -11.25 1 97.31 168 ARG B CA 1
ATOM 5859 C C . ARG B 1 168 ? -4.77 14.609 -9.727 1 97.31 168 ARG B C 1
ATOM 5861 O O . ARG B 1 168 ? -4.34 15.594 -9.109 1 97.31 168 ARG B O 1
ATOM 5868 N N . PRO B 1 169 ? -5.297 13.445 -9.078 1 98.06 169 PRO B N 1
ATOM 5869 C CA . PRO B 1 169 ? -5.051 13.336 -7.641 1 98.06 169 PRO B CA 1
ATOM 5870 C C . PRO B 1 169 ? -3.572 13.469 -7.281 1 98.06 169 PRO B C 1
ATOM 5872 O O . PRO B 1 169 ? -2.713 12.93 -7.988 1 98.06 169 PRO B O 1
ATOM 5875 N N . GLY B 1 170 ? -3.236 14.18 -6.242 1 97.06 170 GLY B N 1
ATOM 5876 C CA . GLY B 1 170 ? -1.854 14.367 -5.832 1 97.06 170 GLY B CA 1
ATOM 5877 C C . GLY B 1 170 ? -1.246 15.656 -6.344 1 97.06 170 GLY B C 1
ATOM 5878 O O . GLY B 1 170 ? -0.202 16.094 -5.855 1 97.06 170 GLY B O 1
ATOM 5879 N N . ASP B 1 171 ? -1.88 16.344 -7.277 1 96.25 171 ASP B N 1
ATOM 5880 C CA . ASP B 1 171 ? -1.33 17.562 -7.875 1 96.25 171 ASP B CA 1
ATOM 5881 C C . ASP B 1 171 ? -1.266 18.688 -6.855 1 96.25 171 ASP B C 1
ATOM 5883 O O . ASP B 1 171 ? -0.504 19.641 -7.031 1 96.25 171 ASP B O 1
ATOM 5887 N N . SER B 1 172 ? -2.066 18.594 -5.793 1 92.56 172 SER B N 1
ATOM 5888 C CA . SER B 1 172 ? -1.944 19.594 -4.727 1 92.56 172 SER B CA 1
ATOM 5889 C C . SER B 1 172 ? -0.545 19.578 -4.117 1 92.56 172 SER B C 1
ATOM 5891 O O . SER B 1 172 ? -0.109 20.562 -3.531 1 92.56 172 SER B O 1
ATOM 5893 N N . TRP B 1 173 ? 0.188 18.484 -4.27 1 94.25 173 TRP B N 1
ATOM 5894 C CA . TRP B 1 173 ? 1.573 18.359 -3.828 1 94.25 173 TRP B CA 1
ATOM 5895 C C . TRP B 1 173 ? 2.539 18.656 -4.973 1 94.25 173 TRP B C 1
ATOM 5897 O O . TRP B 1 173 ? 3.422 19.516 -4.844 1 94.25 173 TRP B O 1
ATOM 5907 N N . ARG B 1 174 ? 2.316 18.094 -6.098 1 94.12 174 ARG B N 1
ATOM 5908 C CA . ARG B 1 174 ? 3.238 18.219 -7.223 1 94.12 174 ARG B CA 1
ATOM 5909 C C . ARG B 1 174 ? 3.371 19.672 -7.66 1 94.12 174 ARG B C 1
ATOM 5911 O O . ARG B 1 174 ? 4.43 20.094 -8.141 1 94.12 174 ARG B O 1
ATOM 5918 N N . ASN B 1 175 ? 2.283 20.453 -7.453 1 90.56 175 ASN B N 1
ATOM 5919 C CA . ASN B 1 175 ? 2.256 21.828 -7.945 1 90.56 175 ASN B CA 1
ATOM 5920 C C . ASN B 1 175 ? 2.922 22.797 -6.961 1 90.56 175 ASN B C 1
ATOM 5922 O O . ASN B 1 175 ? 3.043 23.984 -7.242 1 90.56 175 ASN B O 1
ATOM 5926 N N . ARG B 1 176 ? 3.408 22.281 -5.848 1 89 176 ARG B N 1
ATOM 5927 C CA . ARG B 1 176 ? 4.121 23.109 -4.883 1 89 176 ARG B CA 1
ATOM 5928 C C . ARG B 1 176 ? 5.539 23.406 -5.359 1 89 176 ARG B C 1
ATOM 5930 O O . ARG B 1 176 ? 5.941 22.984 -6.441 1 89 176 ARG B O 1
ATOM 5937 N N . TYR B 1 177 ? 6.234 24.312 -4.605 1 85.69 177 TYR B N 1
ATOM 5938 C CA . TYR B 1 177 ? 7.562 24.734 -5.023 1 85.69 177 TYR B CA 1
ATOM 5939 C C . TYR B 1 177 ? 8.508 23.547 -5.145 1 85.69 177 TYR B C 1
ATOM 5941 O O . TYR B 1 177 ? 8.352 22.547 -4.449 1 85.69 177 TYR B O 1
ATOM 5949 N N . LYS B 1 178 ? 9.469 23.562 -5.926 1 83.5 178 LYS B N 1
ATOM 5950 C CA . LYS B 1 178 ? 10.289 22.5 -6.504 1 83.5 178 LYS B CA 1
ATOM 5951 C C . LYS B 1 178 ? 10.938 21.656 -5.41 1 83.5 178 LYS B C 1
ATOM 5953 O O . LYS B 1 178 ? 10.914 20.422 -5.48 1 83.5 178 LYS B O 1
ATOM 5958 N N . SER B 1 179 ? 11.461 22.203 -4.316 1 83.19 179 SER B N 1
ATOM 5959 C CA . SER B 1 179 ? 12.312 21.5 -3.359 1 83.19 179 SER B CA 1
ATOM 5960 C C . SER B 1 179 ? 11.508 21 -2.164 1 83.19 179 SER B C 1
ATOM 5962 O O . SER B 1 179 ? 12.07 20.547 -1.174 1 83.19 179 SER B O 1
ATOM 5964 N N . LEU B 1 180 ? 10.211 21.094 -2.303 1 88.5 180 LEU B N 1
ATOM 5965 C CA . LEU B 1 180 ? 9.398 20.766 -1.135 1 88.5 180 LEU B CA 1
ATOM 5966 C C . LEU B 1 180 ? 9.555 19.297 -0.756 1 88.5 180 LEU B C 1
ATOM 5968 O O . LEU B 1 180 ? 9.461 18.422 -1.616 1 88.5 180 LEU B O 1
ATOM 5972 N N . CYS B 1 181 ? 9.867 19.016 0.489 1 91.12 181 CYS B N 1
ATOM 5973 C CA . CYS B 1 181 ? 9.844 17.719 1.177 1 91.12 181 CYS B CA 1
ATOM 5974 C C . CYS B 1 181 ? 9.117 17.828 2.512 1 91.12 181 CYS B C 1
ATOM 5976 O O . CYS B 1 181 ? 9.211 18.859 3.191 1 91.12 181 CYS B O 1
ATOM 5978 N N . LEU B 1 182 ? 8.477 16.812 2.859 1 92.31 182 LEU B N 1
ATOM 5979 C CA . LEU B 1 182 ? 7.84 16.797 4.172 1 92.31 182 LEU B CA 1
ATOM 5980 C C . LEU B 1 182 ? 8.883 16.922 5.281 1 92.31 182 LEU B C 1
ATOM 5982 O O . LEU B 1 182 ? 9.961 16.328 5.191 1 92.31 182 LEU B O 1
ATOM 5986 N N . HIS B 1 183 ? 8.469 17.703 6.27 1 90.81 183 HIS B N 1
ATOM 5987 C CA . HIS B 1 183 ? 9.312 17.781 7.453 1 90.81 183 HIS B CA 1
ATOM 5988 C C . HIS B 1 183 ? 8.898 16.766 8.508 1 90.81 183 HIS B C 1
ATOM 5990 O O . HIS B 1 183 ? 9.672 16.453 9.414 1 90.81 183 HIS B O 1
ATOM 5996 N N . ASP B 1 184 ? 7.617 16.297 8.445 1 93 184 ASP B N 1
ATOM 5997 C CA . ASP B 1 184 ? 7.152 15.219 9.312 1 93 184 ASP B CA 1
ATOM 5998 C C . ASP B 1 184 ? 7.688 13.867 8.852 1 93 184 ASP B C 1
ATOM 6000 O O . ASP B 1 184 ? 7.719 13.586 7.648 1 93 184 ASP B O 1
ATOM 6004 N N . PRO B 1 185 ? 8.125 13.07 9.82 1 95.62 185 PRO B N 1
ATOM 6005 C CA . PRO B 1 185 ? 8.695 11.781 9.43 1 95.62 185 PRO B CA 1
ATOM 6006 C C . PRO B 1 185 ? 7.641 10.789 8.961 1 95.62 185 PRO B C 1
ATOM 6008 O O . PRO B 1 185 ? 6.465 10.906 9.32 1 95.62 185 PRO B O 1
ATOM 6011 N N . VAL B 1 186 ? 8.039 9.773 8.258 1 97 186 VAL B N 1
ATOM 6012 C CA . VAL B 1 186 ? 7.184 8.82 7.555 1 97 186 VAL B CA 1
ATOM 6013 C C . VAL B 1 186 ? 6.238 8.148 8.547 1 97 186 VAL B C 1
ATOM 6015 O O . VAL B 1 186 ? 5.078 7.879 8.227 1 97 186 VAL B O 1
ATOM 6018 N N . TRP B 1 187 ? 6.609 7.863 9.773 1 97.56 187 TRP B N 1
ATOM 6019 C CA . TRP B 1 187 ? 5.816 7.152 10.773 1 97.56 187 TRP B CA 1
ATOM 6020 C C . TRP B 1 187 ? 4.613 7.977 11.203 1 97.56 187 TRP B C 1
ATOM 6022 O O . TRP B 1 187 ? 3.625 7.434 11.703 1 97.56 187 TRP B O 1
ATOM 6032 N N . TYR B 1 188 ? 4.734 9.281 10.984 1 97 188 TYR B N 1
ATOM 6033 C CA . TYR B 1 188 ? 3.717 10.273 11.312 1 97 188 TYR B CA 1
ATOM 6034 C C . TYR B 1 188 ? 2.756 10.477 10.148 1 97 188 TYR B C 1
ATOM 6036 O O . TYR B 1 188 ? 1.652 10.992 10.328 1 97 188 TYR B O 1
ATOM 6044 N N . ASP B 1 189 ? 3.119 9.953 8.945 1 97.44 189 ASP B N 1
ATOM 6045 C CA . ASP B 1 189 ? 2.502 10.453 7.723 1 97.44 189 ASP B CA 1
ATOM 6046 C C . ASP B 1 189 ? 1.692 9.359 7.031 1 97.44 189 ASP B C 1
ATOM 6048 O O . ASP B 1 189 ? 1.156 9.57 5.941 1 97.44 189 ASP B O 1
ATOM 6052 N N . HIS B 1 190 ? 1.533 8.195 7.605 1 97.75 190 HIS B N 1
ATOM 6053 C CA . HIS B 1 190 ? 0.8 7.125 6.941 1 97.75 190 HIS B CA 1
ATOM 6054 C C . HIS B 1 190 ? -0.626 7.555 6.613 1 97.75 190 HIS B C 1
ATOM 6056 O O . HIS B 1 190 ? -1.165 8.469 7.246 1 97.75 190 HIS B O 1
ATOM 6062 N N . LEU B 1 191 ? -1.274 6.941 5.629 1 97.62 191 LEU B N 1
ATOM 6063 C CA . LEU B 1 191 ? -2.68 7.141 5.297 1 97.62 191 LEU B CA 1
ATOM 6064 C C . LEU B 1 191 ? -3.539 6.02 5.871 1 97.62 191 LEU B C 1
ATOM 6066 O O . LEU B 1 191 ? -3.016 4.996 6.32 1 97.62 191 LEU B O 1
ATOM 6070 N N . PRO B 1 192 ? -4.855 6.25 5.82 1 97.62 192 PRO B N 1
ATOM 6071 C CA . PRO B 1 192 ? -5.723 5.148 6.242 1 97.62 192 PRO B CA 1
ATOM 6072 C C . PRO B 1 192 ? -5.57 3.908 5.363 1 97.62 192 PRO B C 1
ATOM 6074 O O . PRO B 1 192 ? -5.395 4.027 4.148 1 97.62 192 PRO B O 1
ATOM 6077 N N . TYR B 1 193 ? -5.547 2.701 5.941 1 96.88 193 TYR B N 1
ATOM 6078 C CA . TYR B 1 193 ? -5.691 1.39 5.32 1 96.88 193 TYR B CA 1
ATOM 6079 C C . TYR B 1 193 ? -4.391 0.951 4.66 1 96.88 193 TYR B C 1
ATOM 6081 O O . TYR B 1 193 ? -4.098 -0.245 4.582 1 96.88 193 TYR B O 1
ATOM 6089 N N . ILE B 1 194 ? -3.623 1.86 4.086 1 96.69 194 ILE B N 1
ATOM 6090 C CA . ILE B 1 194 ? -2.377 1.504 3.418 1 96.69 194 ILE B CA 1
ATOM 6091 C C . ILE B 1 194 ? -1.241 2.375 3.945 1 96.69 194 ILE B C 1
ATOM 6093 O O . ILE B 1 194 ? -1.214 3.584 3.703 1 96.69 194 ILE B O 1
ATOM 6097 N N . LYS B 1 195 ? -0.312 1.776 4.566 1 96.69 195 LYS B N 1
ATOM 6098 C CA . LYS B 1 195 ? 0.857 2.486 5.078 1 96.69 195 LYS B CA 1
ATOM 6099 C C . LYS B 1 195 ? 1.939 2.605 4.008 1 96.69 195 LYS B C 1
ATOM 6101 O O . LYS B 1 195 ? 2.002 1.787 3.088 1 96.69 195 LYS B O 1
ATOM 6106 N N . PHE B 1 196 ? 2.766 3.637 4.133 1 97.12 196 PHE B N 1
ATOM 6107 C CA . PHE B 1 196 ? 3.973 3.678 3.316 1 97.12 196 PHE B CA 1
ATOM 6108 C C . PHE B 1 196 ? 4.855 2.465 3.594 1 97.12 196 PHE B C 1
ATOM 6110 O O . PHE B 1 196 ? 4.922 1.987 4.727 1 97.12 196 PHE B O 1
ATOM 6117 N N . PRO B 1 197 ? 5.512 1.956 2.582 1 95.94 197 PRO B N 1
ATOM 6118 C CA . PRO B 1 197 ? 6.352 0.776 2.795 1 95.94 197 PRO B CA 1
ATOM 6119 C C . PRO B 1 197 ? 7.605 1.084 3.609 1 95.94 197 PRO B C 1
ATOM 6121 O O . PRO B 1 197 ? 7.938 2.252 3.822 1 95.94 197 PRO B O 1
ATOM 6124 N N . GLU B 1 198 ? 8.281 0.054 4.051 1 94.81 198 GLU B N 1
ATOM 6125 C CA . GLU B 1 198 ? 9.406 0.172 4.965 1 94.81 198 GLU B CA 1
ATOM 6126 C C . GLU B 1 198 ? 10.602 0.854 4.293 1 94.81 198 GLU B C 1
ATOM 6128 O O . GLU B 1 198 ? 11.531 1.302 4.969 1 94.81 198 GLU B O 1
ATOM 6133 N N . ASN B 1 199 ? 10.586 0.881 3 1 95.75 199 ASN B N 1
ATOM 6134 C CA . ASN B 1 199 ? 11.68 1.498 2.256 1 95.75 199 ASN B CA 1
ATOM 6135 C C . ASN B 1 199 ? 11.359 2.939 1.877 1 95.75 199 ASN B C 1
ATOM 6137 O O . ASN B 1 199 ? 12.156 3.604 1.208 1 95.75 199 ASN B O 1
ATOM 6141 N N . TRP B 1 200 ? 10.188 3.439 2.24 1 96.69 200 TRP B N 1
ATOM 6142 C CA . TRP B 1 200 ? 9.789 4.816 1.952 1 96.69 200 TRP B CA 1
ATOM 6143 C C . TRP B 1 200 ? 10.672 5.805 2.705 1 96.69 200 TRP B C 1
ATOM 6145 O O . TRP B 1 200 ? 11.07 5.547 3.844 1 96.69 200 TRP B O 1
ATOM 6155 N N . PRO B 1 201 ? 10.977 6.961 2.143 1 96.44 201 PRO B N 1
ATOM 6156 C CA . PRO B 1 201 ? 11.875 7.91 2.812 1 96.44 201 PRO B CA 1
ATOM 6157 C C . PRO B 1 201 ? 11.281 8.461 4.105 1 96.44 201 PRO B C 1
ATOM 6159 O O . PRO B 1 201 ? 10.055 8.547 4.246 1 96.44 201 PRO B O 1
ATOM 6162 N N . VAL B 1 202 ? 12.148 8.836 4.992 1 95.56 202 VAL B N 1
ATOM 6163 C CA . VAL B 1 202 ? 11.734 9.422 6.262 1 95.56 202 VAL B CA 1
ATOM 6164 C C . VAL B 1 202 ? 10.953 10.711 6 1 95.56 202 VAL B C 1
ATOM 6166 O O . VAL B 1 202 ? 9.859 10.906 6.535 1 95.56 202 VAL B O 1
ATOM 6169 N N . PHE B 1 203 ? 11.531 11.57 5.145 1 95.19 203 PHE B N 1
ATOM 6170 C CA . PHE B 1 203 ? 10.883 12.805 4.715 1 95.19 203 PHE B CA 1
ATOM 6171 C C . PHE B 1 203 ? 10.539 12.742 3.23 1 95.19 203 PHE B C 1
ATOM 6173 O O . PHE B 1 203 ? 11.43 12.836 2.379 1 95.19 203 PHE B O 1
ATOM 6180 N N . SER B 1 204 ? 9.344 12.672 2.898 1 95.81 204 SER B N 1
ATOM 6181 C CA . SER B 1 204 ? 8.891 12.344 1.55 1 95.81 204 SER B CA 1
ATOM 6182 C C . SER B 1 204 ? 8.93 13.57 0.644 1 95.81 204 SER B C 1
ATOM 6184 O O . SER B 1 204 ? 8.367 14.617 0.981 1 95.81 204 SER B O 1
ATOM 6186 N N . PRO B 1 205 ? 9.5 13.5 -0.531 1 95.38 205 PRO B N 1
ATOM 6187 C CA . PRO B 1 205 ? 9.406 14.578 -1.512 1 95.38 205 PRO B CA 1
ATOM 6188 C C . PRO B 1 205 ? 7.984 14.789 -2.021 1 95.38 205 PRO B C 1
ATOM 6190 O O . PRO B 1 205 ? 7.219 13.828 -2.143 1 95.38 205 PRO B O 1
ATOM 6193 N N . LYS B 1 206 ? 7.758 15.984 -2.43 1 94.69 206 LYS B N 1
ATOM 6194 C CA . LYS B 1 206 ? 6.406 16.359 -2.828 1 94.69 206 LYS B CA 1
ATOM 6195 C C . LYS B 1 206 ? 5.906 15.484 -3.973 1 94.69 206 LYS B C 1
ATOM 6197 O O . LYS B 1 206 ? 4.738 15.086 -3.992 1 94.69 206 LYS B O 1
ATOM 6202 N N . ASP B 1 207 ? 6.793 15.234 -4.98 1 96.56 207 ASP B N 1
ATOM 6203 C CA . ASP B 1 207 ? 6.359 14.492 -6.16 1 96.56 207 ASP B CA 1
ATOM 6204 C C . ASP B 1 207 ? 6.09 13.031 -5.816 1 96.56 207 ASP B C 1
ATOM 6206 O O . ASP B 1 207 ? 5.191 12.406 -6.387 1 96.56 207 ASP B O 1
ATOM 6210 N N . LYS B 1 208 ? 6.84 12.43 -4.945 1 96.12 208 LYS B N 1
ATOM 6211 C CA . LYS B 1 208 ? 6.602 11.07 -4.484 1 96.12 208 LYS B CA 1
ATOM 6212 C C . LYS B 1 208 ? 5.262 10.961 -3.76 1 96.12 208 LYS B C 1
ATOM 6214 O O . LYS B 1 208 ? 4.527 9.984 -3.943 1 96.12 208 LYS B O 1
ATOM 6219 N N . ILE B 1 209 ? 4.949 11.961 -2.941 1 97.31 209 ILE B N 1
ATOM 6220 C CA . ILE B 1 209 ? 3.656 12.008 -2.271 1 97.31 209 ILE B CA 1
ATOM 6221 C C . ILE B 1 209 ? 2.541 12.109 -3.311 1 97.31 209 ILE B C 1
ATOM 6223 O O . ILE B 1 209 ? 1.507 11.445 -3.186 1 97.31 209 ILE B O 1
ATOM 6227 N N . GLY B 1 210 ? 2.777 13 -4.258 1 97.44 210 GLY B N 1
ATOM 6228 C CA . GLY B 1 210 ? 1.796 13.109 -5.324 1 97.44 210 GLY B CA 1
ATOM 6229 C C . GLY B 1 210 ? 1.5 11.789 -6.008 1 97.44 210 GLY B C 1
ATOM 6230 O O . GLY B 1 210 ? 0.336 11.438 -6.207 1 97.44 210 GLY B O 1
ATOM 6231 N N . ASP B 1 211 ? 2.545 11.062 -6.352 1 97 211 ASP B N 1
ATOM 6232 C CA . ASP B 1 211 ? 2.389 9.75 -6.98 1 97 211 ASP B CA 1
ATOM 6233 C C . ASP B 1 211 ? 1.621 8.797 -6.074 1 97 211 ASP B C 1
ATOM 6235 O O . ASP B 1 211 ? 0.762 8.047 -6.539 1 97 211 ASP B O 1
ATOM 6239 N N . TRP B 1 212 ? 1.959 8.789 -4.812 1 97.69 212 TRP B N 1
ATOM 6240 C CA . TRP B 1 212 ? 1.297 7.914 -3.85 1 97.69 212 TRP B CA 1
ATOM 6241 C C . TRP B 1 212 ? -0.197 8.211 -3.783 1 97.69 212 TRP B C 1
ATOM 6243 O O . TRP B 1 212 ? -1.021 7.293 -3.824 1 97.69 212 TRP B O 1
ATOM 6253 N N . LEU B 1 213 ? -0.542 9.492 -3.693 1 98.38 213 LEU B N 1
ATOM 6254 C CA . LEU B 1 213 ? -1.942 9.875 -3.553 1 98.38 213 LEU B CA 1
ATOM 6255 C C . LEU B 1 213 ? -2.73 9.523 -4.812 1 98.38 213 LEU B C 1
ATOM 6257 O O . LEU B 1 213 ? -3.9 9.141 -4.73 1 98.38 213 LEU B O 1
ATOM 6261 N N . GLU B 1 214 ? -2.141 9.711 -5.926 1 97.56 214 GLU B N 1
ATOM 6262 C CA . GLU B 1 214 ? -2.789 9.328 -7.176 1 97.56 214 GLU B CA 1
ATOM 6263 C C . GLU B 1 214 ? -3.109 7.836 -7.191 1 97.56 214 GLU B C 1
ATOM 6265 O O . GLU B 1 214 ? -4.23 7.438 -7.52 1 97.56 214 GLU B O 1
ATOM 6270 N N . MET B 1 215 ? -2.166 7.094 -6.828 1 95.56 215 MET B N 1
ATOM 6271 C CA . MET B 1 215 ? -2.355 5.652 -6.734 1 95.56 215 MET B CA 1
ATOM 6272 C C . MET B 1 215 ? -3.414 5.309 -5.691 1 95.56 215 MET B C 1
ATOM 6274 O O . MET B 1 215 ? -4.301 4.492 -5.949 1 95.56 215 MET B O 1
ATOM 6278 N N . TYR B 1 216 ? -3.266 5.852 -4.531 1 97.5 216 TYR B N 1
ATOM 6279 C CA . TYR B 1 216 ? -4.145 5.609 -3.396 1 97.5 216 TYR B CA 1
ATOM 6280 C C . TYR B 1 216 ? -5.605 5.836 -3.777 1 97.5 216 TYR B C 1
ATOM 6282 O O . TYR B 1 216 ? -6.473 5.023 -3.449 1 97.5 216 TYR B O 1
ATOM 6290 N N . THR B 1 217 ? -5.914 6.93 -4.52 1 98.12 217 THR B N 1
ATOM 6291 C CA . THR B 1 217 ? -7.273 7.262 -4.934 1 98.12 217 THR B CA 1
ATOM 6292 C C . THR B 1 217 ? -7.855 6.164 -5.816 1 98.12 217 THR B C 1
ATOM 6294 O O . THR B 1 217 ? -9.039 5.836 -5.711 1 98.12 217 THR B O 1
ATOM 6297 N N . ARG B 1 218 ? -7.031 5.617 -6.629 1 95.56 218 ARG B N 1
ATOM 6298 C CA . ARG B 1 218 ? -7.469 4.57 -7.543 1 95.56 218 ARG B CA 1
ATOM 6299 C C . ARG B 1 218 ? -7.715 3.26 -6.801 1 95.56 218 ARG B C 1
ATOM 6301 O O . ARG B 1 218 ? -8.773 2.646 -6.949 1 95.56 218 ARG B O 1
ATOM 6308 N N . VAL B 1 219 ? -6.832 2.855 -5.977 1 95.12 219 VAL B N 1
ATOM 6309 C CA . VAL B 1 219 ? -6.898 1.534 -5.359 1 95.12 219 VAL B CA 1
ATOM 6310 C C . VAL B 1 219 ? -7.965 1.526 -4.266 1 95.12 219 VAL B C 1
ATOM 6312 O O . VAL B 1 219 ? -8.578 0.491 -3.996 1 95.12 219 VAL B O 1
ATOM 6315 N N . MET B 1 220 ? -8.203 2.684 -3.654 1 97.19 220 MET B N 1
ATOM 6316 C CA . MET B 1 220 ? -9.258 2.781 -2.65 1 97.19 220 MET B CA 1
ATOM 6317 C C . MET B 1 220 ? -10.609 3.045 -3.307 1 97.19 220 MET B C 1
ATOM 6319 O O . MET B 1 220 ? -11.633 3.158 -2.619 1 97.19 220 MET B O 1
ATOM 6323 N N . GLU B 1 221 ? -10.633 3.172 -4.633 1 97.25 221 GLU B N 1
ATOM 6324 C CA . GLU B 1 221 ? -11.844 3.242 -5.449 1 97.25 221 GLU B CA 1
ATOM 6325 C C . GLU B 1 221 ? -12.672 4.473 -5.102 1 97.25 221 GLU B C 1
ATOM 6327 O O . GLU B 1 221 ? -13.891 4.379 -4.91 1 97.25 221 GLU B O 1
ATOM 6332 N N . LEU B 1 222 ? -12.016 5.617 -4.996 1 98.56 222 LEU B N 1
ATOM 6333 C CA . LEU B 1 222 ? -12.703 6.844 -4.621 1 98.56 222 LEU B CA 1
ATOM 6334 C C . LEU B 1 222 ? -13.414 7.461 -5.824 1 98.56 222 LEU B C 1
ATOM 6336 O O . LEU B 1 222 ? -12.883 7.438 -6.938 1 98.56 222 LEU B O 1
ATOM 6340 N N . ASN B 1 223 ? -14.641 7.906 -5.648 1 98.75 223 ASN B N 1
ATOM 6341 C CA . ASN B 1 223 ? -15.289 8.742 -6.648 1 98.75 223 ASN B CA 1
ATOM 6342 C C . ASN B 1 223 ? -14.719 10.156 -6.648 1 98.75 223 ASN B C 1
ATOM 6344 O O . ASN B 1 223 ? -15.227 11.039 -5.961 1 98.75 223 ASN B O 1
ATOM 6348 N N . TYR B 1 224 ? -13.695 10.328 -7.434 1 98.69 224 TYR B N 1
ATOM 6349 C CA . TYR B 1 224 ? -12.844 11.516 -7.465 1 98.69 224 TYR B CA 1
ATOM 6350 C C . TYR B 1 224 ? -12.984 12.25 -8.789 1 98.69 224 TYR B C 1
ATOM 6352 O O . TYR B 1 224 ? -12.547 11.758 -9.836 1 98.69 224 TYR B O 1
ATOM 6360 N N . TRP B 1 225 ? -13.672 13.422 -8.766 1 98.69 225 TRP B N 1
ATOM 6361 C CA . TRP B 1 225 ? -13.852 14.234 -9.969 1 98.69 225 TRP B CA 1
ATOM 6362 C C . TRP B 1 225 ? -12.703 15.219 -10.125 1 98.69 225 TRP B C 1
ATOM 6364 O O . TRP B 1 225 ? -12.594 16.188 -9.359 1 98.69 225 TRP B O 1
ATOM 6374 N N . THR B 1 226 ? -11.789 15.008 -11.078 1 98.25 226 THR B N 1
ATOM 6375 C CA . THR B 1 226 ? -10.711 15.938 -11.391 1 98.25 226 THR B CA 1
ATOM 6376 C C . THR B 1 226 ? -11.211 17.047 -12.312 1 98.25 226 THR B C 1
ATOM 6378 O O . THR B 1 226 ? -12.328 16.984 -12.836 1 98.25 226 THR B O 1
ATOM 6381 N N . ARG B 1 227 ? -10.375 18.109 -12.422 1 98.25 227 ARG B N 1
ATOM 6382 C CA . ARG B 1 227 ? -10.727 19.25 -13.281 1 98.25 227 ARG B CA 1
ATOM 6383 C C . ARG B 1 227 ? -12.156 19.703 -13.008 1 98.25 227 ARG B C 1
ATOM 6385 O O . ARG B 1 227 ? -12.93 19.938 -13.945 1 98.25 227 ARG B O 1
ATOM 6392 N N . SER B 1 228 ? -12.508 19.719 -11.766 1 98.5 228 SER B N 1
ATOM 6393 C CA . SER B 1 228 ? -13.859 20.062 -11.328 1 98.5 228 SER B CA 1
ATOM 6394 C C . SER B 1 228 ? -13.828 21.141 -10.25 1 98.5 228 SER B C 1
ATOM 6396 O O . SER B 1 228 ? -13.062 21.031 -9.281 1 98.5 228 SER B O 1
ATOM 6398 N N . ILE B 1 229 ? -14.664 22.141 -10.422 1 97.5 229 ILE B N 1
ATOM 6399 C CA . ILE B 1 229 ? -14.672 23.266 -9.5 1 97.5 229 ILE B CA 1
ATOM 6400 C C . ILE B 1 229 ? -16.094 23.5 -8.992 1 97.5 229 ILE B C 1
ATOM 6402 O O . ILE B 1 229 ? -17.031 23.641 -9.781 1 97.5 229 ILE B O 1
ATOM 6406 N N . ALA B 1 230 ? -16.266 23.469 -7.691 1 97.81 230 ALA B N 1
ATOM 6407 C CA . ALA B 1 230 ? -17.531 23.906 -7.121 1 97.81 230 ALA B CA 1
ATOM 6408 C C . ALA B 1 230 ? -17.734 25.406 -7.293 1 97.81 230 ALA B C 1
ATOM 6410 O O . ALA B 1 230 ? -16.922 26.203 -6.82 1 97.81 230 ALA B O 1
ATOM 6411 N N . LYS B 1 231 ? -18.812 25.766 -7.902 1 97.81 231 LYS B N 1
ATOM 6412 C CA . LYS B 1 231 ? -19.047 27.172 -8.234 1 97.81 231 LYS B CA 1
ATOM 6413 C C . LYS B 1 231 ? -19.906 27.844 -7.176 1 97.81 231 LYS B C 1
ATOM 6415 O O . LYS B 1 231 ? -19.766 29.047 -6.918 1 97.81 231 LYS B O 1
ATOM 6420 N N . SER B 1 232 ? -20.812 27.078 -6.656 1 98.19 232 SER B N 1
ATOM 6421 C CA . SER B 1 232 ? -21.703 27.594 -5.625 1 98.19 232 SER B CA 1
ATOM 6422 C C . SER B 1 232 ? -22.312 26.469 -4.805 1 98.19 232 SER B C 1
ATOM 6424 O O . SER B 1 232 ? -22.344 25.312 -5.254 1 98.19 232 SER B O 1
ATOM 6426 N N . ALA B 1 233 ? -22.688 26.797 -3.639 1 98.5 233 ALA B N 1
ATOM 6427 C CA . ALA B 1 233 ? -23.359 25.875 -2.742 1 98.5 233 ALA B CA 1
ATOM 6428 C C . ALA B 1 233 ? -24.391 26.594 -1.873 1 98.5 233 ALA B C 1
ATOM 6430 O O . ALA B 1 233 ? -24.141 27.703 -1.406 1 98.5 233 ALA B O 1
ATOM 6431 N N . SER B 1 234 ? -25.516 25.984 -1.709 1 98.44 234 SER B N 1
ATOM 6432 C CA . SER B 1 234 ? -26.562 26.531 -0.843 1 98.44 234 SER B CA 1
ATOM 6433 C C . SER B 1 234 ? -27.297 25.422 -0.096 1 98.44 234 SER B C 1
ATOM 6435 O O . SER B 1 234 ? -27.484 24.328 -0.631 1 98.44 234 SER B O 1
ATOM 6437 N N . TYR B 1 235 ? -27.656 25.75 1.104 1 98.31 235 TYR B N 1
ATOM 6438 C CA . TYR B 1 235 ? -28.359 24.781 1.951 1 98.31 235 TYR B CA 1
ATOM 6439 C C . TYR B 1 235 ? -29.844 25.109 2.053 1 98.31 235 TYR B C 1
ATOM 6441 O O . TYR B 1 235 ? -30.219 26.266 2.27 1 98.31 235 TYR B O 1
ATOM 6449 N N . ASP B 1 236 ? -30.656 24.094 1.851 1 97.5 236 ASP B N 1
ATOM 6450 C CA . ASP B 1 236 ? -32.094 24.219 2.037 1 97.5 236 ASP B CA 1
ATOM 6451 C C . ASP B 1 236 ? -32.531 23.641 3.381 1 97.5 236 ASP B C 1
ATOM 6453 O O . ASP B 1 236 ? -32.625 22.422 3.537 1 97.5 236 ASP B O 1
ATOM 6457 N N . GLU B 1 237 ? -32.938 24.469 4.289 1 95.38 237 GLU B N 1
ATOM 6458 C CA . GLU B 1 237 ? -33.312 24.047 5.637 1 95.38 237 GLU B CA 1
ATOM 6459 C C . GLU B 1 237 ? -34.562 23.172 5.609 1 95.38 237 GLU B C 1
ATOM 6461 O O . GLU B 1 237 ? -34.719 22.266 6.434 1 95.38 237 GLU B O 1
ATOM 6466 N N . ALA B 1 238 ? -35.406 23.422 4.707 1 96.19 238 ALA B N 1
ATOM 6467 C CA . ALA B 1 238 ? -36.656 22.688 4.629 1 96.19 238 ALA B CA 1
ATOM 6468 C C . ALA B 1 238 ? -36.406 21.234 4.223 1 96.19 238 ALA B C 1
ATOM 6470 O O . ALA B 1 238 ? -37.031 20.312 4.793 1 96.19 238 ALA B O 1
ATOM 6471 N N . THR B 1 239 ? -35.531 21.031 3.311 1 95.56 239 THR B N 1
ATOM 6472 C CA . THR B 1 239 ? -35.281 19.688 2.809 1 95.56 239 THR B CA 1
ATOM 6473 C C . THR B 1 239 ? -34.062 19.062 3.502 1 95.56 239 THR B C 1
ATOM 6475 O O . THR B 1 239 ? -33.875 17.844 3.445 1 95.56 239 THR B O 1
ATOM 6478 N N . GLY B 1 240 ? -33.281 19.891 4.156 1 96.62 240 GLY B N 1
ATOM 6479 C CA . GLY B 1 240 ? -32.062 19.406 4.777 1 96.62 240 GLY B CA 1
ATOM 6480 C C . GLY B 1 240 ? -31.047 18.922 3.77 1 96.62 240 GLY B C 1
ATOM 6481 O O . GLY B 1 240 ? -30.359 17.906 4 1 96.62 240 GLY B O 1
ATOM 6482 N N . GLU B 1 241 ? -31.016 19.594 2.6 1 97.62 241 GLU B N 1
ATOM 6483 C CA . GLU B 1 241 ? -30.109 19.188 1.525 1 97.62 241 GLU B CA 1
ATOM 6484 C C . GLU B 1 241 ? -29.328 20.391 0.989 1 97.62 241 GLU B C 1
ATOM 6486 O O . GLU B 1 241 ? -29.797 21.516 1.033 1 97.62 241 GLU B O 1
ATOM 6491 N N . TRP B 1 242 ? -28.141 20.078 0.505 1 98.75 242 TRP B N 1
ATOM 6492 C CA . TRP B 1 242 ? -27.344 21.078 -0.199 1 98.75 242 TRP B CA 1
ATOM 6493 C C . TRP B 1 242 ? -27.641 21.047 -1.694 1 98.75 242 TRP B C 1
ATOM 6495 O O . TRP B 1 242 ? -28.062 20.031 -2.236 1 98.75 242 TRP B O 1
ATOM 6505 N N . THR B 1 243 ? -27.531 22.188 -2.309 1 98.75 243 THR B N 1
ATOM 6506 C CA . THR B 1 243 ? -27.406 22.297 -3.756 1 98.75 243 THR B CA 1
ATOM 6507 C C . THR B 1 243 ? -26.031 22.828 -4.141 1 98.75 243 THR B C 1
ATOM 6509 O O . THR B 1 243 ? -25.656 23.953 -3.768 1 98.75 243 THR B O 1
ATOM 6512 N N . ILE B 1 244 ? -25.266 22.031 -4.824 1 98.81 244 ILE B N 1
ATOM 6513 C CA . ILE B 1 244 ? -23.906 22.406 -5.219 1 98.81 244 ILE B CA 1
ATOM 6514 C C . ILE B 1 244 ? -23.797 22.406 -6.742 1 98.81 244 ILE B C 1
ATOM 6516 O O . ILE B 1 244 ? -24.016 21.375 -7.383 1 98.81 244 ILE B O 1
ATOM 6520 N N . VAL B 1 245 ? -23.453 23.531 -7.297 1 98.81 245 VAL B N 1
ATOM 6521 C CA . VAL B 1 245 ? -23.203 23.609 -8.734 1 98.81 245 VAL B CA 1
ATOM 6522 C C . VAL B 1 245 ? -21.719 23.406 -9.016 1 98.81 245 VAL B C 1
ATOM 6524 O O . VAL B 1 245 ? -20.875 24.125 -8.477 1 98.81 245 VAL B O 1
ATOM 6527 N N . VAL B 1 246 ? -21.406 22.391 -9.828 1 98.75 246 VAL B N 1
ATOM 6528 C CA . VAL B 1 246 ? -20.016 22.031 -10.125 1 98.75 246 VAL B CA 1
ATOM 6529 C C . VAL B 1 246 ? -19.766 22.172 -11.625 1 98.75 246 VAL B C 1
ATOM 6531 O O . VAL B 1 246 ? -20.562 21.734 -12.445 1 98.75 246 VAL B O 1
ATOM 6534 N N . ASP B 1 247 ? -18.703 22.906 -11.977 1 98.75 247 ASP B N 1
ATOM 6535 C CA . ASP B 1 247 ? -18.156 22.812 -13.32 1 98.75 247 ASP B CA 1
ATOM 6536 C C . ASP B 1 247 ? -17.234 21.594 -13.453 1 98.75 247 ASP B C 1
ATOM 6538 O O . ASP B 1 247 ? -16.078 21.641 -13.023 1 98.75 247 ASP B O 1
ATOM 6542 N N . ARG B 1 248 ? -17.734 20.5 -13.969 1 98.19 248 ARG B N 1
ATOM 6543 C CA . ARG B 1 248 ? -16.969 19.266 -14.133 1 98.19 248 ARG B CA 1
ATOM 6544 C C . ARG B 1 248 ? -16.359 19.188 -15.531 1 98.19 248 ARG B C 1
ATOM 6546 O O . ARG B 1 248 ? -16.938 18.594 -16.438 1 98.19 248 ARG B O 1
ATOM 6553 N N . ASP B 1 249 ? -15.188 19.719 -15.578 1 97.25 249 ASP B N 1
ATOM 6554 C CA . ASP B 1 249 ? -14.414 19.688 -16.812 1 97.25 249 ASP B CA 1
ATOM 6555 C C . ASP B 1 249 ? -15.219 20.281 -17.969 1 97.25 249 ASP B C 1
ATOM 6557 O O . ASP B 1 249 ? -15.352 19.656 -19.031 1 97.25 249 ASP B O 1
ATOM 6561 N N . GLY B 1 250 ? -15.859 21.359 -17.734 1 97.25 250 GLY B N 1
ATOM 6562 C CA . GLY B 1 250 ? -16.609 22.062 -18.766 1 97.25 250 GLY B CA 1
ATOM 6563 C C . GLY B 1 250 ? -18.094 21.781 -18.719 1 97.25 250 GLY B C 1
ATOM 6564 O O . GLY B 1 250 ? -18.891 22.516 -19.312 1 97.25 250 GLY B O 1
ATOM 6565 N N . GLU B 1 251 ? -18.5 20.734 -18.047 1 97.75 251 GLU B N 1
ATOM 6566 C CA . GLU B 1 251 ? -19.906 20.406 -17.875 1 97.75 251 GLU B CA 1
ATOM 6567 C C . GLU B 1 251 ? -20.438 20.859 -16.531 1 97.75 251 GLU B C 1
ATOM 6569 O O . GLU B 1 251 ? -19.828 20.578 -15.492 1 97.75 251 GLU B O 1
ATOM 6574 N N . GLU B 1 252 ? -21.578 21.594 -16.547 1 98.31 252 GLU B N 1
ATOM 6575 C CA . GLU B 1 252 ? -22.188 21.984 -15.281 1 98.31 252 GLU B CA 1
ATOM 6576 C C . GLU B 1 252 ? -23.047 20.875 -14.719 1 98.31 252 GLU B C 1
ATOM 6578 O O . GLU B 1 252 ? -23.953 20.359 -15.398 1 98.31 252 GLU B O 1
ATOM 6583 N N . VAL B 1 253 ? -22.781 20.438 -13.586 1 98.62 253 VAL B N 1
ATOM 6584 C CA . VAL B 1 253 ? -23.516 19.391 -12.891 1 98.62 253 VAL B CA 1
ATOM 6585 C C . VAL B 1 253 ? -24.016 19.906 -11.547 1 98.62 253 VAL B C 1
ATOM 6587 O O . VAL B 1 253 ? -23.297 20.609 -10.836 1 98.62 253 VAL B O 1
ATOM 6590 N N . THR B 1 254 ? -25.281 19.641 -11.203 1 98.75 254 THR B N 1
ATOM 6591 C CA . THR B 1 254 ? -25.812 20.016 -9.906 1 98.75 254 THR B CA 1
ATOM 6592 C C . THR B 1 254 ? -25.906 18.797 -8.984 1 98.75 254 THR B C 1
ATOM 6594 O O . THR B 1 254 ? -26.547 17.797 -9.328 1 98.75 254 THR B O 1
ATOM 6597 N N . LEU B 1 255 ? -25.266 18.844 -7.887 1 98.81 255 LEU B N 1
ATOM 6598 C CA . LEU B 1 255 ? -25.312 17.797 -6.871 1 98.81 255 LEU B CA 1
ATOM 6599 C C . LEU B 1 255 ? -26.219 18.203 -5.707 1 98.81 255 LEU B C 1
ATOM 6601 O O . LEU B 1 255 ? -26.297 19.391 -5.367 1 98.81 255 LEU B O 1
ATOM 6605 N N . ARG B 1 256 ? -26.844 17.25 -5.062 1 98.69 256 ARG B N 1
ATOM 6606 C CA . ARG B 1 256 ? -27.766 17.516 -3.957 1 98.69 256 ARG B CA 1
ATOM 6607 C C . ARG B 1 256 ? -27.484 16.594 -2.777 1 98.69 256 ARG B C 1
ATOM 6609 O O . ARG B 1 256 ? -28.359 15.828 -2.359 1 98.69 256 ARG B O 1
ATOM 6616 N N . PRO B 1 257 ? -26.344 16.688 -2.199 1 98.81 257 PRO B N 1
ATOM 6617 C CA . PRO B 1 257 ? -26 15.836 -1.062 1 98.81 257 PRO B CA 1
ATOM 6618 C C . PRO B 1 257 ? -26.688 16.266 0.231 1 98.81 257 PRO B C 1
ATOM 6620 O O . PRO B 1 257 ? -27.125 17.422 0.346 1 98.81 257 PRO B O 1
ATOM 6623 N N . LYS B 1 258 ? -26.734 15.359 1.193 1 98.75 258 LYS B N 1
ATOM 6624 C CA . LYS B 1 258 ? -27.219 15.656 2.537 1 98.75 258 LYS B CA 1
ATOM 6625 C C . LYS B 1 258 ? -26.125 16.281 3.391 1 98.75 258 LYS B C 1
ATOM 6627 O O . LYS B 1 258 ? -26.406 16.953 4.383 1 98.75 258 LYS B O 1
ATOM 6632 N N . GLN B 1 259 ? -24.875 16.016 3.094 1 98.88 259 GLN B N 1
ATOM 6633 C CA . GLN B 1 259 ? -23.719 16.484 3.85 1 98.88 259 GLN B CA 1
ATOM 6634 C C . GLN B 1 259 ? -22.672 17.109 2.928 1 98.88 259 GLN B C 1
ATOM 6636 O O . GLN B 1 259 ? -22.438 16.609 1.827 1 98.88 259 GLN B O 1
ATOM 6641 N N . LEU B 1 260 ? -22.094 18.219 3.348 1 98.81 260 LEU B N 1
ATOM 6642 C CA . LEU B 1 260 ? -21.016 18.891 2.621 1 98.81 260 LEU B CA 1
ATOM 6643 C C . LEU B 1 260 ? -19.781 19.047 3.498 1 98.81 260 LEU B C 1
ATOM 6645 O O . LEU B 1 260 ? -19.875 19.516 4.629 1 98.81 260 LEU B O 1
ATOM 6649 N N . VAL B 1 261 ? -18.641 18.594 3.053 1 98.75 261 VAL B N 1
ATOM 6650 C CA . VAL B 1 261 ? -17.375 18.719 3.771 1 98.75 261 VAL B CA 1
ATOM 6651 C C . VAL B 1 261 ? -16.438 19.641 3.002 1 98.75 261 VAL B C 1
ATOM 6653 O O . VAL B 1 261 ? -16.141 19.406 1.826 1 98.75 261 VAL B O 1
ATOM 6656 N N . MET B 1 262 ? -15.969 20.688 3.67 1 97.19 262 MET B N 1
ATOM 6657 C CA . MET B 1 262 ? -14.914 21.547 3.127 1 97.19 262 MET B CA 1
ATOM 6658 C C . MET B 1 262 ? -13.539 21 3.477 1 97.19 262 MET B C 1
ATOM 6660 O O . MET B 1 262 ? -13.109 21.062 4.633 1 97.19 262 MET B O 1
ATOM 6664 N N . ALA B 1 263 ? -12.852 20.438 2.531 1 96.44 263 ALA B N 1
ATOM 6665 C CA . ALA B 1 263 ? -11.477 19.953 2.688 1 96.44 263 ALA B CA 1
ATOM 6666 C C . ALA B 1 263 ? -10.516 20.766 1.824 1 96.44 263 ALA B C 1
ATOM 6668 O O . ALA B 1 263 ? -9.711 20.188 1.079 1 96.44 263 ALA B O 1
ATOM 6669 N N . THR B 1 264 ? -10.508 22.016 1.913 1 90.94 264 THR B N 1
ATOM 6670 C CA . THR B 1 264 ? -9.805 22.938 1.018 1 90.94 264 THR B CA 1
ATOM 6671 C C . THR B 1 264 ? -8.453 23.328 1.605 1 90.94 264 THR B C 1
ATOM 6673 O O . THR B 1 264 ? -7.746 24.156 1.033 1 90.94 264 THR B O 1
ATOM 6676 N N . GLY B 1 265 ? -8.133 22.672 2.645 1 81.75 265 GLY B N 1
ATOM 6677 C CA . GLY B 1 265 ? -6.809 22.844 3.221 1 81.75 265 GLY B CA 1
ATOM 6678 C C . GLY B 1 265 ? -6.691 24.094 4.078 1 81.75 265 GLY B C 1
ATOM 6679 O O . GLY B 1 265 ? -7.332 25.109 3.797 1 81.75 265 GLY B O 1
ATOM 6680 N N . MET B 1 266 ? -5.891 23.969 5.031 1 65 266 MET B N 1
ATOM 6681 C CA . MET B 1 266 ? -5.602 25.125 5.879 1 65 266 MET B CA 1
ATOM 6682 C C . MET B 1 266 ? -4.727 26.141 5.145 1 65 266 MET B C 1
ATOM 6684 O O . MET B 1 266 ? -4.668 27.312 5.523 1 65 266 MET B O 1
ATOM 6688 N N . SER B 1 267 ? -4.055 25.594 4.074 1 58.88 267 SER B N 1
ATOM 6689 C CA . SER B 1 267 ? -3.271 26.453 3.188 1 58.88 267 SER B CA 1
ATOM 6690 C C . SER B 1 267 ? -3.967 26.641 1.844 1 58.88 267 SER B C 1
ATOM 6692 O O . SER B 1 267 ? -3.359 26.438 0.791 1 58.88 267 SER B O 1
ATOM 6694 N N . GLY B 1 268 ? -5.109 26.953 1.969 1 62.47 268 GLY B N 1
ATOM 6695 C CA . GLY B 1 268 ? -6 27.062 0.824 1 62.47 268 GLY B CA 1
ATOM 6696 C C . GLY B 1 268 ? -5.754 28.297 -0.015 1 62.47 268 GLY B C 1
ATOM 6697 O O . GLY B 1 268 ? -4.754 28.375 -0.735 1 62.47 268 GLY B O 1
ATOM 6698 N N . LYS B 1 269 ? -6.375 29.359 0.378 1 71.44 269 LYS B N 1
ATOM 6699 C CA . LYS B 1 269 ? -6.348 30.578 -0.435 1 71.44 269 LYS B CA 1
ATOM 6700 C C . LYS B 1 269 ? -5.098 31.406 -0.149 1 71.44 269 LYS B C 1
ATOM 6702 O O . LYS B 1 269 ? -4.898 31.859 0.975 1 71.44 269 LYS B O 1
ATOM 6707 N N . ALA B 1 270 ? -4.316 31.547 -1.139 1 81.94 270 ALA B N 1
ATOM 6708 C CA . ALA B 1 270 ? -3.068 32.281 -0.998 1 81.94 270 ALA B CA 1
ATOM 6709 C C . ALA B 1 270 ? -3.332 33.719 -0.512 1 81.94 270 ALA B C 1
ATOM 6711 O O . ALA B 1 270 ? -4.254 34.375 -0.99 1 81.94 270 ALA B O 1
ATOM 6712 N N . ASN B 1 271 ? -2.586 34.094 0.51 1 86.75 271 ASN B N 1
ATOM 6713 C CA . ASN B 1 271 ? -2.607 35.469 0.945 1 86.75 271 ASN B CA 1
ATOM 6714 C C . ASN B 1 271 ? -1.629 36.312 0.145 1 86.75 271 ASN B C 1
ATOM 6716 O O . ASN B 1 271 ? -0.441 36.375 0.469 1 86.75 271 ASN B O 1
ATOM 6720 N N . VAL B 1 272 ? -2.111 36.969 -0.846 1 89.69 272 VAL B N 1
ATOM 6721 C CA . VAL B 1 272 ? -1.275 37.844 -1.66 1 89.69 272 VAL B CA 1
ATOM 6722 C C . VAL B 1 272 ? -1.42 39.281 -1.184 1 89.69 272 VAL B C 1
ATOM 6724 O O . VAL B 1 272 ? -2.504 39.875 -1.268 1 89.69 272 VAL B O 1
ATOM 6727 N N . PRO B 1 273 ? -0.343 39.812 -0.717 1 92.19 273 PRO B N 1
ATOM 6728 C CA . PRO B 1 273 ? -0.437 41.219 -0.273 1 92.19 273 PRO B CA 1
ATOM 6729 C C . PRO B 1 273 ? -0.679 42.188 -1.426 1 92.19 273 PRO B C 1
ATOM 6731 O O . PRO B 1 273 ? -0.438 41.844 -2.586 1 92.19 273 PRO B O 1
ATOM 6734 N N . ALA B 1 274 ? -1.257 43.312 -1.065 1 93.56 274 ALA B N 1
ATOM 6735 C CA . ALA B 1 274 ? -1.439 44.406 -2.012 1 93.56 274 ALA B CA 1
ATOM 6736 C C . ALA B 1 274 ? -0.578 45.625 -1.633 1 93.56 274 ALA B C 1
ATOM 6738 O O . ALA B 1 274 ? -0.958 46.406 -0.772 1 93.56 274 ALA B O 1
ATOM 6739 N N . PHE B 1 275 ? 0.49 45.719 -2.301 1 95.62 275 PHE B N 1
ATOM 6740 C CA . PHE B 1 275 ? 1.391 46.812 -2.035 1 95.62 275 PHE B CA 1
ATOM 6741 C C . PHE B 1 275 ? 1.301 47.875 -3.143 1 95.62 275 PHE B C 1
ATOM 6743 O O . PHE B 1 275 ? 1.162 47.531 -4.316 1 95.62 275 PHE B O 1
ATOM 6750 N N . PRO B 1 276 ? 1.444 49.094 -2.803 1 96.44 276 PRO B N 1
ATOM 6751 C CA . PRO B 1 276 ? 1.547 50.125 -3.852 1 96.44 276 PRO B CA 1
ATOM 6752 C C . PRO B 1 276 ? 2.723 49.875 -4.797 1 96.44 276 PRO B C 1
ATOM 6754 O O . PRO B 1 276 ? 3.807 49.5 -4.352 1 96.44 276 PRO B O 1
ATOM 6757 N N . GLY B 1 277 ? 2.473 50.031 -6.102 1 96.56 277 GLY B N 1
ATOM 6758 C CA . GLY B 1 277 ? 3.541 50 -7.086 1 96.56 277 GLY B CA 1
ATOM 6759 C C . GLY B 1 277 ? 3.783 48.625 -7.66 1 96.56 277 GLY B C 1
ATOM 6760 O O . GLY B 1 277 ? 4.656 48.438 -8.508 1 96.56 277 GLY B O 1
ATOM 6761 N N . MET B 1 278 ? 3.047 47.625 -7.223 1 96.38 278 MET B N 1
ATOM 6762 C CA . MET B 1 278 ? 3.209 46.25 -7.68 1 96.38 278 MET B CA 1
ATOM 6763 C C . MET B 1 278 ? 3.172 46.188 -9.203 1 96.38 278 MET B C 1
ATOM 6765 O O . MET B 1 278 ? 3.912 45.406 -9.805 1 96.38 278 MET B O 1
ATOM 6769 N N . GLU B 1 279 ? 2.363 46.969 -9.852 1 95.31 279 GLU B N 1
ATOM 6770 C CA . GLU B 1 279 ? 2.17 46.969 -11.297 1 95.31 279 GLU B CA 1
ATOM 6771 C C . GLU B 1 279 ? 3.381 47.531 -12.023 1 95.31 279 GLU B C 1
ATOM 6773 O O . GLU B 1 279 ? 3.551 47.312 -13.227 1 95.31 279 GLU B O 1
ATOM 6778 N N . LYS B 1 280 ? 4.238 48.25 -11.32 1 96.06 280 LYS B N 1
ATOM 6779 C CA . LYS B 1 280 ? 5.391 48.906 -11.922 1 96.06 280 LYS B CA 1
ATOM 6780 C C . LYS B 1 280 ? 6.605 48 -11.945 1 96.06 280 LYS B C 1
ATOM 6782 O O . LYS B 1 280 ? 7.574 48.25 -12.664 1 96.06 280 LYS B O 1
ATOM 6787 N N . PHE B 1 281 ? 6.52 46.969 -11.188 1 97.5 281 PHE B N 1
ATOM 6788 C CA . PHE B 1 281 ? 7.676 46.094 -11.055 1 97.5 281 PHE B CA 1
ATOM 6789 C C . PHE B 1 281 ? 8.031 45.469 -12.391 1 97.5 281 PHE B C 1
ATOM 6791 O O . PHE B 1 281 ? 7.164 44.938 -13.078 1 97.5 281 PHE B O 1
ATOM 6798 N N . ARG B 1 282 ? 9.281 45.469 -12.766 1 97.25 282 ARG B N 1
ATOM 6799 C CA . ARG B 1 282 ? 9.719 45 -14.07 1 97.25 282 ARG B CA 1
ATOM 6800 C C . ARG B 1 282 ? 10 43.5 -14.016 1 97.25 282 ARG B C 1
ATOM 6802 O O . ARG B 1 282 ? 9.969 42.812 -15.047 1 97.25 282 ARG B O 1
ATOM 6809 N N . GLY B 1 283 ? 10.305 42.969 -12.82 1 97.19 283 GLY B N 1
ATOM 6810 C CA . GLY B 1 283 ? 10.609 41.562 -12.695 1 97.19 283 GLY B CA 1
ATOM 6811 C C . GLY B 1 283 ? 9.383 40.688 -12.461 1 97.19 283 GLY B C 1
ATOM 6812 O O . GLY B 1 283 ? 8.273 41.094 -12.812 1 97.19 283 GLY B O 1
ATOM 6813 N N . ASP B 1 284 ? 9.617 39.5 -11.953 1 97.19 284 ASP B N 1
ATOM 6814 C CA . ASP B 1 284 ? 8.539 38.562 -11.688 1 97.19 284 ASP B CA 1
ATOM 6815 C C . ASP B 1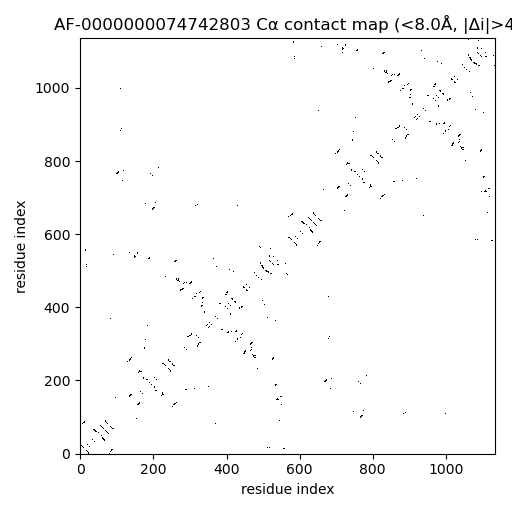 284 ? 8.055 38.656 -10.25 1 97.19 284 ASP B C 1
ATOM 6817 O O . ASP B 1 284 ? 8.844 38.938 -9.344 1 97.19 284 ASP B O 1
ATOM 6821 N N . GLN B 1 285 ? 6.801 38.531 -10.062 1 96.31 285 GLN B N 1
ATOM 6822 C CA . GLN B 1 285 ? 6.164 38.438 -8.75 1 96.31 285 GLN B CA 1
ATOM 6823 C C . GLN B 1 285 ? 5.301 37.188 -8.633 1 96.31 285 GLN B C 1
ATOM 6825 O O . GLN B 1 285 ? 4.477 36.906 -9.508 1 96.31 285 GLN B O 1
ATOM 6830 N N . HIS B 1 286 ? 5.656 36.469 -7.527 1 93.62 286 HIS B N 1
ATOM 6831 C CA . HIS B 1 286 ? 4.898 35.25 -7.293 1 93.62 286 HIS B CA 1
ATOM 6832 C C . HIS B 1 286 ? 4.531 35.094 -5.82 1 93.62 286 HIS B C 1
ATOM 6834 O O . HIS B 1 286 ? 5.344 35.406 -4.941 1 93.62 286 HIS B O 1
ATOM 6840 N N . HIS B 1 287 ? 3.254 34.625 -5.605 1 94.06 287 HIS B N 1
ATOM 6841 C CA . HIS B 1 287 ? 3.068 33.969 -4.324 1 94.06 287 HIS B CA 1
ATOM 6842 C C . HIS B 1 287 ? 3.816 32.625 -4.285 1 94.06 287 HIS B C 1
ATOM 6844 O O . HIS B 1 287 ? 4.031 32 -5.324 1 94.06 287 HIS B O 1
ATOM 6850 N N . SER B 1 288 ? 4.195 32.219 -3.088 1 92.62 288 SER B N 1
ATOM 6851 C CA . SER B 1 288 ? 4.957 30.969 -2.945 1 92.62 288 SER B CA 1
ATOM 6852 C C . SER B 1 288 ? 4.238 29.797 -3.605 1 92.62 288 SER B C 1
ATOM 6854 O O . SER B 1 288 ? 4.879 28.906 -4.152 1 92.62 288 SER B O 1
ATOM 6856 N N . SER B 1 289 ? 2.932 29.781 -3.639 1 87.69 289 SER B N 1
ATOM 6857 C CA . SER B 1 289 ? 2.129 28.688 -4.195 1 87.69 289 SER B CA 1
ATOM 6858 C C . SER B 1 289 ? 2.27 28.625 -5.715 1 87.69 289 SER B C 1
ATOM 6860 O O . SER B 1 289 ? 1.956 27.594 -6.324 1 87.69 289 SER B O 1
ATOM 6862 N N . LYS B 1 290 ? 2.793 29.703 -6.34 1 89.12 290 LYS B N 1
ATOM 6863 C CA . LYS B 1 290 ? 2.902 29.75 -7.793 1 89.12 290 LYS B CA 1
ATOM 6864 C C . LYS B 1 290 ? 4.352 29.953 -8.227 1 89.12 290 LYS B C 1
ATOM 6866 O O . LYS B 1 290 ? 4.621 30.219 -9.398 1 89.12 290 LYS B O 1
ATOM 6871 N N . HIS B 1 291 ? 5.223 29.938 -7.273 1 92.75 291 HIS B N 1
ATOM 6872 C CA . HIS B 1 291 ? 6.637 30.094 -7.598 1 92.75 291 HIS B CA 1
ATOM 6873 C C . HIS B 1 291 ? 7.145 28.906 -8.414 1 92.75 291 HIS B C 1
ATOM 6875 O O . HIS B 1 291 ? 7.082 27.766 -7.961 1 92.75 291 HIS B O 1
ATOM 6881 N N . PRO B 1 292 ? 7.609 29.109 -9.531 1 89.44 292 PRO B N 1
ATOM 6882 C CA . PRO B 1 292 ? 7.965 28 -10.438 1 89.44 292 PRO B CA 1
ATOM 6883 C C . PRO B 1 292 ? 9.273 27.328 -10.055 1 89.44 292 PRO B C 1
ATOM 6885 O O . PRO B 1 292 ? 9.617 26.281 -10.602 1 89.44 292 PRO B O 1
ATOM 6888 N N . GLY B 1 293 ? 10.008 27.922 -9.148 1 89.75 293 GLY B N 1
ATOM 6889 C CA . GLY B 1 293 ? 11.312 27.391 -8.789 1 89.75 293 GLY B CA 1
ATOM 6890 C C . GLY B 1 293 ? 12.453 28.328 -9.117 1 89.75 293 GLY B C 1
ATOM 6891 O O . GLY B 1 293 ? 12.227 29.438 -9.633 1 89.75 293 GLY B O 1
ATOM 6892 N N . PRO B 1 294 ? 13.633 27.922 -8.898 1 92.88 294 PRO B N 1
ATOM 6893 C CA . PRO B 1 294 ? 14.789 28.828 -8.977 1 92.88 294 PRO B CA 1
ATOM 6894 C C . PRO B 1 294 ? 15.43 28.844 -10.359 1 92.88 294 PRO B C 1
ATOM 6896 O O . PRO B 1 294 ? 16.25 29.719 -10.648 1 92.88 294 PRO B O 1
ATOM 6899 N N . ASP B 1 295 ? 15.094 27.984 -11.172 1 90.56 295 ASP B N 1
ATOM 6900 C CA . ASP B 1 295 ? 15.859 27.672 -12.375 1 90.56 295 ASP B CA 1
ATOM 6901 C C . ASP B 1 295 ? 15.992 28.891 -13.281 1 90.56 295 ASP B C 1
ATOM 6903 O O . ASP B 1 295 ? 17.047 29.109 -13.891 1 90.56 295 ASP B O 1
ATOM 6907 N N . ALA B 1 296 ? 15.047 29.719 -13.375 1 93.44 296 ALA B N 1
ATOM 6908 C CA . ALA B 1 296 ? 15.008 30.844 -14.312 1 93.44 296 ALA B CA 1
ATOM 6909 C C . ALA B 1 296 ? 15.742 32.062 -13.742 1 93.44 296 ALA B C 1
ATOM 6911 O O . ALA B 1 296 ? 15.898 33.062 -14.43 1 93.44 296 ALA B O 1
ATOM 6912 N N . TYR B 1 297 ? 16.328 31.969 -12.586 1 96.19 297 TYR B N 1
ATOM 6913 C CA . TYR B 1 297 ? 16.75 33.188 -11.914 1 96.19 297 TYR B CA 1
ATOM 6914 C C . TYR B 1 297 ? 18.234 33.125 -11.57 1 96.19 297 TYR B C 1
ATOM 6916 O O . TYR B 1 297 ? 18.719 33.875 -10.727 1 96.19 297 TYR B O 1
ATOM 6924 N N . ARG B 1 298 ? 18.922 32.219 -12.18 1 95.44 298 ARG B N 1
ATOM 6925 C CA . ARG B 1 298 ? 20.359 32.156 -11.945 1 95.44 298 ARG B CA 1
ATOM 6926 C C . ARG B 1 298 ? 21.047 33.469 -12.188 1 95.44 298 ARG B C 1
ATOM 6928 O O . ARG B 1 298 ? 20.812 34.125 -13.219 1 95.44 298 ARG B O 1
ATOM 6935 N N . GLY B 1 299 ? 21.828 33.906 -11.242 1 96.44 299 GLY B N 1
ATOM 6936 C CA . GLY B 1 299 ? 22.594 35.125 -11.367 1 96.44 299 GLY B CA 1
ATOM 6937 C C . GLY B 1 299 ? 21.766 36.375 -11.078 1 96.44 299 GLY B C 1
ATOM 6938 O O . GLY B 1 299 ? 22.281 37.5 -11.156 1 96.44 299 GLY B O 1
ATOM 6939 N N . LYS B 1 300 ? 20.547 36.219 -10.711 1 98 300 LYS B N 1
ATOM 6940 C CA . LYS B 1 300 ? 19.656 37.344 -10.469 1 98 300 LYS B CA 1
ATOM 6941 C C . LYS B 1 300 ? 19.5 37.625 -8.969 1 98 300 LYS B C 1
ATOM 6943 O O . LYS B 1 300 ? 20.172 36.969 -8.148 1 98 300 LYS B O 1
ATOM 6948 N N . LYS B 1 301 ? 18.719 38.656 -8.664 1 98.56 301 LYS B N 1
ATOM 6949 C CA . LYS B 1 301 ? 18.422 39.031 -7.289 1 98.56 301 LYS B CA 1
ATOM 6950 C C . LYS B 1 301 ? 16.969 38.688 -6.934 1 98.56 301 LYS B C 1
ATOM 6952 O O . LYS B 1 301 ? 16.062 38.938 -7.73 1 98.56 301 LYS B O 1
ATOM 6957 N N . ALA B 1 302 ? 16.844 38.094 -5.766 1 98.56 302 ALA B N 1
ATOM 6958 C CA . ALA B 1 302 ? 15.5 37.719 -5.32 1 98.56 302 ALA B CA 1
ATOM 6959 C C . ALA B 1 302 ? 15.211 38.281 -3.928 1 98.56 302 ALA B C 1
ATOM 6961 O O . ALA B 1 302 ? 16.094 38.281 -3.062 1 98.56 302 ALA B O 1
ATOM 6962 N N . VAL B 1 303 ? 14.031 38.75 -3.686 1 98.62 303 VAL B N 1
ATOM 6963 C CA . VAL B 1 303 ? 13.516 39.094 -2.363 1 98.62 303 VAL B CA 1
ATOM 6964 C C . VAL B 1 303 ? 12.359 38.156 -2.002 1 98.62 303 VAL B C 1
ATOM 6966 O O . VAL B 1 303 ? 11.414 38 -2.771 1 98.62 303 VAL B O 1
ATOM 6969 N N . VAL B 1 304 ? 12.484 37.469 -0.926 1 98.38 304 VAL B N 1
ATOM 6970 C CA . VAL B 1 304 ? 11.43 36.594 -0.408 1 98.38 304 VAL B CA 1
ATOM 6971 C C . VAL B 1 304 ? 10.805 37.25 0.833 1 98.38 304 VAL B C 1
ATOM 6973 O O . VAL B 1 304 ? 11.477 37.438 1.849 1 98.38 304 VAL B O 1
ATOM 6976 N N . VAL B 1 305 ? 9.523 37.562 0.755 1 98.06 305 VAL B N 1
ATOM 6977 C CA . VAL B 1 305 ? 8.812 38.219 1.85 1 98.06 305 VAL B CA 1
ATOM 6978 C C . VAL B 1 305 ? 8.188 37.156 2.758 1 98.06 305 VAL B C 1
ATOM 6980 O O . VAL B 1 305 ? 7.191 36.531 2.389 1 98.06 305 VAL B O 1
ATOM 6983 N N . GLY B 1 306 ? 8.664 37 3.938 1 96.94 306 GLY B N 1
ATOM 6984 C CA . GLY B 1 306 ? 8.289 35.969 4.895 1 96.94 306 GLY B CA 1
ATOM 6985 C C . GLY B 1 306 ? 9.477 35.219 5.465 1 96.94 306 GLY B C 1
ATOM 6986 O O . GLY B 1 306 ? 10.586 35.344 4.949 1 96.94 306 GLY B O 1
ATOM 6987 N N . SER B 1 307 ? 9.227 34.438 6.516 1 97.31 307 SER B N 1
ATOM 6988 C CA . SER B 1 307 ? 10.391 33.844 7.148 1 97.31 307 SER B CA 1
ATOM 6989 C C . SER B 1 307 ? 10.039 32.5 7.766 1 97.31 307 SER B C 1
ATOM 6991 O O . SER B 1 307 ? 10.711 32.031 8.688 1 97.31 307 SER B O 1
ATOM 6993 N N . ASN B 1 308 ? 8.938 31.844 7.391 1 95.38 308 ASN B N 1
ATOM 6994 C CA . ASN B 1 308 ? 8.562 30.531 7.902 1 95.38 308 ASN B CA 1
ATOM 6995 C C . ASN B 1 308 ? 9.008 29.406 6.961 1 95.38 308 ASN B C 1
ATOM 6997 O O . ASN B 1 308 ? 10.086 29.484 6.375 1 95.38 308 ASN B O 1
ATOM 7001 N N . ASN B 1 309 ? 8.234 28.344 6.773 1 92.31 309 ASN B N 1
ATOM 7002 C CA . ASN B 1 309 ? 8.656 27.156 6.035 1 92.31 309 ASN B CA 1
ATOM 7003 C C . ASN B 1 309 ? 8.898 27.469 4.562 1 92.31 309 ASN B C 1
ATOM 7005 O O . ASN B 1 309 ? 10 27.234 4.051 1 92.31 309 ASN B O 1
ATOM 7009 N N . SER B 1 310 ? 7.914 28 3.893 1 92.94 310 SER B N 1
ATOM 7010 C CA . SER B 1 310 ? 8.039 28.266 2.463 1 92.94 310 SER B CA 1
ATOM 7011 C C . SER B 1 310 ? 9.188 29.234 2.18 1 92.94 310 SER B C 1
ATOM 7013 O O . SER B 1 310 ? 9.93 29.047 1.213 1 92.94 310 SER B O 1
ATOM 7015 N N . ALA B 1 311 ? 9.297 30.25 2.996 1 95.94 311 ALA B N 1
ATOM 7016 C CA . ALA B 1 311 ? 10.336 31.25 2.797 1 95.94 311 ALA B CA 1
ATOM 7017 C C . ALA B 1 311 ? 11.727 30.625 2.879 1 95.94 311 ALA B C 1
ATOM 7019 O O . ALA B 1 311 ? 12.57 30.859 2.008 1 95.94 311 ALA B O 1
ATOM 7020 N N . HIS B 1 312 ? 11.938 29.844 3.906 1 95.75 312 HIS B N 1
ATOM 7021 C CA . HIS B 1 312 ? 13.234 29.219 4.082 1 95.75 312 HIS B CA 1
ATOM 7022 C C . HIS B 1 312 ? 13.555 28.281 2.914 1 95.75 312 HIS B C 1
ATOM 7024 O O . HIS B 1 312 ? 14.656 28.328 2.359 1 95.75 312 HIS B O 1
ATOM 7030 N N . ASP B 1 313 ? 12.641 27.484 2.566 1 93.06 313 ASP B N 1
ATOM 7031 C CA . ASP B 1 313 ? 12.859 26.5 1.511 1 93.06 313 ASP B CA 1
ATOM 7032 C C . ASP B 1 313 ? 13.125 27.188 0.171 1 93.06 313 ASP B C 1
ATOM 7034 O O . ASP B 1 313 ? 14.023 26.781 -0.574 1 93.06 313 ASP B O 1
ATOM 7038 N N . ILE B 1 314 ? 12.328 28.188 -0.122 1 95 314 ILE B N 1
ATOM 7039 C CA . ILE B 1 314 ? 12.469 28.891 -1.388 1 95 314 ILE B CA 1
ATOM 7040 C C . ILE B 1 314 ? 13.789 29.656 -1.415 1 95 314 ILE B C 1
ATOM 7042 O O . ILE B 1 314 ? 14.5 29.656 -2.424 1 95 314 ILE B O 1
ATOM 7046 N N . CYS B 1 315 ? 14.148 30.297 -0.309 1 96.75 315 CYS B N 1
ATOM 7047 C CA . CYS B 1 315 ? 15.43 30.984 -0.23 1 96.75 315 CYS B CA 1
ATOM 7048 C C . CYS B 1 315 ? 16.578 30.031 -0.478 1 96.75 315 CYS B C 1
ATOM 7050 O O . CYS B 1 315 ? 17.5 30.344 -1.232 1 96.75 315 CYS B O 1
ATOM 7052 N N . ALA B 1 316 ? 16.531 28.891 0.155 1 94.62 316 ALA B N 1
ATOM 7053 C CA . ALA B 1 316 ? 17.594 27.906 -0.003 1 94.62 316 ALA B CA 1
ATOM 7054 C C . ALA B 1 316 ? 17.703 27.438 -1.452 1 94.62 316 ALA B C 1
ATOM 7056 O O . ALA B 1 316 ? 18.797 27.328 -1.999 1 94.62 316 ALA B O 1
ATOM 7057 N N . ALA B 1 317 ? 16.578 27.156 -2.012 1 92.62 317 ALA B N 1
ATOM 7058 C CA . ALA B 1 317 ? 16.562 26.688 -3.396 1 92.62 317 ALA B CA 1
ATOM 7059 C C . ALA B 1 317 ? 17.141 27.75 -4.336 1 92.62 317 ALA B C 1
ATOM 7061 O O . ALA B 1 317 ? 17.875 27.422 -5.27 1 92.62 317 ALA B O 1
ATOM 7062 N N . LEU B 1 318 ? 16.719 28.984 -4.125 1 95.62 318 LEU B N 1
ATOM 7063 C CA . LEU B 1 318 ? 17.234 30.094 -4.926 1 95.62 318 LEU B CA 1
ATOM 7064 C C . LEU B 1 318 ? 18.75 30.234 -4.746 1 95.62 318 LEU B C 1
ATOM 7066 O O . LEU B 1 318 ? 19.484 30.344 -5.727 1 95.62 318 LEU B O 1
ATOM 7070 N N . TRP B 1 319 ? 19.172 30.156 -3.549 1 96.19 319 TRP B N 1
ATOM 7071 C CA . TRP B 1 319 ? 20.594 30.25 -3.262 1 96.19 319 TRP B CA 1
ATOM 7072 C C . TRP B 1 319 ? 21.359 29.109 -3.941 1 96.19 319 TRP B C 1
ATOM 7074 O O . TRP B 1 319 ? 22.422 29.328 -4.516 1 96.19 319 TRP B O 1
ATOM 7084 N N . GLU B 1 320 ? 20.859 27.938 -3.826 1 93.25 320 GLU B N 1
ATOM 7085 C CA . GLU B 1 320 ? 21.484 26.766 -4.434 1 93.25 320 GLU B CA 1
ATOM 7086 C C . GLU B 1 320 ? 21.672 26.953 -5.938 1 93.25 320 GLU B C 1
ATOM 7088 O O . GLU B 1 320 ? 22.531 26.328 -6.543 1 93.25 320 GLU B O 1
ATOM 7093 N N . ASN B 1 321 ? 20.844 27.812 -6.488 1 93.44 321 ASN B N 1
ATOM 7094 C CA . ASN B 1 321 ? 20.891 28.078 -7.918 1 93.44 321 ASN B CA 1
ATOM 7095 C C . ASN B 1 321 ? 21.594 29.406 -8.219 1 93.44 321 ASN B C 1
ATOM 7097 O O . ASN B 1 321 ? 21.312 30.047 -9.227 1 93.44 321 ASN B O 1
ATOM 7101 N N . ASP B 1 322 ? 22.391 29.859 -7.316 1 95.5 322 ASP B N 1
ATOM 7102 C CA . ASP B 1 322 ? 23.281 31.016 -7.477 1 95.5 322 ASP B CA 1
ATOM 7103 C C . ASP B 1 322 ? 22.484 32.312 -7.605 1 95.5 322 ASP B C 1
ATOM 7105 O O . ASP B 1 322 ? 22.859 33.188 -8.375 1 95.5 322 ASP B O 1
ATOM 7109 N N . VAL B 1 323 ? 21.344 32.375 -7.004 1 96.94 323 VAL B N 1
ATOM 7110 C CA . VAL B 1 323 ? 20.578 33.625 -6.906 1 96.94 323 VAL B CA 1
ATOM 7111 C C . VAL B 1 323 ? 21 34.406 -5.656 1 96.94 323 VAL B C 1
ATOM 7113 O O . VAL B 1 323 ? 21.25 33.812 -4.609 1 96.94 323 VAL B O 1
ATOM 7116 N N . ASP B 1 324 ? 21.172 35.719 -5.816 1 98.19 324 ASP B N 1
ATOM 7117 C CA . ASP B 1 324 ? 21.391 36.594 -4.66 1 98.19 324 ASP B CA 1
ATOM 7118 C C . ASP B 1 324 ? 20.094 36.844 -3.918 1 98.19 324 ASP B C 1
ATOM 7120 O O . ASP B 1 324 ? 19.297 37.688 -4.34 1 98.19 324 ASP B O 1
ATOM 7124 N N . VAL B 1 325 ? 19.906 36.219 -2.74 1 98 325 VAL B N 1
ATOM 7125 C CA . VAL B 1 325 ? 18.578 36.188 -2.133 1 98 325 VAL B CA 1
ATOM 7126 C C . VAL B 1 325 ? 18.578 36.969 -0.83 1 98 325 VAL B C 1
ATOM 7128 O O . VAL B 1 325 ? 19.516 36.875 -0.032 1 98 325 VAL B O 1
ATOM 7131 N N . THR B 1 326 ? 17.578 37.781 -0.602 1 98.62 326 THR B N 1
ATOM 7132 C CA . THR B 1 326 ? 17.297 38.469 0.655 1 98.62 326 THR B CA 1
ATOM 7133 C C . THR B 1 326 ? 15.953 38.031 1.222 1 98.62 326 THR B C 1
ATOM 7135 O O . THR B 1 326 ? 14.922 38.188 0.555 1 98.62 326 THR B O 1
ATOM 7138 N N . MET B 1 327 ? 15.961 37.5 2.396 1 98.56 327 MET B N 1
ATOM 7139 C CA . MET B 1 327 ? 14.734 37.219 3.131 1 98.56 327 MET B CA 1
ATOM 7140 C C . MET B 1 327 ? 14.266 38.406 3.934 1 98.56 327 MET B C 1
ATOM 7142 O O . MET B 1 327 ? 15.055 39.031 4.645 1 98.56 327 MET B O 1
ATOM 7146 N N . VAL B 1 328 ? 13.031 38.75 3.777 1 98.44 328 VAL B N 1
ATOM 7147 C CA . VAL B 1 328 ? 12.445 39.812 4.57 1 98.44 328 VAL B CA 1
ATOM 7148 C C . VAL B 1 328 ? 11.586 39.25 5.688 1 98.44 328 VAL B C 1
ATOM 7150 O O . VAL B 1 328 ? 10.539 38.656 5.422 1 98.44 328 VAL B O 1
ATOM 7153 N N . GLN B 1 329 ? 11.984 39.375 6.883 1 98.06 329 GLN B N 1
ATOM 7154 C CA . GLN B 1 329 ? 11.258 38.906 8.047 1 98.06 329 GLN B CA 1
ATOM 7155 C C . GLN B 1 329 ? 10.359 39.969 8.633 1 98.06 329 GLN B C 1
ATOM 7157 O O . GLN B 1 329 ? 10.844 41.031 9.078 1 98.06 329 GLN B O 1
ATOM 7162 N N . ARG B 1 330 ? 9.109 39.719 8.703 1 94.5 330 ARG B N 1
ATOM 7163 C CA . ARG B 1 330 ? 8.125 40.688 9.141 1 94.5 330 ARG B CA 1
ATOM 7164 C C . ARG B 1 330 ? 7.738 40.469 10.594 1 94.5 330 ARG B C 1
ATOM 7166 O O . ARG B 1 330 ? 7.277 41.406 11.266 1 94.5 330 ARG B O 1
ATOM 7173 N N . SER B 1 331 ? 7.793 39.25 11.016 1 93.69 331 SER B N 1
ATOM 7174 C CA . SER B 1 331 ? 7.465 38.844 12.383 1 93.69 331 SER B CA 1
ATOM 7175 C C . SER B 1 331 ? 8.383 37.75 12.867 1 93.69 331 SER B C 1
ATOM 7177 O O . SER B 1 331 ? 9.148 37.156 12.078 1 93.69 331 SER B O 1
ATOM 7179 N N . SER B 1 332 ? 8.344 37.5 14.172 1 96.06 332 SER B N 1
ATOM 7180 C CA . SER B 1 332 ? 9.211 36.469 14.727 1 96.06 332 SER B CA 1
ATOM 7181 C C . SER B 1 332 ? 8.797 35.094 14.234 1 96.06 332 SER B C 1
ATOM 7183 O O . SER B 1 332 ? 7.641 34.875 13.883 1 96.06 332 SER B O 1
ATOM 7185 N N . THR B 1 333 ? 9.75 34.188 14.117 1 97.69 333 THR B N 1
ATOM 7186 C CA . THR B 1 333 ? 9.547 32.812 13.695 1 97.69 333 THR B CA 1
ATOM 7187 C C . THR B 1 333 ? 10.164 31.844 14.703 1 97.69 333 THR B C 1
ATOM 7189 O O . THR B 1 333 ? 11.258 32.062 15.211 1 97.69 333 THR B O 1
ATOM 7192 N N . HIS B 1 334 ? 9.391 30.844 15.055 1 98.06 334 HIS B N 1
ATOM 7193 C CA . HIS B 1 334 ? 9.969 29.75 15.828 1 98.06 334 HIS B CA 1
ATOM 7194 C C . HIS B 1 334 ? 10.664 28.734 14.922 1 98.06 334 HIS B C 1
ATOM 7196 O O . HIS B 1 334 ? 10.047 28.219 13.984 1 98.06 334 HIS B O 1
ATOM 7202 N N . ILE B 1 335 ? 11.969 28.469 15.164 1 98.25 335 ILE B N 1
ATOM 7203 C CA . ILE B 1 335 ? 12.711 27.531 14.344 1 98.25 335 ILE B CA 1
ATOM 7204 C C . ILE B 1 335 ? 13.156 26.344 15.195 1 98.25 335 ILE B C 1
ATOM 7206 O O . ILE B 1 335 ? 13.641 26.531 16.312 1 98.25 335 ILE B O 1
ATOM 7210 N N . VAL B 1 336 ? 12.922 25.188 14.781 1 97.62 336 VAL B N 1
ATOM 7211 C CA . VAL B 1 336 ? 13.445 23.984 15.414 1 97.62 336 VAL B CA 1
ATOM 7212 C C . VAL B 1 336 ? 14.242 23.156 14.398 1 97.62 336 VAL B C 1
ATOM 7214 O O . VAL B 1 336 ? 13.875 23.094 13.219 1 97.62 336 VAL B O 1
ATOM 7217 N N . ARG B 1 337 ? 15.32 22.609 14.867 1 96.5 337 ARG B N 1
ATOM 7218 C CA . ARG B 1 337 ? 16.094 21.734 13.984 1 96.5 337 ARG B CA 1
ATOM 7219 C C . ARG B 1 337 ? 15.43 20.375 13.836 1 96.5 337 ARG B C 1
ATOM 7221 O O . ARG B 1 337 ? 14.969 19.797 14.82 1 96.5 337 ARG B O 1
ATOM 7228 N N . SER B 1 338 ? 15.477 19.844 12.625 1 94.44 338 SER B N 1
ATOM 7229 C CA . SER B 1 338 ? 14.766 18.625 12.289 1 94.44 338 SER B CA 1
ATOM 7230 C C . SER B 1 338 ? 15.258 17.453 13.125 1 94.44 338 SER B C 1
ATOM 7232 O O . SER B 1 338 ? 14.453 16.703 13.695 1 94.44 338 SER B O 1
ATOM 7234 N N . ASP B 1 339 ? 16.547 17.234 13.242 1 93.69 339 ASP B N 1
ATOM 7235 C CA . ASP B 1 339 ? 17.109 16.109 13.961 1 93.69 339 ASP B CA 1
ATOM 7236 C C . ASP B 1 339 ? 16.734 16.141 15.438 1 93.69 339 ASP B C 1
ATOM 7238 O O . ASP B 1 339 ? 16.359 15.109 16.016 1 93.69 339 ASP B O 1
ATOM 7242 N N . THR B 1 340 ? 16.844 17.344 15.992 1 96.69 340 THR B N 1
ATOM 7243 C CA . THR B 1 340 ? 16.484 17.516 17.406 1 96.69 340 THR B CA 1
ATOM 7244 C C . THR B 1 340 ? 15 17.281 17.625 1 96.69 340 THR B C 1
ATOM 7246 O O . THR B 1 340 ? 14.617 16.641 18.609 1 96.69 340 THR B O 1
ATOM 7249 N N . LEU B 1 341 ? 14.211 17.812 16.734 1 96.44 341 LEU B N 1
ATOM 7250 C CA . LEU B 1 341 ? 12.773 17.609 16.828 1 96.44 341 LEU B CA 1
ATOM 7251 C C . LEU B 1 341 ? 12.422 16.125 16.75 1 96.44 341 LEU B C 1
ATOM 7253 O O . LEU B 1 341 ? 11.57 15.641 17.5 1 96.44 341 LEU B O 1
ATOM 7257 N N . MET B 1 342 ? 13.055 15.344 15.875 1 94.44 342 MET B N 1
ATOM 7258 C CA . MET B 1 342 ? 12.82 13.914 15.695 1 94.44 342 MET B CA 1
ATOM 7259 C C . MET B 1 342 ? 13.156 13.141 16.969 1 94.44 342 MET B C 1
ATOM 7261 O O . MET B 1 342 ? 12.438 12.219 17.344 1 94.44 342 MET B O 1
ATOM 7265 N N . ASP B 1 343 ? 14.172 13.578 17.547 1 95.12 343 ASP B N 1
ATOM 7266 C CA . ASP B 1 343 ? 14.664 12.867 18.734 1 95.12 343 ASP B CA 1
ATOM 7267 C C . ASP B 1 343 ? 13.852 13.234 19.969 1 95.12 343 ASP B C 1
ATOM 7269 O O . ASP B 1 343 ? 13.258 12.359 20.609 1 95.12 343 ASP B O 1
ATOM 7273 N N . VAL B 1 344 ? 13.625 14.531 20.188 1 95.88 344 VAL B N 1
ATOM 7274 C CA . VAL B 1 344 ? 13.062 15.008 21.438 1 95.88 344 VAL B CA 1
ATOM 7275 C C . VAL B 1 344 ? 11.539 15.086 21.328 1 95.88 344 VAL B C 1
ATOM 7277 O O . VAL B 1 344 ? 10.82 14.797 22.281 1 95.88 344 VAL B O 1
ATOM 7280 N N . GLY B 1 345 ? 11.062 15.43 20.219 1 94.06 345 GLY B N 1
ATOM 7281 C CA . GLY B 1 345 ? 9.641 15.719 20.078 1 94.06 345 GLY B CA 1
ATOM 7282 C C . GLY B 1 345 ? 8.844 14.531 19.578 1 94.06 345 GLY B C 1
ATOM 7283 O O . GLY B 1 345 ? 7.75 14.258 20.078 1 94.06 345 GLY B O 1
ATOM 7284 N N . LEU B 1 346 ? 9.414 13.75 18.625 1 94 346 LEU B N 1
ATOM 7285 C CA . LEU B 1 346 ? 8.602 12.766 17.906 1 94 346 LEU B CA 1
ATOM 7286 C C . LEU B 1 346 ? 9.117 11.352 18.156 1 94 346 LEU B C 1
ATOM 7288 O O . LEU B 1 346 ? 8.398 10.375 17.938 1 94 346 LEU B O 1
ATOM 7292 N N . GLY B 1 347 ? 10.312 11.164 18.672 1 94 347 GLY B N 1
ATOM 7293 C CA . GLY B 1 347 ? 11.039 9.914 18.703 1 94 347 GLY B CA 1
ATOM 7294 C C . GLY B 1 347 ? 10.32 8.82 19.469 1 94 347 GLY B C 1
ATOM 7295 O O . GLY B 1 347 ? 10.328 7.656 19.062 1 94 347 GLY B O 1
ATOM 7296 N N . ALA B 1 348 ? 9.617 9.211 20.5 1 92.94 348 ALA B N 1
ATOM 7297 C CA . ALA B 1 348 ? 9.008 8.211 21.375 1 92.94 348 ALA B CA 1
ATOM 7298 C C . ALA B 1 348 ? 7.797 7.566 20.703 1 92.94 348 ALA B C 1
ATOM 7300 O O . ALA B 1 348 ? 7.477 6.406 20.984 1 92.94 348 ALA B O 1
ATOM 7301 N N . LEU B 1 349 ? 7.18 8.281 19.812 1 95.56 349 LEU B N 1
ATOM 7302 C CA . LEU B 1 349 ? 5.922 7.801 19.25 1 95.56 349 LEU B CA 1
ATOM 7303 C C . LEU B 1 349 ? 6.07 7.508 17.766 1 95.56 349 LEU B C 1
ATOM 7305 O O . LEU B 1 349 ? 5.441 6.586 17.25 1 95.56 349 LEU B O 1
ATOM 7309 N N . TYR B 1 350 ? 6.844 8.305 17.109 1 97.5 350 TYR B N 1
ATOM 7310 C CA . TYR B 1 350 ? 6.918 8.227 15.656 1 97.5 350 TYR B CA 1
ATOM 7311 C C . TYR B 1 350 ? 8.359 8.078 15.195 1 97.5 350 TYR B C 1
ATOM 7313 O O . TYR B 1 350 ? 8.953 9.016 14.664 1 97.5 350 TYR B O 1
ATOM 7321 N N . SER B 1 351 ? 8.938 6.984 15.312 1 97 351 SER B N 1
ATOM 7322 C CA . SER B 1 351 ? 10.297 6.641 14.898 1 97 351 SER B CA 1
ATOM 7323 C C . SER B 1 351 ? 10.438 5.141 14.648 1 97 351 SER B C 1
ATOM 7325 O O . SER B 1 351 ? 9.539 4.363 14.992 1 97 351 SER B O 1
ATOM 7327 N N . GLU B 1 352 ? 11.539 4.805 13.984 1 96.56 352 GLU B N 1
ATOM 7328 C CA . GLU B 1 352 ? 11.805 3.385 13.773 1 96.56 352 GLU B CA 1
ATOM 7329 C C . GLU B 1 352 ? 12.023 2.664 15.102 1 96.56 352 GLU B C 1
ATOM 7331 O O . GLU B 1 352 ? 11.641 1.499 15.25 1 96.56 352 GLU B O 1
ATOM 7336 N N . GLU B 1 353 ? 12.641 3.35 16.047 1 96.5 353 GLU B N 1
ATOM 7337 C CA . GLU B 1 353 ? 12.828 2.791 17.391 1 96.5 353 GLU B CA 1
ATOM 7338 C C . GLU B 1 353 ? 11.492 2.496 18.062 1 96.5 353 GLU B C 1
ATOM 7340 O O . GLU B 1 353 ? 11.328 1.458 18.703 1 96.5 353 GLU B O 1
ATOM 7345 N N . ALA B 1 354 ? 10.578 3.436 17.906 1 96.81 354 ALA B N 1
ATOM 7346 C CA . ALA B 1 354 ? 9.242 3.234 18.469 1 96.81 354 ALA B CA 1
ATOM 7347 C C . ALA B 1 354 ? 8.57 2.012 17.859 1 96.81 354 ALA B C 1
ATOM 7349 O O . ALA B 1 354 ? 7.98 1.195 18.562 1 96.81 354 ALA B O 1
ATOM 7350 N N . VAL B 1 355 ? 8.656 1.886 16.547 1 95.75 355 VAL B N 1
ATOM 7351 C CA . VAL B 1 355 ? 8.055 0.755 15.852 1 95.75 355 VAL B CA 1
ATOM 7352 C C . VAL B 1 355 ? 8.664 -0.55 16.359 1 95.75 355 VAL B C 1
ATOM 7354 O O . VAL B 1 355 ? 7.941 -1.508 16.641 1 95.75 355 VAL B O 1
ATOM 7357 N N . ARG B 1 356 ? 9.938 -0.594 16.5 1 93.56 356 ARG B N 1
ATOM 7358 C CA . ARG B 1 356 ? 10.633 -1.784 16.969 1 93.56 356 ARG B CA 1
ATOM 7359 C C . ARG B 1 356 ? 10.203 -2.152 18.375 1 93.56 356 ARG B C 1
ATOM 7361 O O . ARG B 1 356 ? 10.164 -3.332 18.734 1 93.56 356 ARG B O 1
ATOM 7368 N N . SER B 1 357 ? 9.852 -1.118 19.109 1 93.38 357 SER B N 1
ATOM 7369 C CA . SER B 1 357 ? 9.445 -1.339 20.5 1 93.38 357 SER B CA 1
ATOM 7370 C C . SER B 1 357 ? 7.965 -1.699 20.594 1 93.38 357 SER B C 1
ATOM 7372 O O . SER B 1 357 ? 7.414 -1.811 21.688 1 93.38 357 SER B O 1
ATOM 7374 N N . GLY B 1 358 ? 7.332 -1.761 19.469 1 92.19 358 GLY B N 1
ATOM 7375 C CA . GLY B 1 358 ? 5.961 -2.244 19.453 1 92.19 358 GLY B CA 1
ATOM 7376 C C . GLY B 1 358 ? 4.938 -1.136 19.297 1 92.19 358 GLY B C 1
ATOM 7377 O O . GLY B 1 358 ? 3.732 -1.392 19.312 1 92.19 358 GLY B O 1
ATOM 7378 N N . MET B 1 359 ? 5.379 0.096 19.078 1 95.12 359 MET B N 1
ATOM 7379 C CA . MET B 1 359 ? 4.461 1.218 18.891 1 95.12 359 MET B CA 1
ATOM 7380 C C . MET B 1 359 ? 3.836 1.183 17.5 1 95.12 359 MET B C 1
ATOM 7382 O O . MET B 1 359 ? 4.547 1.086 16.5 1 95.12 359 MET B O 1
ATOM 7386 N N . THR B 1 360 ? 2.539 1.143 17.469 1 94.81 360 THR B N 1
ATOM 7387 C CA . THR B 1 360 ? 1.854 1.259 16.188 1 94.81 360 THR B CA 1
ATOM 7388 C C . THR B 1 360 ? 1.455 2.707 15.914 1 94.81 360 THR B C 1
ATOM 7390 O O . THR B 1 360 ? 1.396 3.523 16.828 1 94.81 360 THR B O 1
ATOM 7393 N N . THR B 1 361 ? 1.22 3.035 14.695 1 96.5 361 THR B N 1
ATOM 7394 C CA . THR B 1 361 ? 0.782 4.371 14.312 1 96.5 361 THR B CA 1
ATOM 7395 C C . THR B 1 361 ? -0.513 4.746 15.023 1 96.5 361 THR B C 1
ATOM 7397 O O . THR B 1 361 ? -0.661 5.871 15.508 1 96.5 361 THR B O 1
ATOM 7400 N N . GLU B 1 362 ? -1.404 3.809 15.141 1 95.5 362 GLU B N 1
ATOM 7401 C CA . GLU B 1 362 ? -2.703 4.035 15.766 1 95.5 362 GLU B CA 1
ATOM 7402 C C . GLU B 1 362 ? -2.557 4.324 17.266 1 95.5 362 GLU B C 1
ATOM 7404 O O . GLU B 1 362 ? -3.205 5.23 17.781 1 95.5 362 GLU B O 1
ATOM 7409 N N . LYS B 1 363 ? -1.725 3.59 17.922 1 95.75 363 LYS B N 1
ATOM 7410 C CA . LYS B 1 363 ? -1.491 3.82 19.344 1 95.75 363 LYS B CA 1
ATOM 7411 C C . LYS B 1 363 ? -0.812 5.168 19.578 1 95.75 363 LYS B C 1
ATOM 7413 O O . LYS B 1 363 ? -1.165 5.891 20.516 1 95.75 363 LYS B O 1
ATOM 7418 N N . ALA B 1 364 ? 0.179 5.426 18.719 1 97.69 364 ALA B N 1
ATOM 7419 C CA . ALA B 1 364 ? 0.865 6.715 18.812 1 97.69 364 ALA B CA 1
ATOM 7420 C C . ALA B 1 364 ? -0.12 7.871 18.688 1 97.69 364 ALA B C 1
ATOM 7422 O O . ALA B 1 364 ? -0.075 8.828 19.469 1 97.69 364 ALA B O 1
ATOM 7423 N N . ASP B 1 365 ? -1.004 7.758 17.719 1 97.81 365 ASP B N 1
ATOM 7424 C CA . ASP B 1 365 ? -2.006 8.797 17.484 1 97.81 365 ASP B CA 1
ATOM 7425 C C . ASP B 1 365 ? -2.895 8.984 18.703 1 97.81 365 ASP B C 1
ATOM 7427 O O . ASP B 1 365 ? -3.219 10.117 19.078 1 97.81 365 ASP B O 1
ATOM 7431 N N . LEU B 1 366 ? -3.268 7.902 19.328 1 97.88 366 LEU B N 1
ATOM 7432 C CA . LEU B 1 366 ? -4.188 7.977 20.453 1 97.88 366 LEU B CA 1
ATOM 7433 C C . LEU B 1 366 ? -3.479 8.492 21.703 1 97.88 366 LEU B C 1
ATOM 7435 O O . LEU B 1 366 ? -4.078 9.188 22.531 1 97.88 366 LEU B O 1
ATOM 7439 N N . ILE B 1 367 ? -2.252 8.078 21.844 1 97.25 367 ILE B N 1
ATOM 7440 C CA . ILE B 1 367 ? -1.478 8.625 22.953 1 97.25 367 ILE B CA 1
ATOM 7441 C C . ILE B 1 367 ? -1.374 10.141 22.812 1 97.25 367 ILE B C 1
ATOM 7443 O O . ILE B 1 367 ? -1.61 10.883 23.781 1 97.25 367 ILE B O 1
ATOM 7447 N N . PHE B 1 368 ? -1.11 10.516 21.609 1 96 368 PHE B N 1
ATOM 7448 C CA . PHE B 1 368 ? -1.041 11.945 21.328 1 96 368 PHE B CA 1
ATOM 7449 C C . PHE B 1 368 ? -2.393 12.609 21.547 1 96 368 PHE B C 1
ATOM 7451 O O . PHE B 1 368 ? -2.469 13.672 22.172 1 96 368 PHE B O 1
ATOM 7458 N N . ALA B 1 369 ? -3.398 12.031 21.156 1 97 369 ALA B N 1
ATOM 7459 C CA . ALA B 1 369 ? -4.754 12.57 21.281 1 97 369 ALA B CA 1
ATOM 7460 C C . ALA B 1 369 ? -5.211 12.562 22.734 1 97 369 ALA B C 1
ATOM 7462 O O . ALA B 1 369 ? -6.125 13.305 23.109 1 97 369 ALA B O 1
ATOM 7463 N N . SER B 1 370 ? -4.625 11.773 23.578 1 97.62 370 SER B N 1
ATOM 7464 C CA . SER B 1 370 ? -5.074 11.594 24.953 1 97.62 370 SER B CA 1
ATOM 7465 C C . SER B 1 370 ? -4.648 12.766 25.828 1 97.62 370 SER B C 1
ATOM 7467 O O . SER B 1 370 ? -5.145 12.922 26.953 1 97.62 370 SER B O 1
ATOM 7469 N N . LEU B 1 371 ? -3.785 13.57 25.344 1 96.44 371 LEU B N 1
ATOM 7470 C CA . LEU B 1 371 ? -3.381 14.766 26.078 1 96.44 371 LEU B CA 1
ATOM 7471 C C . LEU B 1 371 ? -4.277 15.945 25.734 1 96.44 371 LEU B C 1
ATOM 7473 O O . LEU B 1 371 ? -4.195 16.484 24.625 1 96.44 371 LEU B O 1
ATOM 7477 N N . PRO B 1 372 ? -5.055 16.406 26.719 1 97.56 372 PRO B N 1
ATOM 7478 C CA . PRO B 1 372 ? -5.918 17.547 26.422 1 97.56 372 PRO B CA 1
ATOM 7479 C C . PRO B 1 372 ? -5.133 18.797 26.031 1 97.56 372 PRO B C 1
ATOM 7481 O O . PRO B 1 372 ? -4.074 19.062 26.594 1 97.56 372 PRO B O 1
ATOM 7484 N N . TYR B 1 373 ? -5.703 19.594 25.125 1 97.94 373 TYR B N 1
ATOM 7485 C CA . TYR B 1 373 ? -5.004 20.766 24.625 1 97.94 373 TYR B CA 1
ATOM 7486 C C . TYR B 1 373 ? -4.762 21.781 25.734 1 97.94 373 TYR B C 1
ATOM 7488 O O . TYR B 1 373 ? -3.781 22.531 25.688 1 97.94 373 TYR B O 1
ATOM 7496 N N . ARG B 1 374 ? -5.613 21.781 26.766 1 97.25 374 ARG B N 1
ATOM 7497 C CA . ARG B 1 374 ? -5.504 22.719 27.875 1 97.25 374 ARG B CA 1
ATOM 7498 C C . ARG B 1 374 ? -4.16 22.578 28.594 1 97.25 374 ARG B C 1
ATOM 7500 O O . ARG B 1 374 ? -3.604 23.562 29.078 1 97.25 374 ARG B O 1
ATOM 7507 N N . ILE B 1 375 ? -3.645 21.391 28.625 1 97.12 375 ILE B N 1
ATOM 7508 C CA . ILE B 1 375 ? -2.445 21.156 29.422 1 97.12 375 ILE B CA 1
ATOM 7509 C C . ILE B 1 375 ? -1.303 20.703 28.516 1 97.12 375 ILE B C 1
ATOM 7511 O O . ILE B 1 375 ? -0.206 20.406 29 1 97.12 375 ILE B O 1
ATOM 7515 N N . LEU B 1 376 ? -1.507 20.609 27.234 1 97 376 LEU B N 1
ATOM 7516 C CA . LEU B 1 376 ? -0.499 20.109 26.312 1 97 376 LEU B CA 1
ATOM 7517 C C . LEU B 1 376 ? 0.775 20.953 26.391 1 97 376 LEU B C 1
ATOM 7519 O O . LEU B 1 376 ? 1.88 20.422 26.266 1 97 376 LEU B O 1
ATOM 7523 N N . HIS B 1 377 ? 0.659 22.266 26.578 1 96.94 377 HIS B N 1
ATOM 7524 C CA . HIS B 1 377 ? 1.815 23.156 26.641 1 96.94 377 HIS B CA 1
ATOM 7525 C C . HIS B 1 377 ? 2.742 22.781 27.781 1 96.94 377 HIS B C 1
ATOM 7527 O O . HIS B 1 377 ? 3.951 23 27.719 1 96.94 377 HIS B O 1
ATOM 7533 N N . GLU B 1 378 ? 2.172 22.156 28.844 1 96.25 378 GLU B N 1
ATOM 7534 C CA . GLU B 1 378 ? 2.973 21.766 30.016 1 96.25 378 GLU B CA 1
ATOM 7535 C C . GLU B 1 378 ? 3.977 20.672 29.656 1 96.25 378 GLU B C 1
ATOM 7537 O O . GLU B 1 378 ? 5.027 20.562 30.281 1 96.25 378 GLU B O 1
ATOM 7542 N N . PHE B 1 379 ? 3.652 19.922 28.719 1 94.94 379 PHE B N 1
ATOM 7543 C CA . PHE B 1 379 ? 4.539 18.875 28.25 1 94.94 379 PHE B CA 1
ATOM 7544 C C . PHE B 1 379 ? 5.48 19.391 27.172 1 94.94 379 PHE B C 1
ATOM 7546 O O . PHE B 1 379 ? 6.605 18.891 27.031 1 94.94 379 PHE B O 1
ATOM 7553 N N . GLN B 1 380 ? 5.043 20.344 26.453 1 97.25 380 GLN B N 1
ATOM 7554 C CA . GLN B 1 380 ? 5.828 20.891 25.344 1 97.25 380 GLN B CA 1
ATOM 7555 C C . GLN B 1 380 ? 6.926 21.828 25.859 1 97.25 380 GLN B C 1
ATOM 7557 O O . GLN B 1 380 ? 8.031 21.844 25.312 1 97.25 380 GLN B O 1
ATOM 7562 N N . ILE B 1 381 ? 6.648 22.594 26.891 1 98 381 ILE B N 1
ATOM 7563 C CA . ILE B 1 381 ? 7.582 23.594 27.391 1 98 381 ILE B CA 1
ATOM 7564 C C . ILE B 1 381 ? 8.906 22.938 27.75 1 98 381 ILE B C 1
ATOM 7566 O O . ILE B 1 381 ? 9.969 23.344 27.281 1 98 381 ILE B O 1
ATOM 7570 N N . PRO B 1 382 ? 8.891 21.797 28.547 1 97.56 382 PRO B N 1
ATOM 7571 C CA . PRO B 1 382 ? 10.172 21.156 28.859 1 97.56 382 PRO B CA 1
ATOM 7572 C C . PRO B 1 382 ? 10.859 20.578 27.625 1 97.56 382 PRO B C 1
ATOM 7574 O O . PRO B 1 382 ? 12.094 20.594 27.531 1 97.56 382 PRO B O 1
ATOM 7577 N N . ALA B 1 383 ? 10.141 20.016 26.719 1 97.19 383 ALA B N 1
ATOM 7578 C CA . ALA B 1 383 ? 10.719 19.469 25.5 1 97.19 383 ALA B CA 1
ATOM 7579 C C . ALA B 1 383 ? 11.438 20.547 24.703 1 97.19 383 ALA B C 1
ATOM 7581 O O . ALA B 1 383 ? 12.562 20.344 24.234 1 97.19 383 ALA B O 1
ATOM 7582 N N . TYR B 1 384 ? 10.859 21.672 24.531 1 97.94 384 TYR B N 1
ATOM 7583 C CA . TYR B 1 384 ? 11.453 22.734 23.719 1 97.94 384 TYR B CA 1
ATOM 7584 C C . TYR B 1 384 ? 12.562 23.453 24.484 1 97.94 384 TYR B C 1
ATOM 7586 O O . TYR B 1 384 ? 13.484 24 23.875 1 97.94 384 TYR B O 1
ATOM 7594 N N . ALA B 1 385 ? 12.445 23.484 25.812 1 98.31 385 ALA B N 1
ATOM 7595 C CA . ALA B 1 385 ? 13.586 23.953 26.594 1 98.31 385 ALA B CA 1
ATOM 7596 C C . ALA B 1 385 ? 14.82 23.078 26.344 1 98.31 385 ALA B C 1
ATOM 7598 O O . ALA B 1 385 ? 15.938 23.594 26.25 1 98.31 385 ALA B O 1
ATOM 7599 N N . GLU B 1 386 ? 14.578 21.797 26.328 1 98.19 386 GLU B N 1
ATOM 7600 C CA . GLU B 1 386 ? 15.664 20.875 26.031 1 98.19 386 GLU B CA 1
ATOM 7601 C C . GLU B 1 386 ? 16.234 21.109 24.641 1 98.19 386 GLU B C 1
ATOM 7603 O O . GLU B 1 386 ? 17.453 21.078 24.438 1 98.19 386 GLU B O 1
ATOM 7608 N N . MET B 1 387 ? 15.414 21.359 23.672 1 98.12 387 MET B N 1
ATOM 7609 C CA . MET B 1 387 ? 15.867 21.625 22.312 1 98.12 387 MET B CA 1
ATOM 7610 C C . MET B 1 387 ? 16.688 22.922 22.25 1 98.12 387 MET B C 1
ATOM 7612 O O . MET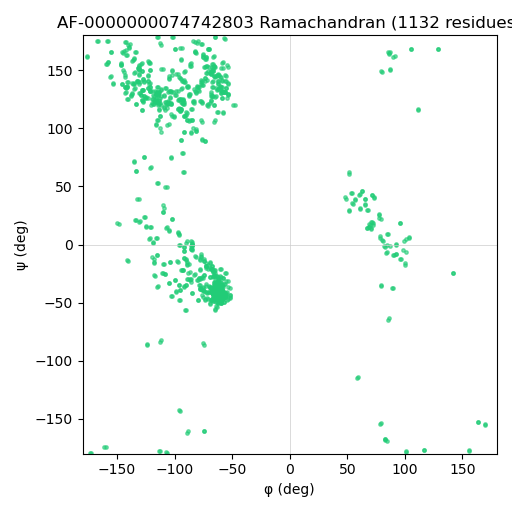 B 1 387 ? 17.703 22.984 21.562 1 98.12 387 MET B O 1
ATOM 7616 N N . LYS B 1 388 ? 16.188 23.922 22.938 1 98 388 LYS B N 1
ATOM 7617 C CA . LYS B 1 388 ? 16.891 25.203 23.016 1 98 388 LYS B CA 1
ATOM 7618 C C . LYS B 1 388 ? 18.297 25.016 23.578 1 98 388 LYS B C 1
ATOM 7620 O O . LYS B 1 388 ? 19.25 25.609 23.062 1 98 388 LYS B O 1
ATOM 7625 N N . LYS B 1 389 ? 18.406 24.188 24.609 1 98.38 389 LYS B N 1
ATOM 7626 C CA . LYS B 1 389 ? 19.688 23.922 25.25 1 98.38 389 LYS B CA 1
ATOM 7627 C C . LYS B 1 389 ? 20.609 23.125 24.312 1 98.38 389 LYS B C 1
ATOM 7629 O O . LYS B 1 389 ? 21.781 23.484 24.141 1 98.38 389 LYS B O 1
ATOM 7634 N N . ARG B 1 390 ? 20.109 22.125 23.75 1 98.19 390 ARG B N 1
ATOM 7635 C CA . ARG B 1 390 ? 20.875 21.25 22.875 1 98.19 390 ARG B CA 1
ATOM 7636 C C . ARG B 1 390 ? 21.438 22.016 21.672 1 98.19 390 ARG B C 1
ATOM 7638 O O . ARG B 1 390 ? 22.562 21.766 21.234 1 98.19 390 ARG B O 1
ATOM 7645 N N . ASP B 1 391 ? 20.641 22.922 21.125 1 98.38 391 ASP B N 1
ATOM 7646 C CA . ASP B 1 391 ? 21.031 23.609 19.891 1 98.38 391 ASP B CA 1
ATOM 7647 C C . ASP B 1 391 ? 21.359 25.078 20.172 1 98.38 391 ASP B C 1
ATOM 7649 O O . ASP B 1 391 ? 21.078 25.953 19.359 1 98.38 391 ASP B O 1
ATOM 7653 N N . ALA B 1 392 ? 21.875 25.391 21.25 1 98.44 392 ALA B N 1
ATOM 7654 C CA . ALA B 1 392 ? 22.156 26.75 21.719 1 98.44 392 ALA B CA 1
ATOM 7655 C C . ALA B 1 392 ? 23.031 27.5 20.719 1 98.44 392 ALA B C 1
ATOM 7657 O O . ALA B 1 392 ? 22.781 28.672 20.438 1 98.44 392 ALA B O 1
ATOM 7658 N N . ASP B 1 393 ? 24.078 26.844 20.219 1 98.38 393 ASP B N 1
ATOM 7659 C CA . ASP B 1 393 ? 25 27.484 19.266 1 98.38 393 ASP B CA 1
ATOM 7660 C C . ASP B 1 393 ? 24.266 27.891 18 1 98.38 393 ASP B C 1
ATOM 7662 O O . ASP B 1 393 ? 24.562 28.953 17.422 1 98.38 393 ASP B O 1
ATOM 7666 N N . PHE B 1 394 ? 23.469 27.109 17.578 1 97.75 394 PHE B N 1
ATOM 7667 C CA . PHE B 1 394 ? 22.656 27.375 16.406 1 97.75 394 PHE B CA 1
ATOM 7668 C C . PHE B 1 394 ? 21.781 28.609 16.594 1 97.75 394 PHE B C 1
ATOM 7670 O O . PHE B 1 394 ? 21.75 29.484 15.727 1 97.75 394 PHE B O 1
ATOM 7677 N N . TYR B 1 395 ? 21.062 28.719 17.719 1 98.5 395 TYR B N 1
ATOM 7678 C CA . TYR B 1 395 ? 20.188 29.844 18 1 98.5 395 TYR B CA 1
ATOM 7679 C C . TYR B 1 395 ? 20.984 31.125 18.219 1 98.5 395 TYR B C 1
ATOM 7681 O O . TYR B 1 395 ? 20.562 32.219 17.797 1 98.5 395 TYR B O 1
ATOM 7689 N N . ASP B 1 396 ? 22.094 30.984 18.844 1 98.38 396 ASP B N 1
ATOM 7690 C CA . ASP B 1 396 ? 22.984 32.125 18.984 1 98.38 396 ASP B CA 1
ATOM 7691 C C . ASP B 1 396 ? 23.422 32.656 17.625 1 98.38 396 ASP B C 1
ATOM 7693 O O . ASP B 1 396 ? 23.5 33.875 17.422 1 98.38 396 ASP B O 1
ATOM 7697 N N . GLY B 1 397 ? 23.703 31.734 16.812 1 98.44 397 GLY B N 1
ATOM 7698 C CA . GLY B 1 397 ? 24.062 32.125 15.453 1 98.44 397 GLY B CA 1
ATOM 7699 C C . GLY B 1 397 ? 22.969 32.875 14.734 1 98.44 397 GLY B C 1
ATOM 7700 O O . GLY B 1 397 ? 23.234 33.875 14.062 1 98.44 397 GLY B O 1
ATOM 7701 N N . LEU B 1 398 ? 21.781 32.438 14.82 1 98.44 398 LEU B N 1
ATOM 7702 C CA . LEU B 1 398 ? 20.641 33.094 14.188 1 98.44 398 LEU B CA 1
ATOM 7703 C C . LEU B 1 398 ? 20.438 34.5 14.758 1 98.44 398 LEU B C 1
ATOM 7705 O O . LEU B 1 398 ? 20.203 35.438 14.008 1 98.44 398 LEU B O 1
ATOM 7709 N N . GLU B 1 399 ? 20.516 34.594 16.047 1 97.81 399 GLU B N 1
ATOM 7710 C CA . GLU B 1 399 ? 20.359 35.906 16.703 1 97.81 399 GLU B CA 1
ATOM 7711 C C . GLU B 1 399 ? 21.453 36.875 16.266 1 97.81 399 GLU B C 1
ATOM 7713 O O . GLU B 1 399 ? 21.172 38.062 16.031 1 97.81 399 GLU B O 1
ATOM 7718 N N . LYS B 1 400 ? 22.625 36.375 16.203 1 98.06 400 LYS B N 1
ATOM 7719 C CA . LYS B 1 400 ? 23.734 37.219 15.766 1 98.06 400 LYS B CA 1
ATOM 7720 C C . LYS B 1 400 ? 23.531 37.688 14.328 1 98.06 400 LYS B C 1
ATOM 7722 O O . LYS B 1 400 ? 23.922 38.812 13.977 1 98.06 400 LYS B O 1
ATOM 7727 N N . ALA B 1 401 ? 22.922 36.844 13.57 1 97.94 401 ALA B N 1
ATOM 7728 C CA . ALA B 1 401 ? 22.641 37.188 12.172 1 97.94 401 ALA B CA 1
ATOM 7729 C C . ALA B 1 401 ? 21.484 38.188 12.07 1 97.94 401 ALA B C 1
ATOM 7731 O O . ALA B 1 401 ? 21.188 38.688 10.992 1 97.94 401 ALA B O 1
ATOM 7732 N N . GLY B 1 402 ? 20.797 38.375 13.133 1 97.44 402 GLY B N 1
ATOM 7733 C CA . GLY B 1 402 ? 19.719 39.344 13.164 1 97.44 402 GLY B CA 1
ATOM 7734 C C . GLY B 1 402 ? 18.344 38.719 13.031 1 97.44 402 GLY B C 1
ATOM 7735 O O . GLY B 1 402 ? 17.344 39.438 12.914 1 97.44 402 GLY B O 1
ATOM 7736 N N . PHE B 1 403 ? 18.25 37.406 13 1 98.19 403 PHE B N 1
ATOM 7737 C CA . PHE B 1 403 ? 16.984 36.719 12.844 1 98.19 403 PHE B CA 1
ATOM 7738 C C . PHE B 1 403 ? 16.109 36.906 14.086 1 98.19 403 PHE B C 1
ATOM 7740 O O . PHE B 1 403 ? 16.594 36.719 15.211 1 98.19 403 PHE B O 1
ATOM 7747 N N . TRP B 1 404 ? 14.859 37.312 13.938 1 97.88 404 TRP B N 1
ATOM 7748 C CA . TRP B 1 404 ? 13.906 37.469 15.031 1 97.88 404 TRP B CA 1
ATOM 7749 C C . TRP B 1 404 ? 13.281 36.125 15.414 1 97.88 404 TRP B C 1
ATOM 7751 O O . TRP B 1 404 ? 12.289 35.688 14.805 1 97.88 404 TRP B O 1
ATOM 7761 N N . LEU B 1 405 ? 13.812 35.562 16.453 1 97.5 405 LEU B N 1
ATOM 7762 C CA . LEU B 1 405 ? 13.406 34.219 16.922 1 97.5 405 LEU B CA 1
ATOM 7763 C C . LEU B 1 405 ? 12.398 34.344 18.047 1 97.5 405 LEU B C 1
ATOM 7765 O O . LEU B 1 405 ? 12.406 35.312 18.812 1 97.5 405 LEU B O 1
ATOM 7769 N N . ASP B 1 406 ? 11.5 33.375 18.078 1 97.25 406 ASP B N 1
ATOM 7770 C CA . ASP B 1 406 ? 10.656 33.25 19.266 1 97.25 406 ASP B CA 1
ATOM 7771 C C . ASP B 1 406 ? 10.453 31.781 19.625 1 97.25 406 ASP B C 1
ATOM 7773 O O . ASP B 1 406 ? 10.922 30.891 18.906 1 97.25 406 ASP B O 1
ATOM 7777 N N . TRP B 1 407 ? 9.883 31.516 20.703 1 97.62 407 TRP B N 1
ATOM 7778 C CA . TRP B 1 407 ? 9.617 30.156 21.188 1 97.62 407 TRP B CA 1
ATOM 7779 C C . TRP B 1 407 ? 8.141 29.969 21.516 1 97.62 407 TRP B C 1
ATOM 7781 O O . TRP B 1 407 ? 7.785 29.141 22.344 1 97.62 407 TRP B O 1
ATOM 7791 N N . GLY B 1 408 ? 7.312 30.812 20.875 1 95.88 408 GLY B N 1
ATOM 7792 C CA . GLY B 1 408 ? 5.902 30.859 21.234 1 95.88 408 GLY B CA 1
ATOM 7793 C C . GLY B 1 408 ? 5.613 31.812 22.375 1 95.88 408 GLY B C 1
ATOM 7794 O O . GLY B 1 408 ? 6.527 32.219 23.094 1 95.88 408 GLY B O 1
ATOM 7795 N N . ASP B 1 409 ? 4.383 32.094 22.516 1 95.81 409 ASP B N 1
ATOM 7796 C CA . ASP B 1 409 ? 3.994 33.094 23.531 1 95.81 409 ASP B CA 1
ATOM 7797 C C . ASP B 1 409 ? 4.273 32.562 24.938 1 95.81 409 ASP B C 1
ATOM 7799 O O . ASP B 1 409 ? 4.438 33.344 25.875 1 95.81 409 ASP B O 1
ATOM 7803 N N . ASP B 1 410 ? 4.328 31.281 25.062 1 96.62 410 ASP B N 1
ATOM 7804 C CA . ASP B 1 410 ? 4.527 30.688 26.391 1 96.62 410 ASP B CA 1
ATOM 7805 C C . ASP B 1 410 ? 5.66 29.656 26.359 1 96.62 410 ASP B C 1
ATOM 7807 O O . ASP B 1 410 ? 5.66 28.703 27.141 1 96.62 410 ASP B O 1
ATOM 7811 N N . GLU B 1 411 ? 6.496 29.75 25.359 1 97.38 411 GLU B N 1
ATOM 7812 C CA . GLU B 1 411 ? 7.699 28.938 25.25 1 97.38 411 GLU B CA 1
ATOM 7813 C C . GLU B 1 411 ? 7.352 27.484 24.938 1 97.38 411 GLU B C 1
ATOM 7815 O O . GLU B 1 411 ? 8.164 26.578 25.156 1 97.38 411 GLU B O 1
ATOM 7820 N N . SER B 1 412 ? 6.137 27.219 24.422 1 96.81 412 SER B N 1
ATOM 7821 C CA . SER B 1 412 ? 5.695 25.844 24.172 1 96.81 412 SER B CA 1
ATOM 7822 C C . SER B 1 412 ? 6.023 25.406 22.75 1 96.81 412 SER B C 1
ATOM 7824 O O . SER B 1 412 ? 5.754 24.266 22.375 1 96.81 412 SER B O 1
ATOM 7826 N N . GLY B 1 413 ? 6.508 26.297 21.984 1 96.81 413 GLY B N 1
ATOM 7827 C CA . GLY B 1 413 ? 7.188 25.938 20.75 1 96.81 413 GLY B CA 1
ATOM 7828 C C . GLY B 1 413 ? 6.23 25.609 19.609 1 96.81 413 GLY B C 1
ATOM 7829 O O . GLY B 1 413 ? 5.148 26.188 19.516 1 96.81 413 GLY B O 1
ATOM 7830 N N . LEU B 1 414 ? 6.707 24.781 18.672 1 96.62 414 LEU B N 1
ATOM 7831 C CA . LEU B 1 414 ? 6.164 24.547 17.344 1 96.62 414 LEU B CA 1
ATOM 7832 C C . LEU B 1 414 ? 4.762 23.953 17.422 1 96.62 414 LEU B C 1
ATOM 7834 O O . LEU B 1 414 ? 3.828 24.469 16.797 1 96.62 414 LEU B O 1
ATOM 7838 N N . PHE B 1 415 ? 4.5 22.953 18.156 1 94.69 415 PHE B N 1
ATOM 7839 C CA . PHE B 1 415 ? 3.248 22.203 18.125 1 94.69 415 PHE B CA 1
ATOM 7840 C C . PHE B 1 415 ? 2.084 23.062 18.594 1 94.69 415 PHE B C 1
ATOM 7842 O O . PHE B 1 415 ? 1.014 23.047 17.984 1 94.69 415 PHE B O 1
ATOM 7849 N N . MET B 1 416 ? 2.342 23.719 19.688 1 96.62 416 MET B N 1
ATOM 7850 C CA . MET B 1 416 ? 1.29 24.609 20.172 1 96.62 416 MET B CA 1
ATOM 7851 C C . MET B 1 416 ? 1.039 25.75 19.188 1 96.62 416 MET B C 1
ATOM 7853 O O . MET B 1 416 ? -0.106 26.141 18.984 1 96.62 416 MET B O 1
ATOM 7857 N N . LYS B 1 417 ? 2.09 26.234 18.609 1 95.88 417 LYS B N 1
ATOM 7858 C CA . LYS B 1 417 ? 1.927 27.281 17.609 1 95.88 417 LYS B CA 1
ATOM 7859 C C . LYS B 1 417 ? 1.097 26.797 16.422 1 95.88 417 LYS B C 1
ATOM 7861 O O . LYS B 1 417 ? 0.243 27.516 15.914 1 95.88 417 LYS B O 1
ATOM 7866 N N . TYR B 1 418 ? 1.366 25.641 16.031 1 94.5 418 TYR B N 1
ATOM 7867 C CA . TYR B 1 418 ? 0.608 25.047 14.93 1 94.5 418 TYR B CA 1
ATOM 7868 C C . TYR B 1 418 ? -0.874 24.969 15.273 1 94.5 418 TYR B C 1
ATOM 7870 O O . TYR B 1 418 ? -1.729 25.375 14.484 1 94.5 418 TYR B O 1
ATOM 7878 N N . LEU B 1 419 ? -1.195 24.438 16.438 1 95.88 419 LEU B N 1
ATOM 7879 C CA . LEU B 1 419 ? -2.582 24.25 16.859 1 95.88 419 LEU B CA 1
ATOM 7880 C C . LEU B 1 419 ? -3.271 25.609 17.031 1 95.88 419 LEU B C 1
ATOM 7882 O O . LEU B 1 419 ? -4.457 25.75 16.734 1 95.88 419 LEU B O 1
ATOM 7886 N N . ARG B 1 420 ? -2.527 26.562 17.469 1 95.38 420 ARG B N 1
ATOM 7887 C CA . ARG B 1 420 ? -3.115 27.844 17.859 1 95.38 420 ARG B CA 1
ATOM 7888 C C . ARG B 1 420 ? -3.26 28.766 16.641 1 95.38 420 ARG B C 1
ATOM 7890 O O . ARG B 1 420 ? -4.234 29.516 16.547 1 95.38 420 ARG B O 1
ATOM 7897 N N . ARG B 1 421 ? -2.357 28.656 15.68 1 91.31 421 ARG B N 1
ATOM 7898 C CA . ARG B 1 421 ? -2.398 29.656 14.625 1 91.31 421 ARG B CA 1
ATOM 7899 C C . ARG B 1 421 ? -2.137 29.031 13.258 1 91.31 421 ARG B C 1
ATOM 7901 O O . ARG B 1 421 ? -2.367 29.672 12.227 1 91.31 421 ARG B O 1
ATOM 7908 N N . GLY B 1 422 ? -1.64 27.797 13.203 1 89.19 422 GLY B N 1
ATOM 7909 C CA . GLY B 1 422 ? -1.437 27.078 11.945 1 89.19 422 GLY B CA 1
ATOM 7910 C C . GLY B 1 422 ? -0.184 27.516 11.211 1 89.19 422 GLY B C 1
ATOM 7911 O O . GLY B 1 422 ? 0.035 27.125 10.062 1 89.19 422 GLY B O 1
ATOM 7912 N N . SER B 1 423 ? 0.64 28.391 11.828 1 88.94 423 SER B N 1
ATOM 7913 C CA . SER B 1 423 ? 1.832 28.922 11.18 1 88.94 423 SER B CA 1
ATOM 7914 C C . SER B 1 423 ? 2.82 29.469 12.203 1 88.94 423 SER B C 1
ATOM 7916 O O . SER B 1 423 ? 2.689 29.219 13.406 1 88.94 423 SER B O 1
ATOM 7918 N N . GLY B 1 424 ? 3.881 30.078 11.711 1 93.25 424 GLY B N 1
ATOM 7919 C CA . GLY B 1 424 ? 4.797 30.812 12.57 1 93.25 424 GLY B CA 1
ATOM 7920 C C . GLY B 1 424 ? 5.996 30 13 1 93.25 424 GLY B C 1
ATOM 7921 O O . GLY B 1 424 ? 6.66 30.328 13.984 1 93.25 424 GLY B O 1
ATOM 7922 N N . TYR B 1 425 ? 6.234 28.938 12.273 1 96.12 425 TYR B N 1
ATOM 7923 C CA . TYR B 1 425 ? 7.355 28.094 12.656 1 96.12 425 TYR B CA 1
ATOM 7924 C C . TYR B 1 425 ? 8.086 27.562 11.422 1 96.12 425 TYR B C 1
ATOM 7926 O O . TYR B 1 425 ? 7.594 27.703 10.297 1 96.12 425 TYR B O 1
ATOM 7934 N N . TYR B 1 426 ? 9.234 27.109 11.602 1 96.25 426 TYR B N 1
ATOM 7935 C CA . TYR B 1 426 ? 10.055 26.469 10.57 1 96.25 426 TYR B CA 1
ATOM 7936 C C . TYR B 1 426 ? 10.844 25.312 11.141 1 96.25 426 TYR B C 1
ATOM 7938 O O . TYR B 1 426 ? 11.43 25.422 12.219 1 96.25 426 TYR B O 1
ATOM 7946 N N . ILE B 1 427 ? 10.781 24.203 10.484 1 95.25 427 ILE B N 1
ATOM 7947 C CA . ILE B 1 427 ? 11.641 23.062 10.797 1 95.25 427 ILE B CA 1
ATOM 7948 C C . ILE B 1 427 ? 12.867 23.078 9.898 1 95.25 427 ILE B C 1
ATOM 7950 O O . ILE B 1 427 ? 12.758 22.844 8.688 1 95.25 427 ILE B O 1
ATOM 7954 N N . ASP B 1 428 ? 13.992 23.25 10.477 1 95.56 428 ASP B N 1
ATOM 7955 C CA . ASP B 1 428 ? 15.203 23.531 9.719 1 95.56 428 ASP B CA 1
ATOM 7956 C C . ASP B 1 428 ? 15.898 22.234 9.289 1 95.56 428 ASP B C 1
ATOM 7958 O O . ASP B 1 428 ? 16.203 21.375 10.125 1 95.56 428 ASP B O 1
ATOM 7962 N N . ILE B 1 429 ? 16.156 22.219 8.047 1 89.62 429 ILE B N 1
ATOM 7963 C CA . ILE B 1 429 ? 16.922 21.109 7.512 1 89.62 429 ILE B CA 1
ATOM 7964 C C . ILE B 1 429 ? 18.203 21.625 6.852 1 89.62 429 ILE B C 1
ATOM 7966 O O . ILE B 1 429 ? 18.781 20.969 5.988 1 89.62 429 ILE B O 1
ATOM 7970 N N . GLY B 1 430 ? 18.531 22.891 7.148 1 90.19 430 GLY B N 1
ATOM 7971 C CA . GLY B 1 430 ? 19.797 23.391 6.617 1 90.19 430 GLY B CA 1
ATOM 7972 C C . GLY B 1 430 ? 19.719 24.844 6.168 1 90.19 430 GLY B C 1
ATOM 7973 O O . GLY B 1 430 ? 20.734 25.547 6.141 1 90.19 430 GLY B O 1
ATOM 7974 N N . ALA B 1 431 ? 18.562 25.375 5.809 1 93 431 ALA B N 1
ATOM 7975 C CA . ALA B 1 431 ? 18.391 26.719 5.27 1 93 431 ALA B CA 1
ATOM 7976 C C . ALA B 1 431 ? 18.812 27.766 6.285 1 93 431 ALA B C 1
ATOM 7978 O O . ALA B 1 431 ? 19.375 28.812 5.918 1 93 431 ALA B O 1
ATOM 7979 N N . SER B 1 432 ? 18.547 27.562 7.52 1 96.94 432 SER B N 1
ATOM 7980 C CA . SER B 1 432 ? 18.859 28.547 8.562 1 96.94 432 SER B CA 1
ATOM 7981 C C . SER B 1 432 ? 20.359 28.734 8.695 1 96.94 432 SER B C 1
ATOM 7983 O O . SER B 1 432 ? 20.812 29.828 9.055 1 96.94 432 SER B O 1
ATOM 7985 N N . GLN B 1 433 ? 21.109 27.672 8.43 1 96 433 GLN B N 1
ATOM 7986 C CA . GLN B 1 433 ? 22.562 27.797 8.484 1 96 433 GLN B CA 1
ATOM 7987 C C . GLN B 1 433 ? 23.078 28.781 7.438 1 96 433 GLN B C 1
ATOM 7989 O O . GLN B 1 433 ? 24.062 29.484 7.668 1 96 433 GLN B O 1
ATOM 7994 N N . LEU B 1 434 ? 22.406 28.844 6.309 1 96.94 434 LEU B N 1
ATOM 7995 C CA . LEU B 1 434 ? 22.766 29.797 5.262 1 96.94 434 LEU B CA 1
ATOM 7996 C C . LEU B 1 434 ? 22.562 31.234 5.73 1 96.94 434 LEU B C 1
ATOM 7998 O O . LEU B 1 434 ? 23.297 32.125 5.328 1 96.94 434 LEU B O 1
ATOM 8002 N N . ILE B 1 435 ? 21.547 31.469 6.52 1 98 435 ILE B N 1
ATOM 8003 C CA . ILE B 1 435 ? 21.297 32.781 7.105 1 98 435 ILE B CA 1
ATOM 8004 C C . ILE B 1 435 ? 22.422 33.125 8.094 1 98 435 ILE B C 1
ATOM 8006 O O . ILE B 1 435 ? 22.953 34.219 8.07 1 98 435 ILE B O 1
ATOM 8010 N N . ILE B 1 436 ? 22.781 32.188 8.922 1 97.88 436 ILE B N 1
ATOM 8011 C CA . ILE B 1 436 ? 23.844 32.344 9.914 1 97.88 436 ILE B CA 1
ATOM 8012 C C . ILE B 1 436 ? 25.156 32.688 9.219 1 97.88 436 ILE B C 1
ATOM 8014 O O . ILE B 1 436 ? 25.906 33.562 9.688 1 97.88 436 ILE B O 1
ATOM 8018 N N . ASP B 1 437 ? 25.359 32.062 8.125 1 97.06 437 ASP B N 1
ATOM 8019 C CA . ASP B 1 437 ? 26.625 32.219 7.398 1 97.06 437 ASP B CA 1
ATOM 8020 C C . ASP B 1 437 ? 26.609 33.5 6.543 1 97.06 437 ASP B C 1
ATOM 8022 O O . ASP B 1 437 ? 27.609 33.844 5.938 1 97.06 437 ASP B O 1
ATOM 8026 N N . GLY B 1 438 ? 25.516 34.094 6.406 1 97.31 438 GLY B N 1
ATOM 8027 C CA . GLY B 1 438 ? 25.406 35.312 5.641 1 97.31 438 GLY B CA 1
ATOM 8028 C C . GLY B 1 438 ? 25.203 35.062 4.156 1 97.31 438 GLY B C 1
ATOM 8029 O O . GLY B 1 438 ? 25.266 36 3.355 1 97.31 438 GLY B O 1
ATOM 8030 N N . GLU B 1 439 ? 24.969 33.812 3.822 1 97 439 GLU B N 1
ATOM 8031 C CA . GLU B 1 439 ? 24.75 33.469 2.426 1 97 439 GLU B CA 1
ATOM 8032 C C . GLU B 1 439 ? 23.359 33.875 1.953 1 97 439 GLU B C 1
ATOM 8034 O O . GLU B 1 439 ? 23.188 34.281 0.799 1 97 439 GLU B O 1
ATOM 8039 N N . ILE B 1 440 ? 22.359 33.719 2.762 1 97.62 440 ILE B N 1
ATOM 8040 C CA . ILE B 1 440 ? 21.047 34.312 2.596 1 97.62 440 ILE B CA 1
ATOM 8041 C C . ILE B 1 440 ? 20.969 35.625 3.418 1 97.62 440 ILE B C 1
ATOM 8043 O O . ILE B 1 440 ? 21.125 35.594 4.641 1 97.62 440 ILE B O 1
ATOM 8047 N N . LYS B 1 441 ? 20.797 36.656 2.752 1 98.19 441 LYS B N 1
ATOM 8048 C CA . LYS B 1 441 ? 20.688 37.906 3.455 1 98.19 441 LYS B CA 1
ATOM 8049 C C . LYS B 1 441 ? 19.359 38.031 4.188 1 98.19 441 LYS B C 1
ATOM 8051 O O . LYS B 1 441 ? 18.359 37.469 3.748 1 98.19 441 LYS B O 1
ATOM 8056 N N . LEU B 1 442 ? 19.406 38.719 5.316 1 98.25 442 LEU B N 1
ATOM 8057 C CA . LEU B 1 442 ? 18.234 38.875 6.156 1 98.25 442 LEU B CA 1
ATOM 8058 C C . LEU B 1 442 ? 17.969 40.344 6.453 1 98.25 442 LEU B C 1
ATOM 8060 O O . LEU B 1 442 ? 18.891 41.094 6.801 1 98.25 442 LEU B O 1
ATOM 8064 N N . LYS B 1 443 ? 16.797 40.719 6.191 1 97.69 443 LYS B N 1
ATOM 8065 C CA . LYS B 1 443 ? 16.359 42.062 6.582 1 97.69 443 LYS B CA 1
ATOM 8066 C C . LYS B 1 443 ? 15.039 42 7.352 1 97.69 443 LYS B C 1
ATOM 8068 O O . LYS B 1 443 ? 14.078 41.375 6.91 1 97.69 443 LYS B O 1
ATOM 8073 N N . ARG B 1 444 ? 15.008 42.625 8.492 1 96.12 444 ARG B N 1
ATOM 8074 C CA . ARG B 1 444 ? 13.766 42.75 9.242 1 96.12 444 ARG B CA 1
ATOM 8075 C C . ARG B 1 444 ? 13.008 44 8.828 1 96.12 444 ARG B C 1
ATOM 8077 O O . ARG B 1 444 ? 13.617 45.062 8.633 1 96.12 444 ARG B O 1
ATOM 8084 N N . GLY B 1 445 ? 11.742 43.812 8.648 1 95.19 445 GLY B N 1
ATOM 8085 C CA . GLY B 1 445 ? 10.93 44.969 8.312 1 95.19 445 GLY B CA 1
ATOM 8086 C C . GLY B 1 445 ? 9.656 44.625 7.566 1 95.19 445 GLY B C 1
ATOM 8087 O O . GLY B 1 445 ? 9.328 43.438 7.43 1 95.19 445 GLY B O 1
ATOM 8088 N N . GLN B 1 446 ? 8.898 45.719 7.172 1 96.69 446 GLN B N 1
ATOM 8089 C CA . GLN B 1 446 ? 7.668 45.562 6.402 1 96.69 446 GLN B CA 1
ATOM 8090 C C . GLN B 1 446 ? 7.801 46.219 5.027 1 96.69 446 GLN B C 1
ATOM 8092 O O . GLN B 1 446 ? 8.32 47.344 4.914 1 96.69 446 GLN B O 1
ATOM 8097 N N . VAL B 1 447 ? 7.406 45.469 4.051 1 96.94 447 VAL B N 1
ATOM 8098 C CA . VAL B 1 447 ? 7.379 46.062 2.723 1 96.94 447 VAL B CA 1
ATOM 8099 C C . VAL B 1 447 ? 6.297 47.156 2.668 1 96.94 447 VAL B C 1
ATOM 8101 O O . VAL B 1 447 ? 5.16 46.906 3.084 1 96.94 447 VAL B O 1
ATOM 8104 N N . THR B 1 448 ? 6.617 48.281 2.1 1 97.38 448 THR B N 1
ATOM 8105 C CA . THR B 1 448 ? 5.641 49.344 2.035 1 97.38 448 THR B CA 1
ATOM 8106 C C . THR B 1 448 ? 5.301 49.688 0.586 1 97.38 448 THR B C 1
ATOM 8108 O O . THR B 1 448 ? 4.219 50.188 0.301 1 97.38 448 THR B O 1
ATOM 8111 N N . GLU B 1 449 ? 6.262 49.406 -0.251 1 97.56 449 GLU B N 1
ATOM 8112 C CA . GLU B 1 449 ? 6.082 49.75 -1.659 1 97.56 449 GLU B CA 1
ATOM 8113 C C . GLU B 1 449 ? 6.945 48.844 -2.557 1 97.56 449 GLU B C 1
ATOM 8115 O O . GLU B 1 449 ? 8.023 48.406 -2.156 1 97.56 449 GLU B O 1
ATOM 8120 N N . ILE B 1 450 ? 6.359 48.562 -3.699 1 97.94 450 ILE B N 1
ATOM 8121 C CA . ILE B 1 450 ? 7.125 47.906 -4.746 1 97.94 450 ILE B CA 1
ATOM 8122 C C . ILE B 1 450 ? 7.516 48.906 -5.82 1 97.94 450 ILE B C 1
ATOM 8124 O O . ILE B 1 450 ? 6.684 49.719 -6.277 1 97.94 450 ILE B O 1
ATOM 8128 N N . VAL B 1 451 ? 8.766 48.938 -6.207 1 97.75 451 VAL B N 1
ATOM 8129 C CA . VAL B 1 451 ? 9.242 49.812 -7.254 1 97.75 451 VAL B CA 1
ATOM 8130 C C . VAL B 1 451 ? 9.68 49.031 -8.477 1 97.75 451 VAL B C 1
ATOM 8132 O O . VAL B 1 451 ? 9.539 47.781 -8.492 1 97.75 451 VAL B O 1
ATOM 8135 N N . GLU B 1 452 ? 10.195 49.719 -9.508 1 97.62 452 GLU B N 1
ATOM 8136 C CA . GLU B 1 452 ? 10.445 49.094 -10.805 1 97.62 452 GLU B CA 1
ATOM 8137 C C . GLU B 1 452 ? 11.484 48 -10.703 1 97.62 452 GLU B C 1
ATOM 8139 O O . GLU B 1 452 ? 11.43 47 -11.461 1 97.62 452 GLU B O 1
ATOM 8144 N N . ASP B 1 453 ? 12.383 48.125 -9.695 1 97.44 453 ASP B N 1
ATOM 8145 C CA . ASP B 1 453 ? 13.492 47.188 -9.664 1 97.44 453 ASP B CA 1
ATOM 8146 C C . ASP B 1 453 ? 13.695 46.625 -8.258 1 97.44 453 ASP B C 1
ATOM 8148 O O . ASP B 1 453 ? 14.805 46.219 -7.902 1 97.44 453 ASP B O 1
ATOM 8152 N N . GLY B 1 454 ? 12.609 46.719 -7.43 1 97.75 454 GLY B N 1
ATOM 8153 C CA . GLY B 1 454 ? 12.789 46.156 -6.098 1 97.75 454 GLY B CA 1
ATOM 8154 C C . GLY B 1 454 ? 11.656 46.5 -5.148 1 97.75 454 GLY B C 1
ATOM 8155 O O . GLY B 1 454 ? 10.516 46.688 -5.574 1 97.75 454 GLY B O 1
ATOM 8156 N N . VAL B 1 455 ? 11.992 46.5 -3.787 1 97.94 455 VAL B N 1
ATOM 8157 C CA . VAL B 1 455 ? 11 46.75 -2.748 1 97.94 455 VAL B CA 1
ATOM 8158 C C . VAL B 1 455 ? 11.539 47.812 -1.784 1 97.94 455 VAL B C 1
ATOM 8160 O O . VAL B 1 455 ? 12.75 47.938 -1.62 1 97.94 455 VAL B O 1
ATOM 8163 N N . ILE B 1 456 ? 10.664 48.531 -1.226 1 98.31 456 ILE B N 1
ATOM 8164 C CA . ILE B 1 456 ? 10.992 49.5 -0.185 1 98.31 456 ILE B CA 1
ATOM 8165 C C . ILE B 1 456 ? 10.406 49.031 1.148 1 98.31 456 ILE B C 1
ATOM 8167 O O . ILE B 1 456 ? 9.227 48.688 1.225 1 98.31 456 ILE B O 1
ATOM 8171 N N . LEU B 1 457 ? 11.203 49.094 2.146 1 97.75 457 LEU B N 1
ATOM 8172 C CA . LEU B 1 457 ? 10.766 48.719 3.486 1 97.75 457 LEU B CA 1
ATOM 8173 C C . LEU B 1 457 ? 10.312 49.938 4.277 1 97.75 457 LEU B C 1
ATOM 8175 O O . LEU B 1 457 ? 10.5 51.062 3.842 1 97.75 457 LEU B O 1
ATOM 8179 N N . ASP B 1 458 ? 9.711 49.719 5.387 1 96.94 458 ASP B N 1
ATOM 8180 C CA . ASP B 1 458 ? 9.125 50.75 6.2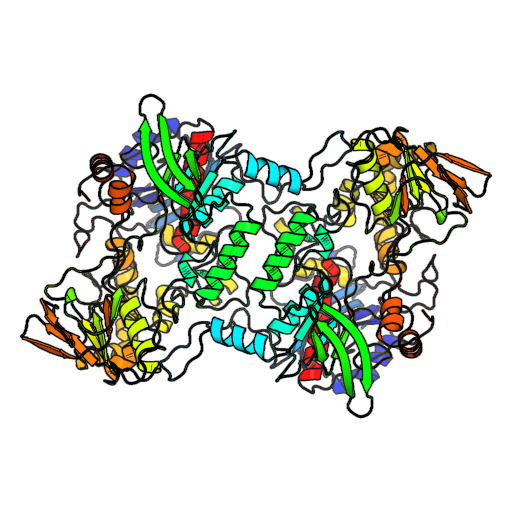19 1 96.94 458 ASP B CA 1
ATOM 8181 C C . ASP B 1 458 ? 10.203 51.688 6.781 1 96.94 458 ASP B C 1
ATOM 8183 O O . ASP B 1 458 ? 9.93 52.844 7.105 1 96.94 458 ASP B O 1
ATOM 8187 N N . ASP B 1 459 ? 11.453 51.25 6.852 1 96.44 459 ASP B N 1
ATOM 8188 C CA . ASP B 1 459 ? 12.539 52.094 7.348 1 96.44 459 ASP B CA 1
ATOM 8189 C C . ASP B 1 459 ? 13.211 52.844 6.199 1 96.44 459 ASP B C 1
ATOM 8191 O O . ASP B 1 459 ? 14.227 53.531 6.402 1 96.44 459 ASP B O 1
ATOM 8195 N N . GLY B 1 460 ? 12.758 52.594 5.055 1 95.88 460 GLY B N 1
ATOM 8196 C CA . GLY B 1 460 ? 13.281 53.281 3.9 1 95.88 460 GLY B CA 1
ATOM 8197 C C . GLY B 1 460 ? 14.312 52.5 3.125 1 95.88 460 GLY B C 1
ATOM 8198 O O . GLY B 1 460 ? 14.711 52.875 2.025 1 95.88 460 GLY B O 1
ATOM 8199 N N . THR B 1 461 ? 14.641 51.406 3.621 1 96.88 461 THR B N 1
ATOM 8200 C CA . THR B 1 461 ? 15.617 50.531 2.943 1 96.88 461 THR B CA 1
ATOM 8201 C C . THR B 1 461 ? 15.078 50.094 1.593 1 96.88 461 THR B C 1
ATOM 8203 O O . THR B 1 461 ? 13.938 49.625 1.495 1 96.88 461 THR B O 1
ATOM 8206 N N . ARG B 1 462 ? 15.906 50.188 0.621 1 97.56 462 ARG B N 1
ATOM 8207 C CA . ARG B 1 462 ? 15.586 49.688 -0.706 1 97.56 462 ARG B CA 1
ATOM 8208 C C . ARG B 1 462 ? 16.312 48.375 -0.976 1 97.56 462 ARG B C 1
ATOM 8210 O O . ARG B 1 462 ? 17.531 48.281 -0.778 1 97.56 462 ARG B O 1
ATOM 8217 N N . LEU B 1 463 ? 15.617 47.344 -1.354 1 98.19 463 LEU B N 1
ATOM 8218 C CA . LEU B 1 463 ? 16.188 46.062 -1.759 1 98.19 463 LEU B CA 1
ATOM 8219 C C . LEU B 1 463 ? 15.969 45.812 -3.246 1 98.19 463 LEU B C 1
ATOM 8221 O O . LEU B 1 463 ? 14.82 45.75 -3.699 1 98.19 463 LEU B O 1
ATOM 8225 N N . GLU B 1 464 ? 17.016 45.656 -3.98 1 98.06 464 GLU B N 1
ATOM 8226 C CA . GLU B 1 464 ? 16.906 45.344 -5.398 1 98.06 464 GLU B CA 1
ATOM 8227 C C . GLU B 1 464 ? 16.438 43.906 -5.605 1 98.06 464 GLU B C 1
ATOM 8229 O O . GLU B 1 464 ? 16.844 43 -4.855 1 98.06 464 GLU B O 1
ATOM 8234 N N . ALA B 1 465 ? 15.594 43.719 -6.602 1 98.25 465 ALA B N 1
ATOM 8235 C CA . ALA B 1 465 ? 15.086 42.375 -6.871 1 98.25 465 ALA B CA 1
ATOM 8236 C C . ALA B 1 465 ? 14.688 42.219 -8.336 1 98.25 465 ALA B C 1
ATOM 8238 O O . ALA B 1 465 ? 14.133 43.156 -8.938 1 98.25 465 ALA B O 1
ATOM 8239 N N . ASP B 1 466 ? 15.008 41.094 -8.891 1 98.19 466 ASP B N 1
ATOM 8240 C CA . ASP B 1 466 ? 14.508 40.688 -10.195 1 98.19 466 ASP B CA 1
ATOM 8241 C C . ASP B 1 466 ? 13.266 39.812 -10.055 1 98.19 466 ASP B C 1
ATOM 8243 O O . ASP B 1 466 ? 12.492 39.656 -11 1 98.19 466 ASP B O 1
ATOM 8247 N N . VAL B 1 467 ? 13.117 39.219 -8.938 1 98.19 467 VAL B N 1
ATOM 8248 C CA . VAL B 1 467 ? 11.953 38.438 -8.602 1 98.19 467 VAL B CA 1
ATOM 8249 C C . VAL B 1 467 ? 11.57 38.625 -7.137 1 98.19 467 VAL B C 1
ATOM 8251 O O . VAL B 1 467 ? 12.445 38.719 -6.273 1 98.19 467 VAL B O 1
ATOM 8254 N N . ILE B 1 468 ? 10.305 38.812 -6.871 1 98.38 468 ILE B N 1
ATOM 8255 C CA . ILE B 1 468 ? 9.75 38.906 -5.523 1 98.38 468 ILE B CA 1
ATOM 8256 C C . ILE B 1 468 ? 8.836 37.688 -5.262 1 98.38 468 ILE B C 1
ATOM 8258 O O . ILE B 1 468 ? 7.898 37.438 -6.02 1 98.38 468 ILE B O 1
ATOM 8262 N N . VAL B 1 469 ? 9.18 36.938 -4.234 1 97.5 469 VAL B N 1
ATOM 8263 C CA . VAL B 1 469 ? 8.336 35.812 -3.836 1 97.5 469 VAL B CA 1
ATOM 8264 C C . VAL B 1 469 ? 7.625 36.125 -2.523 1 97.5 469 VAL B C 1
ATOM 8266 O O . VAL B 1 469 ? 8.273 36.438 -1.517 1 97.5 469 VAL B O 1
ATOM 8269 N N . TYR B 1 470 ? 6.332 36.062 -2.568 1 96.81 470 TYR B N 1
ATOM 8270 C CA . TYR B 1 470 ? 5.516 36.312 -1.387 1 96.81 470 TYR B CA 1
ATOM 8271 C C . TYR B 1 470 ? 5.227 35.031 -0.633 1 96.81 470 TYR B C 1
ATOM 8273 O O . TYR B 1 470 ? 4.285 34.312 -0.964 1 96.81 470 TYR B O 1
ATOM 8281 N N . ALA B 1 471 ? 6.008 34.781 0.365 1 95.12 471 ALA B N 1
ATOM 8282 C CA . ALA B 1 471 ? 5.738 33.719 1.312 1 95.12 471 ALA B CA 1
ATOM 8283 C C . ALA B 1 471 ? 4.93 34.219 2.504 1 95.12 471 ALA B C 1
ATOM 8285 O O . ALA B 1 471 ? 5.367 34.094 3.652 1 95.12 471 ALA B O 1
ATOM 8286 N N . THR B 1 472 ? 3.73 34.688 2.178 1 92.62 472 THR B N 1
ATOM 8287 C CA . THR B 1 472 ? 2.938 35.469 3.121 1 92.62 472 THR B CA 1
ATOM 8288 C C . THR B 1 472 ? 1.768 34.656 3.656 1 92.62 472 THR B C 1
ATOM 8290 O O . THR B 1 472 ? 0.82 35.188 4.219 1 92.62 472 THR B O 1
ATOM 8293 N N . GLY B 1 473 ? 1.867 33.344 3.428 1 87.81 473 GLY B N 1
ATOM 8294 C CA . GLY B 1 473 ? 0.939 32.438 4.062 1 87.81 473 GLY B CA 1
ATOM 8295 C C . GLY B 1 473 ? -0.392 32.312 3.344 1 87.81 473 GLY B C 1
ATOM 8296 O O . GLY B 1 473 ? -0.472 32.562 2.137 1 87.81 473 GLY B O 1
ATOM 8297 N N . TYR B 1 474 ? -1.355 31.688 4.055 1 83.44 474 TYR B N 1
ATOM 8298 C CA . TYR B 1 474 ? -2.674 31.375 3.512 1 83.44 474 TYR B CA 1
ATOM 8299 C C . TYR B 1 474 ? -3.775 31.828 4.461 1 83.44 474 TYR B C 1
ATOM 8301 O O . TYR B 1 474 ? -3.527 32.031 5.652 1 83.44 474 TYR B O 1
ATOM 8309 N N . GLY B 1 475 ? -4.906 32.094 3.844 1 77.56 475 GLY B N 1
ATOM 8310 C CA . GLY B 1 475 ? -6.062 32.438 4.648 1 77.56 475 GLY B CA 1
ATOM 8311 C C . GLY B 1 475 ? -6.793 31.25 5.215 1 77.56 475 GLY B C 1
ATOM 8312 O O . GLY B 1 475 ? -6.449 30.109 4.918 1 77.56 475 GLY B O 1
ATOM 8313 N N . SER B 1 476 ? -7.82 31.578 6.074 1 77.56 476 SER B N 1
ATOM 8314 C CA . SER B 1 476 ? -8.602 30.547 6.758 1 77.56 476 SER B CA 1
ATOM 8315 C C . SER B 1 476 ? -9.555 29.859 5.801 1 77.56 476 SER B C 1
ATOM 8317 O O . SER B 1 476 ? -9.914 30.406 4.754 1 77.56 476 SER B O 1
ATOM 8319 N N . MET B 1 477 ? -10.039 28.641 6.125 1 84 477 MET B N 1
ATOM 8320 C CA . MET B 1 477 ? -10.953 27.844 5.316 1 84 477 MET B CA 1
ATOM 8321 C C . MET B 1 477 ? -12.312 28.531 5.199 1 84 477 MET B C 1
ATOM 8323 O O . MET B 1 477 ? -13.047 28.312 4.238 1 84 477 MET B O 1
ATOM 8327 N N . ASN B 1 478 ? -12.688 29.344 6.191 1 84.75 478 ASN B N 1
ATOM 8328 C CA . ASN B 1 478 ? -13.984 30.016 6.156 1 84.75 478 ASN B CA 1
ATOM 8329 C C . ASN B 1 478 ? -14.07 31.016 5.004 1 84.75 478 ASN B C 1
ATOM 8331 O O . ASN B 1 478 ? -15.164 31.344 4.543 1 84.75 478 ASN B O 1
ATOM 8335 N N . GLY B 1 479 ? -12.906 31.484 4.566 1 84.88 479 GLY B N 1
ATOM 8336 C CA . GLY B 1 479 ? -12.906 32.312 3.377 1 84.88 479 GLY B CA 1
ATOM 8337 C C . GLY B 1 479 ? -13.484 31.625 2.16 1 84.88 479 GLY B C 1
ATOM 8338 O O . GLY B 1 479 ? -14.18 32.25 1.354 1 84.88 479 GLY B O 1
ATOM 8339 N N . TRP B 1 480 ? -13.234 30.375 2.107 1 88.56 480 TRP B N 1
ATOM 8340 C CA . TRP B 1 480 ? -13.773 29.594 1.004 1 88.56 480 TRP B CA 1
ATOM 8341 C C . TRP B 1 480 ? -15.289 29.453 1.119 1 88.56 480 TRP B C 1
ATOM 8343 O O . TRP B 1 480 ? -15.992 29.406 0.108 1 88.56 480 TRP B O 1
ATOM 8353 N N . VAL B 1 481 ? -15.797 29.344 2.311 1 92.94 481 VAL B N 1
ATOM 8354 C CA . VAL B 1 481 ? -17.234 29.266 2.539 1 92.94 481 VAL B CA 1
ATOM 8355 C C . VAL B 1 481 ? -17.906 30.547 2.047 1 92.94 481 VAL B C 1
ATOM 8357 O O . VAL B 1 481 ? -18.938 30.5 1.381 1 92.94 481 VAL B O 1
ATOM 8360 N N . ALA B 1 482 ? -17.266 31.656 2.381 1 92.56 482 ALA B N 1
ATOM 8361 C CA . ALA B 1 482 ? -17.812 32.938 1.924 1 92.56 482 ALA B CA 1
ATOM 8362 C C . ALA B 1 482 ? -17.844 33 0.399 1 92.56 482 ALA B C 1
ATOM 8364 O O . ALA B 1 482 ? -18.812 33.469 -0.185 1 92.56 482 ALA B O 1
ATOM 8365 N N . ASP B 1 483 ? -16.797 32.562 -0.219 1 91.25 483 ASP B N 1
ATOM 8366 C CA . ASP B 1 483 ? -16.672 32.594 -1.673 1 91.25 483 ASP B CA 1
ATOM 8367 C C . ASP B 1 483 ? -17.688 31.672 -2.334 1 91.25 483 ASP B C 1
ATOM 8369 O O . ASP B 1 483 ? -18.297 32.031 -3.344 1 91.25 483 ASP B O 1
ATOM 8373 N N . LEU B 1 484 ? -17.891 30.5 -1.762 1 94.31 484 LEU B N 1
ATOM 8374 C CA . LEU B 1 484 ? -18.656 29.438 -2.398 1 94.31 484 LEU B CA 1
ATOM 8375 C C . LEU B 1 484 ? -20.141 29.547 -2.039 1 94.31 484 LEU B C 1
ATOM 8377 O O . LEU B 1 484 ? -21 29.203 -2.842 1 94.31 484 LEU B O 1
ATOM 8381 N N . MET B 1 485 ? -20.438 29.953 -0.897 1 96.69 485 MET B N 1
ATOM 8382 C CA . MET B 1 485 ? -21.797 30 -0.391 1 96.69 485 MET B CA 1
ATOM 8383 C C . MET B 1 485 ? -22.25 31.453 -0.197 1 96.69 485 MET B C 1
ATOM 8385 O O . MET B 1 485 ? -22.797 32.062 -1.112 1 96.69 485 MET B O 1
ATOM 8389 N N . ASP B 1 486 ? -21.938 32.094 0.902 1 96.38 486 ASP B N 1
ATOM 8390 C CA . ASP B 1 486 ? -22.203 33.469 1.203 1 96.38 486 ASP B CA 1
ATOM 8391 C C . ASP B 1 486 ? -21.609 33.875 2.547 1 96.38 486 ASP B C 1
ATOM 8393 O O . ASP B 1 486 ? -21.172 33.031 3.32 1 96.38 486 ASP B O 1
ATOM 8397 N N . GLN B 1 487 ? -21.469 35.125 2.727 1 95.25 487 GLN B N 1
ATOM 8398 C CA . GLN B 1 487 ? -20.844 35.688 3.932 1 95.25 487 GLN B CA 1
ATOM 8399 C C . GLN B 1 487 ? -21.641 35.281 5.176 1 95.25 487 GLN B C 1
ATOM 8401 O O . GLN B 1 487 ? -21.062 35.094 6.246 1 95.25 487 GLN B O 1
ATOM 8406 N N . ASP B 1 488 ? -22.938 35.219 5.047 1 95.75 488 ASP B N 1
ATOM 8407 C CA . ASP B 1 488 ? -23.766 34.875 6.191 1 95.75 488 ASP B CA 1
ATOM 8408 C C . ASP B 1 488 ? -23.453 33.5 6.707 1 95.75 488 ASP B C 1
ATOM 8410 O O . ASP B 1 488 ? -23.344 33.281 7.914 1 95.75 488 ASP B O 1
ATOM 8414 N N . THR B 1 489 ? -23.328 32.562 5.809 1 95.94 489 THR B N 1
ATOM 8415 C CA . THR B 1 489 ? -22.969 31.203 6.191 1 95.94 489 THR B CA 1
ATOM 8416 C C . THR B 1 489 ? -21.578 31.172 6.82 1 95.94 489 THR B C 1
ATOM 8418 O O . THR B 1 489 ? -21.359 30.484 7.816 1 95.94 489 THR B O 1
ATOM 8421 N N . ALA B 1 490 ? -20.594 31.844 6.215 1 95.19 490 ALA B N 1
ATOM 8422 C CA . ALA B 1 490 ? -19.234 31.922 6.766 1 95.19 490 ALA B CA 1
ATOM 8423 C C . ALA B 1 490 ? -19.25 32.469 8.188 1 95.19 490 ALA B C 1
ATOM 8425 O O . ALA B 1 490 ? -18.547 31.953 9.062 1 95.19 490 ALA B O 1
ATOM 8426 N N . ASP B 1 491 ? -20.031 33.5 8.383 1 95.31 491 ASP B N 1
ATOM 8427 C CA . ASP B 1 491 ? -20.141 34.094 9.703 1 95.31 491 ASP B CA 1
ATOM 8428 C C . ASP B 1 491 ? -20.828 33.156 10.695 1 95.31 491 ASP B C 1
ATOM 8430 O O . ASP B 1 491 ? -20.5 33.156 11.883 1 95.31 491 ASP B O 1
ATOM 8434 N N . LYS B 1 492 ? -21.797 32.469 10.18 1 95.81 492 LYS B N 1
ATOM 8435 C CA . LYS B 1 492 ? -22.5 31.5 11.016 1 95.81 492 LYS B CA 1
ATOM 8436 C C . LYS B 1 492 ? -21.547 30.422 11.531 1 95.81 492 LYS B C 1
ATOM 8438 O O . LYS B 1 492 ? -21.656 30 12.68 1 95.81 492 LYS B O 1
ATOM 8443 N N . VAL B 1 493 ? -20.641 30 10.75 1 95.31 493 VAL B N 1
ATOM 8444 C CA . VAL B 1 493 ? -19.672 28.984 11.141 1 95.31 493 VAL B CA 1
ATOM 8445 C C . VAL B 1 493 ? -18.609 29.625 12.047 1 95.31 493 VAL B C 1
ATOM 8447 O O . VAL B 1 493 ? -18.219 29.031 13.055 1 95.31 493 VAL B O 1
ATOM 8450 N N . GLY B 1 494 ? -18.156 30.797 11.656 1 93.94 494 GLY B N 1
ATOM 8451 C CA . GLY B 1 494 ? -17.109 31.5 12.398 1 93.94 494 GLY B CA 1
ATOM 8452 C C . GLY B 1 494 ? -15.711 31.016 12.039 1 93.94 494 GLY B C 1
ATOM 8453 O O . GLY B 1 494 ? -15.516 30.391 11.008 1 93.94 494 GLY B O 1
ATOM 8454 N N . LYS B 1 495 ? -14.758 31.438 12.859 1 91.62 495 LYS B N 1
ATOM 8455 C CA . LYS B 1 495 ? -13.336 31.156 12.648 1 91.62 495 LYS B CA 1
ATOM 8456 C C . LYS B 1 495 ? -13.062 29.656 12.641 1 91.62 495 LYS B C 1
ATOM 8458 O O . LYS B 1 495 ? -13.617 28.922 13.453 1 91.62 495 LYS B O 1
ATOM 8463 N N . VAL B 1 496 ? -12.281 29.328 11.703 1 92.75 496 VAL B N 1
ATOM 8464 C CA . VAL B 1 496 ? -11.852 27.938 11.594 1 92.75 496 VAL B CA 1
ATOM 8465 C C . VAL B 1 496 ? -10.375 27.812 11.961 1 92.75 496 VAL B C 1
ATOM 8467 O O . VAL B 1 496 ? -9.539 28.562 11.438 1 92.75 496 VAL B O 1
ATOM 8470 N N . TRP B 1 497 ? -10.039 26.891 12.883 1 92.81 497 TRP B N 1
ATOM 8471 C CA . TRP B 1 497 ? -8.695 26.641 13.391 1 92.81 497 TRP B CA 1
ATOM 8472 C C . TRP B 1 497 ? -8.375 27.547 14.57 1 92.81 497 TRP B C 1
ATOM 8474 O O . TRP B 1 497 ? -8.859 28.688 14.633 1 92.81 497 TRP B O 1
ATOM 8484 N N . GLY B 1 498 ? -7.535 27.031 15.422 1 94.5 498 GLY B N 1
ATOM 8485 C CA . GLY B 1 498 ? -7.199 27.719 16.672 1 94.5 498 GLY B CA 1
ATOM 8486 C C . GLY B 1 498 ? -7.855 27.094 17.891 1 94.5 498 GLY B C 1
ATOM 8487 O O . GLY B 1 498 ? -8.773 26.281 17.75 1 94.5 498 GLY B O 1
ATOM 8488 N N . LEU B 1 499 ? -7.43 27.484 19.094 1 96.62 499 LEU B N 1
ATOM 8489 C CA . LEU B 1 499 ? -7.91 26.906 20.344 1 96.62 499 LEU B CA 1
ATOM 8490 C C . LEU B 1 499 ? -8.602 27.953 21.203 1 96.62 499 LEU B C 1
ATOM 8492 O O . LEU B 1 499 ? -9.281 27.625 22.172 1 96.62 499 LEU B O 1
ATOM 8496 N N . GLY B 1 500 ? -8.43 29.25 20.812 1 96.25 500 GLY B N 1
ATOM 8497 C CA . GLY B 1 500 ? -8.906 30.328 21.672 1 96.25 500 GLY B CA 1
ATOM 8498 C C . GLY B 1 500 ? -8.047 30.531 22.906 1 96.25 500 GLY B C 1
ATOM 8499 O O . GLY B 1 500 ? -8.562 30.812 23.984 1 96.25 500 GLY B O 1
ATOM 8500 N N . SER B 1 501 ? -6.77 30.438 22.781 1 96.06 501 SER B N 1
ATOM 8501 C CA . SER B 1 501 ? -5.836 30.422 23.906 1 96.06 501 SER B CA 1
ATOM 8502 C C . SER B 1 501 ? -5.402 31.828 24.297 1 96.06 501 SER B C 1
ATOM 8504 O O . SER B 1 501 ? -4.566 32 25.188 1 96.06 501 SER B O 1
ATOM 8506 N N . ASP B 1 502 ? -5.891 32.875 23.703 1 95.25 502 ASP B N 1
ATOM 8507 C CA . ASP B 1 502 ? -5.523 34.25 23.953 1 95.25 502 ASP B CA 1
ATOM 8508 C C . ASP B 1 502 ? -4.023 34.469 23.766 1 95.25 502 ASP B C 1
ATOM 8510 O O . ASP B 1 502 ? -3.365 35.094 24.609 1 95.25 502 ASP B O 1
ATOM 8514 N N . THR B 1 503 ? -3.455 33.844 22.797 1 94.69 503 THR B N 1
ATOM 8515 C CA . THR B 1 503 ? -2.088 34.062 22.344 1 94.69 503 THR B CA 1
ATOM 8516 C C . THR B 1 503 ? -2.076 34.688 20.938 1 94.69 503 THR B C 1
ATOM 8518 O O . THR B 1 503 ? -3.133 34.906 20.344 1 94.69 503 THR B O 1
ATOM 8521 N N . THR B 1 504 ? -0.916 35.062 20.469 1 93.56 504 THR B N 1
ATOM 8522 C CA . THR B 1 504 ? -0.778 35.75 19.172 1 93.56 504 THR B CA 1
ATOM 8523 C C . THR B 1 504 ? -1.546 35 18.094 1 93.56 504 THR B C 1
ATOM 8525 O O . THR B 1 504 ? -1.315 33.781 17.875 1 93.56 504 THR B O 1
ATOM 8528 N N . LYS B 1 505 ? -2.525 35.656 17.453 1 90.31 505 LYS B N 1
ATOM 8529 C CA . LYS B 1 505 ? -3.324 35.188 16.312 1 90.31 505 LYS B CA 1
ATOM 8530 C C . LYS B 1 505 ? -4.289 34.094 16.734 1 90.31 505 LYS B C 1
ATOM 8532 O O . LYS B 1 505 ? -4.805 33.344 15.891 1 90.31 505 LYS B O 1
ATOM 8537 N N . ASP B 1 506 ? -4.496 33.906 18.016 1 94.88 506 ASP B N 1
ATOM 8538 C CA . ASP B 1 506 ? -5.465 32.969 18.547 1 94.88 506 ASP B CA 1
ATOM 8539 C C . ASP B 1 506 ? -6.281 33.594 19.688 1 94.88 506 ASP B C 1
ATOM 8541 O O . ASP B 1 506 ? -6.195 33.125 20.828 1 94.88 506 ASP B O 1
ATOM 8545 N N . PRO B 1 507 ? -7.109 34.469 19.266 1 94.88 507 PRO B N 1
ATOM 8546 C CA . PRO B 1 507 ? -7.867 35.188 20.297 1 94.88 507 PRO B CA 1
ATOM 8547 C C . PRO B 1 507 ? -8.836 34.312 21.047 1 94.88 507 PRO B C 1
ATOM 8549 O O . PRO B 1 507 ? -9.43 33.375 20.469 1 94.88 507 PRO B O 1
ATOM 8552 N N . GLY B 1 508 ? -8.953 34.5 22.328 1 95.56 508 GLY B N 1
ATOM 8553 C CA . GLY B 1 508 ? -9.93 33.812 23.141 1 95.56 508 GLY B CA 1
ATOM 8554 C C . GLY B 1 508 ? -11.359 34 22.656 1 95.56 508 GLY B C 1
ATOM 8555 O O . GLY B 1 508 ? -11.602 34.719 21.703 1 95.56 508 GLY B O 1
ATOM 8556 N N . PRO B 1 509 ? -12.336 33.375 23.281 1 96.44 509 PRO B N 1
ATOM 8557 C CA . PRO B 1 509 ? -12.156 32.594 24.5 1 96.44 509 PRO B CA 1
ATOM 8558 C C . PRO B 1 509 ? -11.656 31.172 24.203 1 96.44 509 PRO B C 1
ATOM 8560 O O . PRO B 1 509 ? -11.625 30.75 23.047 1 96.44 509 PRO B O 1
ATOM 8563 N N . TRP B 1 510 ? -11.188 30.531 25.266 1 96.25 510 TRP B N 1
ATOM 8564 C CA . TRP B 1 510 ? -10.758 29.141 25.203 1 96.25 510 TRP B CA 1
ATOM 8565 C C . TRP B 1 510 ? -11.906 28.234 24.766 1 96.25 510 TRP B C 1
ATOM 8567 O O . TRP B 1 510 ? -12.992 28.281 25.344 1 96.25 510 TRP B O 1
ATOM 8577 N N . GLU B 1 511 ? -11.609 27.344 23.719 1 93.38 511 GLU B N 1
ATOM 8578 C CA . GLU B 1 511 ? -12.656 26.5 23.156 1 93.38 511 GLU B CA 1
ATOM 8579 C C . GLU B 1 511 ? -12.453 25.031 23.531 1 93.38 511 GLU B C 1
ATOM 8581 O O . GLU B 1 511 ? -13.375 24.219 23.422 1 93.38 511 GLU B O 1
ATOM 8586 N N . GLY B 1 512 ? -11.281 24.703 23.969 1 93.69 512 GLY B N 1
ATOM 8587 C CA . GLY B 1 512 ? -11 23.344 24.406 1 93.69 512 GLY B CA 1
ATOM 8588 C C . GLY B 1 512 ? -10.516 22.453 23.281 1 93.69 512 GLY B C 1
ATOM 8589 O O . GLY B 1 512 ? -9.703 21.547 23.5 1 93.69 512 GLY B O 1
ATOM 8590 N N . GLU B 1 513 ? -11.047 22.609 22.125 1 97.06 513 GLU B N 1
ATOM 8591 C CA . GLU B 1 513 ? -10.695 21.828 20.938 1 97.06 513 GLU B CA 1
ATOM 8592 C C . GLU B 1 513 ? -10.5 22.734 19.719 1 97.06 513 GLU B C 1
ATOM 8594 O O . GLU B 1 513 ? -10.852 23.922 19.75 1 97.06 513 GLU B O 1
ATOM 8599 N N . GLN B 1 514 ? -9.875 22.125 18.656 1 96.12 514 GLN B N 1
ATOM 8600 C CA . GLN B 1 514 ? -9.648 22.875 17.422 1 96.12 514 GLN B CA 1
ATOM 8601 C C . GLN B 1 514 ? -10.961 23.438 16.875 1 96.12 514 GLN B C 1
ATOM 8603 O O . GLN B 1 514 ? -11.93 22.703 16.688 1 96.12 514 GLN B O 1
ATOM 8608 N N . ARG B 1 515 ? -10.953 24.719 16.547 1 95.25 515 ARG B N 1
ATOM 8609 C CA . ARG B 1 515 ? -12.164 25.406 16.109 1 95.25 515 ARG B CA 1
ATOM 8610 C C . ARG B 1 515 ? -12.703 24.812 14.812 1 95.25 515 ARG B C 1
ATOM 8612 O O . ARG B 1 515 ? -12.039 24.859 13.773 1 95.25 515 ARG B O 1
ATOM 8619 N N . ASN B 1 516 ? -13.891 24.203 14.891 1 95.25 516 ASN B N 1
ATOM 8620 C CA . ASN B 1 516 ? -14.773 23.828 13.789 1 95.25 516 ASN B CA 1
ATOM 8621 C C . ASN B 1 516 ? -14.148 22.719 12.93 1 95.25 516 ASN B C 1
ATOM 8623 O O . ASN B 1 516 ? -14.641 22.422 11.844 1 95.25 516 ASN B O 1
ATOM 8627 N N . MET B 1 517 ? -13.117 22.062 13.406 1 96.44 517 MET B N 1
ATOM 8628 C CA . MET B 1 517 ? -12.461 21.016 12.617 1 96.44 517 MET B CA 1
ATOM 8629 C C . MET B 1 517 ? -12.969 19.641 13.008 1 96.44 517 MET B C 1
ATOM 8631 O O . MET B 1 517 ? -12.914 19.25 14.18 1 96.44 517 MET B O 1
ATOM 8635 N N . TRP B 1 518 ? -13.5 18.812 11.992 1 98.19 518 TRP B N 1
ATOM 8636 C CA . TRP B 1 518 ? -13.852 17.391 12.055 1 98.19 518 TRP B CA 1
ATOM 8637 C C . TRP B 1 518 ? -15.07 17.188 12.945 1 98.19 518 TRP B C 1
ATOM 8639 O O . TRP B 1 518 ? -15.312 16.062 13.422 1 98.19 518 TRP B O 1
ATOM 8649 N N . LYS B 1 519 ? -15.797 18.172 13.281 1 98.31 519 LYS B N 1
ATOM 8650 C CA . LYS B 1 519 ? -16.922 18.141 14.219 1 98.31 519 LYS B CA 1
ATOM 8651 C C . LYS B 1 519 ? -18.078 19.016 13.719 1 98.31 519 LYS B C 1
ATOM 8653 O O . LYS B 1 519 ? -17.922 19.75 12.742 1 98.31 519 LYS B O 1
ATOM 8658 N N . PRO B 1 520 ? -19.234 18.906 14.359 1 98.25 520 PRO B N 1
ATOM 8659 C CA . PRO B 1 520 ? -20.375 19.719 13.914 1 98.25 520 PRO B CA 1
ATOM 8660 C C . PRO B 1 520 ? -20.125 21.219 14.039 1 98.25 520 PRO B C 1
ATOM 8662 O O . PRO B 1 520 ? -19.453 21.656 14.977 1 98.25 520 PRO B O 1
ATOM 8665 N N . THR B 1 521 ? -20.688 22 13.086 1 97.44 521 THR B N 1
ATOM 8666 C CA . THR B 1 521 ? -20.609 23.453 13.117 1 97.44 521 THR B CA 1
ATOM 8667 C C . THR B 1 521 ? -22 24.078 13.305 1 97.44 521 THR B C 1
ATOM 8669 O O . THR B 1 521 ? -23 23.359 13.398 1 97.44 521 THR B O 1
ATOM 8672 N N . GLN B 1 522 ? -22.031 25.375 13.367 1 97.19 522 GLN B N 1
ATOM 8673 C CA . GLN B 1 522 ? -23.312 26.078 13.547 1 97.19 522 GLN B CA 1
ATOM 8674 C C . GLN B 1 522 ? -24.125 26.062 12.266 1 97.19 522 GLN B C 1
ATOM 8676 O O . GLN B 1 522 ? -25.328 26.375 12.281 1 97.19 522 GLN B O 1
ATOM 8681 N N . GLN B 1 523 ? -23.547 25.734 11.195 1 97.12 523 GLN B N 1
ATOM 8682 C CA . GLN B 1 523 ? -24.297 25.469 9.969 1 97.12 523 GLN B CA 1
ATOM 8683 C C . GLN B 1 523 ? -24.578 23.984 9.805 1 97.12 523 GLN B C 1
ATOM 8685 O O . GLN B 1 523 ? -23.656 23.188 9.609 1 97.12 523 GLN B O 1
ATOM 8690 N N . ASP B 1 524 ? -25.828 23.625 9.828 1 96.94 524 ASP B N 1
ATOM 8691 C CA . ASP B 1 524 ? -26.219 22.219 9.711 1 96.94 524 ASP B CA 1
ATOM 8692 C C . ASP B 1 524 ? -25.641 21.594 8.445 1 96.94 524 ASP B C 1
ATOM 8694 O O . ASP B 1 524 ? -25.641 22.219 7.383 1 96.94 524 ASP B O 1
ATOM 8698 N N . ALA B 1 525 ? -25.078 20.391 8.578 1 98.31 525 ALA B N 1
ATOM 8699 C CA . ALA B 1 525 ? -24.656 19.531 7.473 1 98.31 525 ALA B CA 1
ATOM 8700 C C . ALA B 1 525 ? -23.438 20.125 6.77 1 98.31 525 ALA B C 1
ATOM 8702 O O . ALA B 1 525 ? -23.141 19.781 5.621 1 98.31 525 ALA B O 1
ATOM 8703 N N . LEU B 1 526 ? -22.75 21.078 7.418 1 98.31 526 LEU B N 1
ATOM 8704 C CA . LEU B 1 526 ? -21.484 21.609 6.918 1 98.31 526 LEU B CA 1
ATOM 8705 C C . LEU B 1 526 ? -20.328 21.203 7.828 1 98.31 526 LEU B C 1
ATOM 8707 O O . LEU B 1 526 ? -20.391 21.422 9.039 1 98.31 526 LEU B O 1
ATOM 8711 N N . TRP B 1 527 ? -19.328 20.641 7.254 1 98.38 527 TRP B N 1
ATOM 8712 C CA . TRP B 1 527 ? -18.188 20.125 8 1 98.38 527 TRP B CA 1
ATOM 8713 C C . TRP B 1 527 ? -16.875 20.656 7.418 1 98.38 527 TRP B C 1
ATOM 8715 O O . TRP B 1 527 ? -16.828 21.047 6.246 1 98.38 527 TRP B O 1
ATOM 8725 N N . PHE B 1 528 ? -15.852 20.688 8.25 1 97.12 528 PHE B N 1
ATOM 8726 C CA . PHE B 1 528 ? -14.5 21.047 7.816 1 97.12 528 PHE B CA 1
ATOM 8727 C C . PHE B 1 528 ? -13.523 19.922 8.117 1 97.12 528 PHE B C 1
ATOM 8729 O O . PHE B 1 528 ? -13.609 19.266 9.164 1 97.12 528 PHE B O 1
ATOM 8736 N N . HIS B 1 529 ? -12.664 19.609 7.16 1 96.94 529 HIS B N 1
ATOM 8737 C CA . HIS B 1 529 ? -11.672 18.547 7.281 1 96.94 529 HIS B CA 1
ATOM 8738 C C . HIS B 1 529 ? -10.352 18.953 6.645 1 96.94 529 HIS B C 1
ATOM 8740 O O . HIS B 1 529 ? -10.328 19.578 5.582 1 96.94 529 HIS B O 1
ATOM 8746 N N . GLY B 1 530 ? -9.273 18.562 7.355 1 93.12 530 GLY B N 1
ATOM 8747 C CA . GLY B 1 530 ? -7.945 18.844 6.84 1 93.12 530 GLY B CA 1
ATOM 8748 C C . GLY B 1 530 ? -6.859 18.719 7.891 1 93.12 530 GLY B C 1
ATOM 8749 O O . GLY B 1 530 ? -6.996 17.953 8.844 1 93.12 530 GLY B O 1
ATOM 8750 N N . GLY B 1 531 ? -5.766 19.5 7.637 1 92.69 531 GLY B N 1
ATOM 8751 C CA . GLY B 1 531 ? -4.586 19.391 8.477 1 92.69 531 GLY B CA 1
ATOM 8752 C C . GLY B 1 531 ? -3.479 18.562 7.844 1 92.69 531 GLY B C 1
ATOM 8753 O O . GLY B 1 531 ? -3.57 18.188 6.672 1 92.69 531 GLY B O 1
ATOM 8754 N N . ASN B 1 532 ? -2.379 18.406 8.641 1 94.31 532 ASN B N 1
ATOM 8755 C CA . ASN B 1 532 ? -1.27 17.609 8.117 1 94.31 532 ASN B CA 1
ATOM 8756 C C . ASN B 1 532 ? -1.668 16.156 7.922 1 94.31 532 ASN B C 1
ATOM 8758 O O . ASN B 1 532 ? -2.824 15.789 8.141 1 94.31 532 ASN B O 1
ATOM 8762 N N . LEU B 1 533 ? -0.811 15.32 7.445 1 96.56 533 LEU B N 1
ATOM 8763 C CA . LEU B 1 533 ? -1.141 13.945 7.09 1 96.56 533 LEU B CA 1
ATOM 8764 C C . LEU B 1 533 ? -1.616 13.164 8.312 1 96.56 533 LEU B C 1
ATOM 8766 O O . LEU B 1 533 ? -2.561 12.383 8.219 1 96.56 533 LEU B O 1
ATOM 8770 N N . HIS B 1 534 ? -0.977 13.398 9.469 1 97 534 HIS B N 1
ATOM 8771 C CA . HIS B 1 534 ? -1.409 12.75 10.703 1 97 534 HIS B CA 1
ATOM 8772 C C . HIS B 1 534 ? -2.852 13.117 11.039 1 97 534 HIS B C 1
ATOM 8774 O O . HIS B 1 534 ? -3.672 12.234 11.312 1 97 534 HIS B O 1
ATOM 8780 N N . GLN B 1 535 ? -3.139 14.367 11.023 1 96.81 535 GLN B N 1
ATOM 8781 C CA . GLN B 1 535 ? -4.477 14.828 11.375 1 96.81 535 GLN B CA 1
ATOM 8782 C C . GLN B 1 535 ? -5.516 14.336 10.375 1 96.81 535 GLN B C 1
ATOM 8784 O O . GLN B 1 535 ? -6.621 13.953 10.758 1 96.81 535 GLN B O 1
ATOM 8789 N N . SER B 1 536 ? -5.152 14.391 9.094 1 96.94 536 SER B N 1
ATOM 8790 C CA . SER B 1 536 ? -6.055 13.898 8.055 1 96.94 536 SER B CA 1
ATOM 8791 C C . SER B 1 536 ? -6.379 12.422 8.266 1 96.94 536 SER B C 1
ATOM 8793 O O . SER B 1 536 ? -7.523 12 8.094 1 96.94 536 SER B O 1
ATOM 8795 N N . ARG B 1 537 ? -5.379 11.664 8.609 1 97.75 537 ARG B N 1
ATOM 8796 C CA . ARG B 1 537 ? -5.582 10.242 8.859 1 97.75 537 ARG B CA 1
ATOM 8797 C C . ARG B 1 537 ? -6.391 10.023 10.133 1 97.75 537 ARG B C 1
ATOM 8799 O O . ARG B 1 537 ? -7.406 9.32 10.117 1 97.75 537 ARG B O 1
ATOM 8806 N N . HIS B 1 538 ? -6.02 10.609 11.227 1 98 538 HIS B N 1
ATOM 8807 C CA . HIS B 1 538 ? -6.559 10.359 12.555 1 98 538 HIS B CA 1
ATOM 8808 C C . HIS B 1 538 ? -8.008 10.82 12.656 1 98 538 HIS B C 1
ATOM 8810 O O . HIS B 1 538 ? -8.875 10.055 13.078 1 98 538 HIS B O 1
ATOM 8816 N N . TYR B 1 539 ? -8.266 11.992 12.195 1 98.38 539 TYR B N 1
ATOM 8817 C CA . TYR B 1 539 ? -9.578 12.57 12.461 1 98.38 539 TYR B CA 1
ATOM 8818 C C . TYR B 1 539 ? -10.578 12.188 11.375 1 98.38 539 TYR B C 1
ATOM 8820 O O . TYR B 1 539 ? -11.789 12.32 11.562 1 98.38 539 TYR B O 1
ATOM 8828 N N . SER B 1 540 ? -10.094 11.719 10.195 1 98.56 540 SER B N 1
ATOM 8829 C CA . SER B 1 540 ? -11.031 11.188 9.203 1 98.56 540 SER B CA 1
ATOM 8830 C C . SER B 1 540 ? -11.844 10.031 9.773 1 98.56 540 SER B C 1
ATOM 8832 O O . SER B 1 540 ? -12.992 9.82 9.383 1 98.56 540 SER B O 1
ATOM 8834 N N . GLN B 1 541 ? -11.273 9.32 10.719 1 98.31 541 GLN B N 1
ATOM 8835 C CA . GLN B 1 541 ? -12.008 8.227 11.352 1 98.31 541 GLN B CA 1
ATOM 8836 C C . GLN B 1 541 ? -13.258 8.75 12.055 1 98.31 541 GLN B C 1
ATOM 8838 O O . GLN B 1 541 ? -14.352 8.203 11.875 1 98.31 541 GLN B O 1
ATOM 8843 N N . PHE B 1 542 ? -13.109 9.766 12.773 1 98.75 542 PHE B N 1
ATOM 8844 C CA . PHE B 1 542 ? -14.195 10.234 13.617 1 98.75 542 PHE B CA 1
ATOM 8845 C C . PHE B 1 542 ? -15.234 10.992 12.797 1 98.75 542 PHE B C 1
ATOM 8847 O O . PHE B 1 542 ? -16.438 10.883 13.047 1 98.75 542 PHE B O 1
ATOM 8854 N N . LEU B 1 543 ? -14.68 11.766 11.82 1 98.88 543 LEU B N 1
ATOM 8855 C CA . LEU B 1 543 ? -15.633 12.461 10.961 1 98.88 543 LEU B CA 1
ATOM 8856 C C . LEU B 1 543 ? -16.438 11.469 10.125 1 98.88 543 LEU B C 1
ATOM 8858 O O . LEU B 1 543 ? -17.641 11.633 9.953 1 98.88 543 LEU B O 1
ATOM 8862 N N . SER B 1 544 ? -15.844 10.461 9.594 1 98.88 544 SER B N 1
ATOM 8863 C CA . SER B 1 544 ? -16.547 9.477 8.773 1 98.88 544 SER B CA 1
ATOM 8864 C C . SER B 1 544 ? -17.625 8.758 9.578 1 98.88 544 SER B C 1
ATOM 8866 O O . SER B 1 544 ? -18.703 8.469 9.062 1 98.88 544 SER B O 1
ATOM 8868 N N . LEU B 1 545 ? -17.359 8.453 10.812 1 98.88 545 LEU B N 1
ATOM 8869 C CA . LEU B 1 545 ? -18.328 7.789 11.672 1 98.88 545 LEU B CA 1
ATOM 8870 C C . LEU B 1 545 ? -19.531 8.695 11.93 1 98.88 545 LEU B C 1
ATOM 8872 O O . LEU B 1 545 ? -20.672 8.227 11.945 1 98.88 545 LEU B O 1
ATOM 8876 N N . GLN B 1 546 ? -19.25 9.977 12.117 1 98.81 546 GLN B N 1
ATOM 8877 C CA . GLN B 1 546 ? -20.328 10.938 12.305 1 98.81 546 GLN B CA 1
ATOM 8878 C C . GLN B 1 546 ? -21.234 11.008 11.07 1 98.81 546 GLN B C 1
ATOM 8880 O O . GLN B 1 546 ? -22.453 11.031 11.195 1 98.81 546 GLN B O 1
ATOM 8885 N N . LEU B 1 547 ? -20.625 11.008 9.922 1 98.88 547 LEU B N 1
ATOM 8886 C CA . LEU B 1 547 ? -21.375 11.086 8.672 1 98.88 547 LEU B CA 1
ATOM 8887 C C . LEU B 1 547 ? -22.141 9.797 8.414 1 98.88 547 LEU B C 1
ATOM 8889 O O . LEU B 1 547 ? -23.297 9.828 7.996 1 98.88 547 LEU B O 1
ATOM 8893 N N . LYS B 1 548 ? -21.547 8.648 8.672 1 98.88 548 LYS B N 1
ATOM 8894 C CA . LYS B 1 548 ? -22.203 7.355 8.484 1 98.88 548 LYS B CA 1
ATOM 8895 C C . LYS B 1 548 ? -23.422 7.223 9.391 1 98.88 548 LYS B C 1
ATOM 8897 O O . LYS B 1 548 ? -24.469 6.758 8.961 1 98.88 548 LYS B O 1
ATOM 8902 N N . ALA B 1 549 ? -23.25 7.598 10.656 1 98.75 549 ALA B N 1
ATOM 8903 C CA . ALA B 1 549 ? -24.359 7.516 11.602 1 98.75 549 ALA B CA 1
ATOM 8904 C C . ALA B 1 549 ? -25.562 8.312 11.109 1 98.75 549 ALA B C 1
ATOM 8906 O O . ALA B 1 549 ? -26.688 7.836 11.164 1 98.75 549 ALA B O 1
ATOM 8907 N N . ARG B 1 550 ? -25.344 9.469 10.617 1 98.56 550 ARG B N 1
ATOM 8908 C CA . ARG B 1 550 ? -26.422 10.328 10.117 1 98.56 550 ARG B CA 1
ATOM 8909 C C . ARG B 1 550 ? -27.062 9.727 8.867 1 98.56 550 ARG B C 1
ATOM 8911 O O . ARG B 1 550 ? -28.281 9.789 8.703 1 98.56 550 ARG B O 1
ATOM 8918 N N . MET B 1 551 ? -26.234 9.148 8.016 1 98.69 551 MET B N 1
ATOM 8919 C CA . MET B 1 551 ? -26.781 8.5 6.836 1 98.69 551 MET B CA 1
ATOM 8920 C C . MET B 1 551 ? -27.734 7.371 7.227 1 98.69 551 MET B C 1
ATOM 8922 O O . MET B 1 551 ? -28.75 7.164 6.578 1 98.69 551 MET B O 1
ATOM 8926 N N . GLU B 1 552 ? -27.406 6.676 8.32 1 98.38 552 GLU B N 1
ATOM 8927 C CA . GLU B 1 552 ? -28.188 5.52 8.758 1 98.38 552 GLU B CA 1
ATOM 8928 C C . GLU B 1 552 ? -29.375 5.945 9.609 1 98.38 552 GLU B C 1
ATOM 8930 O O . GLU B 1 552 ? -30.172 5.105 10.047 1 98.38 552 GLU B O 1
ATOM 8935 N N . GLY B 1 553 ? -29.516 7.211 9.914 1 97.69 553 GLY B N 1
ATOM 8936 C CA . GLY B 1 553 ? -30.625 7.727 10.695 1 97.69 553 GLY B CA 1
ATOM 8937 C C . GLY B 1 553 ? -30.484 7.473 12.18 1 97.69 553 GLY B C 1
ATOM 8938 O O . GLY B 1 553 ? -31.484 7.434 12.906 1 97.69 553 GLY B O 1
ATOM 8939 N N . LEU B 1 554 ? -29.25 7.266 12.625 1 97.56 554 LEU B N 1
ATOM 8940 C CA . LEU B 1 554 ? -29.016 7.066 14.047 1 97.56 554 LEU B CA 1
ATOM 8941 C C . LEU B 1 554 ? -29.125 8.383 14.805 1 97.56 554 LEU B C 1
ATOM 8943 O O . LEU B 1 554 ? -28.922 9.453 14.234 1 97.56 554 LEU B O 1
ATOM 8947 N N . GLU B 1 555 ? -29.5 8.266 16.109 1 96.19 555 GLU B N 1
ATOM 8948 C CA . GLU B 1 555 ? -29.516 9.453 16.953 1 96.19 555 GLU B CA 1
ATOM 8949 C C . GLU B 1 555 ? -28.109 9.953 17.234 1 96.19 555 GLU B C 1
ATOM 8951 O O . GLU B 1 555 ? -27.266 9.195 17.703 1 96.19 555 GLU B O 1
ATOM 8956 N N . THR B 1 556 ? -27.859 11.172 16.875 1 97.31 556 THR B N 1
ATOM 8957 C CA . THR B 1 556 ? -26.562 11.766 17.094 1 97.31 556 THR B CA 1
ATOM 8958 C C . THR B 1 556 ? -26.672 13.023 17.953 1 97.31 556 THR B C 1
ATOM 8960 O O . THR B 1 556 ? -26.391 14.133 17.5 1 97.31 556 THR B O 1
ATOM 8963 N N . PRO B 1 557 ? -27.078 12.891 19.234 1 97.31 557 PRO B N 1
ATOM 8964 C CA . PRO B 1 557 ? -27.234 14.062 20.094 1 97.31 557 PRO B CA 1
ATOM 8965 C C . PRO B 1 557 ? -25.906 14.766 20.375 1 97.31 557 PRO B C 1
ATOM 8967 O O . PRO B 1 557 ? -25.125 14.312 21.219 1 97.31 557 PRO B O 1
ATOM 8970 N N . VAL B 1 558 ? -25.719 15.898 19.734 1 98.31 558 VAL B N 1
ATOM 8971 C CA . VAL B 1 558 ? -24.453 16.641 19.844 1 98.31 558 VAL B CA 1
ATOM 8972 C C . VAL B 1 558 ? -24.406 17.375 21.172 1 98.31 558 VAL B C 1
ATOM 8974 O O . VAL B 1 558 ? -25.328 18.141 21.516 1 98.31 558 VAL B O 1
ATOM 8977 N N . TYR B 1 559 ? -23.391 17.125 21.938 1 98.19 559 TYR B N 1
ATOM 8978 C CA . TYR B 1 559 ? -23.156 17.844 23.172 1 98.19 559 TYR B CA 1
ATOM 8979 C C . TYR B 1 559 ? -22.125 18.953 22.969 1 98.19 559 TYR B C 1
ATOM 8981 O O . TYR B 1 559 ? -21.078 18.734 22.359 1 98.19 559 TYR B O 1
ATOM 8989 N N . GLY B 1 560 ? -22.453 20.094 23.438 1 96.5 560 GLY B N 1
ATOM 8990 C CA . GLY B 1 560 ? -21.5 21.188 23.5 1 96.5 560 GLY B CA 1
ATOM 8991 C C . GLY B 1 560 ? -21.156 21.766 22.141 1 96.5 560 GLY B C 1
ATOM 8992 O O . GLY B 1 560 ? -19.984 21.938 21.812 1 96.5 560 GLY B O 1
ATOM 8993 N N . LEU B 1 561 ? -22.156 21.969 21.25 1 96.31 561 LEU B N 1
ATOM 8994 C CA . LEU B 1 561 ? -21.922 22.672 20 1 96.31 561 LEU B CA 1
ATOM 8995 C C . LEU B 1 561 ? -21.297 24.047 20.25 1 96.31 561 LEU B C 1
ATOM 8997 O O . LEU B 1 561 ? -21.797 24.812 21.078 1 96.31 561 LEU B O 1
ATOM 9001 N N . GLN B 1 562 ? -20.219 24.359 19.656 1 93.31 562 GLN B N 1
ATOM 9002 C CA . GLN B 1 562 ? -19.422 25.531 19.984 1 93.31 562 GLN B CA 1
ATOM 9003 C C . GLN B 1 562 ? -20.156 26.812 19.594 1 93.31 562 GLN B C 1
ATOM 9005 O O . GLN B 1 562 ? -20.875 26.844 18.594 1 93.31 562 GLN B O 1
ATOM 9010 N N . ASP B 1 563 ? -19.922 27.844 20.328 1 94.25 563 ASP B N 1
ATOM 9011 C CA . ASP B 1 563 ? -20.422 29.172 20 1 94.25 563 ASP B CA 1
ATOM 9012 C C . ASP B 1 563 ? -19.484 29.891 19.047 1 94.25 563 ASP B C 1
ATOM 9014 O O . ASP B 1 563 ? -18.297 29.578 18.969 1 94.25 563 ASP B O 1
ATOM 9018 N N . VAL B 1 564 ? -20.047 30.812 18.344 1 95.06 564 VAL B N 1
ATOM 9019 C CA . VAL B 1 564 ? -19.25 31.625 17.422 1 95.06 564 VAL B CA 1
ATOM 9020 C C . VAL B 1 564 ? -18.828 32.906 18.109 1 95.06 564 VAL B C 1
ATOM 9022 O O . VAL B 1 564 ? -19.688 33.75 18.453 1 95.06 564 VAL B O 1
ATOM 9025 N N . HIS B 1 565 ? -17.547 33.062 18.266 1 94 565 HIS B N 1
ATOM 9026 C CA . HIS B 1 565 ? -17.047 34.219 18.969 1 94 565 HIS B CA 1
ATOM 9027 C C . HIS B 1 565 ? -16.312 35.188 18.016 1 94 565 HIS B C 1
ATOM 9029 O O . HIS B 1 565 ? -16.078 36.344 18.344 1 94 565 HIS B O 1
ATOM 9035 N N . HIS B 1 566 ? -15.828 34.656 16.938 1 90 566 HIS B N 1
ATOM 9036 C CA . HIS B 1 566 ? -15.07 35.438 15.961 1 90 566 HIS B CA 1
ATOM 9037 C C . HIS B 1 566 ? -15.594 35.188 14.547 1 90 566 HIS B C 1
ATOM 9039 O O . HIS B 1 566 ? -15.875 34.062 14.164 1 90 566 HIS B O 1
ATOM 9045 N N . LEU B 1 567 ? -15.789 36.312 13.969 1 83 567 LEU B N 1
ATOM 9046 C CA . LEU B 1 567 ? -16.219 36.219 12.578 1 83 567 LEU B CA 1
ATOM 9047 C C . LEU B 1 567 ? -15.023 35.969 11.656 1 83 567 LEU B C 1
ATOM 9049 O O . LEU B 1 567 ? -13.875 36.031 12.094 1 83 567 LEU B O 1
ATOM 9053 N N . SER B 1 568 ? -15.219 35.719 10.359 1 65.62 568 SER B N 1
ATOM 9054 C CA . SER B 1 568 ? -14.188 35.406 9.375 1 65.62 568 SER B CA 1
ATOM 9055 C C . SER B 1 568 ? -13.25 36.562 9.133 1 65.62 568 SER B C 1
ATOM 9057 O O . SER B 1 568 ? -13.633 37.719 9.312 1 65.62 568 SER B O 1
#

Solvent-accessible surface area (backbone atoms only — not comparable to full-atom values): 57438 Å² total; per-residue (Å²): 114,60,33,76,82,20,36,41,36,29,44,37,54,65,29,51,24,64,45,50,34,60,26,58,67,44,43,48,51,51,45,72,72,30,42,82,75,34,46,69,45,77,73,41,72,27,85,96,60,76,71,46,76,58,94,71,32,36,39,35,50,31,28,32,31,39,71,56,29,40,31,38,36,42,39,32,26,45,90,87,16,34,31,33,33,25,39,29,51,72,42,40,68,96,56,58,59,42,32,62,89,51,28,44,49,62,54,71,72,47,76,58,68,74,72,75,47,72,65,57,50,53,52,48,46,67,66,29,55,55,65,89,33,69,30,47,30,37,29,42,21,44,41,69,23,25,46,36,30,44,43,45,24,49,54,58,70,44,49,49,39,30,36,16,58,47,85,47,58,23,40,79,39,50,58,38,41,71,84,47,43,44,86,63,43,43,61,49,47,39,51,71,74,50,62,72,39,57,54,48,32,34,13,43,37,29,54,59,50,12,54,46,42,35,37,48,42,59,74,58,64,51,50,68,42,49,35,13,42,75,65,34,41,47,75,39,79,89,77,54,30,35,44,33,39,26,39,49,68,83,40,81,44,68,39,56,18,50,32,39,32,45,16,54,36,65,71,40,51,72,41,72,82,86,53,54,43,58,88,53,36,71,48,51,77,29,47,47,73,65,35,86,54,38,81,89,39,54,75,35,31,30,34,32,40,24,61,31,51,65,25,39,54,51,48,40,48,26,40,31,41,54,21,51,37,33,35,30,32,69,64,62,25,26,73,44,48,46,70,57,42,44,57,69,73,33,26,77,49,42,34,60,68,17,42,76,73,66,46,42,60,69,56,33,51,48,57,57,64,45,52,54,64,87,55,41,49,70,62,29,27,59,49,40,49,51,48,49,61,75,43,38,69,59,53,51,36,33,48,73,51,64,51,56,68,45,37,53,94,76,41,26,27,62,68,54,34,37,54,28,55,68,50,57,32,26,74,36,51,30,46,62,56,35,36,43,70,56,69,35,37,73,43,79,48,44,80,57,33,31,39,53,53,28,37,28,30,72,88,64,52,72,44,68,26,46,31,40,35,37,34,59,56,47,37,55,53,32,57,53,38,29,71,31,53,30,58,68,59,18,42,49,46,11,49,50,60,15,32,15,73,62,43,86,82,11,62,55,70,72,62,54,33,61,27,52,56,51,25,70,46,68,41,83,56,40,37,30,42,38,62,57,51,42,47,11,35,62,44,22,55,51,32,34,51,55,52,49,38,54,74,72,67,49,90,66,72,62,49,81,76,70,81,68,86,43,63,107,113,61,33,76,83,19,38,40,36,27,44,38,53,66,30,52,25,62,46,49,35,60,27,58,66,43,44,49,52,52,46,71,73,29,42,83,75,35,46,68,45,75,73,41,70,25,86,98,59,74,70,45,76,57,94,72,33,36,40,35,51,30,28,33,30,38,71,56,28,41,32,38,35,42,39,30,25,46,91,87,16,35,32,33,34,24,38,29,53,72,44,41,69,94,58,59,59,42,32,62,88,50,27,44,49,62,55,71,70,48,75,56,68,74,70,76,48,73,64,54,51,52,52,48,47,66,66,27,54,56,63,87,34,68,30,47,29,36,29,42,20,44,41,71,23,25,47,35,30,43,44,45,25,49,54,59,70,44,50,50,40,30,35,15,59,47,82,49,58,22,39,78,38,51,58,39,42,72,82,48,44,45,87,61,42,45,61,48,46,35,49,70,75,50,64,72,38,56,52,48,32,35,12,43,37,30,55,60,50,13,53,46,42,33,36,50,43,58,74,58,63,51,51,67,42,48,34,14,42,77,64,35,43,46,76,38,81,88,76,55,30,35,44,32,39,26,39,49,67,84,40,80,43,68,39,56,19,51,31,40,32,45,16,54,36,65,70,40,50,72,41,72,82,87,52,54,44,59,87,54,35,71,47,50,77,27,46,47,73,66,34,86,52,36,82,90,40,54,76,36,33,30,33,31,42,25,62,30,51,65,26,39,54,51,47,42,47,26,40,30,40,53,20,52,35,34,34,28,30,69,66,62,26,26,72,44,50,46,70,57,41,43,57,69,71,33,27,79,51,42,35,62,67,16,42,73,72,66,46,41,60,68,56,33,51,48,58,58,63,44,51,53,64,89,55,41,49,71,60,29,26,60,48,41,49,49,47,50,60,76,43,38,69,60,53,50,35,33,48,74,52,64,51,55,69,46,39,53,93,76,41,26,26,62,66,54,33,37,53,28,55,68,51,57,34,27,74,38,50,31,45,62,56,34,36,44,71,57,69,35,36,71,41,80,48,44,81,58,32,31,39,53,52,27,38,28,31,73,87,64,51,73,45,68,24,46,30,40,34,37,34,59,56,46,36,56,53,33,59,52,39,29,68,32,53,32,59,66,59,18,44,50,46,11,49,50,59,16,32,14,72,61,43,87,83,12,61,53,68,72,62,53,35,61,28,51,56,50,26,70,45,69,41,83,54,40,37,28,42,37,63,58,50,42,46,12,35,61,43,22,57,51,33,33,50,55,53,48,39,54,74,71,68,49,89,65,71,62,49,80,74,70,81,69,85,42,64,109

Secondary structure (DSSP, 8-state):
-EEEEEEEEEESTTTSSEEEEEHHHHHHHHHHHHHHHH--EEEEEPTT---EEETTEEEEEEEEE-SSEEEEEEEEEETTEEEEEEEEEEEETT---S-GGG---SS--S--TTPPPHHHHHHHHHHHBTTTB--SEEEE--SHHHHHHHHHHHHTT--EEEE--SSSTTHHHHTS-TT-B-SS-GGG-PPSS-PPPTTS-SS-BHHHHHHHHHHHHHHTT--EE-SEEEEEEEEETTTTEEEEEEEETTEEEEE--SEEEE---TT-SB-----TTGGG--SEEEEGGG---SGGGTT-EEEEE--SHHHHHHHHHHHHTT-EEEEEE-S-BEEEEHHHIIIIIITTTSSHHHHHTT--HHHHHHHHHTS-HHHHHHHHHHHHHHHHHHTHHHHHHHHHTT--B---TTS-HHHHHHHHHS-SEEEESSHHHHHHTTSSEEEES-EEEEETTEEEETTS-EEE-SEEEE---B--THHHHHHHT-HHHHHHH---S----SBTTB-SS--SS-TTSSS--SSTTEEE---SHHHHHHHHHHHHHHHHHHHTT------SPPPP-S--/-EEEEEEEEEESTTTSSEEEEEHHHHHHHHHHHHHHHH--EEEEEPTT---EEETTEEEEEEEEE-SSEEEEEEEEEETTEEEEEEEEEEEETT---S-GGG---SS--S--TTPPPHHHHHHHHHHHBTTTB--SEEEE--SHHHHHHHHHHHHTT--EEEE--SSSTTHHHHTS-TT-B-SS-GGG-PPSS-PPPTTS-SS-BHHHHHHHHHHHHHHTT--EE-SEEEEEEEEETTTTEEEEEEEETTEEEEE--SEEEE---TT-SB-----TTGGG--SEEEEGGG---SGGGTT-EEEEE--SHHHHHHHHHHHHTT-EEEEEE-S-BEEEEHHHIIIIIITTTSSHHHHHTT--HHHHHHHHHTS-HHHHHHHHHHHHHHHHHHTHHHHHHHHHTT--B---TTS-HHHHHHHHHS-SEEEESSHHHHHHTTSSEEEES-EEEEETTEEEETTS-EEE-SEEEE---B--THHHHHHHT-HHHHHHH---S----SBTTB-SS--SS-TTSSS--SSTTEEE---SHHHHHHHHHHHHHHHHHHHTT------SPPPP-S--

InterPro domains:
  IPR032710 NTF2-like domain superfamily [SSF54427] (1-84)
  IPR036188 FAD/NAD(P)-binding domain superfamily [G3DSA:3.50.50.60] (125-389)
  IPR036188 FAD/NAD(P)-binding domain superfamily [G3DSA:3.50.50.60] (413-512)
  IPR036188 FAD/NAD(P)-binding domain superfamily [SSF51905] (138-533)
  IPR050982 Auxin biosynthesis and cation transport [PTHR43539] (137-532)